Protein AF-0000000073536410 (afdb_homodimer)

pLDDT: mean 87.12, std 22.98, range [16.31, 98.88]

Radius of gyration: 30.08 Å; Cα contacts (8 Å, |Δi|>4): 1732; chains: 2; bounding box: 69×92×121 Å

Sequence (796 aa):
MTVDCQALELFVPGRLCLFGEHSDWAGAMRKANPDIVPGRTIVVGTQQGLYARVRRLAEPVLRLRSTKDDGTVLEAEYPLEEGPLAAEAAAGGFWSYAAGTAYRLLVDFGVGGLSIDNYRTTLPLKKGLSSSAALCVLVARAFNQAYALRLTTRGEMQYAYDGERMTPSQCGKMDQACAFGSTPVLMTYDGDVLRCEPATLGAPLHYVLVDLAAGKDTVAILAALQAAFPVPATDEQRACAELLGRINADITQRAIQLMAAGDAQQLGALMREAQAAFDARAAPLCPSQLASPVLHRVLAHPPIQPLIYGGKGVGSQGDGTAQLLCRDAAAQAAVCSILQADFSAMTCLPFTVPATGSSNGLHTGSSSSSTAAAAGLCANGSPAAGKAVEAVAVAAAQMTVDCQALELFVPGRLCLFGEHSDWAGAMRKANPDIVPGRTIVVGTQQGLYARVRRLAEPVLRLRSTKDDGTVLEAEYPLEEGPLAAEAAAGGFWSYAAGTAYRLLVDFGVGGLSIDNYRTTLPLKKGLSSSAALCVLVARAFNQAYALRLTTRGEMQYAYDGERMTPSQCGKMDQACAFGSTPVLMTYDGDVLRCEPATLGAPLHYVLVDLAAGKDTVAILAALQAAFPVPATDEQRACAELLGRINADITQRAIQLMAAGDAQQLGALMREAQAAFDARAAPLCPSQLASPVLHRVLAHPPIQPLIYGGKGVGSQGDGTAQLLCRDAAAQAAVCSILQADFSAMTCLPFTVPATGSSNGLHTGSSSSSTAAAAGLCANGSPAAGKAVEAVAVAAAQ

InterPro domains:
  IPR006204 GHMP kinase N-terminal domain [PF00288] (97-181)
  IPR014721 Small ribosomal subunit protein uS5 domain 2-type fold, subgroup [G3DSA:3.30.230.10] (5-209)
  IPR020568 Ribosomal protein uS5 domain 2-type superfamily [SSF54211] (10-189)
  IPR036554 GHMP kinase, C-terminal domain superfamily [SSF55060] (237-358)

Organism: NCBI:txid2649997

Secondary structure (DSSP, 8-state):
------PEEEEEEEEEEEE-TTHHHHHHGGGT-TTSPPEEEEEEEEEEEEEEEEEEESSSEEEEEEE-TTS-EEEEEEESSHHHHHHHHHH-STTHHHHHHHHHHHHHH---EEEEEEEEE-SPTTSSS-HHHHHHHHHHHHHHHHTT----HHHHHHHHHHHHTTSS----SSGGGGGGTTS-EEEEEETTEEEEEE---SS-EEEEEEE------HHHHHHHHHTT-SS--SHHHHHHHHIIIIIHHHHHHHHHHHHHHT-HHHHHHHHHHHHHHHHHHTGGG-HHHHS-HHHHHHHT-GGGGGGEEEEEE-TT-TTSEEEEEESSHHHHHHHHHHHHHH-TT-EEEEEEEPPTT-----------------------------------------/------PEEEEEEEEEEEE-TTHHHHHHGGGT-TTSPPEEEEEEEEEEEEEEEEEEESSSEEEEEEE-TTS-EEEEEEESSHHHHHHHHHH-STTHHHHHHHHHHHHHH---EEEEEEEEE-SPTTSSS-HHHHHHHHHHHHHHHHTT----HHHHHHHHHHHHTTSS----SSGGGGGGTTS-EEEEEETTEEEEEE---SS-EEEEEEE------HHHHHHHHHTT-SS--SHHHHHHHHIIIIIHHHHHHHHHHHHHHT-HHHHHHHHHHHHHHHHHHTGGG-HHHHS-HHHHHHHT-GGGGGGEEEEEE-TT-TTSEEEEEESSHHHHHHHHHHHHHH-TT-EEEEEEEPPTT-----------------------------------------

Nearest PDB structures (foldseek):
  1s4e-assembly8_H  TM=7.883E-01  e=1.080E-18  Pyrococcus furiosus
  1s4e-assembly5_E  TM=7.862E-01  e=6.189E-19  Pyrococcus furiosus
  1kkh-assembly1_A  TM=8.016E-01  e=4.436E-16  Methanocaldococcus jannaschii
  2hfu-assembly1_A  TM=7.689E-01  e=5.242E-16  Leishmania major
  1s4e-assembly2_B  TM=7.764E-01  e=1.187E-14  Pyrococcus furiosus

Solvent-accessible surface area (backbone atoms only — not comparable to full-atom values): 41123 Å² total; per-residue (Å²): 129,76,80,75,65,75,69,42,80,48,75,31,18,18,28,43,66,77,43,37,66,70,5,53,57,54,5,36,35,21,73,81,29,73,82,51,47,53,6,40,33,34,34,29,19,41,93,34,22,41,33,30,43,31,31,76,38,88,57,56,30,41,39,42,35,40,25,44,70,86,63,53,74,48,75,51,72,43,63,69,42,64,65,63,18,49,50,42,2,52,70,37,68,84,61,8,28,46,26,14,18,49,36,52,46,33,55,27,42,64,61,76,14,34,33,42,36,27,72,40,32,62,43,68,78,90,65,71,29,32,54,65,35,23,47,8,30,43,48,32,47,46,50,30,64,75,64,64,44,55,52,31,61,58,24,26,25,49,45,14,40,57,5,36,56,46,22,77,51,87,73,65,72,65,49,27,50,16,58,60,29,65,49,35,29,41,35,37,20,51,26,91,43,74,46,79,40,81,50,57,25,55,40,63,45,30,27,34,37,30,38,55,75,37,85,67,55,61,66,59,49,50,54,42,56,49,60,23,50,77,64,49,84,49,72,62,24,43,37,30,49,42,44,41,12,65,51,31,48,52,51,52,53,50,44,53,53,28,35,42,70,39,38,59,57,61,43,13,46,46,31,40,50,52,40,52,49,40,53,70,26,45,17,76,63,37,48,94,50,34,63,25,66,64,43,52,49,60,76,62,35,69,91,44,52,91,32,37,43,28,36,34,59,36,66,88,33,29,21,39,30,38,39,32,34,25,75,34,71,68,33,34,54,49,43,43,52,52,45,41,70,76,37,71,80,34,49,68,44,81,45,72,43,66,26,56,85,61,71,70,86,61,87,64,70,76,72,70,76,69,72,75,67,81,72,72,76,76,70,76,75,78,81,79,80,76,88,80,82,77,78,80,76,80,60,86,70,128,130,77,82,75,65,74,68,43,80,48,76,30,16,18,27,42,66,78,42,35,66,70,6,53,58,55,5,37,38,21,74,82,29,73,82,53,47,55,6,42,33,34,34,28,20,42,93,35,23,42,34,30,43,31,32,76,39,90,57,56,29,41,38,42,35,40,24,42,70,86,65,53,74,48,76,51,74,41,63,68,42,66,66,62,18,48,52,42,2,53,71,36,66,83,61,9,29,46,25,15,18,48,36,53,46,34,56,27,41,64,63,76,13,35,34,41,35,26,72,40,32,62,43,68,76,90,66,73,29,33,53,65,33,25,47,7,29,43,49,32,46,47,52,30,65,76,64,63,45,56,52,32,62,58,24,28,24,48,44,14,42,58,6,37,56,46,22,79,52,86,73,65,72,66,48,28,51,15,57,61,28,65,50,35,29,39,34,38,20,52,26,92,44,74,47,77,40,81,50,56,26,56,40,62,46,28,29,36,37,31,39,55,73,37,86,68,55,61,66,60,50,49,54,42,58,49,60,23,49,77,65,48,83,50,72,62,24,43,37,31,50,41,44,40,12,65,52,32,49,52,51,52,53,51,44,50,52,29,33,43,70,38,37,60,57,61,43,12,46,48,30,40,49,51,40,52,50,40,52,70,25,46,17,77,64,37,48,94,48,34,64,24,66,65,44,52,49,61,76,60,36,69,91,44,51,89,32,37,43,26,35,33,60,36,65,88,34,30,21,38,30,37,38,34,35,25,75,35,70,68,32,34,53,48,42,44,53,51,46,42,69,75,36,71,79,34,49,69,42,82,44,71,43,67,26,57,85,61,72,70,84,66,80,61,67,76,71,69,72,71,72,74,66,80,68,71,74,76,70,76,73,76,78,78,83,78,86,85,81,88,78,82,75,80,72,82,76,131

Foldseek 3Di:
DPPPADKDKDWFFFKFWLAQFPLQVLQQQCVVPVVQFKGKIKMFGFPFTFIKIKDFDPAQKEWEWAQEQVRDIDTDMGRLDLVGLLVLLAVDDDCVLLSLLSNLCCVVPVFGYMYIHRPDGRDDPPQQRLRSLRNLLVNLVRRCVNVVVVDDLVSSLVSSVRSNVSHPDPDGSVRNCSSVHLFIWMWIRHNVDIDIDTFFAPFKWKKKKKFLLDDADLVVLSVLLCCLPDPHDDPLSVLSSCLSHPVSVVLVVVLSVCRNVNPLLVSQVSQVVNQVSCVVRRCVSPVVFAVQPSQVCLQVPPVLVVFFSHKAATHSHGSGMIMTTGPDDVSSVVSQVVCCVVPVSMHMDITMRGGPPPPPDPPPPPPPPPPPDPPDPPPPPPDDDDDDPPPPPPPPDD/DPPPADKDKDWFFFKFWLAQFPLQVLQQQCVVPVVQFKGKIKMFGFPFTFIKIKDFDPAQKEWEWAQEQVRDIDTDMDRLDLVGLLVLLAVDDDCVLLSLLSNLCCVVPVFGYMYIHRPDGRDDPPQQRLRSLRNLLSNLVRRCVNVVVVADLVRSLVSSVRSNVSHPDPDGSVRNCSSVHLFIWMWIRHNVDIDIDTFFACFKWKKKKKFLLDDADLVVLSVLLCCLPDPHDDPLSVLSSCLSHPVSVVLVVVLSVCRNVNPLLVSQVSQVVNQVSCCVRRCVSPVVFAVQPSQVCLQVPPVLVVFFSHKAATHSHGSGMIMTTGPDPVSSVVSQVVCCVVPVSMHMDITMRGGPPPPPDPPVPPPPPPPPDPPPPPPPPPPDPDDDDDPPPPPPDD

Structure (mmCIF, N/CA/C/O backbone):
data_AF-0000000073536410-model_v1
#
loop_
_entity.id
_entity.type
_entity.pdbx_description
1 polymer 'GHMP kinase N-terminal domain-containing protein'
#
loop_
_atom_site.group_PDB
_atom_site.id
_atom_site.type_symbol
_atom_site.label_atom_id
_atom_site.label_alt_id
_atom_site.label_comp_id
_atom_site.label_asym_id
_atom_site.label_entity_id
_atom_site.label_seq_id
_atom_site.pdbx_PDB_ins_code
_atom_site.Cartn_x
_atom_site.Cartn_y
_atom_site.Cartn_z
_atom_site.occupancy
_atom_site.B_iso_or_equiv
_atom_site.auth_seq_id
_atom_site.auth_comp_id
_atom_site.auth_asym_id
_atom_site.auth_atom_id
_atom_site.pdbx_PDB_model_num
ATOM 1 N N . MET A 1 1 ? -32.75 -11.805 21.875 1 26.52 1 MET A N 1
ATOM 2 C CA . MET A 1 1 ? -32.75 -12.523 20.594 1 26.52 1 MET A CA 1
ATOM 3 C C . MET A 1 1 ? -31.406 -12.414 19.891 1 26.52 1 MET A C 1
ATOM 5 O O . MET A 1 1 ? -30.922 -11.312 19.625 1 26.52 1 MET A O 1
ATOM 9 N N . THR A 1 2 ? -30.516 -13.281 20.156 1 37.22 2 THR A N 1
ATOM 10 C CA . THR A 1 2 ? -29.156 -13.344 19.641 1 37.22 2 THR A CA 1
ATOM 11 C C . THR A 1 2 ? -29.141 -13.172 18.125 1 37.22 2 THR A C 1
ATOM 13 O O . THR A 1 2 ? -29.875 -13.852 17.406 1 37.22 2 THR A O 1
ATOM 16 N N . VAL A 1 3 ? -29.109 -12.016 17.547 1 38.66 3 VAL A N 1
ATOM 17 C CA . VAL A 1 3 ? -29.016 -11.828 16.109 1 38.66 3 VAL A CA 1
ATOM 18 C C . VAL A 1 3 ? -28.234 -12.977 15.484 1 38.66 3 VAL A C 1
ATOM 20 O O . VAL A 1 3 ? -27.047 -13.148 15.781 1 38.66 3 VAL A O 1
ATOM 23 N N . ASP A 1 4 ? -28.656 -14.156 15.398 1 45.84 4 ASP A N 1
ATOM 24 C CA . ASP A 1 4 ? -28.109 -15.383 14.844 1 45.84 4 ASP A CA 1
ATOM 25 C C . ASP A 1 4 ? -27.453 -15.133 13.484 1 45.84 4 ASP A C 1
ATOM 27 O O . ASP A 1 4 ? -28.125 -15.164 12.453 1 45.84 4 ASP A O 1
ATOM 31 N N . CYS A 1 5 ? -26.609 -14.125 13.32 1 58.62 5 CYS A N 1
ATOM 32 C CA . CYS A 1 5 ? -26.047 -13.82 12.016 1 58.62 5 CYS A CA 1
ATOM 33 C C . CYS A 1 5 ? -25.484 -15.07 11.352 1 58.62 5 CYS A C 1
ATOM 35 O O . CYS A 1 5 ? -24.766 -15.844 11.992 1 58.62 5 CYS A O 1
ATOM 37 N N . GLN A 1 6 ? -26.125 -15.562 10.258 1 79.06 6 GLN A N 1
ATOM 38 C CA . GLN A 1 6 ? -25.875 -16.719 9.414 1 79.06 6 GLN A CA 1
ATOM 39 C C . GLN A 1 6 ? -24.391 -16.891 9.141 1 79.06 6 GLN A C 1
ATOM 41 O O . GLN A 1 6 ? -23.688 -15.914 8.844 1 79.06 6 GLN A O 1
ATOM 46 N N . ALA A 1 7 ? -23.875 -18.016 9.547 1 92.31 7 ALA A N 1
ATOM 47 C CA . ALA A 1 7 ? -22.484 -18.406 9.297 1 92.31 7 ALA A CA 1
ATOM 48 C C . ALA A 1 7 ? -22.188 -18.453 7.805 1 92.31 7 ALA A C 1
ATOM 50 O O . ALA A 1 7 ? -23.031 -18.891 7.012 1 92.31 7 ALA A O 1
ATOM 51 N N . LEU A 1 8 ? -21.125 -17.828 7.418 1 96.62 8 LEU A N 1
ATOM 52 C CA . LEU A 1 8 ? -20.625 -17.891 6.051 1 96.62 8 LEU A CA 1
ATOM 53 C C . LEU A 1 8 ? -19.625 -19.031 5.895 1 96.62 8 LEU A C 1
ATOM 55 O O . LEU A 1 8 ? -18.797 -19.266 6.777 1 96.62 8 LEU A O 1
ATOM 59 N N . GLU A 1 9 ? -19.781 -19.828 4.859 1 98.12 9 GLU A N 1
ATOM 60 C CA . GLU A 1 9 ? -18.797 -20.828 4.484 1 98.12 9 GLU A CA 1
ATOM 61 C C . GLU A 1 9 ? -17.875 -20.312 3.391 1 98.12 9 GLU A C 1
ATOM 63 O O . GLU A 1 9 ? -18.328 -19.875 2.336 1 98.12 9 GLU A O 1
ATOM 68 N N . LEU A 1 10 ? -16.625 -20.344 3.682 1 98.31 10 LEU A N 1
ATOM 69 C CA . LEU A 1 10 ? -15.641 -19.812 2.74 1 98.31 10 LEU A CA 1
ATOM 70 C C . LEU A 1 10 ? -14.609 -20.875 2.381 1 98.31 10 LEU A C 1
ATOM 72 O O . LEU A 1 10 ? -14.352 -21.781 3.17 1 98.31 10 LEU A O 1
ATOM 76 N N . PHE A 1 11 ? -14.07 -20.828 1.21 1 97.38 11 PHE A N 1
ATOM 77 C CA . PHE A 1 11 ? -12.93 -21.609 0.733 1 97.38 11 PHE A CA 1
ATOM 78 C C . PHE A 1 11 ? -11.898 -20.703 0.07 1 97.38 11 PHE A C 1
ATOM 80 O O . PHE A 1 11 ? -12.242 -19.844 -0.742 1 97.38 11 PHE A O 1
ATOM 87 N N . VAL A 1 12 ? -10.648 -20.797 0.453 1 97.38 12 VAL A N 1
ATOM 88 C CA . VAL A 1 12 ? -9.531 -20.109 -0.193 1 97.38 12 VAL A CA 1
ATOM 89 C C . VAL A 1 12 ? -8.438 -21.109 -0.544 1 97.38 12 VAL A C 1
ATOM 91 O O . VAL A 1 12 ? -7.891 -21.781 0.339 1 97.38 12 VAL A O 1
ATOM 94 N N . PRO A 1 13 ? -8.109 -21.25 -1.77 1 95.69 13 PRO A N 1
ATOM 95 C CA . PRO A 1 13 ? -7.062 -22.188 -2.189 1 95.69 13 PRO A CA 1
ATOM 96 C C . PRO A 1 13 ? -5.656 -21.625 -2.004 1 95.69 13 PRO A C 1
ATOM 98 O O . PRO A 1 13 ? -5.496 -20.453 -1.668 1 95.69 13 PRO A O 1
ATOM 101 N N . GLY A 1 14 ? -4.68 -22.531 -2.172 1 93.81 14 GLY A N 1
ATOM 102 C CA . GLY A 1 14 ? -3.34 -22.047 -2.475 1 93.81 14 GLY A CA 1
ATOM 103 C C . GLY A 1 14 ? -3.189 -21.562 -3.902 1 93.81 14 GLY A C 1
ATOM 104 O O . GLY A 1 14 ? -4.176 -21.203 -4.551 1 93.81 14 GLY A O 1
ATOM 105 N N . ARG A 1 15 ? -1.927 -21.391 -4.254 1 92.69 15 ARG A N 1
ATOM 106 C CA . ARG A 1 15 ? -1.715 -20.984 -5.641 1 92.69 15 ARG A CA 1
ATOM 107 C C . ARG A 1 15 ? -0.452 -21.625 -6.207 1 92.69 15 ARG A C 1
ATOM 109 O O . ARG A 1 15 ? 0.48 -21.938 -5.465 1 92.69 15 ARG A O 1
ATOM 116 N N . LEU A 1 16 ? -0.484 -21.875 -7.484 1 94.31 16 LEU A N 1
ATOM 117 C CA . LEU A 1 16 ? 0.656 -22.328 -8.266 1 94.31 16 LEU A CA 1
ATOM 118 C C . LEU A 1 16 ? 1.016 -21.328 -9.352 1 94.31 16 LEU A C 1
ATOM 120 O O . LEU A 1 16 ? 0.135 -20.812 -10.047 1 94.31 16 LEU A O 1
ATOM 124 N N . CYS A 1 17 ? 2.248 -21 -9.398 1 96.12 17 CYS A N 1
ATOM 125 C CA . CYS A 1 17 ? 2.727 -20.219 -10.531 1 96.12 17 CYS A CA 1
ATOM 126 C C . CYS A 1 17 ? 3.096 -21.125 -11.703 1 96.12 17 CYS A C 1
ATOM 128 O O . CYS A 1 17 ? 4.027 -21.922 -11.609 1 96.12 17 CYS A O 1
ATOM 130 N N . LEU A 1 18 ? 2.43 -20.953 -12.781 1 97.31 18 LEU A N 1
ATOM 131 C CA . LEU A 1 18 ? 2.707 -21.781 -13.953 1 97.31 18 LEU A CA 1
ATOM 132 C C . LEU A 1 18 ? 3.922 -21.25 -14.711 1 97.31 18 LEU A C 1
ATOM 134 O O . LEU A 1 18 ? 4.723 -22.031 -15.227 1 97.31 18 LEU A O 1
ATOM 138 N N . PHE A 1 19 ? 3.99 -19.969 -14.82 1 98.38 19 PHE A N 1
ATOM 139 C CA . PHE A 1 19 ? 5.102 -19.312 -15.508 1 98.38 19 PHE A CA 1
ATOM 140 C C . PHE A 1 19 ? 5.379 -17.938 -14.914 1 98.38 19 PHE A C 1
ATOM 142 O O . PHE A 1 19 ? 4.465 -17.281 -14.422 1 98.38 19 PHE A O 1
ATOM 149 N N . GLY A 1 20 ? 6.656 -17.547 -14.969 1 98 20 GLY A N 1
ATOM 150 C CA . GLY A 1 20 ? 7 -16.141 -14.781 1 98 20 GLY A CA 1
ATOM 151 C C . GLY A 1 20 ? 7.508 -15.828 -13.391 1 98 20 GLY A C 1
ATOM 152 O O . GLY A 1 20 ? 7.59 -14.664 -13 1 98 20 GLY A O 1
ATOM 153 N N . GLU A 1 21 ? 7.992 -16.781 -12.656 1 95.44 21 GLU A N 1
ATOM 154 C CA . GLU A 1 21 ? 8.492 -16.578 -11.297 1 95.44 21 GLU A CA 1
ATOM 155 C C . GLU A 1 21 ? 9.5 -15.43 -11.25 1 95.44 21 GLU A C 1
ATOM 157 O O . GLU A 1 21 ? 10.234 -15.203 -12.211 1 95.44 21 GLU A O 1
ATOM 162 N N . HIS A 1 22 ? 9.492 -14.68 -10.188 1 95.94 22 HIS A N 1
ATOM 163 C CA . HIS A 1 22 ? 10.445 -13.625 -9.852 1 95.94 22 HIS A CA 1
ATOM 164 C C . HIS A 1 22 ? 10.156 -12.352 -10.641 1 95.94 22 HIS A C 1
ATOM 166 O O . HIS A 1 22 ? 10.68 -11.281 -10.305 1 95.94 22 HIS A O 1
ATOM 172 N N . SER A 1 23 ? 9.352 -12.414 -11.648 1 97.38 23 SER A N 1
ATOM 173 C CA . SER A 1 23 ? 9.125 -11.219 -12.453 1 97.38 23 SER A CA 1
ATOM 174 C C . SER A 1 23 ? 8.188 -10.242 -11.734 1 97.38 23 SER A C 1
ATOM 176 O O . SER A 1 23 ? 8.094 -9.078 -12.117 1 97.38 23 SER A O 1
ATOM 178 N N . ASP A 1 24 ? 7.488 -10.742 -10.719 1 95.5 24 ASP A N 1
ATOM 179 C CA . ASP A 1 24 ? 6.598 -9.883 -9.953 1 95.5 24 ASP A CA 1
ATOM 180 C C . ASP A 1 24 ? 7.379 -8.789 -9.227 1 95.5 24 ASP A C 1
ATOM 182 O O . ASP A 1 24 ? 7.129 -7.602 -9.438 1 95.5 24 ASP A O 1
ATOM 186 N N . TRP A 1 25 ? 8.359 -9.203 -8.492 1 93.12 25 TRP A N 1
ATOM 187 C CA . TRP A 1 25 ? 9.141 -8.195 -7.781 1 93.12 25 TRP A CA 1
ATOM 188 C C . TRP A 1 25 ? 10.062 -7.441 -8.742 1 93.12 25 TRP A C 1
ATOM 190 O O . TRP A 1 25 ? 10.359 -6.262 -8.531 1 93.12 25 TRP A O 1
ATOM 200 N N . ALA A 1 26 ? 10.555 -8.062 -9.789 1 95.94 26 ALA A N 1
ATOM 201 C CA . ALA A 1 26 ? 11.367 -7.359 -10.781 1 95.94 26 ALA A CA 1
ATOM 202 C C . ALA A 1 26 ? 10.57 -6.234 -11.438 1 95.94 26 ALA A C 1
ATOM 204 O O . ALA A 1 26 ? 11.07 -5.117 -11.578 1 95.94 26 ALA A O 1
ATOM 205 N N . GLY A 1 27 ? 9.344 -6.586 -11.82 1 95.12 27 GLY A N 1
ATOM 206 C CA . GLY A 1 27 ? 8.477 -5.586 -12.422 1 95.12 27 GLY A CA 1
ATOM 207 C C . GLY A 1 27 ? 8.156 -4.434 -11.484 1 95.12 27 GLY A C 1
ATOM 208 O O . GLY A 1 27 ? 7.953 -3.305 -11.93 1 95.12 27 GLY A O 1
ATOM 209 N N . ALA A 1 28 ? 8.07 -4.73 -10.227 1 90.25 28 ALA A N 1
ATOM 210 C CA . ALA A 1 28 ? 7.793 -3.691 -9.242 1 90.25 28 ALA A CA 1
ATOM 211 C C . ALA A 1 28 ? 8.922 -2.66 -9.195 1 90.25 28 ALA A C 1
ATOM 213 O O . ALA A 1 28 ? 8.688 -1.493 -8.867 1 90.25 28 ALA A O 1
ATOM 214 N N . MET A 1 29 ? 10.086 -2.992 -9.625 1 92.69 29 MET A N 1
ATOM 215 C CA . MET A 1 29 ? 11.258 -2.123 -9.555 1 92.69 29 MET A CA 1
ATOM 216 C C . MET A 1 29 ? 11.266 -1.137 -10.719 1 92.69 29 MET A C 1
ATOM 218 O O . MET A 1 29 ? 12.141 -0.274 -10.797 1 92.69 29 MET A O 1
ATOM 222 N N . ARG A 1 30 ? 10.266 -1.188 -11.578 1 91.94 30 ARG A N 1
ATOM 223 C CA . ARG A 1 30 ? 10.125 -0.212 -12.656 1 91.94 30 ARG A CA 1
ATOM 224 C C . ARG A 1 30 ? 9.906 1.19 -12.094 1 91.94 30 ARG A C 1
ATOM 226 O O . ARG A 1 30 ? 10.156 2.184 -12.789 1 91.94 30 ARG A O 1
ATOM 233 N N . LYS A 1 31 ? 9.422 1.259 -10.883 1 83.31 31 LYS A N 1
ATOM 234 C CA . LYS A 1 31 ? 9.258 2.553 -10.227 1 83.31 31 LYS A CA 1
ATOM 235 C C . LYS A 1 31 ? 10.586 3.295 -10.125 1 83.31 31 LYS A C 1
ATOM 237 O O . LYS A 1 31 ? 10.625 4.523 -10.211 1 83.31 31 LYS A O 1
ATOM 242 N N . ALA A 1 32 ? 11.602 2.535 -10.008 1 84.56 32 ALA A N 1
ATOM 243 C CA . ALA A 1 32 ? 12.938 3.105 -9.875 1 84.56 32 ALA A CA 1
ATOM 244 C C . ALA A 1 32 ? 13.633 3.203 -11.234 1 84.56 32 ALA A C 1
ATOM 246 O O . ALA A 1 32 ? 14.492 4.062 -11.43 1 84.56 32 ALA A O 1
ATOM 247 N N . ASN A 1 33 ? 13.32 2.332 -12.141 1 92.19 33 ASN A N 1
ATOM 248 C CA . ASN A 1 33 ? 13.922 2.268 -13.461 1 92.19 33 ASN A CA 1
ATOM 249 C C . ASN A 1 33 ? 12.906 1.844 -14.523 1 92.19 33 ASN A C 1
ATOM 251 O O . ASN A 1 33 ? 12.68 0.65 -14.727 1 92.19 33 ASN A O 1
ATOM 255 N N . PRO A 1 34 ? 12.383 2.809 -15.211 1 88.94 34 PRO A N 1
ATOM 256 C CA . PRO A 1 34 ? 11.297 2.533 -16.156 1 88.94 34 PRO A CA 1
ATOM 257 C C . PRO A 1 34 ? 11.75 1.68 -17.344 1 88.94 34 PRO A C 1
ATOM 259 O O . PRO A 1 34 ? 10.922 1.206 -18.109 1 88.94 34 PRO A O 1
ATOM 262 N N . ASP A 1 35 ? 13.039 1.432 -17.438 1 93.94 35 ASP A N 1
ATOM 263 C CA . ASP A 1 35 ? 13.539 0.63 -18.547 1 93.94 35 ASP A CA 1
ATOM 264 C C . ASP A 1 35 ? 13.328 -0.86 -18.281 1 93.94 35 ASP A C 1
ATOM 266 O O . ASP A 1 35 ? 13.445 -1.675 -19.203 1 93.94 35 ASP A O 1
ATOM 270 N N . ILE A 1 36 ? 13.086 -1.229 -17.094 1 96.62 36 ILE A N 1
ATOM 271 C CA . ILE A 1 36 ? 12.758 -2.613 -16.766 1 96.62 36 ILE A CA 1
ATOM 272 C C . ILE A 1 36 ? 11.453 -3.012 -17.453 1 96.62 36 ILE A C 1
ATOM 274 O O . ILE A 1 36 ? 10.477 -2.256 -17.422 1 96.62 36 ILE A O 1
ATOM 278 N N . VAL A 1 37 ? 11.461 -4.156 -18.109 1 97.12 37 VAL A N 1
ATOM 279 C CA . VAL A 1 37 ? 10.258 -4.668 -18.75 1 97.12 37 VAL A CA 1
ATOM 280 C C . VAL A 1 37 ? 9.234 -5.086 -17.703 1 97.12 37 VAL A C 1
ATOM 282 O O . VAL A 1 37 ? 9.594 -5.688 -16.688 1 97.12 37 VAL A O 1
ATOM 285 N N . PRO A 1 38 ? 7.953 -4.777 -17.938 1 96.94 38 PRO A N 1
ATOM 286 C CA . PRO A 1 38 ? 6.945 -5.223 -16.969 1 96.94 38 PRO A CA 1
ATOM 287 C C . PRO A 1 38 ? 7.008 -6.723 -16.703 1 96.94 38 PRO A C 1
ATOM 289 O O . PRO A 1 38 ? 7.246 -7.508 -17.625 1 96.94 38 PRO A O 1
ATOM 292 N N . GLY A 1 39 ? 6.859 -7.094 -15.461 1 97.75 39 GLY A N 1
ATOM 293 C CA . GLY A 1 39 ? 6.801 -8.508 -15.109 1 97.75 39 GLY A CA 1
ATOM 294 C C . GLY A 1 39 ? 5.48 -9.156 -15.477 1 97.75 39 GLY A C 1
ATOM 295 O O . GLY A 1 39 ? 4.453 -8.477 -15.578 1 97.75 39 GLY A O 1
ATOM 296 N N . ARG A 1 40 ? 5.52 -10.477 -15.695 1 98.12 40 ARG A N 1
ATOM 297 C CA . ARG A 1 40 ? 4.316 -11.227 -16.031 1 98.12 40 ARG A CA 1
ATOM 298 C C . ARG A 1 40 ? 4.352 -12.617 -15.398 1 98.12 40 ARG A C 1
ATOM 300 O O . ARG A 1 40 ? 5.355 -13.328 -15.492 1 98.12 40 ARG A O 1
ATOM 307 N N . THR A 1 41 ? 3.307 -12.922 -14.734 1 98.31 41 THR A N 1
ATOM 308 C CA . THR A 1 41 ? 3.146 -14.266 -14.195 1 98.31 41 THR A CA 1
ATOM 309 C C . THR A 1 41 ? 1.79 -14.844 -14.586 1 98.31 41 THR A C 1
ATOM 311 O O . THR A 1 41 ? 0.833 -14.102 -14.812 1 98.31 41 THR A O 1
ATOM 314 N N . ILE A 1 42 ? 1.728 -16.141 -14.758 1 98.44 42 ILE A N 1
ATOM 315 C CA . ILE A 1 42 ? 0.479 -16.891 -14.883 1 98.44 42 ILE A CA 1
ATOM 316 C C . ILE A 1 42 ? 0.281 -17.766 -13.648 1 98.44 42 ILE A C 1
ATOM 318 O O . ILE A 1 42 ? 1.079 -18.672 -13.391 1 98.44 42 ILE A O 1
ATOM 322 N N . VAL A 1 43 ? -0.779 -17.469 -12.953 1 97.31 43 VAL A N 1
ATOM 323 C CA . VAL A 1 43 ? -1.007 -18.141 -11.672 1 97.31 43 VAL A CA 1
ATOM 324 C C . VAL A 1 43 ? -2.391 -18.781 -11.672 1 97.31 43 VAL A C 1
ATOM 326 O O . VAL A 1 43 ? -3.297 -18.328 -12.375 1 97.31 43 VAL A O 1
ATOM 329 N N . VAL A 1 44 ? -2.523 -19.859 -10.883 1 96.25 44 VAL A N 1
ATOM 330 C CA . VAL A 1 44 ? -3.811 -20.531 -10.742 1 96.25 44 VAL A CA 1
ATOM 331 C C . VAL A 1 44 ? -3.959 -21.047 -9.312 1 96.25 44 VAL A C 1
ATOM 333 O O . VAL A 1 44 ? -2.979 -21.469 -8.695 1 96.25 44 VAL A O 1
ATOM 336 N N . GLY A 1 45 ? -5.168 -20.953 -8.828 1 94.38 45 GLY A N 1
ATOM 337 C CA . GLY A 1 45 ? -5.434 -21.516 -7.523 1 94.38 45 GLY A CA 1
ATOM 338 C C . GLY A 1 45 ? -5.426 -23.047 -7.523 1 94.38 45 GLY A C 1
ATOM 339 O O . GLY A 1 45 ? -5.812 -23.672 -8.508 1 94.38 45 GLY A O 1
ATOM 340 N N . THR A 1 46 ? -5.043 -23.594 -6.422 1 91.06 46 THR A N 1
ATOM 341 C CA . THR A 1 46 ? -5.031 -25.047 -6.262 1 91.06 46 THR A CA 1
ATOM 342 C C . THR A 1 46 ? -6.418 -25.562 -5.891 1 91.06 46 THR A C 1
ATOM 344 O O . THR A 1 46 ? -7.32 -24.766 -5.598 1 91.06 46 THR A O 1
ATOM 347 N N . GLN A 1 47 ? -6.5 -26.875 -5.977 1 89.81 47 GLN A N 1
ATOM 348 C CA . GLN A 1 47 ? -7.699 -27.516 -5.453 1 89.81 47 GLN A CA 1
ATOM 349 C C . GLN A 1 47 ? -7.66 -27.609 -3.932 1 89.81 47 GLN A C 1
ATOM 351 O O . GLN A 1 47 ? -8.703 -27.672 -3.281 1 89.81 47 GLN A O 1
ATOM 356 N N . GLN A 1 48 ? -6.508 -27.672 -3.42 1 90.44 48 GLN A N 1
ATOM 357 C CA . GLN A 1 48 ? -6.285 -27.672 -1.978 1 90.44 48 GLN A CA 1
ATOM 358 C C . GLN A 1 48 ? -6.395 -26.266 -1.402 1 90.44 48 GLN A C 1
ATOM 360 O O . GLN A 1 48 ? -6.043 -25.297 -2.066 1 90.44 48 GLN A O 1
ATOM 365 N N . GLY A 1 49 ? -6.875 -26.234 -0.175 1 94.38 49 GLY A N 1
ATOM 366 C CA . GLY A 1 49 ? -7.031 -24.906 0.405 1 94.38 49 GLY A CA 1
ATOM 367 C C . GLY A 1 49 ? -7.516 -24.953 1.843 1 94.38 49 GLY A C 1
ATOM 368 O O . GLY A 1 49 ? -7.332 -25.938 2.543 1 94.38 49 GLY A O 1
ATOM 369 N N . LEU A 1 50 ? -7.941 -23.781 2.281 1 96.62 50 LEU A N 1
ATOM 370 C CA . LEU A 1 50 ? -8.508 -23.562 3.607 1 96.62 50 LEU A CA 1
ATOM 371 C C . LEU A 1 50 ? -10.023 -23.5 3.551 1 96.62 50 LEU A C 1
ATOM 373 O O . LEU A 1 50 ? -10.594 -22.719 2.791 1 96.62 50 LEU A O 1
ATOM 377 N N . TYR A 1 51 ? -10.695 -24.359 4.32 1 97.62 51 TYR A N 1
ATOM 378 C CA . TYR A 1 51 ? -12.141 -24.297 4.543 1 97.62 51 TYR A CA 1
ATOM 379 C C . TYR A 1 51 ? -12.461 -23.625 5.879 1 97.62 51 TYR A C 1
ATOM 381 O O . TYR A 1 51 ? -11.93 -24.031 6.918 1 97.62 51 TYR A O 1
ATOM 389 N N . ALA A 1 52 ? -13.32 -22.641 5.816 1 98.5 52 ALA A N 1
ATOM 390 C CA . ALA A 1 52 ? -13.547 -21.906 7.055 1 98.5 52 ALA A CA 1
ATOM 391 C C . ALA A 1 52 ? -15.023 -21.531 7.207 1 98.5 52 ALA A C 1
ATOM 393 O O . ALA A 1 52 ? -15.719 -21.281 6.219 1 98.5 52 ALA A O 1
ATOM 394 N N . ARG A 1 53 ? -15.461 -21.516 8.422 1 98.5 53 ARG A N 1
ATOM 395 C CA . ARG A 1 53 ? -16.75 -20.984 8.844 1 98.5 53 ARG A CA 1
ATOM 396 C C . ARG A 1 53 ? -16.578 -19.641 9.555 1 98.5 53 ARG A C 1
ATOM 398 O O . ARG A 1 53 ? -15.773 -19.531 10.477 1 98.5 53 ARG A O 1
ATOM 405 N N . VAL A 1 54 ? -17.328 -18.641 9.125 1 98.38 54 VAL A N 1
ATOM 406 C CA . VAL A 1 54 ? -17.141 -17.281 9.617 1 98.38 54 VAL A CA 1
ATOM 407 C C . VAL A 1 54 ? -18.438 -16.766 10.219 1 98.38 54 VAL A C 1
ATOM 409 O O . VAL A 1 54 ? -19.516 -16.984 9.664 1 98.38 54 VAL A O 1
ATOM 412 N N . ARG A 1 55 ? -18.312 -16.109 11.375 1 97.81 55 ARG A N 1
ATOM 413 C CA . ARG A 1 55 ? -19.469 -15.516 12.031 1 97.81 55 ARG A CA 1
ATOM 414 C C . ARG A 1 55 ? -19.125 -14.156 12.633 1 97.81 55 ARG A C 1
ATOM 416 O O . ARG A 1 55 ? -18.047 -13.977 13.195 1 97.81 55 ARG A O 1
ATOM 423 N N . ARG A 1 56 ? -20.016 -13.234 12.469 1 97.56 56 ARG A N 1
ATOM 424 C CA . ARG A 1 56 ? -19.859 -11.969 13.172 1 97.56 56 ARG A CA 1
ATOM 425 C C . ARG A 1 56 ? -20.016 -12.156 14.68 1 97.56 56 ARG A C 1
ATOM 427 O O . ARG A 1 56 ? -20.797 -12.992 15.133 1 97.56 56 ARG A O 1
ATOM 434 N N . LEU A 1 57 ? -19.297 -11.383 15.352 1 97.38 57 LEU A N 1
ATOM 435 C CA . LEU A 1 57 ? -19.391 -11.375 16.812 1 97.38 57 LEU A CA 1
ATOM 436 C C . LEU A 1 57 ? -19.859 -10.023 17.328 1 97.38 57 LEU A C 1
ATOM 438 O O . LEU A 1 57 ? -19.531 -8.984 16.734 1 97.38 57 LEU A O 1
ATOM 442 N N . ALA A 1 58 ? -20.531 -10.031 18.375 1 95.5 58 ALA A N 1
ATOM 443 C CA . ALA A 1 58 ? -20.953 -8.789 19.031 1 95.5 58 ALA A CA 1
ATOM 444 C C . ALA A 1 58 ? -19.766 -8.086 19.688 1 95.5 58 ALA A C 1
ATOM 446 O O . ALA A 1 58 ? -19.672 -6.859 19.656 1 95.5 58 ALA A O 1
ATOM 447 N N . GLU A 1 59 ? -18.984 -8.898 20.297 1 97.06 59 GLU A N 1
ATOM 448 C CA . GLU A 1 59 ? -17.781 -8.359 20.922 1 97.06 59 GLU A CA 1
ATOM 449 C C . GLU A 1 59 ? -16.75 -7.957 19.875 1 97.06 59 GLU A C 1
ATOM 451 O O . GLU A 1 59 ? -16.562 -8.664 18.875 1 97.06 59 GLU A O 1
ATOM 456 N N . PRO A 1 60 ? -16.062 -6.844 20.078 1 97.56 60 PRO A N 1
ATOM 457 C CA . PRO A 1 60 ? -15.055 -6.398 19.109 1 97.56 60 PRO A CA 1
ATOM 458 C C . PRO A 1 60 ? -13.75 -7.188 19.219 1 97.56 60 PRO A C 1
ATOM 460 O O . PRO A 1 60 ? -12.703 -6.625 19.562 1 97.56 60 PRO A O 1
ATOM 463 N N . VAL A 1 61 ? -13.859 -8.469 18.906 1 98.56 61 VAL A N 1
ATOM 464 C CA . VAL A 1 61 ? -12.688 -9.336 18.984 1 98.56 61 VAL A CA 1
ATOM 465 C C . VAL A 1 61 ? -12.539 -10.109 17.672 1 98.56 61 VAL A C 1
ATOM 467 O O . VAL A 1 61 ? -13.5 -10.242 16.906 1 98.56 61 VAL A O 1
ATOM 470 N N . LEU A 1 62 ? -11.359 -10.523 17.391 1 98.75 62 LEU A N 1
ATOM 471 C CA . LEU A 1 62 ? -11.031 -11.484 16.344 1 98.75 62 LEU A CA 1
ATOM 472 C C . LEU A 1 62 ? -10.734 -12.859 16.922 1 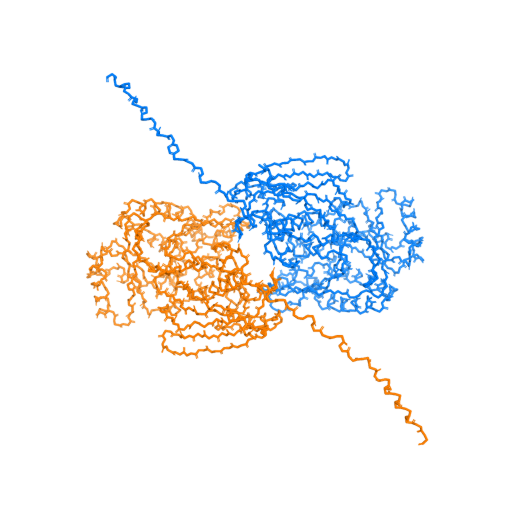98.75 62 LEU A C 1
ATOM 474 O O . LEU A 1 62 ? -9.711 -13.047 17.578 1 98.75 62 LEU A O 1
ATOM 478 N N . ARG A 1 63 ? -11.648 -13.773 16.797 1 98.62 63 ARG A N 1
ATOM 479 C CA . ARG A 1 63 ? -11.484 -15.133 17.281 1 98.62 63 ARG A CA 1
ATOM 480 C C . ARG A 1 63 ? -11.055 -16.078 16.156 1 98.62 63 ARG A C 1
ATOM 482 O O . ARG A 1 63 ? -11.75 -16.203 15.156 1 98.62 63 ARG A O 1
ATOM 489 N N . LEU A 1 64 ? -9.93 -16.781 16.344 1 98.69 64 LEU A N 1
ATOM 490 C CA . LEU A 1 64 ? -9.336 -17.578 15.273 1 98.69 64 LEU A CA 1
ATOM 491 C C . LEU A 1 64 ? -9.141 -19.031 15.719 1 98.69 64 LEU A C 1
ATOM 493 O O . LEU A 1 64 ? -8.75 -19.281 16.859 1 98.69 64 LEU A O 1
ATOM 497 N N . ARG A 1 65 ? -9.484 -19.844 14.891 1 98.25 65 ARG A N 1
ATOM 498 C CA . ARG A 1 65 ? -9.211 -21.266 15.016 1 98.25 65 ARG A CA 1
ATOM 499 C C . ARG A 1 65 ? -8.734 -21.844 13.688 1 98.25 65 ARG A C 1
ATOM 501 O O . ARG A 1 65 ? -9.266 -21.516 12.625 1 98.25 65 ARG A O 1
ATOM 508 N N . SER A 1 66 ? -7.707 -22.656 13.703 1 96.75 66 SER A N 1
ATOM 509 C CA . SER A 1 66 ? -7.207 -23.297 12.5 1 96.75 66 SER A CA 1
ATOM 510 C C . SER A 1 66 ? -6.855 -24.766 12.758 1 96.75 66 SER A C 1
ATOM 512 O O . SER A 1 66 ? -6.125 -25.062 13.703 1 96.75 66 SER A O 1
ATOM 514 N N . THR A 1 67 ? -7.434 -25.578 11.992 1 94.62 67 THR A N 1
ATOM 515 C CA . THR A 1 67 ? -7.051 -26.984 11.984 1 94.62 67 THR A CA 1
ATOM 516 C C . THR A 1 67 ? -6.07 -27.281 10.852 1 94.62 67 THR A C 1
ATOM 518 O O . THR A 1 67 ? -6.438 -27.219 9.672 1 94.62 67 THR A O 1
ATOM 521 N N . LYS A 1 68 ? -4.891 -27.641 11.219 1 88.06 68 LYS A N 1
ATOM 522 C CA . LYS A 1 68 ? -3.848 -27.891 10.227 1 88.06 68 LYS A CA 1
ATOM 523 C C . LYS A 1 68 ? -4.078 -29.219 9.516 1 88.06 68 LYS A C 1
ATOM 525 O O . LYS A 1 68 ? -4.961 -30 9.898 1 88.06 68 LYS A O 1
ATOM 530 N N . ASP A 1 69 ? -3.281 -29.438 8.5 1 80.62 69 ASP A N 1
ATOM 531 C CA . ASP A 1 69 ? -3.418 -30.641 7.691 1 80.62 69 ASP A CA 1
ATOM 532 C C . ASP A 1 69 ? -3.062 -31.891 8.5 1 80.62 69 ASP A C 1
ATOM 534 O O . ASP A 1 69 ? -3.525 -33 8.188 1 80.62 69 ASP A O 1
ATOM 538 N N . ASP A 1 70 ? -2.338 -31.734 9.555 1 83.38 70 ASP A N 1
ATOM 539 C CA . ASP A 1 70 ? -1.971 -32.875 10.391 1 83.38 70 ASP A CA 1
ATOM 540 C C . ASP A 1 70 ? -2.957 -33.062 11.539 1 83.38 70 ASP A C 1
ATOM 542 O O . ASP A 1 70 ? -2.76 -33.938 12.398 1 83.38 70 ASP A O 1
ATOM 546 N N . GLY A 1 71 ? -3.943 -32.188 11.633 1 86.19 71 GLY A N 1
ATOM 547 C CA . GLY A 1 71 ? -4.977 -32.312 12.641 1 86.19 71 GLY A CA 1
ATOM 548 C C . GLY A 1 71 ? -4.742 -31.422 13.852 1 86.19 71 GLY A C 1
ATOM 549 O O . GLY A 1 71 ? -5.633 -31.25 14.68 1 86.19 71 GLY A O 1
ATOM 550 N N . THR A 1 72 ? -3.604 -30.812 13.945 1 91.69 72 THR A N 1
ATOM 551 C CA . THR A 1 72 ? -3.297 -29.922 15.047 1 91.69 72 THR A CA 1
ATOM 552 C C . THR A 1 72 ? -4.195 -28.688 15 1 91.69 72 THR A C 1
ATOM 554 O O . THR A 1 72 ? -4.402 -28.094 13.93 1 91.69 72 THR A O 1
ATOM 557 N N . VAL A 1 73 ? -4.688 -28.359 16.172 1 95.62 73 VAL A N 1
ATOM 558 C CA . VAL A 1 73 ? -5.59 -27.219 16.234 1 95.62 73 VAL A CA 1
ATOM 559 C C . VAL A 1 73 ? -4.895 -26.062 16.938 1 95.62 73 VAL A C 1
ATOM 561 O O . VAL A 1 73 ? -4.301 -26.234 18 1 95.62 73 VAL A O 1
ATOM 564 N N . LEU A 1 74 ? -4.91 -24.953 16.328 1 96.19 74 LEU A N 1
ATOM 565 C CA . LEU A 1 74 ? -4.418 -23.703 16.891 1 96.19 74 LEU A CA 1
ATOM 566 C C . LEU A 1 74 ? -5.562 -22.734 17.156 1 96.19 74 LEU A C 1
ATOM 568 O O . LEU A 1 74 ? -6.492 -22.641 16.344 1 96.19 74 LEU A O 1
ATOM 572 N N . GLU A 1 75 ? -5.531 -22.062 18.297 1 97.88 75 GLU A N 1
ATOM 573 C CA . GLU A 1 75 ? -6.559 -21.078 18.641 1 97.88 75 GLU A CA 1
ATOM 574 C C . GLU A 1 75 ? -5.938 -19.797 19.188 1 97.88 75 GLU A C 1
ATOM 576 O O . GLU A 1 75 ? -4.871 -19.828 19.812 1 97.88 75 GLU A O 1
ATOM 581 N N . ALA A 1 76 ? -6.59 -18.688 18.891 1 98.19 76 ALA A N 1
ATOM 582 C CA . ALA A 1 76 ? -6.184 -17.406 19.422 1 98.19 76 ALA A CA 1
ATOM 583 C C . ALA A 1 76 ? -7.344 -16.406 19.406 1 98.19 76 ALA A C 1
ATOM 585 O O . ALA A 1 76 ? -8.305 -16.578 18.656 1 98.19 76 ALA A O 1
ATOM 586 N N . GLU A 1 77 ? -7.293 -15.477 20.266 1 98.38 77 GLU A N 1
ATOM 587 C CA . GLU A 1 77 ? -8.234 -14.359 20.297 1 98.38 77 GLU A CA 1
ATOM 588 C C . GLU A 1 77 ? -7.512 -13.039 20.547 1 98.38 77 GLU A C 1
ATOM 590 O O . GLU A 1 77 ? -6.617 -12.953 21.391 1 98.38 77 GLU A O 1
ATOM 595 N N . TYR A 1 78 ? -7.863 -12.055 19.781 1 98.31 78 TYR A N 1
ATOM 596 C CA . TYR A 1 78 ? -7.27 -10.727 19.906 1 98.31 78 TYR A CA 1
ATOM 597 C C . TYR A 1 78 ? -8.352 -9.656 20 1 98.31 78 TYR A C 1
ATOM 599 O O . TYR A 1 78 ? -9.375 -9.734 19.328 1 98.31 78 TYR A O 1
ATOM 607 N N . PRO A 1 79 ? -8.156 -8.617 20.875 1 98.12 79 PRO A N 1
ATOM 608 C CA . PRO A 1 79 ? -9.016 -7.438 20.719 1 98.12 79 PRO A CA 1
ATOM 609 C C . PRO A 1 79 ? -8.906 -6.812 19.328 1 98.12 79 PRO A C 1
ATOM 611 O O . PRO A 1 79 ? -7.816 -6.758 18.75 1 98.12 79 PRO A O 1
ATOM 614 N N . LEU A 1 80 ? -9.961 -6.496 18.75 1 97.75 80 LEU A N 1
ATOM 615 C CA . LEU A 1 80 ? -9.961 -5.816 17.453 1 97.75 80 LEU A CA 1
ATOM 616 C C . LEU A 1 80 ? -9.625 -4.34 17.625 1 97.75 80 LEU A C 1
ATOM 618 O O . LEU A 1 80 ? -10.477 -3.475 17.406 1 97.75 80 LEU A O 1
ATOM 622 N N . GLU A 1 81 ? -8.422 -4.102 17.938 1 96.94 81 GLU A N 1
ATOM 623 C CA . GLU A 1 81 ? -7.84 -2.777 18.141 1 96.94 81 GLU A CA 1
ATOM 624 C C . GLU A 1 81 ? -6.508 -2.639 17.406 1 96.94 81 GLU A C 1
ATOM 626 O O . GLU A 1 81 ? -5.801 -3.627 17.203 1 96.94 81 GLU A O 1
ATOM 631 N N . GLU A 1 82 ? -6.203 -1.453 17.062 1 95.5 82 GLU A N 1
ATOM 632 C CA . GLU A 1 82 ? -5.027 -1.204 16.234 1 95.5 82 GLU A CA 1
ATOM 633 C C . GLU A 1 82 ? -3.758 -1.707 16.922 1 95.5 82 GLU A C 1
ATOM 635 O O . GLU A 1 82 ? -2.971 -2.439 16.312 1 95.5 82 GLU A O 1
ATOM 640 N N . GLY A 1 83 ? -3.564 -1.331 18.156 1 93.81 83 GLY A N 1
ATOM 641 C CA . GLY A 1 83 ? -2.346 -1.648 18.875 1 93.81 83 GLY A CA 1
ATOM 642 C C . GLY A 1 83 ? -2.053 -3.137 18.922 1 93.81 83 GLY A C 1
ATOM 643 O O . GLY A 1 83 ? -1.045 -3.596 18.391 1 93.81 83 GLY A O 1
ATOM 644 N N . PRO A 1 84 ? -2.988 -3.883 19.547 1 96.31 84 PRO A N 1
ATOM 645 C CA . PRO A 1 84 ? -2.787 -5.328 19.688 1 96.31 84 PRO A CA 1
ATOM 646 C C . PRO A 1 84 ? -2.609 -6.023 18.328 1 96.31 84 PRO A C 1
ATOM 648 O O . PRO A 1 84 ? -1.74 -6.891 18.188 1 96.31 84 PRO A O 1
ATOM 651 N N . LEU A 1 85 ? -3.355 -5.723 17.344 1 97.75 85 LEU A N 1
ATOM 652 C CA . LEU A 1 85 ? -3.258 -6.363 16.031 1 97.75 85 LEU A CA 1
ATOM 653 C C . LEU A 1 85 ? -1.92 -6.051 15.375 1 97.75 85 LEU A C 1
ATOM 655 O O . LEU A 1 85 ? -1.276 -6.941 14.812 1 97.75 85 LEU A O 1
ATOM 659 N N . ALA A 1 86 ? -1.543 -4.836 15.438 1 95.44 86 ALA A N 1
ATOM 660 C CA . ALA A 1 86 ? -0.263 -4.445 14.852 1 95.44 86 ALA A CA 1
ATOM 661 C C . ALA A 1 86 ? 0.896 -5.16 15.539 1 95.44 86 ALA A C 1
ATOM 663 O O . ALA A 1 86 ? 1.839 -5.605 14.875 1 95.44 86 ALA A O 1
ATOM 664 N N . ALA A 1 87 ? 0.793 -5.223 16.828 1 94.5 87 ALA A N 1
ATOM 665 C CA . ALA A 1 87 ? 1.849 -5.891 17.578 1 94.5 87 ALA A CA 1
ATOM 666 C C . ALA A 1 87 ? 1.95 -7.363 17.203 1 94.5 87 ALA A C 1
ATOM 668 O O . ALA A 1 87 ? 3.049 -7.887 17 1 94.5 87 ALA A O 1
ATOM 669 N N . GLU A 1 88 ? 0.853 -8.023 17.125 1 96.88 88 GLU A N 1
ATOM 670 C CA . GLU A 1 88 ? 0.851 -9.422 16.719 1 96.88 88 GLU A CA 1
ATOM 671 C C . GLU A 1 88 ? 1.41 -9.594 15.305 1 96.88 88 GLU A C 1
ATOM 673 O O . GLU A 1 88 ? 2.182 -10.516 15.047 1 96.88 88 GLU A O 1
ATOM 678 N N . ALA A 1 89 ? 1.02 -8.781 14.391 1 95.88 89 ALA A N 1
ATOM 679 C CA . ALA A 1 89 ? 1.521 -8.844 13.016 1 95.88 89 ALA A CA 1
ATOM 680 C C . ALA A 1 89 ? 3.041 -8.711 12.984 1 95.88 89 ALA A C 1
ATOM 682 O O . ALA A 1 89 ? 3.725 -9.492 12.32 1 95.88 89 ALA A O 1
ATOM 683 N N . ALA A 1 90 ? 3.521 -7.828 13.727 1 90.94 90 ALA A N 1
ATOM 684 C CA . ALA A 1 90 ? 4.953 -7.535 13.734 1 90.94 90 ALA A CA 1
ATOM 685 C C . ALA A 1 90 ? 5.742 -8.672 14.375 1 90.94 90 ALA A C 1
ATOM 687 O O . ALA A 1 90 ? 6.898 -8.914 14.016 1 90.94 90 ALA A O 1
ATOM 688 N N . ALA A 1 91 ? 5.148 -9.344 15.32 1 93.25 91 ALA A N 1
ATOM 689 C CA . ALA A 1 91 ? 5.82 -10.406 16.062 1 93.25 91 ALA A CA 1
ATOM 690 C C . ALA A 1 91 ? 6.129 -11.602 15.172 1 93.25 91 ALA A C 1
ATOM 692 O O . ALA A 1 91 ? 7.047 -12.375 15.453 1 93.25 91 ALA A O 1
ATOM 693 N N . GLY A 1 92 ? 5.332 -11.688 14.141 1 92.62 92 GLY A N 1
ATOM 694 C CA . GLY A 1 92 ? 5.488 -12.852 13.281 1 92.62 92 GLY A CA 1
ATOM 695 C C . GLY A 1 92 ? 4.797 -14.086 13.812 1 92.62 92 GLY A C 1
ATOM 696 O O . GLY A 1 92 ? 4.016 -14.008 14.766 1 92.62 92 GLY A O 1
ATOM 697 N N . GLY A 1 93 ? 4.992 -15.125 13.148 1 91.5 93 GLY A N 1
ATOM 698 C CA . GLY A 1 93 ? 4.32 -16.359 13.508 1 91.5 93 GLY A CA 1
ATOM 699 C C . GLY A 1 93 ? 3.047 -16.594 12.719 1 91.5 93 GLY A C 1
ATOM 700 O O . GLY A 1 93 ? 2.689 -15.805 11.852 1 91.5 93 GLY A O 1
ATOM 701 N N . PHE A 1 94 ? 2.346 -17.641 13.094 1 92.25 94 PHE A N 1
ATOM 702 C CA . PHE A 1 94 ? 1.232 -18.141 12.305 1 92.25 94 PHE A CA 1
ATOM 703 C C . PHE A 1 94 ? 0.106 -17.125 12.234 1 92.25 94 PHE A C 1
ATOM 705 O O . PHE A 1 94 ? -0.406 -16.828 11.156 1 92.25 94 PHE A O 1
ATOM 712 N N . TRP A 1 95 ? -0.24 -16.531 13.344 1 96.75 95 TRP A N 1
ATOM 713 C CA . TRP A 1 95 ? -1.432 -15.688 13.398 1 96.75 95 TRP A CA 1
ATOM 714 C C . TRP A 1 95 ? -1.113 -14.258 12.969 1 96.75 95 TRP A C 1
ATOM 716 O O . TRP A 1 95 ? -2.014 -13.422 12.844 1 96.75 95 TRP A O 1
ATOM 726 N N . SER A 1 96 ? 0.173 -13.977 12.742 1 97.12 96 SER A N 1
ATOM 727 C CA . SER A 1 96 ? 0.548 -12.633 12.312 1 97.12 96 SER A CA 1
ATOM 728 C C . SER A 1 96 ? -0.135 -12.258 11.008 1 97.12 96 SER A C 1
ATOM 730 O O . SER A 1 96 ? -0.525 -11.102 10.812 1 97.12 96 SER A O 1
ATOM 732 N N . TYR A 1 97 ? -0.345 -13.234 10.18 1 96.44 97 TYR A N 1
ATOM 733 C CA . TYR A 1 97 ? -0.962 -13.016 8.875 1 96.44 97 TYR A CA 1
ATOM 734 C C . TYR A 1 97 ? -2.414 -12.578 9.031 1 96.44 97 TYR A C 1
ATOM 736 O O . TYR A 1 97 ? -2.863 -11.648 8.359 1 96.44 97 TYR A O 1
ATOM 744 N N . ALA A 1 98 ? -3.066 -13.234 9.938 1 98.44 98 ALA A N 1
ATOM 745 C CA . ALA A 1 98 ? -4.453 -12.859 10.211 1 98.44 98 ALA A CA 1
ATOM 746 C C . ALA A 1 98 ? -4.531 -11.492 10.883 1 98.44 98 ALA A C 1
ATOM 748 O O . ALA A 1 98 ? -5.371 -10.664 10.531 1 98.44 98 ALA A O 1
ATOM 749 N N . ALA A 1 99 ? -3.654 -11.258 11.789 1 98.31 99 ALA A N 1
ATOM 750 C CA . ALA A 1 99 ? -3.66 -10.016 12.555 1 98.31 99 ALA A CA 1
ATOM 751 C C . ALA A 1 99 ? -3.371 -8.82 11.656 1 98.31 99 ALA A C 1
ATOM 753 O O . ALA A 1 99 ? -4.055 -7.793 11.734 1 98.31 99 ALA A O 1
ATOM 754 N N . GLY A 1 100 ? -2.383 -8.953 10.844 1 97.62 100 GLY A N 1
ATOM 755 C CA . GLY A 1 100 ? -2.053 -7.863 9.938 1 97.62 100 GLY A CA 1
ATOM 756 C C . GLY A 1 100 ? -3.184 -7.516 8.984 1 97.62 100 GLY A C 1
ATOM 757 O O . GLY A 1 100 ? -3.486 -6.34 8.781 1 97.62 100 GLY A O 1
ATOM 758 N N . THR A 1 101 ? -3.787 -8.555 8.438 1 98.5 101 THR A N 1
ATOM 759 C CA . THR A 1 101 ? -4.891 -8.336 7.512 1 98.5 101 THR A CA 1
ATOM 760 C C . THR A 1 101 ? -6.082 -7.703 8.227 1 98.5 101 THR A C 1
ATOM 762 O O . THR A 1 101 ? -6.688 -6.754 7.719 1 98.5 101 THR A O 1
ATOM 765 N N . ALA A 1 102 ? -6.391 -8.172 9.383 1 98.81 102 ALA A N 1
ATOM 766 C CA . ALA A 1 102 ? -7.48 -7.613 10.18 1 98.81 102 ALA A CA 1
ATOM 767 C C . ALA A 1 102 ? -7.207 -6.156 10.539 1 98.81 102 ALA A C 1
ATOM 769 O O . ALA A 1 102 ? -8.117 -5.324 10.539 1 98.81 102 ALA A O 1
ATOM 770 N N . TYR A 1 103 ? -5.949 -5.867 10.852 1 98.06 103 TYR A N 1
ATOM 771 C CA . TYR A 1 103 ? -5.551 -4.5 11.172 1 98.06 103 TYR A CA 1
ATOM 772 C C . TYR A 1 103 ? -5.91 -3.549 10.031 1 98.06 103 TYR A C 1
ATOM 774 O O . TYR A 1 103 ? -6.516 -2.5 10.266 1 98.06 103 TYR A O 1
ATOM 782 N N . ARG A 1 104 ? -5.562 -3.957 8.867 1 97.94 104 ARG A N 1
ATOM 783 C CA . ARG A 1 104 ? -5.801 -3.098 7.711 1 97.94 104 ARG A CA 1
ATOM 784 C C . ARG A 1 104 ? -7.293 -2.869 7.496 1 97.94 104 ARG A C 1
ATOM 786 O O . ARG A 1 104 ? -7.719 -1.75 7.203 1 97.94 104 ARG A O 1
ATOM 793 N N . LEU A 1 105 ? -8.047 -3.885 7.637 1 98.62 105 LEU A N 1
ATOM 794 C CA . LEU A 1 105 ? -9.492 -3.777 7.441 1 98.62 105 LEU A CA 1
ATOM 795 C C . LEU A 1 105 ? -10.133 -2.959 8.555 1 98.62 105 LEU A C 1
ATOM 797 O O . LEU A 1 105 ? -11.078 -2.203 8.312 1 98.62 105 LEU A O 1
ATOM 801 N N . LEU A 1 106 ? -9.641 -3.152 9.75 1 98.38 106 LEU A N 1
ATOM 802 C CA . LEU A 1 106 ? -10.141 -2.363 10.867 1 98.38 106 LEU A CA 1
ATOM 803 C C . LEU A 1 106 ? -9.914 -0.875 10.633 1 98.38 106 LEU A C 1
ATOM 805 O O . LEU A 1 106 ? -10.836 -0.073 10.766 1 98.38 106 LEU A O 1
ATOM 809 N N . VAL A 1 107 ? -8.766 -0.559 10.234 1 97.31 107 VAL A N 1
ATOM 810 C CA . VAL A 1 107 ? -8.367 0.837 10.086 1 97.31 107 VAL A CA 1
ATOM 811 C C . VAL A 1 107 ? -9.148 1.485 8.953 1 97.31 107 VAL A C 1
ATOM 813 O O . VAL A 1 107 ? -9.664 2.598 9.094 1 97.31 107 VAL A O 1
ATOM 816 N N . ASP A 1 108 ? -9.289 0.782 7.855 1 97.88 108 ASP A N 1
ATOM 817 C CA . ASP A 1 108 ? -9.828 1.407 6.652 1 97.88 108 ASP A CA 1
ATOM 818 C C . ASP A 1 108 ? -11.359 1.373 6.656 1 97.88 108 ASP A C 1
ATOM 820 O O . ASP A 1 108 ? -12 2.162 5.961 1 97.88 108 ASP A O 1
ATOM 824 N N . PHE A 1 109 ? -11.984 0.447 7.527 1 98.44 109 PHE A N 1
ATOM 825 C CA . PHE A 1 109 ? -13.43 0.281 7.406 1 98.44 109 PHE A CA 1
ATOM 826 C C . PHE A 1 109 ? -14.102 0.354 8.773 1 98.44 109 PHE A C 1
ATOM 828 O O . PHE A 1 109 ? -15.328 0.433 8.859 1 98.44 109 PHE A O 1
ATOM 835 N N . GLY A 1 110 ? -13.406 0.284 9.852 1 97.88 110 GLY A N 1
ATOM 836 C CA . GLY A 1 110 ? -14.016 0.263 11.172 1 97.88 110 GLY A CA 1
ATOM 837 C C . GLY A 1 110 ? -14.859 -0.972 11.414 1 97.88 110 GLY A C 1
ATOM 838 O O . GLY A 1 110 ? -15.961 -0.88 11.977 1 97.88 110 GLY A O 1
ATOM 839 N N . VAL A 1 111 ? -14.414 -2.123 10.961 1 97.69 111 VAL A N 1
ATOM 840 C CA . VAL A 1 111 ? -15.18 -3.361 11.031 1 97.69 111 VAL A CA 1
ATOM 841 C C . VAL A 1 111 ? -15.328 -3.797 12.484 1 97.69 111 VAL A C 1
ATOM 843 O O . VAL A 1 111 ? -14.516 -3.424 13.336 1 97.69 111 VAL A O 1
ATOM 846 N N . GLY A 1 112 ? -16.359 -4.641 12.773 1 97.62 112 GLY A N 1
ATOM 847 C CA . GLY A 1 112 ? -16.609 -5.191 14.094 1 97.62 112 GLY A CA 1
ATOM 848 C C . GLY A 1 112 ? -16.031 -6.582 14.281 1 97.62 112 GLY A C 1
ATOM 849 O O . GLY A 1 112 ? -15.227 -7.039 13.469 1 97.62 112 GLY A O 1
ATOM 850 N N . GLY A 1 113 ? -16.453 -7.234 15.336 1 98.12 113 GLY A N 1
ATOM 851 C CA . GLY A 1 113 ? -15.891 -8.523 15.727 1 98.12 113 GLY A CA 1
ATOM 852 C C . GLY A 1 113 ? -16.203 -9.633 14.734 1 98.12 113 GLY A C 1
ATOM 853 O O . GLY A 1 113 ? -17.234 -9.586 14.047 1 98.12 113 GLY A O 1
ATOM 854 N N . LEU A 1 114 ? -15.32 -10.688 14.672 1 98.5 114 LEU A N 1
ATOM 855 C CA . LEU A 1 114 ? -15.445 -11.773 13.711 1 98.5 114 LEU A CA 1
ATOM 856 C C . LEU A 1 114 ? -14.82 -13.055 14.25 1 98.5 114 LEU A C 1
ATOM 858 O O . LEU A 1 114 ? -13.742 -13.023 14.844 1 98.5 114 LEU A O 1
ATOM 862 N N . SER A 1 115 ? -15.5 -14.156 14.039 1 98.56 115 SER A N 1
ATOM 863 C CA . SER A 1 115 ? -14.945 -15.484 14.266 1 98.56 115 SER A CA 1
ATOM 864 C C . SER A 1 115 ? -14.633 -16.172 12.945 1 98.56 115 SER A C 1
ATOM 866 O O . SER A 1 115 ? -15.484 -16.266 12.055 1 98.56 115 SER A O 1
ATOM 868 N N . ILE A 1 116 ? -13.43 -16.641 12.797 1 98.62 116 ILE A N 1
ATOM 869 C CA . ILE A 1 116 ? -13.008 -17.438 11.641 1 98.62 116 ILE A CA 1
ATOM 870 C C . ILE A 1 116 ? -12.539 -18.812 12.109 1 98.62 116 ILE A C 1
ATOM 872 O O . ILE A 1 116 ? -11.492 -18.938 12.75 1 98.62 116 ILE A O 1
ATOM 876 N N . ASP A 1 117 ? -13.273 -19.766 11.766 1 98.56 117 ASP A N 1
ATOM 877 C CA . ASP A 1 117 ? -12.953 -21.156 12.078 1 98.56 117 ASP A CA 1
ATOM 878 C C . ASP A 1 117 ? -12.523 -21.922 10.828 1 98.56 117 ASP A C 1
ATOM 880 O O . ASP A 1 117 ? -13.359 -22.5 10.133 1 98.56 117 ASP A O 1
ATOM 884 N N . ASN A 1 118 ? -11.242 -21.891 10.578 1 98.31 118 ASN A N 1
ATOM 885 C CA . ASN A 1 118 ? -10.703 -22.781 9.562 1 98.31 118 ASN A CA 1
ATOM 886 C C . ASN A 1 118 ? -10.703 -24.234 10.039 1 98.31 118 ASN A C 1
ATOM 888 O O . ASN A 1 118 ? -9.695 -24.719 10.555 1 98.31 118 ASN A O 1
ATOM 892 N N . TYR A 1 119 ? -11.758 -24.906 9.727 1 97.5 119 TYR A N 1
ATOM 893 C CA . TYR A 1 119 ? -11.992 -26.219 10.336 1 97.5 119 TYR A CA 1
ATOM 894 C C . TYR A 1 119 ? -11.328 -27.328 9.531 1 97.5 119 TYR A C 1
ATOM 896 O O . TYR A 1 119 ? -11.219 -28.469 10 1 97.5 119 TYR A O 1
ATOM 904 N N . ARG A 1 120 ? -10.875 -27.016 8.359 1 95.88 120 ARG A N 1
ATOM 905 C CA . ARG A 1 120 ? -10.234 -28.016 7.512 1 95.88 120 ARG A CA 1
ATOM 906 C C . ARG A 1 120 ? -9.188 -27.375 6.609 1 95.88 120 ARG A C 1
ATOM 908 O O . ARG A 1 120 ? -9.453 -26.359 5.961 1 95.88 120 ARG A O 1
ATOM 915 N N . THR A 1 121 ? -8.023 -27.953 6.621 1 94.5 121 THR A N 1
ATOM 916 C CA . THR A 1 121 ? -6.934 -27.531 5.75 1 94.5 121 THR A CA 1
ATOM 917 C C . THR A 1 121 ? -6.438 -28.688 4.898 1 94.5 121 THR A C 1
ATOM 919 O O . THR A 1 121 ? -6.035 -29.719 5.426 1 94.5 121 THR A O 1
ATOM 922 N N . THR A 1 122 ? -6.438 -28.484 3.586 1 90.75 122 THR A N 1
ATOM 923 C CA . THR A 1 122 ? -5.922 -29.5 2.674 1 90.75 122 THR A CA 1
ATOM 924 C C . THR A 1 122 ? -4.688 -28.984 1.936 1 90.75 122 THR A C 1
ATOM 926 O O . THR A 1 122 ? -4.086 -29.719 1.146 1 90.75 122 THR A O 1
ATOM 929 N N . LEU A 1 123 ? -4.379 -27.75 2.166 1 87.75 123 LEU A N 1
ATOM 930 C CA . LEU A 1 123 ? -3.188 -27.125 1.601 1 87.75 123 LEU A CA 1
ATOM 931 C C . LEU A 1 123 ? -1.94 -27.547 2.373 1 87.75 123 LEU A C 1
ATOM 933 O O . LEU A 1 123 ? -1.823 -27.266 3.568 1 87.75 123 LEU A O 1
ATOM 937 N N . PRO A 1 124 ? -1.038 -28.234 1.639 1 79.88 124 PRO A N 1
ATOM 938 C CA . PRO A 1 124 ? 0.197 -28.547 2.359 1 79.88 124 PRO A CA 1
ATOM 939 C C . PRO A 1 124 ? 0.967 -27.312 2.787 1 79.88 124 PRO A C 1
ATOM 941 O O . PRO A 1 124 ? 1.048 -26.328 2.029 1 79.88 124 PRO A O 1
ATOM 944 N N . LEU A 1 125 ? 1.505 -27.281 4.02 1 68.31 125 LEU A N 1
ATOM 945 C CA . LEU A 1 125 ? 2.195 -26.109 4.555 1 68.31 125 LEU A CA 1
ATOM 946 C C . LEU A 1 125 ? 3.633 -26.047 4.051 1 68.31 125 LEU A C 1
ATOM 948 O O . LEU A 1 125 ? 4.297 -27.078 3.932 1 68.31 125 LEU A O 1
ATOM 952 N N . LYS A 1 126 ? 4.148 -24.875 3.721 1 60.56 126 LYS A N 1
ATOM 953 C CA . LYS A 1 126 ? 5.539 -24.516 3.443 1 60.56 126 LYS A CA 1
ATOM 954 C C . LYS A 1 126 ? 6.027 -25.188 2.16 1 60.56 126 LYS A C 1
ATOM 956 O O . LYS A 1 126 ? 7.199 -25.547 2.053 1 60.56 126 LYS A O 1
ATOM 961 N N . LYS A 1 127 ? 5.172 -25.297 1.187 1 63.19 127 LYS A N 1
ATOM 962 C CA . LYS A 1 127 ? 5.605 -25.984 -0.023 1 63.19 127 LYS A CA 1
ATOM 963 C C . LYS A 1 127 ? 5.531 -25.062 -1.239 1 63.19 127 LYS A C 1
ATOM 965 O O . LYS A 1 127 ? 5.375 -25.531 -2.369 1 63.19 127 LYS A O 1
ATOM 970 N N . GLY A 1 128 ? 5.535 -23.812 -0.971 1 71.62 128 GLY A N 1
ATOM 971 C CA . GLY A 1 128 ? 5.531 -22.906 -2.105 1 71.62 128 GLY A CA 1
ATOM 972 C C . GLY A 1 128 ? 4.145 -22.688 -2.684 1 71.62 128 GLY A C 1
ATOM 973 O O . GLY A 1 128 ? 4.008 -22.156 -3.791 1 71.62 128 GLY A O 1
ATOM 974 N N . LEU A 1 129 ? 3.129 -23.094 -1.966 1 80.62 129 LEU A N 1
ATOM 975 C CA . LEU A 1 129 ? 1.764 -23 -2.473 1 80.62 129 LEU A CA 1
ATOM 976 C C . LEU A 1 129 ? 1.019 -21.844 -1.795 1 80.62 129 LEU A C 1
ATOM 978 O O . LEU A 1 129 ? -0.213 -21.859 -1.739 1 80.62 129 LEU A O 1
ATOM 982 N N . SER A 1 130 ? 1.733 -20.953 -1.166 1 88.19 130 SER A N 1
ATOM 983 C CA . SER A 1 130 ? 1.262 -19.656 -0.673 1 88.19 130 SER A CA 1
ATOM 984 C C . SER A 1 130 ? 0.281 -19.828 0.482 1 88.19 130 SER A C 1
ATOM 986 O O . SER A 1 130 ? -0.793 -19.234 0.487 1 88.19 130 SER A O 1
ATOM 988 N N . SER A 1 131 ? 0.641 -20.625 1.44 1 88.31 131 SER A N 1
ATOM 989 C CA . SER A 1 131 ? -0.235 -20.859 2.582 1 88.31 131 SER A CA 1
ATOM 990 C C . SER A 1 131 ? -0.452 -19.594 3.393 1 88.31 131 SER A C 1
ATOM 992 O O . SER A 1 131 ? -1.562 -19.328 3.859 1 88.31 131 SER A O 1
ATOM 994 N N . SER A 1 132 ? 0.6 -18.781 3.574 1 91.62 132 SER A N 1
ATOM 995 C CA . SER A 1 132 ? 0.458 -17.547 4.32 1 91.62 132 SER A CA 1
ATOM 996 C C . SER A 1 132 ? -0.5 -16.578 3.621 1 91.62 132 SER A C 1
ATOM 998 O O . SER A 1 132 ? -1.392 -16.016 4.254 1 91.62 132 SER A O 1
ATOM 1000 N N . ALA A 1 133 ? -0.312 -16.5 2.293 1 94.44 133 ALA A N 1
ATOM 1001 C CA . ALA A 1 133 ? -1.178 -15.625 1.512 1 94.44 133 ALA A CA 1
ATOM 1002 C C . ALA A 1 133 ? -2.623 -16.109 1.543 1 94.44 133 ALA A C 1
ATOM 1004 O O . ALA A 1 133 ? -3.557 -15.305 1.565 1 94.44 133 ALA A O 1
ATOM 1005 N N . ALA A 1 134 ? -2.787 -17.391 1.555 1 95.69 134 ALA A N 1
ATOM 1006 C CA . ALA A 1 134 ? -4.133 -17.953 1.614 1 95.69 134 ALA A CA 1
ATOM 1007 C C . ALA A 1 134 ? -4.844 -17.547 2.898 1 95.69 134 ALA A C 1
ATOM 1009 O O . ALA A 1 134 ? -6.039 -17.234 2.881 1 95.69 134 ALA A O 1
ATOM 1010 N N . LEU A 1 135 ? -4.137 -17.562 3.988 1 96.44 135 LEU A N 1
ATOM 1011 C CA . LEU A 1 135 ? -4.73 -17.125 5.25 1 96.44 135 LEU A CA 1
ATOM 1012 C C . LEU A 1 135 ? -5.09 -15.648 5.199 1 96.44 135 LEU A C 1
ATOM 1014 O O . LEU A 1 135 ? -6.16 -15.25 5.656 1 96.44 135 LEU A O 1
ATOM 1018 N N . CYS A 1 136 ? -4.234 -14.82 4.68 1 98.12 136 CYS A N 1
ATOM 1019 C CA . CYS A 1 136 ? -4.523 -13.398 4.535 1 98.12 136 CYS A CA 1
ATOM 1020 C C . CYS A 1 136 ? -5.773 -13.172 3.695 1 98.12 136 CYS A C 1
ATOM 1022 O O . CYS A 1 136 ? -6.645 -12.383 4.066 1 98.12 136 CYS A O 1
ATOM 1024 N N . VAL A 1 137 ? -5.84 -13.891 2.551 1 98.5 137 VAL A N 1
ATOM 1025 C CA . VAL A 1 137 ? -6.992 -13.75 1.668 1 98.5 137 VAL A CA 1
ATOM 1026 C C . VAL A 1 137 ? -8.25 -14.234 2.387 1 98.5 137 VAL A C 1
ATOM 1028 O O . VAL A 1 137 ? -9.32 -13.625 2.248 1 98.5 137 VAL A O 1
ATOM 1031 N N . LEU A 1 138 ? -8.164 -15.32 3.148 1 98.69 138 LEU A N 1
ATOM 1032 C CA . LEU A 1 138 ? -9.305 -15.812 3.914 1 98.69 138 LEU A CA 1
ATOM 1033 C C . LEU A 1 138 ? -9.836 -14.742 4.859 1 98.69 138 LEU A C 1
ATOM 1035 O O . LEU A 1 138 ? -11.047 -14.516 4.93 1 98.69 138 LEU A O 1
ATOM 1039 N N . VAL A 1 139 ? -8.945 -14.078 5.512 1 98.88 139 VAL A N 1
ATOM 1040 C CA . VAL A 1 139 ? -9.336 -13.039 6.465 1 98.88 139 VAL A CA 1
ATOM 1041 C C . VAL A 1 139 ? -9.969 -11.867 5.719 1 98.88 139 VAL A C 1
ATOM 1043 O O . VAL A 1 139 ? -11.023 -11.367 6.121 1 98.88 139 VAL A O 1
ATOM 1046 N N . ALA A 1 140 ? -9.352 -11.398 4.664 1 98.88 140 ALA A N 1
ATOM 1047 C CA . ALA A 1 140 ? -9.898 -10.305 3.869 1 98.88 140 ALA A CA 1
ATOM 1048 C C . ALA A 1 140 ? -11.297 -10.648 3.354 1 98.88 140 ALA A C 1
ATOM 1050 O O . ALA A 1 140 ? -12.219 -9.844 3.467 1 98.88 140 ALA A O 1
ATOM 1051 N N . ARG A 1 141 ? -11.43 -11.867 2.814 1 98.81 141 ARG A N 1
ATOM 1052 C CA . ARG A 1 141 ? -12.703 -12.336 2.268 1 98.81 141 ARG A CA 1
ATOM 1053 C C . ARG A 1 141 ? -13.758 -12.461 3.361 1 98.81 141 ARG A C 1
ATOM 1055 O O . ARG A 1 141 ? -14.922 -12.125 3.148 1 98.81 141 ARG A O 1
ATOM 1062 N N . ALA A 1 142 ? -13.359 -12.93 4.504 1 98.81 142 ALA A N 1
ATOM 1063 C CA . ALA A 1 142 ? -14.273 -13.078 5.633 1 98.81 142 ALA A CA 1
ATOM 1064 C C . ALA A 1 142 ? -14.852 -11.734 6.055 1 98.81 142 ALA A C 1
ATOM 1066 O O . ALA A 1 142 ? -16.078 -11.57 6.137 1 98.81 142 ALA A O 1
ATOM 1067 N N . PHE A 1 143 ? -14.008 -10.75 6.277 1 98.69 143 PHE A N 1
ATOM 1068 C CA . PHE A 1 143 ? -14.484 -9.422 6.664 1 98.69 143 PHE A CA 1
ATOM 1069 C C . PHE A 1 143 ? -15.305 -8.797 5.543 1 98.69 143 PHE A C 1
ATOM 1071 O O . PHE A 1 143 ? -16.312 -8.141 5.801 1 98.69 143 PHE A O 1
ATOM 1078 N N . ASN A 1 144 ? -14.789 -8.922 4.297 1 98.56 144 ASN A N 1
ATOM 1079 C CA . ASN A 1 144 ? -15.492 -8.359 3.146 1 98.56 144 ASN A CA 1
ATOM 1080 C C . ASN A 1 144 ? -16.938 -8.82 3.092 1 98.56 144 ASN A C 1
ATOM 1082 O O . ASN A 1 144 ? -17.859 -7.996 3.023 1 98.56 144 ASN A O 1
ATOM 1086 N N . GLN A 1 145 ? -17.156 -10.109 3.221 1 97.94 145 GLN A N 1
ATOM 1087 C CA . GLN A 1 145 ? -18.5 -10.68 3.086 1 97.94 145 GLN A CA 1
ATOM 1088 C C . GLN A 1 145 ? -19.312 -10.461 4.352 1 97.94 145 GLN A C 1
ATOM 1090 O O . GLN A 1 145 ? -20.5 -10.109 4.281 1 97.94 145 GLN A O 1
ATOM 1095 N N . ALA A 1 146 ? -18.719 -10.602 5.508 1 97.81 146 ALA A N 1
ATOM 1096 C CA . ALA A 1 146 ? -19.453 -10.469 6.766 1 97.81 146 ALA A CA 1
ATOM 1097 C C . ALA A 1 146 ? -19.953 -9.039 6.969 1 97.81 146 ALA A C 1
ATOM 1099 O O . ALA A 1 146 ? -21.016 -8.82 7.547 1 97.81 146 ALA A O 1
ATOM 1100 N N . TYR A 1 147 ? -19.188 -8.078 6.461 1 97.38 147 TYR A N 1
ATOM 1101 C CA . TYR A 1 147 ? -19.531 -6.688 6.742 1 97.38 147 TYR A CA 1
ATOM 1102 C C . TYR A 1 147 ? -19.859 -5.934 5.461 1 97.38 147 TYR A C 1
ATOM 1104 O O . TYR A 1 147 ? -19.938 -4.703 5.453 1 97.38 147 TYR A O 1
ATOM 1112 N N . ALA A 1 148 ? -19.984 -6.637 4.387 1 96.62 148 ALA A N 1
ATOM 1113 C CA . ALA A 1 148 ? -20.422 -6.09 3.104 1 96.62 148 ALA A CA 1
ATOM 1114 C C . ALA A 1 148 ? -19.562 -4.898 2.691 1 96.62 148 ALA A C 1
ATOM 1116 O O . ALA A 1 148 ? -20.078 -3.826 2.381 1 96.62 148 ALA A O 1
ATOM 1117 N N . LEU A 1 149 ? -18.281 -5.098 2.658 1 98.06 149 LEU A N 1
ATOM 1118 C CA . LEU A 1 149 ? -17.344 -4.012 2.4 1 98.06 149 LEU A CA 1
ATOM 1119 C C . LEU A 1 149 ? -17.266 -3.699 0.91 1 98.06 149 LEU A C 1
ATOM 1121 O O . LEU A 1 149 ? -16.641 -2.725 0.506 1 98.06 149 LEU A O 1
ATOM 1125 N N . ARG A 1 150 ? -17.828 -4.508 0.015 1 97.31 150 ARG A N 1
ATOM 1126 C CA . ARG A 1 150 ? -17.969 -4.305 -1.423 1 97.31 150 ARG A CA 1
ATOM 1127 C C . ARG A 1 150 ? -16.609 -4.406 -2.127 1 97.31 150 ARG A C 1
ATOM 1129 O O . ARG A 1 150 ? -16.422 -3.818 -3.193 1 97.31 150 ARG A O 1
ATOM 1136 N N . LEU A 1 151 ? -15.68 -5.031 -1.546 1 98.56 151 LEU A N 1
ATOM 1137 C CA . LEU A 1 151 ? -14.398 -5.277 -2.201 1 98.56 151 LEU A CA 1
ATOM 1138 C C . LEU A 1 151 ? -14.555 -6.277 -3.344 1 98.56 151 LEU A C 1
ATOM 1140 O O . LEU A 1 151 ? -15.281 -7.266 -3.215 1 98.56 151 LEU A O 1
ATOM 1144 N N . THR A 1 152 ? -13.938 -5.969 -4.43 1 97.94 152 THR A N 1
ATOM 1145 C CA . THR A 1 152 ? -13.766 -6.961 -5.48 1 97.94 152 THR A CA 1
ATOM 1146 C C . THR A 1 152 ? -12.734 -8.016 -5.07 1 97.94 152 THR A C 1
ATOM 1148 O O . THR A 1 152 ? -12.133 -7.91 -4.004 1 97.94 152 THR A O 1
ATOM 1151 N N . THR A 1 153 ? -12.57 -9.102 -5.938 1 97.62 153 THR A N 1
ATOM 1152 C CA . THR A 1 153 ? -11.5 -10.062 -5.711 1 97.62 153 THR A CA 1
ATOM 1153 C C . THR A 1 153 ? -10.141 -9.359 -5.652 1 97.62 153 THR A C 1
ATOM 1155 O O . THR A 1 153 ? -9.297 -9.695 -4.82 1 97.62 153 THR A O 1
ATOM 1158 N N . ARG A 1 154 ? -9.945 -8.352 -6.48 1 97.19 154 ARG A N 1
ATOM 1159 C CA . ARG A 1 154 ? -8.719 -7.57 -6.473 1 97.19 154 ARG A CA 1
ATOM 1160 C C . ARG A 1 154 ? -8.57 -6.793 -5.168 1 97.19 154 ARG A C 1
ATOM 1162 O O . ARG A 1 154 ? -7.457 -6.645 -4.652 1 97.19 154 ARG A O 1
ATOM 1169 N N . GLY A 1 155 ? -9.695 -6.254 -4.699 1 97.88 155 GLY A N 1
ATOM 1170 C CA . GLY A 1 155 ? -9.664 -5.605 -3.4 1 97.88 155 GLY A CA 1
ATOM 1171 C C . GLY A 1 155 ? -9.258 -6.535 -2.275 1 97.88 155 GLY A C 1
ATOM 1172 O O . GLY A 1 155 ? -8.438 -6.176 -1.428 1 97.88 155 GLY A O 1
ATOM 1173 N N . GLU A 1 156 ? -9.828 -7.762 -2.291 1 98.5 156 GLU A N 1
ATOM 1174 C CA . GLU A 1 156 ? -9.438 -8.766 -1.312 1 98.5 156 GLU A CA 1
ATOM 1175 C C . GLU A 1 156 ? -7.938 -9.055 -1.396 1 98.5 156 GLU A C 1
ATOM 1177 O O . GLU A 1 156 ? -7.262 -9.156 -0.37 1 98.5 156 GLU A O 1
ATOM 1182 N N . MET A 1 157 ? -7.457 -9.164 -2.607 1 97.31 157 MET A N 1
ATOM 1183 C CA . MET A 1 157 ? -6.043 -9.43 -2.854 1 97.31 157 MET A CA 1
ATOM 1184 C C . MET A 1 157 ? -5.176 -8.312 -2.277 1 97.31 157 MET A C 1
ATOM 1186 O O . MET A 1 157 ? -4.148 -8.586 -1.653 1 97.31 157 MET A O 1
ATOM 1190 N N . GLN A 1 158 ? -5.613 -7.133 -2.494 1 96.38 158 GLN A N 1
ATOM 1191 C CA . GLN A 1 158 ? -4.836 -5.98 -2.043 1 96.38 158 GLN A CA 1
ATOM 1192 C C . GLN A 1 158 ? -4.742 -5.945 -0.52 1 96.38 158 GLN A C 1
ATOM 1194 O O . GLN A 1 158 ? -3.658 -5.758 0.036 1 96.38 158 GLN A O 1
ATOM 1199 N N . TYR A 1 159 ? -5.82 -6.125 0.184 1 98 159 TYR A N 1
ATOM 1200 C CA . TYR A 1 159 ? -5.805 -6.082 1.642 1 98 159 TYR A CA 1
ATOM 1201 C C . TYR A 1 159 ? -5.023 -7.262 2.211 1 98 159 TYR A C 1
ATOM 1203 O O . TYR A 1 159 ? -4.367 -7.137 3.25 1 98 159 TYR A O 1
ATOM 1211 N N . ALA A 1 160 ? -5.148 -8.398 1.532 1 97.88 160 ALA A N 1
ATOM 1212 C CA . ALA A 1 160 ? -4.328 -9.539 1.932 1 97.88 160 ALA A CA 1
ATOM 1213 C C . ALA A 1 160 ? -2.842 -9.219 1.814 1 97.88 160 ALA A C 1
ATOM 1215 O O . ALA A 1 160 ? -2.062 -9.5 2.729 1 97.88 160 ALA A O 1
ATOM 1216 N N . TYR A 1 161 ? -2.473 -8.594 0.758 1 95.25 161 TYR A N 1
ATOM 1217 C CA . TYR A 1 161 ? -1.086 -8.203 0.523 1 95.25 161 TYR A CA 1
ATOM 1218 C C . TYR A 1 161 ? -0.618 -7.195 1.565 1 95.25 161 TYR A C 1
ATOM 1220 O O . TYR A 1 161 ? 0.443 -7.363 2.17 1 95.25 161 TYR A O 1
ATOM 1228 N N . ASP A 1 162 ? -1.423 -6.176 1.751 1 93.69 162 ASP A N 1
ATOM 1229 C CA . ASP A 1 162 ? -1.078 -5.145 2.723 1 93.69 162 ASP A CA 1
ATOM 1230 C C . ASP A 1 162 ? -0.911 -5.738 4.121 1 93.69 162 ASP A C 1
ATOM 1232 O O . ASP A 1 162 ? -0.016 -5.336 4.867 1 93.69 162 ASP A O 1
ATOM 1236 N N . GLY A 1 163 ? -1.802 -6.637 4.484 1 95.69 163 GLY A N 1
ATOM 1237 C CA . GLY A 1 163 ? -1.702 -7.301 5.773 1 95.69 163 GLY A CA 1
ATOM 1238 C C . GLY A 1 163 ? -0.433 -8.117 5.926 1 95.69 163 GLY A C 1
ATOM 1239 O O . GLY A 1 163 ? 0.211 -8.078 6.977 1 95.69 163 GLY A O 1
ATOM 1240 N N . GLU A 1 164 ? -0.128 -8.852 4.883 1 94.06 164 GLU A N 1
ATOM 1241 C CA . GLU A 1 164 ? 1.067 -9.688 4.949 1 94.06 164 GLU A CA 1
ATOM 1242 C C . GLU A 1 164 ? 2.33 -8.836 5.055 1 94.06 164 GLU A C 1
ATOM 1244 O O . GLU A 1 164 ? 3.297 -9.227 5.711 1 94.06 164 GLU A O 1
ATOM 1249 N N . ARG A 1 165 ? 2.309 -7.723 4.473 1 89.5 165 ARG A N 1
ATOM 1250 C CA . ARG A 1 165 ? 3.475 -6.848 4.473 1 89.5 165 ARG A CA 1
ATOM 1251 C C . ARG A 1 165 ? 3.752 -6.312 5.875 1 89.5 165 ARG A C 1
ATOM 1253 O O . ARG A 1 165 ? 4.828 -5.77 6.137 1 89.5 165 ARG A O 1
ATOM 1260 N N . MET A 1 166 ? 2.801 -6.41 6.75 1 90.31 166 MET A N 1
ATOM 1261 C CA . MET A 1 166 ? 2.994 -5.965 8.125 1 90.31 166 MET A CA 1
ATOM 1262 C C . MET A 1 166 ? 3.773 -7 8.93 1 90.31 166 MET A C 1
ATOM 1264 O O . MET A 1 166 ? 4.18 -6.734 10.062 1 90.31 166 MET A O 1
ATOM 1268 N N . THR A 1 167 ? 3.898 -8.125 8.375 1 91.44 167 THR A N 1
ATOM 1269 C CA . THR A 1 167 ? 4.668 -9.188 9.016 1 91.44 167 THR A CA 1
ATOM 1270 C C . THR A 1 167 ? 6.125 -9.141 8.562 1 91.44 167 THR A C 1
ATOM 1272 O O . THR A 1 167 ? 6.48 -8.383 7.656 1 91.44 167 THR A O 1
ATOM 1275 N N . PRO A 1 168 ? 6.949 -9.891 9.125 1 84.06 168 PRO A N 1
ATOM 1276 C CA . PRO A 1 168 ? 8.344 -9.938 8.672 1 84.06 168 PRO A CA 1
ATOM 1277 C C . PRO A 1 168 ? 8.477 -10.523 7.266 1 84.06 168 PRO A C 1
ATOM 1279 O O . PRO A 1 168 ? 9.555 -10.453 6.664 1 84.06 168 PRO A O 1
ATOM 1282 N N . SER A 1 169 ? 7.422 -11.016 6.789 1 78.88 169 SER A N 1
ATOM 1283 C CA . SER A 1 169 ? 7.457 -11.586 5.445 1 78.88 169 SER A CA 1
ATOM 1284 C C . SER A 1 169 ? 7.559 -10.492 4.387 1 78.88 169 SER A C 1
ATOM 1286 O O . SER A 1 169 ? 6.82 -9.508 4.43 1 78.88 169 SER A O 1
ATOM 1288 N N . GLN A 1 170 ? 8.602 -10.438 3.594 1 73.56 170 GLN A N 1
ATOM 1289 C CA . GLN A 1 170 ? 8.758 -9.484 2.5 1 73.56 170 GLN A CA 1
ATOM 1290 C C . GLN A 1 170 ? 8.352 -10.109 1.166 1 73.56 170 GLN A C 1
ATOM 1292 O O . GLN A 1 170 ? 9.18 -10.227 0.256 1 73.56 170 GLN A O 1
ATOM 1297 N N . CYS A 1 171 ? 7.043 -10.297 1.063 1 77.19 171 CYS A N 1
ATOM 1298 C CA . CYS A 1 171 ? 6.535 -11 -0.111 1 77.19 171 CYS A CA 1
ATOM 1299 C C . CYS A 1 171 ? 6.137 -10.016 -1.204 1 77.19 171 CYS A C 1
ATOM 1301 O O . CYS A 1 171 ? 6 -8.812 -0.947 1 77.19 171 CYS A O 1
ATOM 1303 N N . GLY A 1 172 ? 6.008 -10.539 -2.455 1 81.62 172 GLY A N 1
ATOM 1304 C CA . GLY A 1 172 ? 5.398 -9.789 -3.543 1 81.62 172 GLY A CA 1
ATOM 1305 C C . GLY A 1 172 ? 3.896 -9.969 -3.627 1 81.62 172 GLY A C 1
ATOM 1306 O O . GLY A 1 172 ? 3.293 -10.609 -2.76 1 81.62 172 GLY A O 1
ATOM 1307 N N . LYS A 1 173 ? 3.277 -9.422 -4.645 1 90.31 173 LYS A N 1
ATOM 1308 C CA . LYS A 1 173 ? 1.823 -9.391 -4.777 1 90.31 173 LYS A CA 1
ATOM 1309 C C . LYS A 1 173 ? 1.297 -10.672 -5.418 1 90.31 173 LYS A C 1
ATOM 1311 O O . LYS A 1 173 ? 0.093 -10.93 -5.398 1 90.31 173 LYS A O 1
ATOM 1316 N N . MET A 1 174 ? 2.107 -11.492 -5.906 1 94.06 174 MET A N 1
ATOM 1317 C CA . MET A 1 174 ? 1.697 -12.648 -6.695 1 94.06 174 MET A CA 1
ATOM 1318 C C . MET A 1 174 ? 0.91 -13.633 -5.84 1 94.06 174 MET A C 1
ATOM 1320 O O . MET A 1 174 ? -0.127 -14.148 -6.27 1 94.06 174 MET A O 1
ATOM 1324 N N . ASP A 1 175 ? 1.371 -13.867 -4.656 1 93.25 175 ASP A N 1
ATOM 1325 C CA . ASP A 1 175 ? 0.844 -14.945 -3.83 1 93.25 175 ASP A CA 1
ATOM 1326 C C . ASP A 1 175 ? -0.637 -14.734 -3.523 1 93.25 175 ASP A C 1
ATOM 1328 O O . ASP A 1 175 ? -1.41 -15.688 -3.471 1 93.25 175 ASP A O 1
ATOM 1332 N N . GLN A 1 176 ? -1.003 -13.555 -3.4 1 95.94 176 GLN A N 1
ATOM 1333 C CA . GLN A 1 176 ? -2.379 -13.258 -3.014 1 95.94 176 GLN A CA 1
ATOM 1334 C C . GLN A 1 176 ? -3.33 -13.43 -4.191 1 95.94 176 GLN A C 1
ATOM 1336 O O . GLN A 1 176 ? -4.551 -13.344 -4.031 1 95.94 176 GLN A O 1
ATOM 1341 N N . ALA A 1 177 ? -2.818 -13.812 -5.34 1 95.75 177 ALA A N 1
ATOM 1342 C CA . ALA A 1 177 ? -3.652 -14.156 -6.488 1 95.75 177 ALA A CA 1
ATOM 1343 C C . ALA A 1 177 ? -4.473 -15.406 -6.215 1 95.75 177 ALA A C 1
ATOM 1345 O O . ALA A 1 177 ? -5.402 -15.727 -6.961 1 95.75 177 ALA A O 1
ATOM 1346 N N . CYS A 1 178 ? -4.184 -16.125 -5.176 1 95.69 178 CYS A N 1
ATOM 1347 C CA . CYS A 1 178 ? -5.02 -17.25 -4.777 1 95.69 178 CYS A CA 1
ATOM 1348 C C . CYS A 1 178 ? -6.457 -16.797 -4.539 1 95.69 178 CYS A C 1
ATOM 1350 O O . CYS A 1 178 ? -7.375 -17.625 -4.531 1 95.69 178 CYS A O 1
ATOM 1352 N N . ALA A 1 179 ? -6.652 -15.531 -4.422 1 97.19 179 ALA A N 1
ATOM 1353 C CA . ALA A 1 179 ? -7.988 -14.969 -4.25 1 97.19 179 ALA A CA 1
ATOM 1354 C C . ALA A 1 179 ? -8.867 -15.273 -5.457 1 97.19 179 ALA A C 1
ATOM 1356 O O . ALA A 1 179 ? -10.094 -15.289 -5.348 1 97.19 179 ALA A O 1
ATOM 1357 N N . PHE A 1 180 ? -8.312 -15.578 -6.621 1 95.06 180 PHE A N 1
ATOM 1358 C CA . PHE A 1 180 ? -9.07 -15.758 -7.855 1 95.06 180 PHE A CA 1
ATOM 1359 C C . PHE A 1 180 ? -9.555 -17.203 -7.98 1 95.06 180 PHE A C 1
ATOM 1361 O O . PHE A 1 180 ? -10.32 -17.516 -8.891 1 95.06 180 PHE A O 1
ATOM 1368 N N . GLY A 1 181 ? -9.102 -18.078 -7.152 1 92.81 181 GLY A N 1
ATOM 1369 C CA . GLY A 1 181 ? -9.562 -19.469 -7.203 1 92.81 181 GLY A CA 1
ATOM 1370 C C . GLY A 1 181 ? -8.984 -20.234 -8.375 1 92.81 181 GLY A C 1
ATOM 1371 O O . GLY A 1 181 ? -7.793 -20.125 -8.68 1 92.81 181 GLY A O 1
ATOM 1372 N N . SER A 1 182 ? -9.812 -21.031 -8.992 1 89.44 182 SER A N 1
ATOM 1373 C CA . SER A 1 182 ? -9.344 -22 -9.969 1 89.44 182 SER A CA 1
ATOM 1374 C C . SER A 1 182 ? -9.211 -21.375 -11.359 1 89.44 182 SER A C 1
ATOM 1376 O O . SER A 1 182 ? -8.82 -22.047 -12.312 1 89.44 182 SER A O 1
ATOM 1378 N N . THR A 1 183 ? -9.461 -20.141 -11.492 1 88.62 183 THR A N 1
ATOM 1379 C CA . THR A 1 183 ? -9.273 -19.453 -12.758 1 88.62 183 THR A CA 1
ATOM 1380 C C . THR A 1 183 ? -7.824 -19 -12.93 1 88.62 183 THR A C 1
ATOM 1382 O O . THR A 1 183 ? -7.305 -18.234 -12.117 1 88.62 183 THR A O 1
ATOM 1385 N N . PRO A 1 184 ? -7.195 -19.562 -13.984 1 96.12 184 PRO A N 1
ATOM 1386 C CA . PRO A 1 184 ? -5.859 -19 -14.219 1 96.12 184 PRO A CA 1
ATOM 1387 C C . PRO A 1 184 ? -5.879 -17.5 -14.5 1 96.12 184 PRO A C 1
ATOM 1389 O O . PRO A 1 184 ? -6.797 -17.016 -15.164 1 96.12 184 PRO A O 1
ATOM 1392 N N . VAL A 1 185 ? -4.863 -16.844 -14.039 1 97.56 185 VAL A N 1
ATOM 1393 C CA . VAL A 1 185 ? -4.82 -15.383 -14.172 1 97.56 185 VAL A CA 1
ATOM 1394 C C . VAL A 1 185 ? -3.445 -14.953 -14.672 1 97.56 185 VAL A C 1
ATOM 1396 O O . VAL A 1 185 ? -2.42 -15.375 -14.133 1 97.56 185 VAL A O 1
ATOM 1399 N N . LEU A 1 186 ? -3.443 -14.18 -15.766 1 98.31 186 LEU A N 1
ATOM 1400 C CA . LEU A 1 186 ? -2.24 -13.453 -16.156 1 98.31 186 LEU A CA 1
ATOM 1401 C C . LEU A 1 186 ? -2.084 -12.18 -15.328 1 98.31 186 LEU A C 1
ATOM 1403 O O . LEU A 1 186 ? -2.965 -11.32 -15.344 1 98.31 186 LEU A O 1
ATOM 1407 N N . MET A 1 187 ? -1.034 -12.094 -14.625 1 97.88 187 MET A N 1
ATOM 1408 C CA . MET A 1 187 ? -0.729 -10.906 -13.828 1 97.88 187 MET A CA 1
ATOM 1409 C C . MET A 1 187 ? 0.426 -10.125 -14.438 1 97.88 187 MET A C 1
ATOM 1411 O O . MET A 1 187 ? 1.484 -10.688 -14.727 1 97.88 187 MET A O 1
ATOM 1415 N N . THR A 1 188 ? 0.205 -8.867 -14.648 1 97.5 188 THR A N 1
ATOM 1416 C CA . THR A 1 188 ? 1.229 -7.977 -15.188 1 97.5 188 THR A CA 1
ATOM 1417 C C . THR A 1 188 ? 1.638 -6.938 -14.148 1 97.5 188 THR A C 1
ATOM 1419 O O . THR A 1 188 ? 0.788 -6.227 -13.609 1 97.5 188 THR A O 1
ATOM 1422 N N . TYR A 1 189 ? 2.904 -6.875 -13.906 1 96.19 189 TYR A N 1
ATOM 1423 C CA . TYR A 1 189 ? 3.471 -6 -12.891 1 96.19 189 TYR A CA 1
ATOM 1424 C C . TYR A 1 189 ? 4.215 -4.832 -13.523 1 96.19 189 TYR A C 1
ATOM 1426 O O . TYR A 1 189 ? 5.227 -5.027 -14.203 1 96.19 189 TYR A O 1
ATOM 1434 N N . ASP A 1 190 ? 3.775 -3.648 -13.281 1 93.31 190 ASP A N 1
ATOM 1435 C CA . ASP A 1 190 ? 4.348 -2.424 -13.828 1 93.31 190 ASP A CA 1
ATOM 1436 C C . ASP A 1 190 ? 4.496 -1.353 -12.75 1 93.31 190 ASP A C 1
ATOM 1438 O O . ASP A 1 190 ? 3.719 -0.396 -12.711 1 93.31 190 ASP A O 1
ATOM 1442 N N . GLY A 1 191 ? 5.613 -1.535 -11.977 1 88.62 191 GLY A N 1
ATOM 1443 C CA . GLY A 1 191 ? 5.758 -0.644 -10.836 1 88.62 191 GLY A CA 1
ATOM 1444 C C . GLY A 1 191 ? 4.656 -0.804 -9.805 1 88.62 191 GLY A C 1
ATOM 1445 O O . GLY A 1 191 ? 4.449 -1.897 -9.273 1 88.62 191 GLY A O 1
ATOM 1446 N N . ASP A 1 192 ? 3.826 0.271 -9.672 1 81.25 192 ASP A N 1
ATOM 1447 C CA . ASP A 1 192 ? 2.766 0.258 -8.672 1 81.25 192 ASP A CA 1
ATOM 1448 C C . ASP A 1 192 ? 1.445 -0.218 -9.273 1 81.25 192 ASP A C 1
ATOM 1450 O O . ASP A 1 192 ? 0.445 -0.35 -8.57 1 81.25 192 ASP A O 1
ATOM 1454 N N . VAL A 1 193 ? 1.468 -0.536 -10.516 1 88.62 193 VAL A N 1
ATOM 1455 C CA . VAL A 1 193 ? 0.252 -0.961 -11.203 1 88.62 193 VAL A CA 1
ATOM 1456 C C . VAL A 1 193 ? 0.27 -2.475 -11.391 1 88.62 193 VAL A C 1
ATOM 1458 O O . VAL A 1 193 ? 1.266 -3.037 -11.859 1 88.62 193 VAL A O 1
ATOM 1461 N N . LEU A 1 194 ? -0.71 -3.078 -10.969 1 94.06 194 LEU A N 1
ATOM 1462 C CA . LEU A 1 194 ? -0.923 -4.508 -11.164 1 94.06 194 LEU A CA 1
ATOM 1463 C C . LEU A 1 194 ? -2.182 -4.766 -11.984 1 94.06 194 LEU A C 1
ATOM 1465 O O . LEU A 1 194 ? -3.254 -4.25 -11.664 1 94.06 194 LEU A O 1
ATOM 1469 N N . ARG A 1 195 ? -2.021 -5.453 -13.094 1 93.94 195 ARG A N 1
ATOM 1470 C CA . ARG A 1 195 ? -3.168 -5.875 -13.891 1 93.94 195 ARG A CA 1
ATOM 1471 C C . ARG A 1 195 ? -3.385 -7.383 -13.789 1 93.94 195 ARG A C 1
ATOM 1473 O O . ARG A 1 195 ? -2.424 -8.156 -13.797 1 93.94 195 ARG A O 1
ATOM 1480 N N . CYS A 1 196 ? -4.547 -7.777 -13.602 1 96.38 196 CYS A N 1
ATOM 1481 C CA . CYS A 1 196 ? -4.941 -9.18 -13.539 1 96.38 196 CYS A CA 1
ATOM 1482 C C . CYS A 1 196 ? -5.988 -9.5 -14.594 1 96.38 196 CYS A C 1
ATOM 1484 O O . CYS A 1 196 ? -7.066 -8.898 -14.609 1 96.38 196 CYS A O 1
ATOM 1486 N N . GLU A 1 197 ? -5.688 -10.414 -15.453 1 95.5 197 GLU A N 1
ATOM 1487 C CA . GLU A 1 197 ? -6.594 -10.828 -16.516 1 95.5 197 GLU A CA 1
ATOM 1488 C C . GLU A 1 197 ? -6.836 -12.328 -16.5 1 95.5 197 GLU A C 1
ATOM 1490 O O . GLU A 1 197 ? -5.887 -13.117 -16.578 1 95.5 197 GLU A O 1
ATOM 1495 N N . PRO A 1 198 ? -8.086 -12.711 -16.438 1 95.31 198 PRO A N 1
ATOM 1496 C CA . PRO A 1 198 ? -8.336 -14.148 -16.531 1 95.31 198 PRO A CA 1
ATOM 1497 C C . PRO A 1 198 ? -7.828 -14.742 -17.844 1 95.31 198 PRO A C 1
ATOM 1499 O O . PRO A 1 198 ? -7.914 -14.094 -18.891 1 95.31 198 PRO A O 1
ATOM 1502 N N . ALA A 1 199 ? -7.309 -15.906 -17.734 1 96.88 199 ALA A N 1
ATOM 1503 C CA . ALA A 1 199 ? -6.832 -16.625 -18.906 1 96.88 199 ALA A CA 1
ATOM 1504 C C . ALA A 1 199 ? -7.75 -17.797 -19.25 1 96.88 199 ALA A C 1
ATOM 1506 O O . ALA A 1 199 ? -8.242 -18.484 -18.359 1 96.88 199 ALA A O 1
ATOM 1507 N N . THR A 1 200 ? -7.918 -18 -20.531 1 96.25 200 THR A N 1
ATOM 1508 C CA . THR A 1 200 ? -8.742 -19.109 -21 1 96.25 200 THR A CA 1
ATOM 1509 C C . THR A 1 200 ? -7.918 -20.391 -21.078 1 96.25 200 THR A C 1
ATOM 1511 O O . THR A 1 200 ? -6.777 -20.375 -21.547 1 96.25 200 THR A O 1
ATOM 1514 N N . LEU A 1 201 ? -8.539 -21.438 -20.609 1 96.88 201 LEU A N 1
ATOM 1515 C CA . LEU A 1 201 ? -7.965 -22.766 -20.75 1 96.88 201 LEU A CA 1
ATOM 1516 C C . LEU A 1 201 ? -8.867 -23.656 -21.594 1 96.88 201 LEU A C 1
ATOM 1518 O O . LEU A 1 201 ? -9.945 -24.062 -21.156 1 96.88 201 LEU A O 1
ATOM 1522 N N . GLY A 1 202 ? -8.344 -24.031 -22.75 1 96.19 202 GLY A N 1
ATOM 1523 C CA . GLY A 1 202 ? -9.141 -24.781 -23.703 1 96.19 202 GLY A CA 1
ATOM 1524 C C . GLY A 1 202 ? -9.289 -26.234 -23.344 1 96.19 202 GLY A C 1
ATOM 1525 O O . GLY A 1 202 ? -10.203 -26.922 -23.812 1 96.19 202 GLY A O 1
ATOM 1526 N N . ALA A 1 203 ? -8.414 -26.766 -22.562 1 96.31 203 ALA A N 1
ATOM 1527 C CA . ALA A 1 203 ? -8.422 -28.141 -22.078 1 96.31 203 ALA A CA 1
ATOM 1528 C C . ALA A 1 203 ? -7.812 -28.234 -20.688 1 96.31 203 ALA A C 1
ATOM 1530 O O . ALA A 1 203 ? -7.004 -27.391 -20.297 1 96.31 203 ALA A O 1
ATOM 1531 N N . PRO A 1 204 ? -8.195 -29.234 -19.938 1 96.69 204 PRO A N 1
ATOM 1532 C CA . PRO A 1 204 ? -7.621 -29.359 -18.594 1 96.69 204 PRO A CA 1
ATOM 1533 C C . PRO A 1 204 ? -6.113 -29.609 -18.609 1 96.69 204 PRO A C 1
ATOM 1535 O O . PRO A 1 204 ? -5.594 -30.188 -19.562 1 96.69 204 PRO A O 1
ATOM 1538 N N . LEU A 1 205 ? -5.453 -29.156 -17.641 1 97.56 205 LEU A N 1
ATOM 1539 C CA . LEU A 1 205 ? -4.039 -29.438 -17.422 1 97.56 205 LEU A CA 1
ATOM 1540 C C . LEU A 1 205 ? -3.848 -30.344 -16.219 1 97.56 205 LEU A C 1
ATOM 1542 O O . LEU A 1 205 ? -4.332 -30.047 -15.117 1 97.56 205 LEU A O 1
ATOM 1546 N N . HIS A 1 206 ? -3.146 -31.453 -16.391 1 97.75 206 HIS A N 1
ATOM 1547 C CA . HIS A 1 206 ? -2.871 -32.406 -15.336 1 97.75 206 HIS A CA 1
ATOM 1548 C C . HIS A 1 206 ? -1.438 -32.281 -14.828 1 97.75 206 HIS A C 1
ATOM 1550 O O . HIS A 1 206 ? -0.5 -32.75 -15.477 1 97.75 206 HIS A O 1
ATOM 1556 N N . TYR A 1 207 ? -1.307 -31.734 -13.633 1 97.25 207 TYR A N 1
ATOM 1557 C CA . TYR A 1 207 ? 0.015 -31.516 -13.062 1 97.25 207 TYR A CA 1
ATOM 1558 C C . TYR A 1 207 ? 0.283 -32.5 -11.922 1 97.25 207 TYR A C 1
ATOM 1560 O O . TYR A 1 207 ? -0.651 -33 -11.297 1 97.25 207 TYR A O 1
ATOM 1568 N N . VAL A 1 208 ? 1.555 -32.75 -11.688 1 97.25 208 VAL A N 1
ATOM 1569 C CA . VAL A 1 208 ? 2.051 -33.312 -10.43 1 97.25 208 VAL A CA 1
ATOM 1570 C C . VAL A 1 208 ? 3.051 -32.344 -9.797 1 97.25 208 VAL A C 1
ATOM 1572 O O . VAL A 1 208 ? 4.059 -32 -10.414 1 97.25 208 VAL A O 1
ATOM 1575 N N . LEU A 1 209 ? 2.738 -31.922 -8.648 1 95.19 209 LEU A N 1
ATOM 1576 C CA . LEU A 1 209 ? 3.703 -31.172 -7.848 1 95.19 209 LEU A CA 1
ATOM 1577 C C . LEU A 1 209 ? 4.547 -32.125 -6.992 1 95.19 209 LEU A C 1
ATOM 1579 O O . LEU A 1 209 ? 4.004 -32.969 -6.289 1 95.19 209 LEU A O 1
ATOM 1583 N N . VAL A 1 210 ? 5.805 -31.938 -7.07 1 95.38 210 VAL A N 1
ATOM 1584 C CA . VAL A 1 210 ? 6.711 -32.844 -6.367 1 95.38 210 VAL A CA 1
ATOM 1585 C C . VAL A 1 210 ? 7.516 -32.062 -5.328 1 95.38 210 VAL A C 1
ATOM 1587 O O . VAL A 1 210 ? 8.328 -31.203 -5.68 1 95.38 210 VAL A O 1
ATOM 1590 N N . ASP A 1 211 ? 7.301 -32.344 -4.133 1 92.81 211 ASP A N 1
ATOM 1591 C CA . ASP A 1 211 ? 8.227 -31.891 -3.096 1 92.81 211 ASP A CA 1
ATOM 1592 C C . ASP A 1 211 ? 9.547 -32.656 -3.168 1 92.81 211 ASP A C 1
ATOM 1594 O O . ASP A 1 211 ? 9.602 -33.844 -2.838 1 92.81 211 ASP A O 1
ATOM 1598 N N . LEU A 1 212 ? 10.547 -31.969 -3.48 1 94.44 212 LEU A N 1
ATOM 1599 C CA . LEU A 1 212 ? 11.82 -32.625 -3.766 1 94.44 212 LEU A CA 1
ATOM 1600 C C . LEU A 1 212 ? 12.539 -33 -2.477 1 94.44 212 LEU A C 1
ATOM 1602 O O . LEU A 1 212 ? 13.531 -33.719 -2.508 1 94.44 212 LEU A O 1
ATOM 1606 N N . ALA A 1 213 ? 12.062 -32.5 -1.442 1 89.88 213 ALA A N 1
ATOM 1607 C CA . ALA A 1 213 ? 12.586 -32.812 -0.116 1 89.88 213 ALA A CA 1
ATOM 1608 C C . ALA A 1 213 ? 14.07 -32.469 -0.014 1 89.88 213 ALA A C 1
ATOM 1610 O O . ALA A 1 213 ? 14.836 -33.188 0.643 1 89.88 213 ALA A O 1
ATOM 1611 N N . ALA A 1 214 ? 14.406 -31.516 -0.844 1 85 214 ALA A N 1
ATOM 1612 C CA . ALA A 1 214 ? 15.773 -31 -0.809 1 85 214 ALA A CA 1
ATOM 1613 C C . ALA A 1 214 ? 15.789 -29.531 -0.39 1 85 214 ALA A C 1
ATOM 1615 O O . ALA A 1 214 ? 14.812 -28.812 -0.586 1 85 214 ALA A O 1
ATOM 1616 N N . GLY A 1 215 ? 16.344 -29.109 0.77 1 79.62 215 GLY A N 1
ATOM 1617 C CA . GLY A 1 215 ? 16.438 -27.781 1.365 1 79.62 215 GLY A CA 1
ATOM 1618 C C . GLY A 1 215 ? 16.844 -26.719 0.373 1 79.62 215 GLY A C 1
ATOM 1619 O O . GLY A 1 215 ? 17.578 -26.984 -0.585 1 79.62 215 GLY A O 1
ATOM 1620 N N . LYS A 1 216 ? 16.203 -25.578 0.412 1 82.62 216 LYS A N 1
ATOM 1621 C CA . LYS A 1 216 ? 16.688 -24.375 -0.279 1 82.62 216 LYS A CA 1
ATOM 1622 C C . LYS A 1 216 ? 16.609 -23.156 0.623 1 82.62 216 LYS A C 1
ATOM 1624 O O . LYS A 1 216 ? 15.867 -23.141 1.608 1 82.62 216 LYS A O 1
ATOM 1629 N N . ASP A 1 217 ? 17.438 -22.234 0.237 1 90.06 217 ASP A N 1
ATOM 1630 C CA . ASP A 1 217 ? 17.453 -20.969 0.954 1 90.06 217 ASP A CA 1
ATOM 1631 C C . ASP A 1 217 ? 16.844 -19.859 0.108 1 90.06 217 ASP A C 1
ATOM 1633 O O . ASP A 1 217 ? 17.562 -19.172 -0.633 1 90.06 217 ASP A O 1
ATOM 1637 N N . THR A 1 218 ? 15.531 -19.703 0.242 1 87.31 218 THR A N 1
ATOM 1638 C CA . THR A 1 218 ? 14.781 -18.734 -0.553 1 87.31 218 THR A CA 1
ATOM 1639 C C . THR A 1 218 ? 15.32 -17.328 -0.336 1 87.31 218 THR A C 1
ATOM 1641 O O . THR A 1 218 ? 15.359 -16.516 -1.269 1 87.31 218 THR A O 1
ATOM 1644 N N . VAL A 1 219 ? 15.727 -17.062 0.832 1 86.38 219 VAL A N 1
ATOM 1645 C CA . VAL A 1 219 ? 16.234 -15.734 1.167 1 86.38 219 VAL A CA 1
ATOM 1646 C C . VAL A 1 219 ? 17.5 -15.453 0.382 1 86.38 219 VAL A C 1
ATOM 1648 O O . VAL A 1 219 ? 17.656 -14.375 -0.196 1 86.38 219 VAL A O 1
ATOM 1651 N N . ALA A 1 220 ? 18.391 -16.438 0.359 1 92.62 220 ALA A N 1
ATOM 1652 C CA . ALA A 1 220 ? 19.641 -16.297 -0.379 1 92.62 220 ALA A CA 1
ATOM 1653 C C . ALA A 1 220 ? 19.375 -16.141 -1.875 1 92.62 220 ALA A C 1
ATOM 1655 O O . ALA A 1 220 ? 20.031 -15.336 -2.547 1 92.62 220 ALA A O 1
ATOM 1656 N N . ILE A 1 221 ? 18.484 -16.891 -2.348 1 94 221 ILE A N 1
ATOM 1657 C CA . ILE A 1 221 ? 18.141 -16.828 -3.766 1 94 221 ILE A CA 1
ATOM 1658 C C . ILE A 1 221 ? 17.625 -15.445 -4.121 1 94 221 ILE A C 1
ATOM 1660 O O . ILE A 1 221 ? 18.094 -14.82 -5.074 1 94 221 ILE A O 1
ATOM 1664 N N . LEU A 1 222 ? 16.703 -14.969 -3.363 1 92.06 222 LEU A N 1
ATOM 1665 C CA . LEU A 1 222 ? 16.078 -13.672 -3.627 1 92.06 222 LEU A CA 1
ATOM 1666 C C . LEU A 1 222 ? 17.109 -12.555 -3.566 1 92.06 222 LEU A C 1
ATOM 1668 O O . LEU A 1 222 ? 17.125 -11.672 -4.43 1 92.06 222 LEU A O 1
ATOM 1672 N N . ALA A 1 223 ? 17.922 -12.609 -2.588 1 91.88 223 ALA A N 1
ATOM 1673 C CA . ALA A 1 223 ? 18.953 -11.586 -2.451 1 91.88 223 ALA A CA 1
ATOM 1674 C C . ALA A 1 223 ? 19.859 -11.555 -3.672 1 91.88 223 ALA A C 1
ATOM 1676 O O . ALA A 1 223 ? 20.188 -10.484 -4.188 1 91.88 223 ALA A O 1
ATOM 1677 N N . ALA A 1 224 ? 20.234 -12.703 -4.074 1 95.94 224 ALA A N 1
ATOM 1678 C CA . ALA A 1 224 ? 21.156 -12.812 -5.203 1 95.94 224 ALA A CA 1
ATOM 1679 C C . ALA A 1 224 ? 20.516 -12.312 -6.492 1 95.94 224 ALA A C 1
ATOM 1681 O O . ALA A 1 224 ? 21.141 -11.578 -7.266 1 95.94 224 ALA A O 1
ATOM 1682 N N . LEU A 1 225 ? 19.312 -12.68 -6.703 1 96.94 225 LEU A N 1
ATOM 1683 C CA . LEU A 1 225 ? 18.641 -12.289 -7.938 1 96.94 225 LEU A CA 1
ATOM 1684 C C . LEU A 1 225 ? 18.281 -10.805 -7.914 1 96.94 225 LEU A C 1
ATOM 1686 O O . LEU A 1 225 ? 18.406 -10.117 -8.93 1 96.94 225 LEU A O 1
ATOM 1690 N N . GLN A 1 226 ? 17.875 -10.32 -6.812 1 94.5 226 GLN A N 1
ATOM 1691 C CA . GLN A 1 226 ? 17.469 -8.922 -6.688 1 94.5 226 GLN A CA 1
ATOM 1692 C C . GLN A 1 226 ? 18.656 -7.988 -6.859 1 94.5 226 GLN A C 1
ATOM 1694 O O . GLN A 1 226 ? 18.5 -6.82 -7.219 1 94.5 226 GLN A O 1
ATOM 1699 N N . ALA A 1 227 ? 19.797 -8.469 -6.641 1 95.31 227 ALA A N 1
ATOM 1700 C CA . ALA A 1 227 ? 21 -7.672 -6.836 1 95.31 227 ALA A CA 1
ATOM 1701 C C . ALA A 1 227 ? 21.156 -7.258 -8.297 1 95.31 227 ALA A C 1
ATOM 1703 O O . ALA A 1 227 ? 21.875 -6.305 -8.602 1 95.31 227 ALA A O 1
ATOM 1704 N N . ALA A 1 228 ? 20.516 -7.938 -9.117 1 96.88 228 ALA A N 1
ATOM 1705 C CA . ALA A 1 228 ? 20.578 -7.621 -10.539 1 96.88 228 ALA A CA 1
ATOM 1706 C C . ALA A 1 228 ? 19.703 -6.414 -10.875 1 96.88 228 ALA A C 1
ATOM 1708 O O . ALA A 1 228 ? 19.734 -5.914 -12 1 96.88 228 ALA A O 1
ATOM 1709 N N . PHE A 1 229 ? 18.922 -5.953 -10.008 1 94.88 229 PHE A N 1
ATOM 1710 C CA . PHE A 1 229 ? 17.953 -4.879 -10.195 1 94.88 229 PHE A CA 1
ATOM 1711 C C . PHE A 1 229 ? 18.203 -3.746 -9.211 1 94.88 229 PHE A C 1
ATOM 1713 O O . PHE A 1 229 ? 18.75 -3.969 -8.133 1 94.88 229 PHE A O 1
ATOM 1720 N N . PRO A 1 230 ? 17.812 -2.484 -9.461 1 93.75 230 PRO A N 1
ATOM 1721 C CA . PRO A 1 230 ? 17.125 -2.088 -10.68 1 93.75 230 PRO A CA 1
ATOM 1722 C C . PRO A 1 230 ? 18.062 -1.845 -11.852 1 93.75 230 PRO A C 1
ATOM 1724 O O . PRO A 1 230 ? 17.609 -1.632 -12.984 1 93.75 230 PRO A O 1
ATOM 1727 N N . VAL A 1 231 ? 19.391 -1.816 -11.594 1 95.5 231 VAL A N 1
ATOM 1728 C CA . VAL A 1 231 ? 20.391 -1.607 -12.648 1 95.5 231 VAL A CA 1
ATOM 1729 C C . VAL A 1 231 ? 21.438 -2.711 -12.594 1 95.5 231 VAL A C 1
ATOM 1731 O O . VAL A 1 231 ? 22.266 -2.746 -11.672 1 95.5 231 VAL A O 1
ATOM 1734 N N . PRO A 1 232 ? 21.469 -3.5 -13.578 1 96.81 232 PRO A N 1
ATOM 1735 C CA . PRO A 1 232 ? 22.469 -4.566 -13.562 1 96.81 232 PRO A CA 1
ATOM 1736 C C . PRO A 1 232 ? 23.891 -4.051 -13.805 1 96.81 232 PRO A C 1
ATOM 1738 O O . PRO A 1 232 ? 24.094 -3.146 -14.617 1 96.81 232 PRO A O 1
ATOM 1741 N N . ALA A 1 233 ? 24.781 -4.645 -13.156 1 96.25 233 ALA A N 1
ATOM 1742 C CA . ALA A 1 233 ? 26.172 -4.156 -13.203 1 96.25 233 ALA A CA 1
ATOM 1743 C C . ALA A 1 233 ? 27.078 -5.156 -13.914 1 96.25 233 ALA A C 1
ATOM 1745 O O . ALA A 1 233 ? 28.125 -4.785 -14.438 1 96.25 233 ALA A O 1
ATOM 1746 N N . THR A 1 234 ? 26.812 -6.426 -13.852 1 97.69 234 THR A N 1
ATOM 1747 C CA . THR A 1 234 ? 27.641 -7.477 -14.438 1 97.69 234 THR A CA 1
ATOM 1748 C C . THR A 1 234 ? 26.906 -8.156 -15.594 1 97.69 234 THR A C 1
ATOM 1750 O O . THR A 1 234 ? 25.703 -7.957 -15.773 1 97.69 234 THR A O 1
ATOM 1753 N N . ASP A 1 235 ? 27.609 -8.945 -16.297 1 97.69 235 ASP A N 1
ATOM 1754 C CA . ASP A 1 235 ? 27.031 -9.688 -17.406 1 97.69 235 ASP A CA 1
ATOM 1755 C C . ASP A 1 235 ? 26 -10.695 -16.891 1 97.69 235 ASP A C 1
ATOM 1757 O O . ASP A 1 235 ? 24.953 -10.906 -17.531 1 97.69 235 ASP A O 1
ATOM 1761 N N . GLU A 1 236 ? 26.312 -11.258 -15.781 1 98 236 GLU A N 1
ATOM 1762 C CA . GLU A 1 236 ? 25.375 -12.219 -15.195 1 98 236 GLU A CA 1
ATOM 1763 C C . GLU A 1 236 ? 24.078 -11.531 -14.758 1 98 236 GLU A C 1
ATOM 1765 O O . GLU A 1 236 ? 22.984 -12.062 -14.961 1 98 236 GLU A O 1
ATOM 1770 N N . GLN A 1 237 ? 24.234 -10.406 -14.227 1 98.19 237 GLN A N 1
ATOM 1771 C CA . GLN A 1 237 ? 23.078 -9.641 -13.789 1 98.19 237 GLN A CA 1
ATOM 1772 C C . GLN A 1 237 ? 22.234 -9.18 -14.984 1 98.19 237 GLN A C 1
ATOM 1774 O O . GLN A 1 237 ? 21 -9.195 -14.938 1 98.19 237 GLN A O 1
ATOM 1779 N N . ARG A 1 238 ? 22.875 -8.82 -16.031 1 98.19 238 ARG A N 1
ATOM 1780 C CA . ARG A 1 238 ? 22.172 -8.414 -17.25 1 98.19 238 ARG A CA 1
ATOM 1781 C C . ARG A 1 238 ? 21.391 -9.578 -17.844 1 98.19 238 ARG A C 1
ATOM 1783 O O . ARG A 1 238 ? 20.281 -9.398 -18.344 1 98.19 238 ARG A O 1
ATOM 1790 N N . ALA A 1 239 ? 22.016 -10.711 -17.766 1 98.44 239 ALA A N 1
ATOM 1791 C CA . ALA A 1 239 ? 21.344 -11.906 -18.266 1 98.44 239 ALA A CA 1
ATOM 1792 C C . ALA A 1 239 ? 20.094 -12.203 -17.453 1 98.44 239 ALA A C 1
ATOM 1794 O O . ALA A 1 239 ? 19.047 -12.562 -18.016 1 98.44 239 ALA A O 1
ATOM 1795 N N . CYS A 1 240 ? 20.172 -12.047 -16.203 1 98.5 240 CYS A N 1
ATOM 1796 C CA . CYS A 1 240 ? 19.016 -12.266 -15.328 1 98.5 240 CYS A CA 1
ATOM 1797 C C . CYS A 1 240 ? 17.922 -11.242 -15.617 1 98.5 240 CYS A C 1
ATOM 1799 O O . CYS A 1 240 ? 16.75 -11.594 -15.672 1 98.5 240 CYS A O 1
ATOM 1801 N N . ALA A 1 241 ? 18.312 -10.055 -15.828 1 98.12 241 ALA A N 1
ATOM 1802 C CA . ALA A 1 241 ? 17.359 -9.008 -16.172 1 98.12 241 ALA A CA 1
ATOM 1803 C C . ALA A 1 241 ? 16.656 -9.312 -17.484 1 98.12 241 ALA A C 1
ATOM 1805 O O . ALA A 1 241 ? 15.461 -9.078 -17.625 1 98.12 241 ALA A O 1
ATOM 1806 N N . GLU A 1 242 ? 17.391 -9.82 -18.391 1 98.25 242 GLU A N 1
ATOM 1807 C CA . GLU A 1 242 ? 16.828 -10.219 -19.672 1 98.25 242 GLU A CA 1
ATOM 1808 C C . GLU A 1 242 ? 15.836 -11.367 -19.5 1 98.25 242 GLU A C 1
ATOM 1810 O O . GLU A 1 242 ? 14.773 -11.383 -20.125 1 98.25 242 GLU A O 1
ATOM 1815 N N . LEU A 1 243 ? 16.188 -12.305 -18.672 1 98.69 243 LEU A N 1
ATOM 1816 C CA . LEU A 1 243 ? 15.344 -13.461 -18.406 1 98.69 243 LEU A CA 1
ATOM 1817 C C . LEU A 1 243 ? 13.984 -13.039 -17.844 1 98.69 243 LEU A C 1
ATOM 1819 O O . LEU A 1 243 ? 12.945 -13.438 -18.375 1 98.69 243 LEU A O 1
ATOM 1823 N N . LEU A 1 244 ? 14.016 -12.133 -16.859 1 98.38 244 LEU A N 1
ATOM 1824 C CA . LEU A 1 244 ? 12.797 -11.773 -16.141 1 98.38 244 LEU A CA 1
ATOM 1825 C C . LEU A 1 244 ? 12.008 -10.703 -16.891 1 98.38 244 LEU A C 1
ATOM 1827 O O . LEU A 1 244 ? 10.883 -10.375 -16.516 1 98.38 244 LEU A O 1
ATOM 1831 N N . GLY A 1 245 ? 12.602 -10.234 -17.984 1 98 245 GLY A N 1
ATOM 1832 C CA . GLY A 1 245 ? 11.977 -9.227 -18.828 1 98 245 GLY A CA 1
ATOM 1833 C C . GLY A 1 245 ? 11.484 -9.773 -20.156 1 98 245 GLY A C 1
ATOM 1834 O O . GLY A 1 245 ? 10.445 -10.438 -20.203 1 98 245 GLY A O 1
ATOM 1835 N N . ARG A 1 246 ? 12.273 -9.57 -21.203 1 98 246 ARG A N 1
ATOM 1836 C CA . ARG A 1 246 ? 11.836 -9.844 -22.562 1 98 246 ARG A CA 1
ATOM 1837 C C . ARG A 1 246 ? 11.586 -11.336 -22.766 1 98 246 ARG A C 1
ATOM 1839 O O . ARG A 1 246 ? 10.633 -11.727 -23.438 1 98 246 ARG A O 1
ATOM 1846 N N . ILE A 1 247 ? 12.414 -12.141 -22.219 1 98.75 247 ILE A N 1
ATOM 1847 C CA . ILE A 1 247 ? 12.273 -13.586 -22.406 1 98.75 247 ILE A CA 1
ATOM 1848 C C . ILE A 1 247 ? 11.008 -14.07 -21.688 1 98.75 247 ILE A C 1
ATOM 1850 O O . ILE A 1 247 ? 10.211 -14.812 -22.266 1 98.75 247 ILE A O 1
ATOM 1854 N N . ASN A 1 248 ? 10.844 -13.609 -20.469 1 98.75 248 ASN A N 1
ATOM 1855 C CA . ASN A 1 248 ? 9.641 -13.969 -19.719 1 98.75 248 ASN A CA 1
ATOM 1856 C C . ASN A 1 248 ? 8.383 -13.453 -20.406 1 98.75 248 ASN A C 1
ATOM 1858 O O . ASN A 1 248 ? 7.359 -14.141 -20.438 1 98.75 248 ASN A O 1
ATOM 1862 N N . ALA A 1 249 ? 8.453 -12.266 -20.969 1 98.5 249 ALA A N 1
ATOM 1863 C CA . ALA A 1 249 ? 7.312 -11.695 -21.688 1 98.5 249 ALA A CA 1
ATOM 1864 C C . ALA A 1 249 ? 6.914 -12.578 -22.875 1 98.5 249 ALA A C 1
ATOM 1866 O O . ALA A 1 249 ? 5.73 -12.844 -23.078 1 98.5 249 ALA A O 1
ATOM 1867 N N . ASP A 1 250 ? 7.855 -13.023 -23.547 1 98.75 250 ASP A N 1
ATOM 1868 C CA . ASP A 1 250 ? 7.605 -13.898 -24.688 1 98.75 250 ASP A CA 1
ATOM 1869 C C . ASP A 1 250 ? 7.02 -15.234 -24.234 1 98.75 250 ASP A C 1
ATOM 1871 O O . ASP A 1 250 ? 6.016 -15.688 -24.781 1 98.75 250 ASP A O 1
ATOM 1875 N N . ILE A 1 251 ? 7.582 -15.812 -23.234 1 98.81 251 ILE A N 1
ATOM 1876 C CA . ILE A 1 251 ? 7.156 -17.109 -22.75 1 98.81 251 ILE A CA 1
ATOM 1877 C C . ILE A 1 251 ? 5.719 -17.031 -22.234 1 98.81 251 ILE A C 1
ATOM 1879 O O . ILE A 1 251 ? 4.887 -17.875 -22.578 1 98.81 251 ILE A O 1
ATOM 1883 N N . THR A 1 252 ? 5.426 -16.047 -21.5 1 98.75 252 THR A N 1
ATOM 1884 C CA . THR A 1 252 ? 4.09 -15.945 -20.922 1 98.75 252 THR A CA 1
ATOM 1885 C C . THR A 1 252 ? 3.055 -15.648 -22 1 98.75 252 THR A C 1
ATOM 1887 O O . THR A 1 252 ? 1.921 -16.125 -21.922 1 98.75 252 THR A O 1
ATOM 1890 N N . GLN A 1 253 ? 3.449 -14.891 -22.984 1 98.44 253 GLN A N 1
ATOM 1891 C CA . GLN A 1 253 ? 2.541 -14.633 -24.094 1 98.44 253 GLN A CA 1
ATOM 1892 C C . GLN A 1 253 ? 2.215 -15.914 -24.844 1 98.44 253 GLN A C 1
ATOM 1894 O O . GLN A 1 253 ? 1.049 -16.188 -25.141 1 98.44 253 GLN A O 1
ATOM 1899 N N . ARG A 1 254 ? 3.197 -16.656 -25.141 1 98.81 254 ARG A N 1
ATOM 1900 C CA . ARG A 1 254 ? 2.996 -17.938 -25.828 1 98.81 254 ARG A CA 1
ATOM 1901 C C . ARG A 1 254 ? 2.189 -18.906 -24.969 1 98.81 254 ARG A C 1
ATOM 1903 O O . ARG A 1 254 ? 1.327 -19.625 -25.469 1 98.81 254 ARG A O 1
ATOM 1910 N N . ALA A 1 255 ? 2.475 -18.891 -23.703 1 98.81 255 ALA A N 1
ATOM 1911 C CA . ALA A 1 255 ? 1.756 -19.781 -22.781 1 98.81 255 ALA A CA 1
ATOM 1912 C C . ALA A 1 255 ? 0.257 -19.484 -22.812 1 98.81 255 ALA A C 1
ATOM 1914 O O . ALA A 1 255 ? -0.557 -20.422 -22.875 1 98.81 255 ALA A O 1
ATOM 1915 N N . ILE A 1 256 ? -0.065 -18.234 -2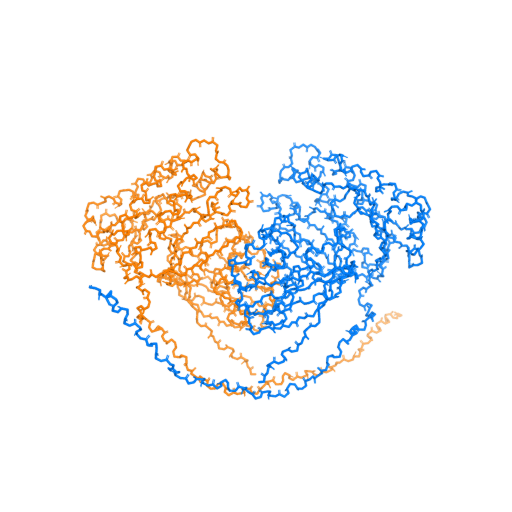2.766 1 98.5 256 ILE A N 1
ATOM 1916 C CA . ILE A 1 256 ? -1.469 -17.828 -22.766 1 98.5 256 ILE A CA 1
ATOM 1917 C C . ILE A 1 256 ? -2.143 -18.344 -24.047 1 98.5 256 ILE A C 1
ATOM 1919 O O . ILE A 1 256 ? -3.26 -18.859 -24 1 98.5 256 ILE A O 1
ATOM 1923 N N . GLN A 1 257 ? -1.489 -18.266 -25.141 1 98.5 257 GLN A N 1
ATOM 1924 C CA . GLN A 1 257 ? -2.033 -18.719 -26.422 1 98.5 257 GLN A CA 1
ATOM 1925 C C . GLN A 1 257 ? -2.191 -20.234 -26.438 1 98.5 257 GLN A C 1
ATOM 1927 O O . GLN A 1 257 ? -3.223 -20.75 -26.875 1 98.5 257 GLN A O 1
ATOM 1932 N N . LEU A 1 258 ? -1.216 -20.875 -25.969 1 98.69 258 LEU A N 1
ATOM 1933 C CA . LEU A 1 258 ? -1.245 -22.344 -25.953 1 98.69 258 LEU A CA 1
ATOM 1934 C C . LEU A 1 258 ? -2.322 -22.844 -25 1 98.69 258 LEU A C 1
ATOM 1936 O O . LEU A 1 258 ? -2.99 -23.844 -25.281 1 98.69 258 LEU A O 1
ATOM 1940 N N . MET A 1 259 ? -2.449 -22.172 -23.875 1 98.31 259 MET A N 1
ATOM 1941 C CA . MET A 1 259 ? -3.5 -22.531 -22.922 1 98.31 259 MET A CA 1
ATOM 1942 C C . MET A 1 259 ? -4.879 -22.375 -23.562 1 98.31 259 MET A C 1
ATOM 1944 O O . MET A 1 259 ? -5.719 -23.266 -23.453 1 98.31 259 MET A O 1
ATOM 1948 N N . ALA A 1 260 ? -5.105 -21.328 -24.25 1 97.88 260 ALA A N 1
ATOM 1949 C CA . ALA A 1 260 ? -6.387 -21.078 -24.906 1 97.88 260 ALA A CA 1
ATOM 1950 C C . ALA A 1 260 ? -6.668 -22.141 -25.969 1 97.88 260 ALA A C 1
ATOM 1952 O O . ALA A 1 260 ? -7.812 -22.562 -26.125 1 97.88 260 ALA A O 1
ATOM 1953 N N . ALA A 1 261 ? -5.68 -22.562 -26.656 1 97.94 261 ALA A N 1
ATOM 1954 C CA . ALA A 1 261 ? -5.805 -23.547 -27.719 1 97.94 261 ALA A CA 1
ATOM 1955 C C . ALA A 1 261 ? -5.949 -24.953 -27.141 1 97.94 261 ALA A C 1
ATOM 1957 O O . ALA A 1 261 ? -6.293 -25.891 -27.875 1 97.94 261 ALA A O 1
ATOM 1958 N N . GLY A 1 262 ? -5.66 -25.141 -25.906 1 97.5 262 GLY A N 1
ATOM 1959 C CA . GLY A 1 262 ? -5.68 -26.453 -25.297 1 97.5 262 GLY A CA 1
ATOM 1960 C C . GLY A 1 262 ? -4.508 -27.328 -25.703 1 97.5 262 GLY A C 1
ATOM 1961 O O . GLY A 1 262 ? -4.629 -28.562 -25.766 1 97.5 262 GLY A O 1
ATOM 1962 N N . ASP A 1 263 ? -3.418 -26.703 -26.062 1 98.19 263 ASP A N 1
ATOM 1963 C CA . ASP A 1 263 ? -2.246 -27.422 -26.547 1 98.19 263 ASP A CA 1
ATOM 1964 C C . ASP A 1 263 ? -1.273 -27.719 -25.406 1 98.19 263 ASP A C 1
ATOM 1966 O O . ASP A 1 263 ? -0.216 -27.094 -25.312 1 98.19 263 ASP A O 1
ATOM 1970 N N . ALA A 1 264 ? -1.526 -28.75 -24.672 1 98.19 264 ALA A N 1
ATOM 1971 C CA . ALA A 1 264 ? -0.739 -29.109 -23.5 1 98.19 264 ALA A CA 1
ATOM 1972 C C . ALA A 1 264 ? 0.665 -29.547 -23.891 1 98.19 264 ALA A C 1
ATOM 1974 O O . ALA A 1 264 ? 1.627 -29.328 -23.156 1 98.19 264 ALA A O 1
ATOM 1975 N N . GLN A 1 265 ? 0.778 -30.188 -24.984 1 98.5 265 GLN A N 1
ATOM 1976 C CA . GLN A 1 265 ? 2.076 -30.688 -25.422 1 98.5 265 GLN A CA 1
ATOM 1977 C C . GLN A 1 265 ? 3.062 -29.547 -25.625 1 98.5 265 GLN A C 1
ATOM 1979 O O . GLN A 1 265 ? 4.172 -29.562 -25.078 1 98.5 265 GLN A O 1
ATOM 1984 N N . GLN A 1 266 ? 2.643 -28.516 -26.328 1 98.69 266 GLN A N 1
ATOM 1985 C CA . GLN A 1 266 ? 3.525 -27.391 -26.562 1 98.69 266 GLN A CA 1
ATOM 1986 C C . GLN A 1 266 ? 3.721 -26.578 -25.281 1 98.69 266 GLN A C 1
ATOM 1988 O O . GLN A 1 266 ? 4.766 -25.953 -25.094 1 98.69 266 GLN A O 1
ATOM 1993 N N . LEU A 1 267 ? 2.73 -26.594 -24.484 1 98.75 267 LEU A N 1
ATOM 1994 C CA . LEU A 1 267 ? 2.875 -25.922 -23.188 1 98.75 267 LEU A CA 1
ATOM 1995 C C . LEU A 1 267 ? 3.967 -26.578 -22.359 1 98.75 267 LEU A C 1
ATOM 1997 O O . LEU A 1 267 ? 4.758 -25.906 -21.703 1 98.75 267 LEU A O 1
ATOM 2001 N N . GLY A 1 268 ? 3.967 -27.906 -22.359 1 98.75 268 GLY A N 1
ATOM 2002 C CA . GLY A 1 268 ? 5.035 -28.625 -21.688 1 98.75 268 GLY A CA 1
ATOM 2003 C C . GLY A 1 268 ? 6.41 -28.312 -22.234 1 98.75 268 GLY A C 1
ATOM 2004 O O . GLY A 1 268 ? 7.367 -28.156 -21.469 1 98.75 268 GLY A O 1
ATOM 2005 N N . ALA A 1 269 ? 6.48 -28.281 -23.547 1 98.75 269 ALA A N 1
ATOM 2006 C CA . ALA A 1 269 ? 7.738 -27.891 -24.188 1 98.75 269 ALA A CA 1
ATOM 2007 C C . ALA A 1 269 ? 8.172 -26.5 -23.734 1 98.75 269 ALA A C 1
ATOM 2009 O O . ALA A 1 269 ? 9.359 -26.25 -23.547 1 98.75 269 ALA A O 1
ATOM 2010 N N . LEU A 1 270 ? 7.219 -25.641 -23.594 1 98.81 270 LEU A N 1
ATOM 2011 C CA . LEU A 1 270 ? 7.496 -24.281 -23.156 1 98.81 270 LEU A CA 1
ATOM 2012 C C . LEU A 1 270 ? 8.016 -24.281 -21.719 1 98.81 270 LEU A C 1
ATOM 2014 O O . LEU A 1 270 ? 8.859 -23.453 -21.359 1 98.81 270 LEU A O 1
ATOM 2018 N N . MET A 1 271 ? 7.531 -25.172 -20.859 1 98.81 271 MET A N 1
ATOM 2019 C CA . MET A 1 271 ? 8.047 -25.312 -19.5 1 98.81 271 MET A CA 1
ATOM 2020 C C . MET A 1 271 ? 9.523 -25.688 -19.516 1 98.81 271 MET A C 1
ATOM 2022 O O . MET A 1 271 ? 10.312 -25.156 -18.734 1 98.81 271 MET A O 1
ATOM 2026 N N . ARG A 1 272 ? 9.867 -26.578 -20.422 1 98.69 272 ARG A N 1
ATOM 2027 C CA . ARG A 1 272 ? 11.266 -26.969 -20.562 1 98.69 272 ARG A CA 1
ATOM 2028 C C . ARG A 1 272 ? 12.125 -25.781 -21 1 98.69 272 ARG A C 1
ATOM 2030 O O . ARG A 1 272 ? 13.242 -25.594 -20.516 1 98.69 272 ARG A O 1
ATOM 2037 N N . GLU A 1 273 ? 11.57 -25.047 -21.906 1 98.75 273 GLU A N 1
ATOM 2038 C CA . GLU A 1 273 ? 12.273 -23.859 -22.375 1 98.75 273 GLU A CA 1
ATOM 2039 C C . GLU A 1 273 ? 12.477 -22.859 -21.25 1 98.75 273 GLU A C 1
ATOM 2041 O O . GLU A 1 273 ? 13.562 -22.297 -21.094 1 98.75 273 GLU A O 1
ATOM 2046 N N . ALA A 1 274 ? 11.422 -22.641 -20.5 1 98.75 274 ALA A N 1
ATOM 2047 C CA . ALA A 1 274 ? 11.5 -21.703 -19.375 1 98.75 274 ALA A CA 1
ATOM 2048 C C . ALA A 1 274 ? 12.547 -22.156 -18.359 1 98.75 274 ALA A C 1
ATOM 2050 O O . ALA A 1 274 ? 13.328 -21.328 -17.875 1 98.75 274 ALA A O 1
ATOM 2051 N N . GLN A 1 275 ? 12.594 -23.422 -18.078 1 98.69 275 GLN A N 1
ATOM 2052 C CA . GLN A 1 275 ? 13.57 -23.953 -17.125 1 98.69 275 GLN A CA 1
ATOM 2053 C C . GLN A 1 275 ? 14.992 -23.797 -17.641 1 98.69 275 GLN A C 1
ATOM 2055 O O . GLN A 1 275 ? 15.891 -23.406 -16.906 1 98.69 275 GLN A O 1
ATOM 2060 N N . ALA A 1 276 ? 15.18 -24.094 -18.875 1 98.62 276 ALA A N 1
ATOM 2061 C CA . ALA A 1 276 ? 16.5 -23.969 -19.484 1 98.62 276 ALA A CA 1
ATOM 2062 C C . ALA A 1 276 ? 16.969 -22.516 -19.453 1 98.62 276 ALA A C 1
ATOM 2064 O O . ALA A 1 276 ? 18.156 -22.25 -19.203 1 98.62 276 ALA A O 1
ATOM 2065 N N . ALA A 1 277 ? 16.094 -21.609 -19.766 1 98.62 277 ALA A N 1
ATOM 2066 C CA . ALA A 1 277 ? 16.438 -20.203 -19.719 1 98.62 277 ALA A CA 1
ATOM 2067 C C . ALA A 1 277 ? 16.828 -19.766 -18.312 1 98.62 277 ALA A C 1
ATOM 2069 O O . ALA A 1 277 ? 17.781 -19 -18.125 1 98.62 277 ALA A O 1
ATOM 2070 N N . PHE A 1 278 ? 16.109 -20.25 -17.359 1 98.62 278 PHE A N 1
ATOM 2071 C CA . PHE A 1 278 ? 16.406 -19.922 -15.969 1 98.62 278 PHE A CA 1
ATOM 2072 C C . PHE A 1 278 ? 17.781 -20.453 -15.57 1 98.62 278 PHE A C 1
ATOM 2074 O O . PHE A 1 278 ? 18.562 -19.75 -14.953 1 98.62 278 PHE A O 1
ATOM 2081 N N . ASP A 1 279 ? 18.062 -21.656 -15.953 1 98.44 279 ASP A N 1
ATOM 2082 C CA . ASP A 1 279 ? 19.344 -22.281 -15.656 1 98.44 279 ASP A CA 1
ATOM 2083 C C . ASP A 1 279 ? 20.5 -21.484 -16.25 1 98.44 279 ASP A C 1
ATOM 2085 O O . ASP A 1 279 ? 21.547 -21.328 -15.617 1 98.44 279 ASP A O 1
ATOM 2089 N N . ALA A 1 280 ? 20.25 -20.984 -17.344 1 98.38 280 ALA A N 1
ATOM 2090 C CA . ALA A 1 280 ? 21.328 -20.328 -18.078 1 98.38 280 ALA A CA 1
ATOM 2091 C C . ALA A 1 280 ? 21.531 -18.906 -17.594 1 98.38 280 ALA A C 1
ATOM 2093 O O . ALA A 1 280 ? 22.656 -18.391 -17.625 1 98.38 280 ALA A O 1
ATOM 2094 N N . ARG A 1 281 ? 20.469 -18.312 -17.062 1 98.5 281 ARG A N 1
ATOM 2095 C CA . ARG A 1 281 ? 20.562 -16.859 -16.938 1 98.5 281 ARG A CA 1
ATOM 2096 C C . ARG A 1 281 ? 20.359 -16.422 -15.492 1 98.5 281 ARG A C 1
ATOM 2098 O O . ARG A 1 281 ? 20.75 -15.305 -15.125 1 98.5 281 ARG A O 1
ATOM 2105 N N . ALA A 1 282 ? 19.75 -17.219 -14.703 1 98.38 282 ALA A N 1
ATOM 2106 C CA . ALA A 1 282 ? 19.531 -16.859 -13.305 1 98.38 282 ALA A CA 1
ATOM 2107 C C . ALA A 1 282 ? 20.406 -17.688 -12.375 1 98.38 282 ALA A C 1
ATOM 2109 O O . ALA A 1 282 ? 20.953 -17.188 -11.398 1 98.38 282 ALA A O 1
ATOM 2110 N N . ALA A 1 283 ? 20.625 -18.922 -12.688 1 97.75 283 ALA A N 1
ATOM 2111 C CA . ALA A 1 283 ? 21.297 -19.875 -11.805 1 97.75 283 ALA A CA 1
ATOM 2112 C C . ALA A 1 283 ? 22.734 -19.422 -11.508 1 97.75 283 ALA A C 1
ATOM 2114 O O . ALA A 1 283 ? 23.219 -19.578 -10.383 1 97.75 283 ALA A O 1
ATOM 2115 N N . PRO A 1 284 ? 23.438 -18.812 -12.461 1 97.94 284 PRO A N 1
ATOM 2116 C CA . PRO A 1 284 ? 24.812 -18.391 -12.203 1 97.94 284 PRO A CA 1
ATOM 2117 C C . PRO A 1 284 ? 24.922 -17.359 -11.094 1 97.94 284 PRO A C 1
ATOM 2119 O O . PRO A 1 284 ? 26 -17.172 -10.523 1 97.94 284 PRO A O 1
ATOM 2122 N N . LEU A 1 285 ? 23.844 -16.672 -10.789 1 97.81 285 LEU A N 1
ATOM 2123 C CA . LEU A 1 285 ? 23.891 -15.633 -9.766 1 97.81 285 LEU A CA 1
ATOM 2124 C C . LEU A 1 285 ? 23.891 -16.234 -8.375 1 97.81 285 LEU A C 1
ATOM 2126 O O . LEU A 1 285 ? 24.25 -15.57 -7.398 1 97.81 285 LEU A O 1
ATOM 2130 N N . CYS A 1 286 ? 23.469 -17.5 -8.305 1 97.75 286 CYS A N 1
ATOM 2131 C CA . CYS A 1 286 ? 23.438 -18.188 -7.023 1 97.75 286 CYS A CA 1
ATOM 2132 C C . CYS A 1 286 ? 23.594 -19.703 -7.219 1 97.75 286 CYS A C 1
ATOM 2134 O O . CYS A 1 286 ? 22.688 -20.469 -6.863 1 97.75 286 CYS A O 1
ATOM 2136 N N . PRO A 1 287 ? 24.703 -20.109 -7.629 1 96.25 287 PRO A N 1
ATOM 2137 C CA . PRO A 1 287 ? 24.875 -21.5 -8.016 1 96.25 287 PRO A CA 1
ATOM 2138 C C . PRO A 1 287 ? 24.688 -22.469 -6.848 1 96.25 287 PRO A C 1
ATOM 2140 O O . PRO A 1 287 ? 24.219 -23.594 -7.043 1 96.25 287 PRO A O 1
ATOM 2143 N N . SER A 1 288 ? 24.969 -22.016 -5.629 1 95.88 288 SER A N 1
ATOM 2144 C CA . SER A 1 288 ? 24.844 -22.891 -4.469 1 95.88 288 SER A CA 1
ATOM 2145 C C . SER A 1 288 ? 23.391 -23.297 -4.234 1 95.88 288 SER A C 1
ATOM 2147 O O . SER A 1 288 ? 23.125 -24.359 -3.674 1 95.88 288 SER A O 1
ATOM 2149 N N . GLN A 1 289 ? 22.484 -22.516 -4.77 1 96.38 289 GLN A N 1
ATOM 2150 C CA . GLN A 1 289 ? 21.062 -22.781 -4.531 1 96.38 289 GLN A CA 1
ATOM 2151 C C . GLN A 1 289 ? 20.344 -23.156 -5.828 1 96.38 289 GLN A C 1
ATOM 2153 O O . GLN A 1 289 ? 19.344 -23.859 -5.805 1 96.38 289 GLN A O 1
ATOM 2158 N N . LEU A 1 290 ? 20.953 -22.734 -6.957 1 97.25 290 LEU A N 1
ATOM 2159 C CA . LEU A 1 290 ? 20.125 -22.781 -8.164 1 97.25 290 LEU A CA 1
ATOM 2160 C C . LEU A 1 290 ? 20.719 -23.734 -9.188 1 97.25 290 LEU A C 1
ATOM 2162 O O . LEU A 1 290 ? 20.172 -23.891 -10.289 1 97.25 290 LEU A O 1
ATOM 2166 N N . ALA A 1 291 ? 21.797 -24.359 -8.82 1 95.88 291 ALA A N 1
ATOM 2167 C CA . ALA A 1 291 ? 22.234 -25.469 -9.672 1 95.88 291 ALA A CA 1
ATOM 2168 C C . ALA A 1 291 ? 21.188 -26.578 -9.719 1 95.88 291 ALA A C 1
ATOM 2170 O O . ALA A 1 291 ? 21.062 -27.281 -10.727 1 95.88 291 ALA A O 1
ATOM 2171 N N . SER A 1 292 ? 20.516 -26.844 -8.672 1 96.12 292 SER A N 1
ATOM 2172 C CA . SER A 1 292 ? 19.297 -27.641 -8.523 1 96.12 292 SER A CA 1
ATOM 2173 C C . SER A 1 292 ? 19.5 -29.047 -9.07 1 96.12 292 SER A C 1
ATOM 2175 O O . SER A 1 292 ? 18.703 -29.516 -9.898 1 96.12 292 SER A O 1
ATOM 2177 N N . PRO A 1 293 ? 20.453 -29.75 -8.547 1 97 293 PRO A N 1
ATOM 2178 C CA . PRO A 1 293 ? 20.703 -31.078 -9.078 1 97 293 PRO A CA 1
ATOM 2179 C C . PRO A 1 293 ? 19.516 -32.031 -8.859 1 97 293 PRO A C 1
ATOM 2181 O O . PRO A 1 293 ? 19.266 -32.906 -9.695 1 97 293 PRO A O 1
ATOM 2184 N N . VAL A 1 294 ? 18.812 -31.953 -7.773 1 97.5 294 VAL A N 1
ATOM 2185 C CA . VAL A 1 294 ? 17.688 -32.844 -7.473 1 97.5 294 VAL A CA 1
ATOM 2186 C C . VAL A 1 294 ? 16.531 -32.531 -8.422 1 97.5 294 VAL A C 1
ATOM 2188 O O . VAL A 1 294 ? 15.906 -33.469 -8.961 1 97.5 294 VAL A O 1
ATOM 2191 N N . LEU A 1 295 ? 16.297 -31.297 -8.664 1 97.62 295 LEU A N 1
ATOM 2192 C CA . LEU A 1 295 ? 15.266 -30.891 -9.617 1 97.62 295 LEU A CA 1
ATOM 2193 C C . LEU A 1 295 ? 15.539 -31.484 -10.992 1 97.62 295 LEU A C 1
ATOM 2195 O O . LEU A 1 295 ? 14.664 -32.094 -11.594 1 97.62 295 LEU A O 1
ATOM 2199 N N . HIS A 1 296 ? 16.75 -31.359 -11.414 1 98.19 296 HIS A N 1
ATOM 2200 C CA . HIS A 1 296 ? 17.094 -31.781 -12.766 1 98.19 296 HIS A CA 1
ATOM 2201 C C . HIS A 1 296 ? 17.078 -33.312 -12.891 1 98.19 296 HIS A C 1
ATOM 2203 O O . HIS A 1 296 ? 16.766 -33.844 -13.953 1 98.19 296 HIS A O 1
ATOM 2209 N N . ARG A 1 297 ? 17.375 -33.938 -11.789 1 97.88 297 ARG A N 1
ATOM 2210 C CA . ARG A 1 297 ? 17.266 -35.375 -11.773 1 97.88 297 ARG A CA 1
ATOM 2211 C C . ARG A 1 297 ? 15.812 -35.812 -11.984 1 97.88 297 ARG A C 1
ATOM 2213 O O . ARG A 1 297 ? 15.547 -36.75 -12.742 1 97.88 297 ARG A O 1
ATOM 2220 N N . VAL A 1 298 ? 14.945 -35.156 -11.352 1 98.31 298 VAL A N 1
ATOM 2221 C CA . VAL A 1 298 ? 13.531 -35.5 -11.461 1 98.31 298 VAL A CA 1
ATOM 2222 C C . VAL A 1 298 ? 13.016 -35.125 -12.852 1 98.31 298 VAL A C 1
ATOM 2224 O O . VAL A 1 298 ? 12.336 -35.906 -13.5 1 98.31 298 VAL A O 1
ATOM 2227 N N . LEU A 1 299 ? 13.398 -33.969 -13.375 1 98.5 299 LEU A N 1
ATOM 2228 C CA . LEU A 1 299 ? 12.922 -33.5 -14.672 1 98.5 299 LEU A CA 1
ATOM 2229 C C . LEU A 1 299 ? 13.414 -34.406 -15.789 1 98.5 299 LEU A C 1
ATOM 2231 O O . LEU A 1 299 ? 12.742 -34.562 -16.812 1 98.5 299 LEU A O 1
ATOM 2235 N N . ALA A 1 300 ? 14.531 -35.094 -15.539 1 98.31 300 ALA A N 1
ATOM 2236 C CA . ALA A 1 300 ? 15.125 -35.938 -16.562 1 98.31 300 ALA A CA 1
ATOM 2237 C C . ALA A 1 300 ? 14.859 -37.406 -16.297 1 98.31 300 ALA A C 1
ATOM 2239 O O . ALA A 1 300 ? 15.344 -38.281 -17.031 1 98.31 300 ALA A O 1
ATOM 2240 N N . HIS A 1 301 ? 14.117 -37.75 -15.289 1 98.56 301 HIS A N 1
ATOM 2241 C CA . HIS A 1 301 ? 13.938 -39.125 -14.875 1 98.56 301 HIS A CA 1
ATOM 2242 C C . HIS A 1 301 ? 13.32 -39.969 -15.992 1 98.56 301 HIS A C 1
ATOM 2244 O O . HIS A 1 301 ? 12.18 -39.75 -16.391 1 98.56 301 HIS A O 1
ATOM 2250 N N . PRO A 1 302 ? 13.945 -40.969 -16.469 1 98.38 302 PRO A N 1
ATOM 2251 C CA . PRO A 1 302 ? 13.562 -41.656 -17.703 1 98.38 302 PRO A CA 1
ATOM 2252 C C . PRO A 1 302 ? 12.18 -42.281 -17.609 1 98.38 302 PRO A C 1
ATOM 2254 O O . PRO A 1 302 ? 11.375 -42.188 -18.547 1 98.38 302 PRO A O 1
ATOM 2257 N N . PRO A 1 303 ? 11.844 -42.906 -16.5 1 98.56 303 PRO A N 1
ATOM 2258 C CA . PRO A 1 303 ? 10.57 -43.625 -16.469 1 98.56 303 PRO A CA 1
ATOM 2259 C C . PRO A 1 303 ? 9.367 -42.719 -16.656 1 98.56 303 PRO A C 1
ATOM 2261 O O . PRO A 1 303 ? 8.297 -43.156 -17.062 1 98.56 303 PRO A O 1
ATOM 2264 N N . ILE A 1 304 ? 9.57 -41.438 -16.375 1 98.62 304 ILE A N 1
ATOM 2265 C CA . ILE A 1 304 ? 8.383 -40.594 -16.422 1 98.62 304 ILE A CA 1
ATOM 2266 C C . ILE A 1 304 ? 8.352 -39.812 -17.719 1 98.62 304 ILE A C 1
ATOM 2268 O O . ILE A 1 304 ? 7.344 -39.188 -18.062 1 98.62 304 ILE A O 1
ATOM 2272 N N . GLN A 1 305 ? 9.336 -39.906 -18.531 1 98.56 305 GLN A N 1
ATOM 2273 C CA . GLN A 1 305 ? 9.445 -39.062 -19.734 1 98.56 305 GLN A CA 1
ATOM 2274 C C . GLN A 1 305 ? 8.297 -39.344 -20.703 1 98.56 305 GLN A C 1
ATOM 2276 O O . GLN A 1 305 ? 7.727 -38.406 -21.281 1 98.56 305 GLN A O 1
ATOM 2281 N N . PRO A 1 306 ? 7.879 -40.594 -20.906 1 98.5 306 PRO A N 1
ATOM 2282 C CA . PRO A 1 306 ? 6.77 -40.844 -21.828 1 98.5 306 PRO A CA 1
ATOM 2283 C C . PRO A 1 306 ? 5.43 -40.375 -21.281 1 98.5 306 PRO A C 1
ATOM 2285 O O . PRO A 1 306 ? 4.438 -40.312 -22.016 1 98.5 306 PRO A O 1
ATOM 2288 N N . LEU A 1 307 ? 5.398 -40.031 -20 1 98.81 307 LEU A N 1
ATOM 2289 C CA . LEU A 1 307 ? 4.141 -39.719 -19.328 1 98.81 307 LEU A CA 1
ATOM 2290 C C . LEU A 1 307 ? 3.934 -38.219 -19.188 1 98.81 307 LEU A C 1
ATOM 2292 O O . LEU A 1 307 ? 2.83 -37.781 -18.875 1 98.81 307 LEU A O 1
ATOM 2296 N N . ILE A 1 308 ? 4.992 -37.438 -19.484 1 98.81 308 ILE A N 1
ATOM 2297 C CA . ILE A 1 308 ? 4.902 -36 -19.266 1 98.81 308 ILE A CA 1
ATOM 2298 C C . ILE A 1 308 ? 5.238 -35.25 -20.547 1 98.81 308 ILE A C 1
ATOM 2300 O O . ILE A 1 308 ? 5.988 -35.75 -21.391 1 98.81 308 ILE A O 1
ATOM 2304 N N . TYR A 1 309 ? 4.691 -34.031 -20.656 1 98.69 309 TYR A N 1
ATOM 2305 C CA . TYR A 1 309 ? 5.043 -33.156 -21.766 1 98.69 309 TYR A CA 1
ATOM 2306 C C . TYR A 1 309 ? 6.227 -32.281 -21.391 1 98.69 309 TYR A C 1
ATOM 2308 O O . TYR A 1 309 ? 6.957 -31.812 -22.266 1 98.69 309 TYR A O 1
ATOM 2316 N N . GLY A 1 310 ? 6.375 -32 -20.109 1 98.56 310 GLY A N 1
ATOM 2317 C CA . GLY A 1 310 ? 7.438 -31.156 -19.594 1 98.56 310 GLY A CA 1
ATOM 2318 C C . GLY A 1 310 ? 7.273 -30.828 -18.109 1 98.56 310 GLY A C 1
ATOM 2319 O O . GLY A 1 310 ? 6.41 -31.391 -17.438 1 98.56 310 GLY A O 1
ATOM 2320 N N . GLY A 1 311 ? 8.188 -29.969 -17.609 1 98.44 311 GLY A N 1
ATOM 2321 C CA . GLY A 1 311 ? 8.164 -29.547 -16.219 1 98.44 311 GLY A CA 1
ATOM 2322 C C . GLY A 1 311 ? 9.195 -28.469 -15.914 1 98.44 311 GLY A C 1
ATOM 2323 O O . GLY A 1 311 ? 10.031 -28.141 -16.75 1 98.44 311 GLY A O 1
ATOM 2324 N N . LYS A 1 312 ? 9.086 -27.938 -14.75 1 98.19 312 LYS A N 1
ATOM 2325 C CA . LYS A 1 312 ? 10.008 -26.922 -14.273 1 98.19 312 LYS A CA 1
ATOM 2326 C C . LYS A 1 312 ? 9.938 -26.781 -12.75 1 98.19 312 LYS A C 1
ATOM 2328 O O . LYS A 1 312 ? 9.078 -27.391 -12.109 1 98.19 312 LYS A O 1
ATOM 2333 N N . GLY A 1 313 ? 10.852 -26.016 -12.289 1 95.81 313 GLY A N 1
ATOM 2334 C CA . GLY A 1 313 ? 10.797 -25.672 -10.883 1 95.81 313 GLY A CA 1
ATOM 2335 C C . GLY A 1 313 ? 9.695 -24.672 -10.562 1 95.81 313 GLY A C 1
ATOM 2336 O O . GLY A 1 313 ? 9.117 -24.062 -11.469 1 95.81 313 GLY A O 1
ATOM 2337 N N . VAL A 1 314 ? 9.375 -24.531 -9.273 1 92.5 314 VAL A N 1
ATOM 2338 C CA . VAL A 1 314 ? 8.289 -23.656 -8.812 1 92.5 314 VAL A CA 1
ATOM 2339 C C . VAL A 1 314 ? 8.852 -22.594 -7.863 1 92.5 314 VAL A C 1
ATOM 2341 O O . VAL A 1 314 ? 9.844 -22.844 -7.168 1 92.5 314 VAL A O 1
ATOM 2344 N N . GLY A 1 315 ? 8.258 -21.453 -7.824 1 90.31 315 GLY A N 1
ATOM 2345 C CA . GLY A 1 315 ? 8.586 -20.422 -6.852 1 90.31 315 GLY A CA 1
ATOM 2346 C C . GLY A 1 315 ? 9.984 -19.859 -7.023 1 90.31 315 GLY A C 1
ATOM 2347 O O . GLY A 1 315 ? 10.352 -19.422 -8.117 1 90.31 315 GLY A O 1
ATOM 2348 N N . SER A 1 316 ? 10.766 -19.969 -5.922 1 90.5 316 SER A N 1
ATOM 2349 C CA . SER A 1 316 ? 12.125 -19.438 -5.977 1 90.5 316 SER A CA 1
ATOM 2350 C C . SER A 1 316 ? 13.039 -20.344 -6.797 1 90.5 316 SER A C 1
ATOM 2352 O O . SER A 1 316 ? 14.18 -19.984 -7.086 1 90.5 316 SER A O 1
ATOM 2354 N N . GLN A 1 317 ? 12.523 -21.5 -7.293 1 92.94 317 GLN A N 1
ATOM 2355 C CA . GLN A 1 317 ? 13.297 -22.516 -8 1 92.94 317 GLN A CA 1
ATOM 2356 C C . GLN A 1 317 ? 14.258 -23.219 -7.055 1 92.94 317 GLN A C 1
ATOM 2358 O O . GLN A 1 317 ? 13.906 -23.516 -5.91 1 92.94 317 GLN A O 1
ATOM 2363 N N . GLY A 1 318 ? 15.219 -23.797 -7.586 1 94.06 318 GLY A N 1
ATOM 2364 C CA . GLY A 1 318 ? 16.078 -24.609 -6.734 1 94.06 318 GLY A CA 1
ATOM 2365 C C . GLY A 1 318 ? 15.516 -25.984 -6.48 1 94.06 318 GLY A C 1
ATOM 2366 O O . GLY A 1 318 ? 14.672 -26.469 -7.246 1 94.06 318 GLY A O 1
ATOM 2367 N N . ASP A 1 319 ? 15.984 -26.594 -5.422 1 94.94 319 ASP A N 1
ATOM 2368 C CA . ASP A 1 319 ? 15.617 -27.984 -5.129 1 94.94 319 ASP A CA 1
ATOM 2369 C C . ASP A 1 319 ? 14.453 -28.031 -4.137 1 94.94 319 ASP A C 1
ATOM 2371 O O . ASP A 1 319 ? 14.469 -28.844 -3.201 1 94.94 319 ASP A O 1
ATOM 2375 N N . GLY A 1 320 ? 13.453 -27.156 -4.348 1 91.44 320 GLY A N 1
ATOM 2376 C CA . GLY A 1 320 ? 12.289 -27.141 -3.477 1 91.44 320 GLY A CA 1
ATOM 2377 C C . GLY A 1 320 ? 11.125 -27.953 -4.012 1 91.44 320 GLY A C 1
ATOM 2378 O O . GLY A 1 320 ? 10.711 -28.938 -3.395 1 91.44 320 GLY A O 1
ATOM 2379 N N . THR A 1 321 ? 10.586 -27.547 -5.125 1 93 321 THR A N 1
ATOM 2380 C CA . THR A 1 321 ? 9.414 -28.188 -5.703 1 93 321 THR A CA 1
ATOM 2381 C C . THR A 1 321 ? 9.508 -28.203 -7.227 1 93 321 THR A C 1
ATOM 2383 O O . THR A 1 321 ? 9.969 -27.25 -7.844 1 93 321 THR A O 1
ATOM 2386 N N . ALA A 1 322 ? 9.031 -29.297 -7.82 1 96.12 322 ALA A N 1
ATOM 2387 C CA . ALA A 1 322 ? 8.891 -29.422 -9.266 1 96.12 322 ALA A CA 1
ATOM 2388 C C . ALA A 1 322 ? 7.414 -29.5 -9.664 1 96.12 322 ALA A C 1
ATOM 2390 O O . ALA A 1 322 ? 6.582 -29.969 -8.898 1 96.12 322 ALA A O 1
ATOM 2391 N N . GLN A 1 323 ? 7.117 -28.984 -10.781 1 97.25 323 GLN A N 1
ATOM 2392 C CA . GLN A 1 323 ? 5.812 -29.203 -11.391 1 97.25 323 GLN A CA 1
ATOM 2393 C C . GLN A 1 323 ? 5.945 -29.938 -12.727 1 97.25 323 GLN A C 1
ATOM 2395 O O . GLN A 1 323 ? 6.754 -29.547 -13.57 1 97.25 323 GLN A O 1
ATOM 2400 N N . LEU A 1 324 ? 5.219 -31 -12.891 1 98.69 324 LEU A N 1
ATOM 2401 C CA . LEU A 1 324 ? 5.242 -31.828 -14.086 1 98.69 324 LEU A CA 1
ATOM 2402 C C . LEU A 1 324 ? 3.887 -31.812 -14.789 1 98.69 324 LEU A C 1
ATOM 2404 O O . LEU A 1 324 ? 2.857 -32.062 -14.156 1 98.69 324 LEU A O 1
ATOM 2408 N N . LEU A 1 325 ? 3.936 -31.484 -16.094 1 98.81 325 LEU A N 1
ATOM 2409 C CA . LEU A 1 325 ? 2.713 -31.516 -16.891 1 98.81 325 LEU A CA 1
ATOM 2410 C C . LEU A 1 325 ? 2.533 -32.875 -17.562 1 98.81 325 LEU A C 1
ATOM 2412 O O . LEU A 1 325 ? 3.244 -33.219 -18.5 1 98.81 325 LEU A O 1
ATOM 2416 N N . CYS A 1 326 ? 1.551 -33.625 -17.078 1 98.88 326 CYS A N 1
ATOM 2417 C CA . CYS A 1 326 ? 1.314 -34.969 -17.531 1 98.88 326 CYS A CA 1
ATOM 2418 C C . CYS A 1 326 ? 0.409 -35 -18.75 1 98.88 326 CYS A C 1
ATOM 2420 O O . CYS A 1 326 ? -0.332 -34.031 -19 1 98.88 326 CYS A O 1
ATOM 2422 N N . ARG A 1 327 ? 0.434 -36.094 -19.422 1 98.56 327 ARG A N 1
ATOM 2423 C CA . ARG A 1 327 ? -0.296 -36.219 -20.688 1 98.56 327 ARG A CA 1
ATOM 2424 C C . ARG A 1 327 ? -1.8 -36.281 -20.438 1 98.56 327 ARG A C 1
ATOM 2426 O O . ARG A 1 327 ? -2.586 -35.781 -21.25 1 98.56 327 ARG A O 1
ATOM 2433 N N . ASP A 1 328 ? -2.184 -36.875 -19.422 1 97.62 328 ASP A N 1
ATOM 2434 C CA . ASP A 1 328 ? -3.576 -37.031 -19.016 1 97.62 328 ASP A CA 1
ATOM 2435 C C . ASP A 1 328 ? -3.674 -37.5 -17.578 1 97.62 328 ASP A C 1
ATOM 2437 O O . ASP A 1 328 ? -2.67 -37.562 -16.859 1 97.62 328 ASP A O 1
ATOM 2441 N N . ALA A 1 329 ? -4.883 -37.781 -17.172 1 97.5 329 ALA A N 1
ATOM 2442 C CA . ALA A 1 329 ? -5.137 -38.188 -15.789 1 97.5 329 ALA A CA 1
ATOM 2443 C C . ALA A 1 329 ? -4.449 -39.5 -15.445 1 97.5 329 ALA A C 1
ATOM 2445 O O . ALA A 1 329 ? -3.939 -39.656 -14.336 1 97.5 329 ALA A O 1
ATOM 2446 N N . ALA A 1 330 ? -4.461 -40.406 -16.344 1 98.38 330 ALA A N 1
ATOM 2447 C CA . ALA A 1 330 ? -3.812 -41.688 -16.109 1 98.38 330 ALA A CA 1
ATOM 2448 C C . ALA A 1 330 ? -2.303 -41.531 -15.969 1 98.38 330 ALA A C 1
ATOM 2450 O O . ALA A 1 330 ? -1.689 -42.125 -15.086 1 98.38 330 ALA A O 1
ATOM 2451 N N . ALA A 1 331 ? -1.742 -40.75 -16.828 1 98.75 331 ALA A N 1
ATOM 2452 C CA . ALA A 1 331 ? -0.313 -40.469 -16.734 1 98.75 331 ALA A CA 1
ATOM 2453 C C . ALA A 1 331 ? 0.027 -39.781 -15.422 1 98.75 331 ALA A C 1
ATOM 2455 O O . ALA A 1 331 ? 1.066 -40.031 -14.82 1 98.75 331 ALA A O 1
ATOM 2456 N N . GLN A 1 332 ? -0.805 -38.875 -15.016 1 98.5 332 GLN A N 1
ATOM 2457 C CA . GLN A 1 332 ? -0.622 -38.188 -13.742 1 98.5 332 GLN A CA 1
ATOM 2458 C C . GLN A 1 332 ? -0.493 -39.156 -12.594 1 98.5 332 GLN A C 1
ATOM 2460 O O . GLN A 1 332 ? 0.436 -39.062 -11.789 1 98.5 332 GLN A O 1
ATOM 2465 N N . ALA A 1 333 ? -1.353 -40.125 -12.516 1 98.38 333 ALA A N 1
ATOM 2466 C CA . ALA A 1 333 ? -1.329 -41.156 -11.477 1 98.38 333 ALA A CA 1
ATOM 2467 C C . ALA A 1 333 ? -0.066 -42 -11.57 1 98.38 333 ALA A C 1
ATOM 2469 O O . ALA A 1 333 ? 0.546 -42.344 -10.555 1 98.38 333 ALA A O 1
ATOM 2470 N N . ALA A 1 334 ? 0.272 -42.344 -12.727 1 98.75 334 ALA A N 1
ATOM 2471 C CA . ALA A 1 334 ? 1.456 -43.188 -12.953 1 98.75 334 ALA A CA 1
ATOM 2472 C C . ALA A 1 334 ? 2.725 -42.438 -12.516 1 98.75 334 ALA A C 1
ATOM 2474 O O . ALA A 1 334 ? 3.617 -43.031 -11.914 1 98.75 334 ALA A O 1
ATOM 2475 N N . VAL A 1 335 ? 2.785 -41.188 -12.844 1 98.75 335 VAL A N 1
ATOM 2476 C CA . VAL A 1 335 ? 3.945 -40.375 -12.484 1 98.75 335 VAL A CA 1
ATOM 2477 C C . VAL A 1 335 ? 4.09 -40.344 -10.961 1 98.75 335 VAL A C 1
ATOM 2479 O O . VAL A 1 335 ? 5.184 -40.531 -10.43 1 98.75 335 VAL A O 1
ATOM 2482 N N . CYS A 1 336 ? 3.037 -40.156 -10.297 1 98.12 336 CYS A N 1
ATOM 2483 C CA . CYS A 1 336 ? 3.072 -40.125 -8.844 1 98.12 336 CYS A CA 1
ATOM 2484 C C . CYS A 1 336 ? 3.604 -41.469 -8.305 1 98.12 336 CYS A C 1
ATOM 2486 O O . CYS A 1 336 ? 4.484 -41.469 -7.441 1 98.12 336 CYS A O 1
ATOM 2488 N N . SER A 1 337 ? 3.123 -42.5 -8.844 1 98.12 337 SER A N 1
ATOM 2489 C CA . SER A 1 337 ? 3.523 -43.844 -8.391 1 98.12 337 SER A CA 1
ATOM 2490 C C . SER A 1 337 ? 5.004 -44.094 -8.648 1 98.12 337 SER A C 1
ATOM 2492 O O . SER A 1 337 ? 5.719 -44.594 -7.773 1 98.12 337 SER A O 1
ATOM 2494 N N . ILE A 1 338 ? 5.434 -43.75 -9.789 1 98.56 338 ILE A N 1
ATOM 2495 C CA . ILE A 1 338 ? 6.816 -44 -10.195 1 98.56 338 ILE A CA 1
ATOM 2496 C C . ILE A 1 338 ? 7.758 -43.188 -9.305 1 98.56 338 ILE A C 1
ATOM 2498 O O . ILE A 1 338 ? 8.742 -43.688 -8.789 1 98.56 338 ILE A O 1
ATOM 2502 N N . LEU A 1 339 ? 7.441 -41.906 -9.133 1 98.06 339 LEU A N 1
ATOM 2503 C CA . LEU A 1 339 ? 8.32 -41.031 -8.359 1 98.06 339 LEU A CA 1
ATOM 2504 C C . LEU A 1 339 ? 8.336 -41.438 -6.891 1 98.06 339 LEU A C 1
ATOM 2506 O O . LEU A 1 339 ? 9.375 -41.375 -6.234 1 98.06 339 LEU A O 1
ATOM 2510 N N . GLN A 1 340 ? 7.219 -41.844 -6.391 1 96.31 340 GLN A N 1
ATOM 2511 C CA . GLN A 1 340 ? 7.168 -42.312 -5.012 1 96.31 340 GLN A CA 1
ATOM 2512 C C . GLN A 1 340 ? 8.008 -43.594 -4.828 1 96.31 340 GLN A C 1
ATOM 2514 O O . GLN A 1 340 ? 8.633 -43.781 -3.781 1 96.31 340 GLN A O 1
ATOM 2519 N N . ALA A 1 341 ? 7.992 -44.438 -5.797 1 97.31 341 ALA A N 1
ATOM 2520 C CA . ALA A 1 341 ? 8.758 -45.656 -5.742 1 97.31 341 ALA A CA 1
ATOM 2521 C C . ALA A 1 341 ? 10.25 -45.406 -5.902 1 97.31 341 ALA A C 1
ATOM 2523 O O . ALA A 1 341 ? 11.078 -46 -5.199 1 97.31 341 ALA A O 1
ATOM 2524 N N . ASP A 1 342 ? 10.578 -44.531 -6.789 1 97.94 342 ASP A N 1
ATOM 2525 C CA . ASP A 1 342 ? 11.977 -44.312 -7.156 1 97.94 342 ASP A CA 1
ATOM 2526 C C . ASP A 1 342 ? 12.641 -43.312 -6.23 1 97.94 342 ASP A C 1
ATOM 2528 O O . ASP A 1 342 ? 13.867 -43.312 -6.07 1 97.94 342 ASP A O 1
ATOM 2532 N N . PHE A 1 343 ? 11.859 -42.375 -5.73 1 96.94 343 PHE A N 1
ATOM 2533 C CA . PHE A 1 343 ? 12.352 -41.344 -4.82 1 96.94 343 PHE A CA 1
ATOM 2534 C C . PHE A 1 343 ? 11.523 -41.312 -3.541 1 96.94 343 PHE A C 1
ATOM 2536 O O . PHE A 1 343 ? 10.664 -40.438 -3.371 1 96.94 343 PHE A O 1
ATOM 2543 N N . SER A 1 344 ? 11.805 -42.094 -2.541 1 92.56 344 SER A N 1
ATOM 2544 C CA . SER A 1 344 ? 10.953 -42.375 -1.391 1 92.56 344 SER A CA 1
ATOM 2545 C C . SER A 1 344 ? 10.828 -41.156 -0.482 1 92.56 344 SER A C 1
ATOM 2547 O O . SER A 1 344 ? 9.852 -41.031 0.266 1 92.56 344 SER A O 1
ATOM 2549 N N . ALA A 1 345 ? 11.758 -40.281 -0.554 1 92.94 345 ALA A N 1
ATOM 2550 C CA . ALA A 1 345 ? 11.727 -39.125 0.326 1 92.94 345 ALA A CA 1
ATOM 2551 C C . ALA A 1 345 ? 10.797 -38.031 -0.228 1 92.94 345 ALA A C 1
ATOM 2553 O O . ALA A 1 345 ? 10.375 -37.125 0.501 1 92.94 345 ALA A O 1
ATOM 2554 N N . MET A 1 346 ? 10.484 -38.156 -1.477 1 93.38 346 MET A N 1
ATOM 2555 C CA . MET A 1 346 ? 9.695 -37.125 -2.137 1 93.38 346 MET A CA 1
ATOM 2556 C C . MET A 1 346 ? 8.203 -37.375 -1.96 1 93.38 346 MET A C 1
ATOM 2558 O O . MET A 1 346 ? 7.793 -38.5 -1.713 1 93.38 346 MET A O 1
ATOM 2562 N N . THR A 1 347 ? 7.441 -36.312 -1.944 1 91.88 347 THR A N 1
ATOM 2563 C CA . THR A 1 347 ? 5.984 -36.406 -1.939 1 91.88 347 THR A CA 1
ATOM 2564 C C . THR A 1 347 ? 5.402 -35.781 -3.207 1 91.88 347 THR A C 1
ATOM 2566 O O . THR A 1 347 ? 5.863 -34.75 -3.668 1 91.88 347 THR A O 1
ATOM 2569 N N . CYS A 1 348 ? 4.391 -36.469 -3.744 1 93.94 348 CYS A N 1
ATOM 2570 C CA . CYS A 1 348 ? 3.736 -36.031 -4.969 1 93.94 348 CYS A CA 1
ATOM 2571 C C . CYS A 1 348 ? 2.314 -35.562 -4.688 1 93.94 348 CYS A C 1
ATOM 2573 O O . CYS A 1 348 ? 1.593 -36.188 -3.908 1 93.94 348 CYS A O 1
ATOM 2575 N N . LEU A 1 349 ? 1.956 -34.438 -5.23 1 92.31 349 LEU A N 1
ATOM 2576 C CA . LEU A 1 349 ? 0.602 -33.906 -5.148 1 92.31 349 LEU A CA 1
ATOM 2577 C C . LEU A 1 349 ? -0.001 -33.719 -6.539 1 92.31 349 LEU A C 1
ATOM 2579 O O . LEU A 1 349 ? 0.371 -32.812 -7.273 1 92.31 349 LEU A O 1
ATOM 2583 N N . PRO A 1 350 ? -0.962 -34.656 -6.887 1 94.56 350 PRO A N 1
ATOM 2584 C CA . PRO A 1 350 ? -1.665 -34.406 -8.148 1 94.56 350 PRO A CA 1
ATOM 2585 C C . PRO A 1 350 ? -2.539 -33.156 -8.125 1 94.56 350 PRO A C 1
ATOM 2587 O O . PRO A 1 350 ? -3.182 -32.875 -7.113 1 94.56 350 PRO A O 1
ATOM 2590 N N . PHE A 1 351 ? -2.473 -32.406 -9.203 1 91.88 351 PHE A N 1
ATOM 2591 C CA . PHE A 1 351 ? -3.158 -31.125 -9.344 1 91.88 351 PHE A CA 1
ATOM 2592 C C . PHE A 1 351 ? -3.684 -30.938 -10.758 1 91.88 351 PHE A C 1
ATOM 2594 O O . PHE A 1 351 ? -2.906 -30.922 -11.719 1 91.88 351 PHE A O 1
ATOM 2601 N N . THR A 1 352 ? -5.023 -30.812 -10.875 1 94.94 352 THR A N 1
ATOM 2602 C CA . THR A 1 352 ? -5.605 -30.625 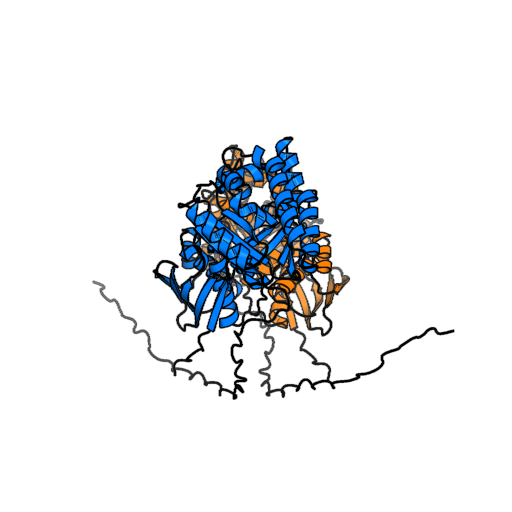-12.203 1 94.94 352 THR A CA 1
ATOM 2603 C C . THR A 1 352 ? -6.273 -29.266 -12.312 1 94.94 352 THR A C 1
ATOM 2605 O O . THR A 1 352 ? -7.043 -28.875 -11.43 1 94.94 352 THR A O 1
ATOM 2608 N N . VAL A 1 353 ? -5.941 -28.516 -13.312 1 94.75 353 VAL A N 1
ATOM 2609 C CA . VAL A 1 353 ? -6.613 -27.266 -13.641 1 94.75 353 VAL A CA 1
ATOM 2610 C C . VAL A 1 353 ? -7.723 -27.531 -14.656 1 94.75 353 VAL A C 1
ATOM 2612 O O . VAL A 1 353 ? -7.453 -27.922 -15.789 1 94.75 353 VAL A O 1
ATOM 2615 N N . PRO A 1 354 ? -8.93 -27.297 -14.281 1 93.38 354 PRO A N 1
ATOM 2616 C CA . PRO A 1 354 ? -10.016 -27.562 -15.227 1 93.38 354 PRO A CA 1
ATOM 2617 C C . PRO A 1 354 ? -10.055 -26.547 -16.375 1 93.38 354 PRO A C 1
ATOM 2619 O O . PRO A 1 354 ? -9.562 -25.438 -16.234 1 93.38 354 PRO A O 1
ATOM 2622 N N . ALA A 1 355 ? -10.609 -27.031 -17.484 1 94.12 355 ALA A N 1
ATOM 2623 C CA . ALA A 1 355 ? -10.828 -26.109 -18.594 1 94.12 355 ALA A CA 1
ATOM 2624 C C . ALA A 1 355 ? -11.781 -24.984 -18.203 1 94.12 355 ALA A C 1
ATOM 2626 O O . ALA A 1 355 ? -12.664 -25.172 -17.359 1 94.12 355 ALA A O 1
ATOM 2627 N N . THR A 1 356 ? -11.5 -23.844 -18.828 1 89 356 THR A N 1
ATOM 2628 C CA . THR A 1 356 ? -12.391 -22.719 -18.547 1 89 356 THR A CA 1
ATOM 2629 C C . THR A 1 356 ? -13.781 -22.984 -19.109 1 89 356 THR A C 1
ATOM 2631 O O . THR A 1 356 ? -13.93 -23.5 -20.219 1 89 356 THR A O 1
ATOM 2634 N N . GLY A 1 357 ? -14.82 -22.594 -18.516 1 72.94 357 GLY A N 1
ATOM 2635 C CA . GLY A 1 357 ? -16.203 -22.828 -18.922 1 72.94 357 GLY A CA 1
ATOM 2636 C C . GLY A 1 357 ? -16.688 -24.234 -18.609 1 72.94 357 GLY A C 1
ATOM 2637 O O . GLY A 1 357 ? -17.859 -24.547 -18.812 1 72.94 357 GLY A O 1
ATOM 2638 N N . SER A 1 358 ? -15.766 -25.25 -18.516 1 64.31 358 SER A N 1
ATOM 2639 C CA . SER A 1 358 ? -16.203 -26.594 -18.141 1 64.31 358 SER A CA 1
ATOM 2640 C C . SER A 1 358 ? -16.797 -26.625 -16.75 1 64.31 358 SER A C 1
ATOM 2642 O O . SER A 1 358 ? -16.141 -26.219 -15.781 1 64.31 358 SER A O 1
ATOM 2644 N N . SER A 1 359 ? -17.969 -26.141 -16.719 1 47.66 359 SER A N 1
ATOM 2645 C CA . SER A 1 359 ? -18.734 -26.062 -15.469 1 47.66 359 SER A CA 1
ATOM 2646 C C . SER A 1 359 ? -18.625 -27.359 -14.68 1 47.66 359 SER A C 1
ATOM 2648 O O . SER A 1 359 ? -19.562 -28.172 -14.656 1 47.66 359 SER A O 1
ATOM 2650 N N . ASN A 1 360 ? -17.703 -28.125 -14.648 1 38.03 360 ASN A N 1
ATOM 2651 C CA . ASN A 1 360 ? -18.094 -29.281 -13.828 1 38.03 360 ASN A CA 1
ATOM 2652 C C . ASN A 1 360 ? -18.781 -28.844 -12.547 1 38.03 360 ASN A C 1
ATOM 2654 O O . ASN A 1 360 ? -19.844 -29.359 -12.203 1 38.03 360 ASN A O 1
ATOM 2658 N N . GLY A 1 361 ? -18.031 -28.828 -11.398 1 32.91 361 GLY A N 1
ATOM 2659 C CA . GLY A 1 361 ? -18.484 -29.109 -10.039 1 32.91 361 GLY A CA 1
ATOM 2660 C C . GLY A 1 361 ? -19.516 -28.141 -9.523 1 32.91 361 GLY A C 1
ATOM 2661 O O . GLY A 1 361 ? -19.688 -27.047 -10.086 1 32.91 361 GLY A O 1
ATOM 2662 N N . LEU A 1 362 ? -20.469 -28.734 -8.594 1 31.97 362 LEU A N 1
ATOM 2663 C CA . LEU A 1 362 ? -21.641 -28.625 -7.738 1 31.97 362 LEU A CA 1
ATOM 2664 C C . LEU A 1 362 ? -21.562 -27.344 -6.895 1 31.97 362 LEU A C 1
ATOM 2666 O O . LEU A 1 362 ? -22.5 -27.031 -6.152 1 31.97 362 LEU A O 1
ATOM 2670 N N . HIS A 1 363 ? -20.469 -26.797 -6.504 1 31.69 363 HIS A N 1
ATOM 2671 C CA . HIS A 1 363 ? -21.031 -26.25 -5.273 1 31.69 363 HIS A CA 1
ATOM 2672 C C . HIS A 1 363 ? -22.172 -25.281 -5.566 1 31.69 363 HIS A C 1
ATOM 2674 O O . HIS A 1 363 ? -21.938 -24.156 -6 1 31.69 363 HIS A O 1
ATOM 2680 N N . THR A 1 364 ? -23.141 -25.812 -6.281 1 29.25 364 THR A N 1
ATOM 2681 C CA . THR A 1 364 ? -24.391 -25.078 -6.254 1 29.25 364 THR A CA 1
ATOM 2682 C C . THR A 1 364 ? -24.75 -24.688 -4.828 1 29.25 364 THR A C 1
ATOM 2684 O O . THR A 1 364 ? -25.141 -25.531 -4.016 1 29.25 364 THR A O 1
ATOM 2687 N N . GLY A 1 365 ? -24 -24.047 -4.07 1 26.89 365 GLY A N 1
ATOM 2688 C CA . GLY A 1 365 ? -24.797 -23.5 -2.975 1 26.89 365 GLY A CA 1
ATOM 2689 C C . GLY A 1 365 ? -26.141 -22.953 -3.42 1 26.89 365 GLY A C 1
ATOM 2690 O O . GLY A 1 365 ? -26.234 -22.312 -4.469 1 26.89 365 GLY A O 1
ATOM 2691 N N . SER A 1 366 ? -27.266 -23.875 -3.182 1 26.19 366 SER A N 1
ATOM 2692 C CA . SER A 1 366 ? -28.672 -23.469 -3.227 1 26.19 366 SER A CA 1
ATOM 2693 C C . SER A 1 366 ? -28.844 -22.016 -2.816 1 26.19 366 SER A C 1
ATOM 2695 O O . SER A 1 366 ? -28.516 -21.641 -1.691 1 26.19 366 SER A O 1
ATOM 2697 N N . SER A 1 367 ? -28.5 -21.234 -3.689 1 25.66 367 SER A N 1
ATOM 2698 C CA . SER A 1 367 ? -28.984 -19.891 -3.439 1 25.66 367 SER A CA 1
ATOM 2699 C C . SER A 1 367 ? -30.469 -19.875 -3.111 1 25.66 367 SER A C 1
ATOM 2701 O O . SER A 1 367 ? -31.312 -20.156 -3.975 1 25.66 367 SER A O 1
ATOM 2703 N N . SER A 1 368 ? -30.875 -20.562 -1.932 1 24.81 368 SER A N 1
ATOM 2704 C CA . SER A 1 368 ? -32.219 -20.266 -1.454 1 24.81 368 SER A CA 1
ATOM 2705 C C . SER A 1 368 ? -32.562 -18.797 -1.659 1 24.81 368 SER A C 1
ATOM 2707 O O . SER A 1 368 ? -31.75 -17.922 -1.386 1 24.81 368 SER A O 1
ATOM 2709 N N . SER A 1 369 ? -33.344 -18.625 -2.662 1 24.59 369 SER A N 1
ATOM 2710 C CA . SER A 1 369 ? -34.094 -17.391 -2.891 1 24.59 369 SER A CA 1
ATOM 2711 C C . SER A 1 369 ? -34.75 -16.906 -1.61 1 24.59 369 SER A C 1
ATOM 2713 O O . SER A 1 369 ? -35.938 -17.156 -1.388 1 24.59 369 SER A O 1
ATOM 2715 N N . SER A 1 370 ? -34.031 -16.984 -0.456 1 22.58 370 SER A N 1
ATOM 2716 C CA . SER A 1 370 ? -34.75 -16.422 0.682 1 22.58 370 SER A CA 1
ATOM 2717 C C . SER A 1 370 ? -35.312 -15.047 0.36 1 22.58 370 SER A C 1
ATOM 2719 O O . SER A 1 370 ? -34.625 -14.203 -0.201 1 22.58 370 SER A O 1
ATOM 2721 N N . THR A 1 371 ? -36.625 -15.117 -0.11 1 23.48 371 THR A N 1
ATOM 2722 C CA . THR A 1 371 ? -37.531 -13.977 0.033 1 23.48 371 THR A CA 1
ATOM 2723 C C . THR A 1 371 ? -37.281 -13.273 1.368 1 23.48 371 THR A C 1
ATOM 2725 O O . THR A 1 371 ? -37.5 -13.867 2.43 1 23.48 371 THR A O 1
ATOM 2728 N N . ALA A 1 372 ? -36.25 -12.516 1.434 1 22.61 372 ALA A N 1
ATOM 2729 C CA . ALA A 1 372 ? -36.031 -11.641 2.58 1 22.61 372 ALA A CA 1
ATOM 2730 C C . ALA A 1 372 ? -37.312 -10.938 2.994 1 22.61 372 ALA A C 1
ATOM 2732 O O . ALA A 1 372 ? -37.875 -10.133 2.236 1 22.61 372 ALA A O 1
ATOM 2733 N N . ALA A 1 373 ? -38.281 -11.641 3.586 1 22.39 373 ALA A N 1
ATOM 2734 C CA . ALA A 1 373 ? -39.25 -10.852 4.355 1 22.39 373 ALA A CA 1
ATOM 2735 C C . ALA A 1 373 ? -38.562 -9.672 5.043 1 22.39 373 ALA A C 1
ATOM 2737 O O . ALA A 1 373 ? -37.406 -9.766 5.445 1 22.39 373 ALA A O 1
ATOM 2738 N N . ALA A 1 374 ? -39.219 -8.492 5.004 1 22.61 374 ALA A N 1
ATOM 2739 C CA . ALA A 1 374 ? -39.031 -7.211 5.676 1 22.61 374 ALA A CA 1
ATOM 2740 C C . ALA A 1 374 ? -38.688 -7.406 7.148 1 22.61 374 ALA A C 1
ATOM 2742 O O . ALA A 1 374 ? -39.531 -7.863 7.934 1 22.61 374 ALA A O 1
ATOM 2743 N N . ALA A 1 375 ? -37.625 -8.109 7.496 1 23.73 375 ALA A N 1
ATOM 2744 C CA . ALA A 1 375 ? -37.344 -8.117 8.93 1 23.73 375 ALA A CA 1
ATOM 2745 C C . ALA A 1 375 ? -37.625 -6.758 9.555 1 23.73 375 ALA A C 1
ATOM 2747 O O . ALA A 1 375 ? -37.219 -5.719 9.031 1 23.73 375 ALA A O 1
ATOM 2748 N N . GLY A 1 376 ? -38.75 -6.641 10.219 1 22.89 376 GLY A N 1
ATOM 2749 C CA . GLY A 1 376 ? -39.094 -5.605 11.18 1 22.89 376 GLY A CA 1
ATOM 2750 C C . GLY A 1 376 ? -37.906 -5.109 11.992 1 22.89 376 GLY A C 1
ATOM 2751 O O . GLY A 1 376 ? -37.031 -5.887 12.336 1 22.89 376 GLY A O 1
ATOM 2752 N N . LEU A 1 377 ? -37.5 -3.893 11.68 1 24.06 377 LEU A N 1
ATOM 2753 C CA . LEU A 1 377 ? -36.531 -3.02 12.336 1 24.06 377 LEU A CA 1
ATOM 2754 C C . LEU A 1 377 ? -36.531 -3.254 13.844 1 24.06 377 LEU A C 1
ATOM 2756 O O . LEU A 1 377 ? -37.562 -3.078 14.508 1 24.06 377 LEU A O 1
ATOM 2760 N N . CYS A 1 378 ? -35.906 -4.395 14.227 1 23.05 378 CYS A N 1
ATOM 2761 C CA . CYS A 1 378 ? -35.781 -4.535 15.664 1 23.05 378 CYS A CA 1
ATOM 2762 C C . CYS A 1 378 ? -35.375 -3.209 16.312 1 23.05 378 CYS A C 1
ATOM 2764 O O . CYS A 1 378 ? -34.375 -2.619 15.969 1 23.05 378 CYS A O 1
ATOM 2766 N N . ALA A 1 379 ? -36.469 -2.393 16.656 1 21.12 379 ALA A N 1
ATOM 2767 C CA . ALA A 1 379 ? -36.438 -1.146 17.406 1 21.12 379 ALA A CA 1
ATOM 2768 C C . ALA A 1 379 ? -35.531 -1.269 18.625 1 21.12 379 ALA A C 1
ATOM 2770 O O . ALA A 1 379 ? -35.688 -2.166 19.453 1 21.12 379 ALA A O 1
ATOM 2771 N N . ASN A 1 380 ? -34.25 -1.097 18.375 1 22.31 380 ASN A N 1
ATOM 2772 C CA . ASN A 1 380 ? -33.312 -0.967 19.484 1 22.31 380 ASN A CA 1
ATOM 2773 C C . ASN A 1 380 ? -33.906 -0.161 20.625 1 22.31 380 ASN A C 1
ATOM 2775 O O . ASN A 1 380 ? -34.406 0.946 20.422 1 22.31 380 ASN A O 1
ATOM 2779 N N . GLY A 1 381 ? -34.562 -0.849 21.625 1 20.33 381 GLY A N 1
ATOM 2780 C CA . GLY A 1 381 ? -35.062 -0.283 22.875 1 20.33 381 GLY A CA 1
ATOM 2781 C C . GLY A 1 381 ? -34.031 0.608 23.547 1 20.33 381 GLY A C 1
ATOM 2782 O O . GLY A 1 381 ? -32.812 0.37 23.453 1 20.33 381 GLY A O 1
ATOM 2783 N N . SER A 1 382 ? -34.375 1.899 23.703 1 19.84 382 SER A N 1
ATOM 2784 C CA . SER A 1 382 ? -33.719 3.039 24.359 1 19.84 382 SER A CA 1
ATOM 2785 C C . SER A 1 382 ? -33.344 2.707 25.797 1 19.84 382 SER A C 1
ATOM 2787 O O . SER A 1 382 ? -34.188 2.479 26.641 1 19.84 382 SER A O 1
ATOM 2789 N N . PRO A 1 383 ? -32.344 1.777 26.031 1 18.88 383 PRO A N 1
ATOM 2790 C CA . PRO A 1 383 ? -32.25 1.554 27.469 1 18.88 383 PRO A CA 1
ATOM 2791 C C . PRO A 1 383 ? -32.094 2.854 28.266 1 18.88 383 PRO A C 1
ATOM 2793 O O . PRO A 1 383 ? -31.688 3.875 27.703 1 18.88 383 PRO A O 1
ATOM 2796 N N . ALA A 1 384 ? -32.781 2.969 29.484 1 20.28 384 ALA A N 1
ATOM 2797 C CA . ALA A 1 384 ? -33 3.916 30.578 1 20.28 384 ALA A CA 1
ATOM 2798 C C . ALA A 1 384 ? -31.656 4.379 31.156 1 20.28 384 ALA A C 1
ATOM 2800 O O . ALA A 1 384 ? -30.641 3.697 31.016 1 20.28 384 ALA A O 1
ATOM 2801 N N . ALA A 1 385 ? -31.547 5.539 31.891 1 20.44 385 ALA A N 1
ATOM 2802 C CA . ALA A 1 385 ? -30.781 6.637 32.469 1 20.44 385 ALA A CA 1
ATOM 2803 C C . ALA A 1 385 ? -29.984 6.176 33.688 1 20.44 385 ALA A C 1
ATOM 2805 O O . ALA A 1 385 ? -29.344 6.988 34.344 1 20.44 385 ALA A O 1
ATOM 2806 N N . GLY A 1 386 ? -29.703 4.805 33.875 1 16.84 386 GLY A N 1
ATOM 2807 C CA . GLY A 1 386 ? -29.625 4.637 35.312 1 16.84 386 GLY A CA 1
ATOM 2808 C C . GLY A 1 386 ? -28.578 5.531 35.969 1 16.84 386 GLY A C 1
ATOM 2809 O O . GLY A 1 386 ? -28.625 6.754 35.812 1 16.84 386 GLY A O 1
ATOM 2810 N N . LYS A 1 387 ? -27.578 4.828 36.75 1 20.59 387 LYS A N 1
ATOM 2811 C CA . LYS A 1 387 ? -27.188 4.922 38.156 1 20.59 387 LYS A CA 1
ATOM 2812 C C . LYS A 1 387 ? -26.047 5.922 38.344 1 20.59 387 LYS A C 1
ATOM 2814 O O . LYS A 1 387 ? -25.094 5.926 37.562 1 20.59 387 LYS A O 1
ATOM 2819 N N . ALA A 1 388 ? -26.328 6.984 39.219 1 18.95 388 ALA A N 1
ATOM 2820 C CA . ALA A 1 388 ? -25.656 8.102 39.875 1 18.95 388 ALA A CA 1
ATOM 2821 C C . ALA A 1 388 ? -24.391 7.629 40.594 1 18.95 388 ALA A C 1
ATOM 2823 O O . ALA A 1 388 ? -24.422 6.621 41.312 1 18.95 388 ALA A O 1
ATOM 2824 N N . VAL A 1 389 ? -23.203 7.801 40 1 18.97 389 VAL A N 1
ATOM 2825 C CA . VAL A 1 389 ? -21.859 7.617 40.562 1 18.97 389 VAL A CA 1
ATOM 2826 C C . VAL A 1 389 ? -21.797 8.227 41.938 1 18.97 389 VAL A C 1
ATOM 2828 O O . VAL A 1 389 ? -22.125 9.398 42.125 1 18.97 389 VAL A O 1
ATOM 2831 N N . GLU A 1 390 ? -22.062 7.434 42.969 1 18.64 390 GLU A N 1
ATOM 2832 C CA . GLU A 1 390 ? -21.812 7.762 44.375 1 18.64 390 GLU A CA 1
ATOM 2833 C C . GLU A 1 390 ? -20.375 8.18 44.594 1 18.64 390 GLU A C 1
ATOM 2835 O O . GLU A 1 390 ? -19.438 7.547 44.094 1 18.64 390 GLU A O 1
ATOM 2840 N N . ALA A 1 391 ? -20.125 9.516 45 1 18.67 391 ALA A N 1
ATOM 2841 C CA . ALA A 1 391 ? -19.016 10.32 45.469 1 18.67 391 ALA A CA 1
ATOM 2842 C C . ALA A 1 391 ? -18.359 9.672 46.688 1 18.67 391 ALA A C 1
ATOM 2844 O O . ALA A 1 391 ? -18.969 9.547 47.75 1 18.67 391 ALA A O 1
ATOM 2845 N N . VAL A 1 392 ? -17.703 8.484 46.562 1 18.86 392 VAL A N 1
ATOM 2846 C CA . VAL A 1 392 ? -17.047 8.039 47.812 1 18.86 392 VAL A CA 1
ATOM 2847 C C . VAL A 1 392 ? -16.062 9.102 48.281 1 18.86 392 VAL A C 1
ATOM 2849 O O . VAL A 1 392 ? -15.164 9.508 47.562 1 18.86 392 VAL A O 1
ATOM 2852 N N . ALA A 1 393 ? -16.547 10 49.312 1 18.5 393 ALA A N 1
ATOM 2853 C CA . ALA A 1 393 ? -15.922 10.922 50.25 1 18.5 393 ALA A CA 1
ATOM 2854 C C . ALA A 1 393 ? -14.742 10.273 50.969 1 18.5 393 ALA A C 1
ATOM 2856 O O . ALA A 1 393 ? -14.906 9.289 51.688 1 18.5 393 ALA A O 1
ATOM 2857 N N . VAL A 1 394 ? -13.633 9.961 50.312 1 18.78 394 VAL A N 1
ATOM 2858 C CA . VAL A 1 394 ? -12.469 9.539 51.094 1 18.78 394 VAL A CA 1
ATOM 2859 C C . VAL A 1 394 ? -12.117 10.609 52.125 1 18.78 394 VAL A C 1
ATOM 2861 O O . VAL A 1 394 ? -11.719 11.719 51.75 1 18.78 394 VAL A O 1
ATOM 2864 N N . ALA A 1 395 ? -12.891 10.906 53.25 1 17.77 395 ALA A N 1
ATOM 2865 C CA . ALA A 1 395 ? -12.477 11.672 54.406 1 17.77 395 ALA A CA 1
ATOM 2866 C C . ALA A 1 395 ? -11.289 11.008 55.125 1 17.77 395 ALA A C 1
ATOM 2868 O O . ALA A 1 395 ? -10.773 11.531 56.094 1 17.77 395 ALA A O 1
ATOM 2869 N N . ALA A 1 396 ? -10.422 10.164 54.719 1 18.58 396 ALA A N 1
ATOM 2870 C CA . ALA A 1 396 ? -9.555 9.836 55.844 1 18.58 396 ALA A CA 1
ATOM 2871 C C . ALA A 1 396 ? -8.719 11.039 56.281 1 18.58 396 ALA A C 1
ATOM 2873 O O . ALA A 1 396 ? -7.719 11.367 55.625 1 18.58 396 ALA A O 1
ATOM 2874 N N . ALA A 1 397 ? -9.148 12.43 56.219 1 17.86 397 ALA A N 1
ATOM 2875 C CA . ALA A 1 397 ? -8.297 13.281 57.031 1 17.86 397 ALA A CA 1
ATOM 2876 C C . ALA A 1 397 ? -8.336 12.852 58.5 1 17.86 397 ALA A C 1
ATOM 2878 O O . ALA A 1 397 ? -9.414 12.68 59.062 1 17.86 397 ALA A O 1
ATOM 2879 N N . GLN A 1 398 ? -7.18 12.328 59.062 1 17.55 398 GLN A N 1
ATOM 2880 C CA . GLN A 1 398 ? -6.609 12.93 60.25 1 17.55 398 GLN A CA 1
ATOM 2881 C C . GLN A 1 398 ? -6.484 14.445 60.125 1 17.55 398 GLN A C 1
ATOM 2883 O O . GLN A 1 398 ? -6.191 14.945 59.031 1 17.55 398 GLN A O 1
ATOM 2888 N N . MET B 1 1 ? -37.375 7.703 -16.062 1 26.41 1 MET B N 1
ATOM 2889 C CA . MET B 1 1 ? -37.25 8.406 -14.781 1 26.41 1 MET B CA 1
ATOM 2890 C C . MET B 1 1 ? -35.781 8.492 -14.359 1 26.41 1 MET B C 1
ATOM 2892 O O . MET B 1 1 ? -35.094 7.473 -14.219 1 26.41 1 MET B O 1
ATOM 2896 N N . THR B 1 2 ? -35.094 9.469 -14.766 1 37.09 2 THR B N 1
ATOM 2897 C CA . THR B 1 2 ? -33.688 9.734 -14.516 1 37.09 2 THR B CA 1
ATOM 2898 C C . THR B 1 2 ? -33.344 9.562 -13.031 1 37.09 2 THR B C 1
ATOM 2900 O O . THR B 1 2 ? -34.031 10.133 -12.18 1 37.09 2 THR B O 1
ATOM 2903 N N . VAL B 1 3 ? -33.031 8.445 -12.516 1 38.56 3 VAL B N 1
ATOM 2904 C CA . VAL B 1 3 ? -32.656 8.273 -11.117 1 38.56 3 VAL B CA 1
ATOM 2905 C C . VAL B 1 3 ? -31.922 9.523 -10.625 1 38.56 3 VAL B C 1
ATOM 2907 O O . VAL B 1 3 ? -30.859 9.875 -11.133 1 38.56 3 VAL B O 1
ATOM 2910 N N . ASP B 1 4 ? -32.5 10.609 -10.422 1 45.88 4 ASP B N 1
ATOM 2911 C CA . ASP B 1 4 ? -32.031 11.906 -9.945 1 45.88 4 ASP B CA 1
ATOM 2912 C C . ASP B 1 4 ? -31.094 11.75 -8.734 1 45.88 4 ASP B C 1
ATOM 2914 O O . ASP B 1 4 ? -31.562 11.695 -7.598 1 45.88 4 ASP B O 1
ATOM 2918 N N . CYS B 1 5 ? -30.125 10.875 -8.742 1 58.72 5 CYS B N 1
ATOM 2919 C CA . CYS B 1 5 ? -29.281 10.656 -7.57 1 58.72 5 CYS B CA 1
ATOM 2920 C C . CYS B 1 5 ? -28.766 11.977 -7.012 1 58.72 5 CYS B C 1
ATOM 2922 O O . CYS B 1 5 ? -28.281 12.82 -7.758 1 58.72 5 CYS B O 1
ATOM 2924 N N . GLN B 1 6 ? -29.266 12.398 -5.824 1 79.06 6 GLN B N 1
ATOM 2925 C CA . GLN B 1 6 ? -29 13.602 -5.031 1 79.06 6 GLN B CA 1
ATOM 2926 C C . GLN B 1 6 ? -27.516 13.938 -5.023 1 79.06 6 GLN B C 1
ATOM 2928 O O . GLN B 1 6 ? -26.672 13.055 -4.867 1 79.06 6 GLN B O 1
ATOM 2933 N N . ALA B 1 7 ? -27.219 15.109 -5.488 1 92.31 7 ALA B N 1
ATOM 2934 C CA . ALA B 1 7 ? -25.859 15.648 -5.488 1 92.31 7 ALA B CA 1
ATOM 2935 C C . ALA B 1 7 ? -25.297 15.742 -4.066 1 92.31 7 ALA B C 1
ATOM 2937 O O . ALA B 1 7 ? -26.031 16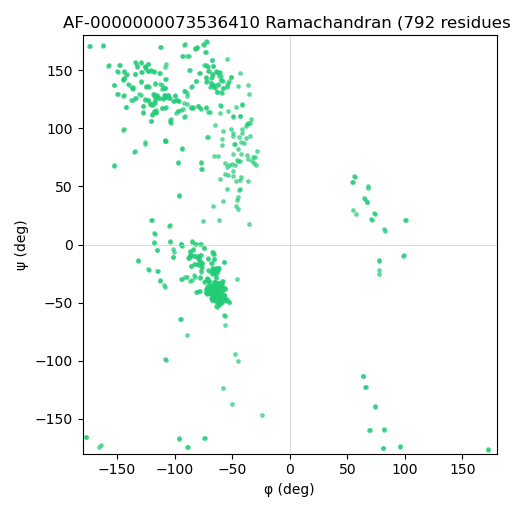.094 -3.133 1 92.31 7 ALA B O 1
ATOM 2938 N N . LEU B 1 8 ? -24.125 15.258 -3.893 1 96.62 8 LEU B N 1
ATOM 2939 C CA . LEU B 1 8 ? -23.406 15.391 -2.635 1 96.62 8 LEU B CA 1
ATOM 2940 C C . LEU B 1 8 ? -22.531 16.641 -2.643 1 96.62 8 LEU B C 1
ATOM 2942 O O . LEU B 1 8 ? -21.906 16.969 -3.656 1 96.62 8 LEU B O 1
ATOM 2946 N N . GLU B 1 9 ? -22.609 17.422 -1.577 1 98.12 9 GLU B N 1
ATOM 2947 C CA . GLU B 1 9 ? -21.688 18.547 -1.37 1 98.12 9 GLU B CA 1
ATOM 2948 C C . GLU B 1 9 ? -20.531 18.156 -0.466 1 98.12 9 GLU B C 1
ATOM 2950 O O . GLU B 1 9 ? -20.734 17.656 0.645 1 98.12 9 GLU B O 1
ATOM 2955 N N . LEU B 1 10 ? -19.359 18.328 -0.977 1 98.31 10 LEU B N 1
ATOM 2956 C CA . LEU B 1 10 ? -18.172 17.938 -0.23 1 98.31 10 LEU B CA 1
ATOM 2957 C C . LEU B 1 10 ? -17.234 19.109 -0.05 1 98.31 10 LEU B C 1
ATOM 2959 O O . LEU B 1 10 ? -17.219 20.031 -0.862 1 98.31 10 LEU B O 1
ATOM 2963 N N . PHE B 1 11 ? -16.5 19.156 1.02 1 97.38 11 PHE B N 1
ATOM 2964 C CA . PHE B 1 11 ? -15.391 20.062 1.298 1 97.38 11 PHE B CA 1
ATOM 2965 C C . PHE B 1 11 ? -14.156 19.297 1.756 1 97.38 11 PHE B C 1
ATOM 2967 O O . PHE B 1 11 ? -14.25 18.406 2.604 1 97.38 11 PHE B O 1
ATOM 2974 N N . VAL B 1 12 ? -13.016 19.531 1.154 1 97.44 12 VAL B N 1
ATOM 2975 C CA . VAL B 1 12 ? -11.727 18.984 1.584 1 97.44 12 VAL B CA 1
ATOM 2976 C C . VAL B 1 12 ? -10.719 20.125 1.746 1 97.44 12 VAL B C 1
ATOM 2978 O O . VAL B 1 12 ? -10.414 20.844 0.787 1 97.44 12 VAL B O 1
ATOM 2981 N N . PRO B 1 13 ? -10.203 20.312 2.896 1 95.75 13 PRO B N 1
ATOM 2982 C CA . PRO B 1 13 ? -9.219 21.375 3.135 1 95.75 13 PRO B CA 1
ATOM 2983 C C . PRO B 1 13 ? -7.809 20.984 2.699 1 95.75 13 PRO B C 1
ATOM 2985 O O . PRO B 1 13 ? -7.57 19.828 2.33 1 95.75 13 PRO B O 1
ATOM 2988 N N . GLY B 1 14 ? -6.926 22 2.691 1 93.88 14 GLY B N 1
ATOM 2989 C CA . GLY B 1 14 ? -5.508 21.688 2.75 1 93.88 14 GLY B CA 1
ATOM 2990 C C . GLY B 1 14 ? -5.055 21.234 4.125 1 93.88 14 GLY B C 1
ATOM 2991 O O . GLY B 1 14 ? -5.863 20.766 4.93 1 93.88 14 GLY B O 1
ATOM 2992 N N . ARG B 1 15 ? -3.734 21.219 4.246 1 92.81 15 ARG B N 1
ATOM 2993 C CA . ARG B 1 15 ? -3.236 20.875 5.57 1 92.81 15 ARG B CA 1
ATOM 2994 C C . ARG B 1 15 ? -1.979 21.656 5.914 1 92.81 15 ARG B C 1
ATOM 2996 O O . ARG B 1 15 ? -1.242 22.078 5.02 1 92.81 15 ARG B O 1
ATOM 3003 N N . LEU B 1 16 ? -1.817 21.906 7.184 1 94.44 16 LEU B N 1
ATOM 3004 C CA . LEU B 1 16 ? -0.618 22.5 7.758 1 94.44 16 LEU B CA 1
ATOM 3005 C C . LEU B 1 16 ? 0.044 21.562 8.75 1 94.44 16 LEU B C 1
ATOM 3007 O O . LEU B 1 16 ? -0.633 20.953 9.586 1 94.44 16 LEU B O 1
ATOM 3011 N N . CYS B 1 17 ? 1.299 21.375 8.578 1 96.25 17 CYS B N 1
ATOM 3012 C CA . CYS B 1 17 ? 2.061 20.656 9.594 1 96.25 17 CYS B CA 1
ATOM 3013 C C . CYS B 1 17 ? 2.523 21.609 10.695 1 96.25 17 CYS B C 1
ATOM 3015 O O . CYS B 1 17 ? 3.32 22.516 10.445 1 96.25 17 CYS B O 1
ATOM 3017 N N . LEU B 1 18 ? 2.084 21.391 11.867 1 97.38 18 LEU B N 1
ATOM 3018 C CA . LEU B 1 18 ? 2.465 22.25 12.984 1 97.38 18 LEU B CA 1
ATOM 3019 C C . LEU B 1 18 ? 3.846 21.875 13.516 1 97.38 18 LEU B C 1
ATOM 3021 O O . LEU B 1 18 ? 4.625 22.75 13.898 1 97.38 18 LEU B O 1
ATOM 3025 N N . PHE B 1 19 ? 4.082 20.609 13.594 1 98.44 19 PHE B N 1
ATOM 3026 C CA . PHE B 1 19 ? 5.367 20.094 14.07 1 98.44 19 PHE B CA 1
ATOM 3027 C C . PHE B 1 19 ? 5.695 18.766 13.414 1 98.44 19 PHE B C 1
ATOM 3029 O O . PHE B 1 19 ? 4.793 17.984 13.078 1 98.44 19 PHE B O 1
ATOM 3036 N N . GLY B 1 20 ? 7.008 18.516 13.227 1 98 20 GLY B N 1
ATOM 3037 C CA . GLY B 1 20 ? 7.473 17.172 12.969 1 98 20 GLY B CA 1
ATOM 3038 C C . GLY B 1 20 ? 7.758 16.906 11.508 1 98 20 GLY B C 1
ATOM 3039 O O . GLY B 1 20 ? 7.898 15.758 11.086 1 98 20 GLY B O 1
ATOM 3040 N N . GLU B 1 21 ? 7.984 17.906 10.727 1 95.44 21 GLU B N 1
ATOM 3041 C CA . GLU B 1 21 ? 8.266 17.75 9.297 1 95.44 21 GLU B CA 1
ATOM 3042 C C . GLU B 1 21 ? 9.367 16.734 9.062 1 95.44 21 GLU B C 1
ATOM 3044 O O . GLU B 1 21 ? 10.289 16.594 9.875 1 95.44 21 GLU B O 1
ATOM 3049 N N . HIS B 1 22 ? 9.273 15.977 7.996 1 95.88 22 HIS B N 1
ATOM 3050 C CA . HIS B 1 22 ? 10.266 15.039 7.488 1 95.88 22 HIS B CA 1
ATOM 3051 C C . HIS B 1 22 ? 10.273 13.75 8.297 1 95.88 22 HIS B C 1
ATOM 3053 O O . HIS B 1 22 ? 10.844 12.742 7.867 1 95.88 22 HIS B O 1
ATOM 3059 N N . SER B 1 23 ? 9.656 13.734 9.43 1 97.31 23 SER B N 1
ATOM 3060 C CA . SER B 1 23 ? 9.719 12.523 10.242 1 97.31 23 SER B CA 1
ATOM 3061 C C . SER B 1 23 ? 8.797 11.438 9.695 1 97.31 23 SER B C 1
ATOM 3063 O O . SER B 1 23 ? 8.906 10.273 10.078 1 97.31 23 SER B O 1
ATOM 3065 N N . ASP B 1 24 ? 7.871 11.836 8.828 1 95.5 24 ASP B N 1
ATOM 3066 C CA . ASP B 1 24 ? 6.969 10.867 8.219 1 95.5 24 ASP B CA 1
ATOM 3067 C C . ASP B 1 24 ? 7.738 9.867 7.359 1 95.5 24 ASP B C 1
ATOM 3069 O O . ASP B 1 24 ? 7.68 8.656 7.598 1 95.5 24 ASP B O 1
ATOM 3073 N N . TRP B 1 25 ? 8.516 10.383 6.453 1 93.06 25 TRP B N 1
ATOM 3074 C CA . TRP B 1 25 ? 9.273 9.469 5.605 1 93.06 25 TRP B CA 1
ATOM 3075 C C . TRP B 1 25 ? 10.43 8.844 6.383 1 93.06 25 TRP B C 1
ATOM 3077 O O . TRP B 1 25 ? 10.828 7.707 6.109 1 93.06 25 TRP B O 1
ATOM 3087 N N . ALA B 1 26 ? 11.023 9.531 7.34 1 95.94 26 ALA B N 1
ATOM 3088 C CA . ALA B 1 26 ? 12.07 8.938 8.172 1 95.94 26 ALA B CA 1
ATOM 3089 C C . ALA B 1 26 ? 11.547 7.73 8.938 1 95.94 26 ALA B C 1
ATOM 3091 O O . ALA B 1 26 ? 12.195 6.68 8.977 1 95.94 26 ALA B O 1
ATOM 3092 N N . GLY B 1 27 ? 10.375 7.938 9.531 1 95.19 27 GLY B N 1
ATOM 3093 C CA . GLY B 1 27 ? 9.75 6.848 10.266 1 95.19 27 GLY B CA 1
ATOM 3094 C C . GLY B 1 27 ? 9.414 5.656 9.383 1 95.19 27 GLY B C 1
ATOM 3095 O O . GLY B 1 27 ? 9.438 4.512 9.852 1 95.19 27 GLY B O 1
ATOM 3096 N N . ALA B 1 28 ? 9.07 5.93 8.172 1 90.19 28 ALA B N 1
ATOM 3097 C CA . ALA B 1 28 ? 8.758 4.855 7.238 1 90.19 28 ALA B CA 1
ATOM 3098 C C . ALA B 1 28 ? 9.969 3.967 6.988 1 90.19 28 ALA B C 1
ATOM 3100 O O . ALA B 1 28 ? 9.828 2.779 6.691 1 90.19 28 ALA B O 1
ATOM 3101 N N . MET B 1 29 ? 11.141 4.441 7.199 1 92.62 29 MET B N 1
ATOM 3102 C CA . MET B 1 29 ? 12.375 3.721 6.918 1 92.62 29 MET B CA 1
ATOM 3103 C C . MET B 1 29 ? 12.711 2.756 8.047 1 92.62 29 MET B C 1
ATOM 3105 O O . MET B 1 29 ? 13.688 2.012 7.969 1 92.62 29 MET B O 1
ATOM 3109 N N . ARG B 1 30 ? 11.883 2.697 9.07 1 91.94 30 ARG B N 1
ATOM 3110 C CA . ARG B 1 30 ? 12.047 1.72 10.141 1 91.94 30 ARG B CA 1
ATOM 3111 C C . ARG B 1 30 ? 11.906 0.297 9.609 1 91.94 30 ARG B C 1
ATOM 3113 O O . ARG B 1 30 ? 12.391 -0.652 10.234 1 91.94 30 ARG B O 1
ATOM 3120 N N . LYS B 1 31 ? 11.211 0.158 8.516 1 83.31 31 LYS B N 1
ATOM 3121 C CA . LYS B 1 31 ? 11.086 -1.154 7.887 1 83.31 31 LYS B CA 1
ATOM 3122 C C . LYS B 1 31 ? 12.461 -1.729 7.539 1 83.31 31 LYS B C 1
ATOM 3124 O O . LYS B 1 31 ? 12.664 -2.943 7.598 1 83.31 31 LYS B O 1
ATOM 3129 N N . ALA B 1 32 ? 13.344 -0.864 7.246 1 84.44 32 ALA B N 1
ATOM 3130 C CA . ALA B 1 32 ? 14.695 -1.271 6.871 1 84.44 32 ALA B CA 1
ATOM 3131 C C . ALA B 1 32 ? 15.625 -1.274 8.078 1 84.44 32 ALA B C 1
ATOM 3133 O O . ALA B 1 32 ? 16.609 -2.021 8.117 1 84.44 32 ALA B O 1
ATOM 3134 N N . ASN B 1 33 ? 15.383 -0.44 9.039 1 92.25 33 ASN B N 1
ATOM 3135 C CA . ASN B 1 33 ? 16.203 -0.295 10.242 1 92.25 33 ASN B CA 1
ATOM 3136 C C . ASN B 1 33 ? 15.336 0.012 11.461 1 92.25 33 ASN B C 1
ATOM 3138 O O . ASN B 1 33 ? 15.008 1.171 11.719 1 92.25 33 ASN B O 1
ATOM 3142 N N . PRO B 1 34 ? 15.07 -1.001 12.227 1 89.12 34 PRO B N 1
ATOM 3143 C CA . PRO B 1 34 ? 14.141 -0.849 13.352 1 89.12 34 PRO B CA 1
ATOM 3144 C C . PRO B 1 34 ? 14.688 0.062 14.453 1 89.12 34 PRO B C 1
ATOM 3146 O O . PRO B 1 34 ? 13.953 0.438 15.367 1 89.12 34 PRO B O 1
ATOM 3149 N N . ASP B 1 35 ? 15.938 0.471 14.328 1 94.06 35 ASP B N 1
ATOM 3150 C CA . ASP B 1 35 ? 16.531 1.337 15.344 1 94.06 35 ASP B CA 1
ATOM 3151 C C . ASP B 1 35 ? 16.094 2.787 15.148 1 94.06 35 ASP B C 1
ATOM 3153 O O . ASP B 1 35 ? 16.266 3.619 16.047 1 94.06 35 ASP B O 1
ATOM 3157 N N . ILE B 1 36 ? 15.602 3.117 14.008 1 96.62 36 ILE B N 1
ATOM 3158 C CA . ILE B 1 36 ? 15.062 4.449 13.766 1 96.62 36 ILE B CA 1
ATOM 3159 C C . ILE B 1 36 ? 13.852 4.695 14.672 1 96.62 36 ILE B C 1
ATOM 3161 O O . ILE B 1 36 ? 12.984 3.826 14.812 1 96.62 36 ILE B O 1
ATOM 3165 N N . VAL B 1 37 ? 13.836 5.832 15.336 1 97.06 37 VAL B N 1
ATOM 3166 C CA . VAL B 1 37 ? 12.719 6.203 16.188 1 97.06 37 VAL B CA 1
ATOM 3167 C C . VAL B 1 37 ? 11.484 6.484 15.336 1 97.06 37 VAL B C 1
ATOM 3169 O O . VAL B 1 37 ? 11.586 7.117 14.281 1 97.06 37 VAL B O 1
ATOM 3172 N N . PRO B 1 38 ? 10.312 6.031 15.781 1 97 38 PRO B N 1
ATOM 3173 C CA . PRO B 1 38 ? 9.102 6.344 15.016 1 97 38 PRO B CA 1
ATOM 3174 C C . PRO B 1 38 ? 8.93 7.84 14.766 1 97 38 PRO B C 1
ATOM 3176 O O . PRO B 1 38 ? 9.234 8.656 15.641 1 97 38 PRO B O 1
ATOM 3179 N N . GLY B 1 39 ? 8.539 8.18 13.562 1 97.75 39 GLY B N 1
ATOM 3180 C CA . GLY B 1 39 ? 8.25 9.562 13.25 1 97.75 39 GLY B CA 1
ATOM 3181 C C . GLY B 1 39 ? 6.949 10.062 13.859 1 97.75 39 GLY B C 1
ATOM 3182 O O . GLY B 1 39 ? 6.047 9.266 14.133 1 97.75 39 GLY B O 1
ATOM 3183 N N . ARG B 1 40 ? 6.859 11.383 14.07 1 98.12 40 ARG B N 1
ATOM 3184 C CA . ARG B 1 40 ? 5.656 11.992 14.625 1 98.12 40 ARG B CA 1
ATOM 3185 C C . ARG B 1 40 ? 5.41 13.367 14.016 1 98.12 40 ARG B C 1
ATOM 3187 O O . ARG B 1 40 ? 6.324 14.195 13.938 1 98.12 40 ARG B O 1
ATOM 3194 N N . THR B 1 41 ? 4.242 13.539 13.539 1 98.31 41 THR B N 1
ATOM 3195 C CA . THR B 1 41 ? 3.83 14.852 13.055 1 98.31 41 THR B CA 1
ATOM 3196 C C . THR B 1 41 ? 2.504 15.266 13.68 1 98.31 41 THR B C 1
ATOM 3198 O O . THR B 1 41 ? 1.698 14.422 14.07 1 98.31 41 THR B O 1
ATOM 3201 N N . ILE B 1 42 ? 2.316 16.547 13.883 1 98.44 42 ILE B N 1
ATOM 3202 C CA . ILE B 1 42 ? 1.031 17.141 14.234 1 98.44 42 ILE B CA 1
ATOM 3203 C C . ILE B 1 42 ? 0.516 17.984 13.062 1 98.44 42 ILE B C 1
ATOM 3205 O O . ILE B 1 42 ? 1.146 18.969 12.68 1 98.44 42 ILE B O 1
ATOM 3209 N N . VAL B 1 43 ? -0.605 17.547 12.562 1 97.38 43 VAL B N 1
ATOM 3210 C CA . VAL B 1 43 ? -1.133 18.156 11.352 1 97.38 43 VAL B CA 1
ATOM 3211 C C . VAL B 1 43 ? -2.562 18.641 11.594 1 97.38 43 VAL B C 1
ATOM 3213 O O . VAL B 1 43 ? -3.27 18.094 12.445 1 97.38 43 VAL B O 1
ATOM 3216 N N . VAL B 1 44 ? -2.963 19.688 10.867 1 96.38 44 VAL B N 1
ATOM 3217 C CA . VAL B 1 44 ? -4.328 20.188 10.961 1 96.38 44 VAL B CA 1
ATOM 3218 C C . VAL B 1 44 ? -4.785 20.688 9.586 1 96.38 44 VAL B C 1
ATOM 3220 O O . VAL B 1 44 ? -3.99 21.219 8.812 1 96.38 44 VAL B O 1
ATOM 3223 N N . GLY B 1 45 ? -6.035 20.422 9.312 1 94.5 45 GLY B N 1
ATOM 3224 C CA . GLY B 1 45 ? -6.598 20.953 8.078 1 94.5 45 GLY B CA 1
ATOM 3225 C C . GLY B 1 45 ? -6.777 22.453 8.094 1 94.5 45 GLY B C 1
ATOM 3226 O O . GLY B 1 45 ? -7.062 23.031 9.148 1 94.5 45 GLY B O 1
ATOM 3227 N N . THR B 1 46 ? -6.664 23.047 6.957 1 91.31 46 THR B N 1
ATOM 3228 C CA . THR B 1 46 ? -6.852 24.484 6.82 1 91.31 46 THR B CA 1
ATOM 3229 C C . THR B 1 46 ? -8.336 24.828 6.711 1 91.31 46 THR B C 1
ATOM 3231 O O . THR B 1 46 ? -9.18 23.938 6.578 1 91.31 46 THR B O 1
ATOM 3234 N N . GLN B 1 47 ? -8.547 26.125 6.82 1 89.88 47 GLN B N 1
ATOM 3235 C CA . GLN B 1 47 ? -9.891 26.625 6.527 1 89.88 47 GLN B CA 1
ATOM 3236 C C . GLN B 1 47 ? -10.133 26.703 5.023 1 89.88 47 GLN B C 1
ATOM 3238 O O . GLN B 1 47 ? -11.273 26.609 4.566 1 89.88 47 GLN B O 1
ATOM 3243 N N . GLN B 1 48 ? -9.109 26.906 4.312 1 90.5 48 GLN B N 1
ATOM 3244 C CA . GLN B 1 48 ? -9.148 26.922 2.854 1 90.5 48 GLN B CA 1
ATOM 3245 C C . GLN B 1 48 ? -9.188 25.5 2.291 1 90.5 48 GLN B C 1
ATOM 3247 O O . GLN B 1 48 ? -8.609 24.578 2.873 1 90.5 48 GLN B O 1
ATOM 3252 N N . GLY B 1 49 ? -9.867 25.406 1.162 1 94.62 49 GLY B N 1
ATOM 3253 C CA . GLY B 1 49 ? -9.969 24.062 0.604 1 94.62 49 GLY B CA 1
ATOM 3254 C C . GLY B 1 49 ? -10.695 24.016 -0.725 1 94.62 49 GLY B C 1
ATOM 3255 O O . GLY B 1 49 ? -10.758 25.031 -1.436 1 94.62 49 GLY B O 1
ATOM 3256 N N . LEU B 1 50 ? -11.055 22.797 -1.086 1 96.69 50 LEU B N 1
ATOM 3257 C CA . LEU B 1 50 ? -11.812 22.5 -2.295 1 96.69 50 LEU B CA 1
ATOM 3258 C C . LEU B 1 50 ? -13.281 22.25 -1.971 1 96.69 50 LEU B C 1
ATOM 3260 O O . LEU B 1 50 ? -13.609 21.406 -1.133 1 96.69 50 LEU B O 1
ATOM 3264 N N . TYR B 1 51 ? -14.18 23.031 -2.607 1 97.69 51 TYR B N 1
ATOM 3265 C CA . TYR B 1 51 ? -15.617 22.797 -2.572 1 97.69 51 TYR B CA 1
ATOM 3266 C C . TYR B 1 51 ? -16.078 22.094 -3.834 1 97.69 51 TYR B C 1
ATOM 3268 O O . TYR B 1 51 ? -15.797 22.531 -4.949 1 97.69 51 TYR B O 1
ATOM 3276 N N . ALA B 1 52 ? -16.812 21 -3.625 1 98.5 52 ALA B N 1
ATOM 3277 C CA . ALA B 1 52 ? -17.156 20.219 -4.809 1 98.5 52 ALA B CA 1
ATOM 3278 C C . ALA B 1 52 ? -18.578 19.672 -4.703 1 98.5 52 ALA B C 1
ATOM 3280 O O . ALA B 1 52 ? -19.047 19.359 -3.607 1 98.5 52 ALA B O 1
ATOM 3281 N N . ARG B 1 53 ? -19.219 19.594 -5.824 1 98.5 53 ARG B N 1
ATOM 3282 C CA . ARG B 1 53 ? -20.484 18.906 -6.012 1 98.5 53 ARG B CA 1
ATOM 3283 C C . ARG B 1 53 ? -20.281 17.594 -6.758 1 98.5 53 ARG B C 1
ATOM 3285 O O . ARG B 1 53 ? -19.656 17.562 -7.816 1 98.5 53 ARG B O 1
ATOM 3292 N N . VAL B 1 54 ? -20.812 16.5 -6.223 1 98.38 54 VAL B N 1
ATOM 3293 C CA . VAL B 1 54 ? -20.562 15.156 -6.754 1 98.38 54 VAL B CA 1
ATOM 3294 C C . VAL B 1 54 ? -21.875 14.484 -7.129 1 98.38 54 VAL B C 1
ATOM 3296 O O . VAL B 1 54 ? -22.859 14.578 -6.391 1 98.38 54 VAL B O 1
ATOM 3299 N N . ARG B 1 55 ? -21.875 13.852 -8.297 1 97.88 55 ARG B N 1
ATOM 3300 C CA . ARG B 1 55 ? -23.062 13.125 -8.758 1 97.88 55 ARG B CA 1
ATOM 3301 C C . ARG B 1 55 ? -22.672 11.805 -9.414 1 97.88 55 ARG B C 1
ATOM 3303 O O . ARG B 1 55 ? -21.688 11.75 -10.164 1 97.88 55 ARG B O 1
ATOM 3310 N N . ARG B 1 56 ? -23.391 10.789 -9.109 1 97.56 56 ARG B N 1
ATOM 3311 C CA . ARG B 1 56 ? -23.219 9.539 -9.844 1 97.56 56 ARG B CA 1
ATOM 3312 C C . ARG B 1 56 ? -23.656 9.688 -11.297 1 97.56 56 ARG B C 1
ATOM 3314 O O . ARG B 1 56 ? -24.594 10.422 -11.594 1 97.56 56 ARG B O 1
ATOM 3321 N N . LEU B 1 57 ? -22.984 8.992 -12.086 1 97.44 57 LEU B N 1
ATOM 3322 C CA . LEU B 1 57 ? -23.328 8.969 -13.5 1 97.44 57 LEU B CA 1
ATOM 3323 C C . LEU B 1 57 ? -23.719 7.559 -13.938 1 97.44 57 LEU B C 1
ATOM 3325 O O . LEU B 1 57 ? -23.172 6.574 -13.43 1 97.44 57 LEU B O 1
ATOM 3329 N N . ALA B 1 58 ? -24.562 7.473 -14.867 1 95.5 58 ALA B N 1
ATOM 3330 C CA . ALA B 1 58 ? -24.938 6.184 -15.445 1 95.5 58 ALA B CA 1
ATOM 3331 C C . ALA B 1 58 ? -23.812 5.625 -16.312 1 95.5 58 ALA B C 1
ATOM 3333 O O . ALA B 1 58 ? -23.562 4.418 -16.312 1 95.5 58 ALA B O 1
ATOM 3334 N N . GLU B 1 59 ? -23.234 6.52 -17.047 1 97.12 59 GLU B N 1
ATOM 3335 C CA . GLU B 1 59 ? -22.094 6.117 -17.875 1 97.12 59 GLU B CA 1
ATOM 3336 C C . GLU B 1 59 ? -20.859 5.855 -17.016 1 97.12 59 GLU B C 1
ATOM 3338 O O . GLU B 1 59 ? -20.594 6.586 -16.062 1 97.12 59 GLU B O 1
ATOM 3343 N N . PRO B 1 60 ? -20.109 4.832 -17.344 1 97.56 60 PRO B N 1
ATOM 3344 C CA . PRO B 1 60 ? -18.891 4.516 -16.594 1 97.56 60 PRO B CA 1
ATOM 3345 C C . PRO B 1 60 ? -17.734 5.453 -16.922 1 97.56 60 PRO B C 1
ATOM 3347 O O . PRO B 1 60 ? -16.703 5.012 -17.438 1 97.56 60 PRO B O 1
ATOM 3350 N N . VAL B 1 61 ? -17.938 6.707 -16.578 1 98.56 61 VAL B N 1
ATOM 3351 C CA . VAL B 1 61 ? -16.906 7.715 -16.844 1 98.56 61 VAL B CA 1
ATOM 3352 C C . VAL B 1 61 ? -16.625 8.508 -15.57 1 98.56 61 VAL B C 1
ATOM 3354 O O . VAL B 1 61 ? -17.453 8.539 -14.648 1 98.56 61 VAL B O 1
ATOM 3357 N N . LEU B 1 62 ? -15.484 9.07 -15.508 1 98.75 62 LEU B N 1
ATOM 3358 C CA . LEU B 1 62 ? -15.086 10.07 -14.523 1 98.75 62 LEU B CA 1
ATOM 3359 C C . LEU B 1 62 ? -15.07 11.461 -15.141 1 98.75 62 LEU B C 1
ATOM 3361 O O . LEU B 1 62 ? -14.203 11.773 -15.961 1 98.75 62 LEU B O 1
ATOM 3365 N N . ARG B 1 63 ? -16.047 12.273 -14.836 1 98.62 63 ARG B N 1
ATOM 3366 C CA . ARG B 1 63 ? -16.141 13.641 -15.336 1 98.62 63 ARG B CA 1
ATOM 3367 C C . ARG B 1 63 ? -15.633 14.633 -14.297 1 98.62 63 ARG B C 1
ATOM 3369 O O . ARG B 1 63 ? -16.156 14.688 -13.172 1 98.62 63 ARG B O 1
ATOM 3376 N N . LEU B 1 64 ? -14.656 15.461 -14.656 1 98.69 64 LEU B N 1
ATOM 3377 C CA . LEU B 1 64 ? -13.984 16.344 -13.703 1 98.69 64 LEU B CA 1
ATOM 3378 C C . LEU B 1 64 ? -14.047 17.797 -14.164 1 98.69 64 LEU B C 1
ATOM 3380 O O . LEU B 1 64 ? -13.891 18.078 -15.352 1 98.69 64 LEU B O 1
ATOM 3384 N N . ARG B 1 65 ? -14.328 18.578 -13.266 1 98.31 65 ARG B N 1
ATOM 3385 C CA . ARG B 1 65 ? -14.25 20.031 -13.422 1 98.31 65 ARG B CA 1
ATOM 3386 C C . ARG B 1 65 ? -13.617 20.672 -12.195 1 98.31 65 ARG B C 1
ATOM 3388 O O . ARG B 1 65 ? -13.906 20.281 -11.062 1 98.31 65 ARG B O 1
ATOM 3395 N N . SER B 1 66 ? -12.703 21.578 -12.398 1 96.69 66 SER B N 1
ATOM 3396 C CA . SER B 1 66 ? -12.07 22.297 -11.289 1 96.69 66 SER B CA 1
ATOM 3397 C C . SER B 1 66 ? -11.953 23.781 -11.594 1 96.69 66 SER B C 1
ATOM 3399 O O . SER B 1 66 ? -11.445 24.172 -12.648 1 96.69 66 SER B O 1
ATOM 3401 N N . THR B 1 67 ? -12.477 24.547 -10.727 1 94.62 67 THR B N 1
ATOM 3402 C CA . THR B 1 67 ? -12.273 26 -10.766 1 94.62 67 THR B CA 1
ATOM 3403 C C . THR B 1 67 ? -11.148 26.406 -9.82 1 94.62 67 THR B C 1
ATOM 3405 O O . THR B 1 67 ? -11.297 26.312 -8.602 1 94.62 67 THR B O 1
ATOM 3408 N N . LYS B 1 68 ? -10.109 26.906 -10.383 1 88 68 LYS B N 1
ATOM 3409 C CA . LYS B 1 68 ? -8.945 27.281 -9.586 1 88 68 LYS B CA 1
ATOM 3410 C C . LYS B 1 68 ? -9.203 28.594 -8.828 1 88 68 LYS B C 1
ATOM 3412 O O . LYS B 1 68 ? -10.227 29.234 -9.039 1 88 68 LYS B O 1
ATOM 3417 N N . ASP B 1 69 ? -8.273 28.922 -7.98 1 80.69 69 ASP B N 1
ATOM 3418 C CA . ASP B 1 69 ? -8.406 30.109 -7.141 1 80.69 69 ASP B CA 1
ATOM 3419 C C . ASP B 1 69 ? -8.352 31.375 -7.984 1 80.69 69 ASP B C 1
ATOM 3421 O O . ASP B 1 69 ? -8.883 32.406 -7.586 1 80.69 69 ASP B O 1
ATOM 3425 N N . ASP B 1 70 ? -7.82 31.297 -9.156 1 83.38 70 ASP B N 1
ATOM 3426 C CA . ASP B 1 70 ? -7.742 32.469 -10.023 1 83.38 70 ASP B CA 1
ATOM 3427 C C . ASP B 1 70 ? -8.93 32.531 -10.984 1 83.38 70 ASP B C 1
ATOM 3429 O O . ASP B 1 70 ? -8.992 33.406 -11.852 1 83.38 70 ASP B O 1
ATOM 3433 N N . GLY B 1 71 ? -9.805 31.547 -10.898 1 86.25 71 GLY B N 1
ATOM 3434 C CA . GLY B 1 71 ? -11.008 31.531 -11.719 1 86.25 71 GLY B CA 1
ATOM 3435 C C . GLY B 1 71 ? -10.883 30.656 -12.953 1 86.25 71 GLY B C 1
ATOM 3436 O O . GLY B 1 71 ? -11.875 30.375 -13.617 1 86.25 71 GLY B O 1
ATOM 3437 N N . THR B 1 72 ? -9.711 30.188 -13.258 1 91.69 72 THR B N 1
ATOM 3438 C CA . THR B 1 72 ? -9.5 29.312 -14.406 1 91.69 72 THR B CA 1
ATOM 3439 C C . THR B 1 72 ? -10.219 27.984 -14.219 1 91.69 72 THR B C 1
ATOM 3441 O O . THR B 1 72 ? -10.164 27.391 -13.141 1 91.69 72 THR B O 1
ATOM 3444 N N . VAL B 1 73 ? -10.875 27.609 -15.289 1 95.62 73 VAL B N 1
ATOM 3445 C CA . VAL B 1 73 ? -11.633 26.359 -15.203 1 95.62 73 VAL B CA 1
ATOM 3446 C C . VAL B 1 73 ? -10.938 25.281 -16.031 1 95.62 73 VAL B C 1
ATOM 3448 O O . VAL B 1 73 ? -10.562 25.516 -17.188 1 95.62 73 VAL B O 1
ATOM 3451 N N . LEU B 1 74 ? -10.719 24.188 -15.445 1 96.12 74 LEU B N 1
ATOM 3452 C CA . LEU B 1 74 ? -10.188 23 -16.109 1 96.12 74 LEU B CA 1
ATOM 3453 C C . LEU B 1 74 ? -11.242 21.891 -16.156 1 96.12 74 LEU B C 1
ATOM 3455 O O . LEU B 1 74 ? -12 21.703 -15.211 1 96.12 74 LEU B O 1
ATOM 3459 N N . GLU B 1 75 ? -11.328 21.219 -17.312 1 97.88 75 GLU B N 1
ATOM 3460 C CA . GLU B 1 75 ? -12.273 20.125 -17.469 1 97.88 75 GLU B CA 1
ATOM 3461 C C . GLU B 1 75 ? -11.609 18.922 -18.141 1 97.88 75 GLU B C 1
ATOM 3463 O O . GLU B 1 75 ? -10.68 19.078 -18.938 1 97.88 75 GLU B O 1
ATOM 3468 N N . ALA B 1 76 ? -12.062 17.734 -17.734 1 98.19 76 ALA B N 1
ATOM 3469 C CA . ALA B 1 76 ? -11.602 16.484 -18.344 1 98.19 76 ALA B CA 1
ATOM 3470 C C . ALA B 1 76 ? -12.609 15.367 -18.141 1 98.19 76 ALA B C 1
ATOM 3472 O O . ALA B 1 76 ? -13.43 15.422 -17.219 1 98.19 76 ALA B O 1
ATOM 3473 N N . GLU B 1 77 ? -12.594 14.438 -18.984 1 98.44 77 GLU B N 1
ATOM 3474 C CA . GLU B 1 77 ? -13.383 13.219 -18.891 1 98.44 77 GLU B CA 1
ATOM 3475 C C . GLU B 1 77 ? -12.562 11.992 -19.25 1 98.44 77 GLU B C 1
ATOM 3477 O O . GLU B 1 77 ? -11.828 12 -20.25 1 98.44 77 GLU B O 1
ATOM 3482 N N . TYR B 1 78 ? -12.664 10.969 -18.438 1 98.31 78 TYR B N 1
ATOM 3483 C CA . TYR B 1 78 ? -11.945 9.727 -18.688 1 98.31 78 TYR B CA 1
ATOM 3484 C C . TYR B 1 78 ? -12.891 8.531 -18.609 1 98.31 78 TYR B C 1
ATOM 3486 O O . TYR B 1 78 ? -13.781 8.492 -17.75 1 98.31 78 TYR B O 1
ATOM 3494 N N . PRO B 1 79 ? -12.727 7.52 -19.516 1 98.12 79 PRO B N 1
ATOM 3495 C CA . PRO B 1 79 ? -13.398 6.25 -19.219 1 98.12 79 PRO B CA 1
ATOM 3496 C C . PRO B 1 79 ? -12.977 5.656 -17.875 1 98.12 79 PRO B C 1
ATOM 3498 O O . PRO B 1 79 ? -11.805 5.738 -17.5 1 98.12 79 PRO B O 1
ATOM 3501 N N . LEU B 1 80 ? -13.875 5.223 -17.125 1 97.75 80 LEU B N 1
ATOM 3502 C CA . LEU B 1 80 ? -13.562 4.562 -15.859 1 97.75 80 LEU B CA 1
ATOM 3503 C C . LEU B 1 80 ? -13.086 3.133 -16.094 1 97.75 80 LEU B C 1
ATOM 3505 O O . LEU B 1 80 ? -13.781 2.176 -15.742 1 97.75 80 LEU B O 1
ATOM 3509 N N . GLU B 1 81 ? -11.938 3.035 -16.625 1 96.94 81 GLU B N 1
ATOM 3510 C CA . GLU B 1 81 ? -11.25 1.788 -16.938 1 96.94 81 GLU B CA 1
ATOM 3511 C C . GLU B 1 81 ? -9.805 1.819 -16.453 1 96.94 81 GLU B C 1
ATOM 3513 O O . GLU B 1 81 ? -9.195 2.889 -16.375 1 96.94 81 GLU B O 1
ATOM 3518 N N . GLU B 1 82 ? -9.297 0.67 -16.188 1 95.38 82 GLU B N 1
ATOM 3519 C CA . GLU B 1 82 ? -7.965 0.571 -15.602 1 95.38 82 GLU B CA 1
ATOM 3520 C C . GLU B 1 82 ? -6.91 1.215 -16.5 1 95.38 82 GLU B C 1
ATOM 3522 O O . GLU B 1 82 ? -6.117 2.039 -16.031 1 95.38 82 GLU B O 1
ATOM 3527 N N . GLY B 1 83 ? -6.902 0.863 -17.75 1 93.75 83 GLY B N 1
ATOM 3528 C CA . GLY B 1 83 ? -5.879 1.318 -18.672 1 93.75 83 GLY B CA 1
ATOM 3529 C C . GLY B 1 83 ? -5.781 2.83 -18.766 1 93.75 83 GLY B C 1
ATOM 3530 O O . GLY B 1 83 ? -4.754 3.412 -18.406 1 93.75 83 GLY B O 1
ATOM 3531 N N . PRO B 1 84 ? -6.887 3.457 -19.188 1 96.25 84 PRO B N 1
ATOM 3532 C CA . PRO B 1 84 ? -6.891 4.914 -19.328 1 96.25 84 PRO B CA 1
ATOM 3533 C C . PRO B 1 84 ? -6.559 5.641 -18.031 1 96.25 84 PRO B C 1
ATOM 3535 O O . PRO B 1 84 ? -5.789 6.605 -18.031 1 96.25 84 PRO B O 1
ATOM 3538 N N . LEU B 1 85 ? -7.078 5.262 -16.922 1 97.69 85 LEU B N 1
ATOM 3539 C CA . LEU B 1 85 ? -6.828 5.922 -15.648 1 97.69 85 LEU B CA 1
ATOM 3540 C C . LEU B 1 85 ? -5.367 5.777 -15.242 1 97.69 85 LEU B C 1
ATOM 3542 O O . LEU B 1 85 ? -4.742 6.746 -14.797 1 97.69 85 LEU B O 1
ATOM 3546 N N . ALA B 1 86 ? -4.859 4.605 -15.391 1 95.31 86 ALA B N 1
ATOM 3547 C CA . ALA B 1 86 ? -3.459 4.379 -15.047 1 95.31 86 ALA B CA 1
ATOM 3548 C C . ALA B 1 86 ? -2.535 5.219 -15.922 1 95.31 86 ALA B C 1
ATOM 3550 O O . ALA B 1 86 ? -1.549 5.781 -15.438 1 95.31 86 ALA B O 1
ATOM 3551 N N . ALA B 1 87 ? -2.871 5.262 -17.172 1 94.38 87 ALA B N 1
ATOM 3552 C CA . ALA B 1 87 ? -2.057 6.047 -18.094 1 94.38 87 ALA B CA 1
ATOM 3553 C C . ALA B 1 87 ? -2.066 7.523 -17.719 1 94.38 87 ALA B C 1
ATOM 3555 O O . ALA B 1 87 ? -1.02 8.18 -17.719 1 94.38 87 ALA B O 1
ATOM 3556 N N . GLU B 1 88 ? -3.197 8.047 -17.438 1 96.81 88 GLU B N 1
ATOM 3557 C CA . GLU B 1 88 ? -3.297 9.445 -17.016 1 96.81 88 GLU B CA 1
ATOM 3558 C C . GLU B 1 88 ? -2.521 9.695 -15.727 1 96.81 88 GLU B C 1
ATOM 3560 O O . GLU B 1 88 ? -1.831 10.711 -15.602 1 96.81 88 GLU B O 1
ATOM 3565 N N . ALA B 1 89 ? -2.646 8.844 -14.766 1 95.88 89 ALA B N 1
ATOM 3566 C CA . ALA B 1 89 ? -1.919 8.977 -13.508 1 95.88 89 ALA B CA 1
ATOM 3567 C C . ALA B 1 89 ? -0.413 9.031 -13.75 1 95.88 89 ALA B C 1
ATOM 3569 O O . ALA B 1 89 ? 0.279 9.898 -13.203 1 95.88 89 ALA B O 1
ATOM 3570 N N . ALA B 1 90 ? 0.039 8.203 -14.57 1 90.75 90 ALA B N 1
ATOM 3571 C CA . ALA B 1 90 ? 1.47 8.078 -14.836 1 90.75 90 ALA B CA 1
ATOM 3572 C C . ALA B 1 90 ? 1.993 9.297 -15.594 1 90.75 90 ALA B C 1
ATOM 3574 O O . ALA B 1 90 ? 3.156 9.672 -15.445 1 90.75 90 ALA B O 1
ATOM 3575 N N . ALA B 1 91 ? 1.164 9.898 -16.406 1 93.19 91 ALA B N 1
ATOM 3576 C CA . ALA B 1 91 ? 1.56 11.023 -17.25 1 93.19 91 ALA B CA 1
ATOM 3577 C C . ALA B 1 91 ? 1.88 12.25 -16.406 1 93.19 91 ALA B C 1
ATOM 3579 O O . ALA B 1 91 ? 2.631 13.133 -16.828 1 93.19 91 ALA B O 1
ATOM 3580 N N . GLY B 1 92 ? 1.272 12.25 -15.25 1 92.56 92 GLY B N 1
ATOM 3581 C CA . GLY B 1 92 ? 1.438 13.43 -14.414 1 92.56 92 GLY B CA 1
ATOM 3582 C C . GLY B 1 92 ? 0.517 14.57 -14.805 1 92.56 92 GLY B C 1
ATOM 3583 O O . GLY B 1 92 ? -0.413 14.391 -15.586 1 92.56 92 GLY B O 1
ATOM 3584 N N . GLY B 1 93 ? 0.701 15.633 -14.172 1 91.31 93 GLY B N 1
ATOM 3585 C CA . GLY B 1 93 ? -0.167 16.781 -14.391 1 91.31 93 GLY B CA 1
ATOM 3586 C C . GLY B 1 93 ? -1.296 16.875 -13.383 1 91.31 93 GLY B C 1
ATOM 3587 O O . GLY B 1 93 ? -1.396 16.047 -12.477 1 91.31 93 GLY B O 1
ATOM 3588 N N . PHE B 1 94 ? -2.176 17.812 -13.625 1 92 94 PHE B N 1
ATOM 3589 C CA . PHE B 1 94 ? -3.182 18.203 -12.641 1 92 94 PHE B CA 1
ATOM 3590 C C . PHE B 1 94 ? -4.148 17.047 -12.391 1 92 94 PHE B C 1
ATOM 3592 O O . PHE B 1 94 ? -4.43 16.719 -11.234 1 92 94 PHE B O 1
ATOM 3599 N N . TRP B 1 95 ? -4.613 16.406 -13.414 1 96.69 95 TRP B N 1
ATOM 3600 C CA . TRP B 1 95 ? -5.688 15.43 -13.273 1 96.69 95 TRP B CA 1
ATOM 3601 C C . TRP B 1 95 ? -5.125 14.055 -12.922 1 96.69 95 TRP B C 1
ATOM 3603 O O . TRP B 1 95 ? -5.883 13.117 -12.648 1 96.69 95 TRP B O 1
ATOM 3613 N N . SER B 1 96 ? -3.795 13.922 -12.93 1 97.12 96 SER B N 1
ATOM 3614 C CA . SER B 1 96 ? -3.191 12.641 -12.586 1 97.12 96 SER B CA 1
ATOM 3615 C C . SER B 1 96 ? -3.582 12.195 -11.18 1 97.12 96 SER B C 1
ATOM 3617 O O . SER B 1 96 ? -3.791 11.008 -10.938 1 97.12 96 SER B O 1
ATOM 3619 N N . TYR B 1 97 ? -3.756 13.156 -10.328 1 96.38 97 TYR B N 1
ATOM 3620 C CA . TYR B 1 97 ? -4.102 12.875 -8.938 1 96.38 97 TYR B CA 1
ATOM 3621 C C . TYR B 1 97 ? -5.496 12.266 -8.836 1 96.38 97 TYR B C 1
ATOM 3623 O O . TYR B 1 97 ? -5.703 11.289 -8.109 1 96.38 97 TYR B O 1
ATOM 3631 N N . ALA B 1 98 ? -6.379 12.828 -9.609 1 98.44 98 ALA B N 1
ATOM 3632 C CA . ALA B 1 98 ? -7.738 12.289 -9.633 1 98.44 98 ALA B CA 1
ATOM 3633 C C . ALA B 1 98 ? -7.773 10.914 -10.305 1 98.44 98 ALA B C 1
ATOM 3635 O O . ALA B 1 98 ? -8.43 10 -9.812 1 98.44 98 ALA B O 1
ATOM 3636 N N . ALA B 1 99 ? -7.047 10.789 -11.352 1 98.31 99 ALA B N 1
ATOM 3637 C CA . ALA B 1 99 ? -7.039 9.539 -12.117 1 98.31 99 ALA B CA 1
ATOM 3638 C C . ALA B 1 99 ? -6.453 8.398 -11.289 1 98.31 99 ALA B C 1
ATOM 3640 O O . ALA B 1 99 ? -7.012 7.297 -11.258 1 98.31 99 ALA B O 1
ATOM 3641 N N . GLY B 1 100 ? -5.355 8.648 -10.672 1 97.62 100 GLY B N 1
ATOM 3642 C CA . GLY B 1 100 ? -4.742 7.617 -9.844 1 97.62 100 GLY B CA 1
ATOM 3643 C C . GLY B 1 100 ? -5.641 7.148 -8.719 1 97.62 100 GLY B C 1
ATOM 3644 O O . GLY B 1 100 ? -5.758 5.945 -8.469 1 97.62 100 GLY B O 1
ATOM 3645 N N . THR B 1 101 ? -6.258 8.109 -8.047 1 98.5 101 THR B N 1
ATOM 3646 C CA . THR B 1 101 ? -7.148 7.77 -6.945 1 98.5 101 THR B CA 1
ATOM 3647 C C . THR B 1 101 ? -8.359 6.992 -7.445 1 98.5 101 THR B C 1
ATOM 3649 O O . THR B 1 101 ? -8.75 5.988 -6.848 1 98.5 101 THR B O 1
ATOM 3652 N N . ALA B 1 102 ? -8.922 7.41 -8.531 1 98.81 102 ALA B N 1
ATOM 3653 C CA . ALA B 1 102 ? -10.062 6.719 -9.125 1 98.81 102 ALA B CA 1
ATOM 3654 C C . ALA B 1 102 ? -9.688 5.301 -9.547 1 98.81 102 ALA B C 1
ATOM 3656 O O . ALA B 1 102 ? -10.477 4.367 -9.391 1 98.81 102 ALA B O 1
ATOM 3657 N N . TYR B 1 103 ? -8.477 5.168 -10.078 1 98.06 103 TYR B N 1
ATOM 3658 C CA . TYR B 1 103 ? -7.98 3.854 -10.469 1 98.06 103 TYR B CA 1
ATOM 3659 C C . TYR B 1 103 ? -8.016 2.881 -9.297 1 98.06 103 TYR B C 1
ATOM 3661 O O . TYR B 1 103 ? -8.523 1.765 -9.422 1 98.06 103 TYR B O 1
ATOM 3669 N N . ARG B 1 104 ? -7.512 3.326 -8.219 1 97.94 104 ARG B N 1
ATOM 3670 C CA . ARG B 1 104 ? -7.438 2.459 -7.047 1 97.94 104 ARG B CA 1
ATOM 3671 C C . ARG B 1 104 ? -8.828 2.057 -6.574 1 97.94 104 ARG B C 1
ATOM 3673 O O . ARG B 1 104 ? -9.062 0.896 -6.223 1 97.94 104 ARG B O 1
ATOM 3680 N N . LEU B 1 105 ? -9.719 2.98 -6.566 1 98.69 105 LEU B N 1
ATOM 3681 C CA . LEU B 1 105 ? -11.086 2.703 -6.117 1 98.69 105 LEU B CA 1
ATOM 3682 C C . LEU B 1 105 ? -11.805 1.798 -7.109 1 98.69 105 LEU B C 1
ATOM 3684 O O . LEU B 1 105 ? -12.594 0.936 -6.711 1 98.69 105 LEU B O 1
ATOM 3688 N N . LEU B 1 106 ? -11.57 2.037 -8.367 1 98.38 106 LEU B N 1
ATOM 3689 C CA . LEU B 1 106 ? -12.156 1.182 -9.391 1 98.38 106 LEU B CA 1
ATOM 3690 C C . LEU B 1 106 ? -11.719 -0.267 -9.203 1 98.38 106 LEU B C 1
ATOM 3692 O O . LEU B 1 106 ? -12.555 -1.175 -9.18 1 98.38 106 LEU B O 1
ATOM 3696 N N . VAL B 1 107 ? -10.484 -0.441 -9.031 1 97.25 107 VAL B N 1
ATOM 3697 C CA . VAL B 1 107 ? -9.906 -1.778 -8.977 1 97.25 107 VAL B CA 1
ATOM 3698 C C . VAL B 1 107 ? -10.391 -2.502 -7.723 1 97.25 107 VAL B C 1
ATOM 3700 O O . VAL B 1 107 ? -10.781 -3.672 -7.785 1 97.25 107 VAL B O 1
ATOM 3703 N N . ASP B 1 108 ? -10.422 -1.811 -6.617 1 97.88 108 ASP B N 1
ATOM 3704 C CA . ASP B 1 108 ? -10.664 -2.484 -5.344 1 97.88 108 ASP B CA 1
ATOM 3705 C C . ASP B 1 108 ? -12.156 -2.631 -5.07 1 97.88 108 ASP B C 1
ATOM 3707 O O . ASP B 1 108 ? -12.562 -3.477 -4.273 1 97.88 108 ASP B O 1
ATOM 3711 N N . PHE B 1 109 ? -13.031 -1.798 -5.805 1 98.5 109 PHE B N 1
ATOM 3712 C CA . PHE B 1 109 ? -14.438 -1.806 -5.426 1 98.5 109 PHE B CA 1
ATOM 3713 C C . PHE B 1 109 ? -15.328 -1.976 -6.648 1 98.5 109 PHE B C 1
ATOM 3715 O O . PHE B 1 109 ? -16.531 -2.203 -6.52 1 98.5 109 PHE B O 1
ATOM 3722 N N . GLY B 1 110 ? -14.852 -1.825 -7.832 1 97.88 110 GLY B N 1
ATOM 3723 C CA . GLY B 1 110 ? -15.688 -1.894 -9.023 1 97.88 110 GLY B CA 1
ATOM 3724 C C . GLY B 1 110 ? -16.703 -0.77 -9.102 1 97.88 110 GLY B C 1
ATOM 3725 O O . GLY B 1 110 ? -17.859 -1 -9.453 1 97.88 110 GLY B O 1
ATOM 3726 N N . VAL B 1 111 ? -16.328 0.429 -8.727 1 97.75 111 VAL B N 1
ATOM 3727 C CA . VAL B 1 111 ? -17.234 1.567 -8.648 1 97.75 111 VAL B CA 1
ATOM 3728 C C . VAL B 1 111 ? -17.688 1.966 -10.055 1 97.75 111 VAL B C 1
ATOM 3730 O O . VAL B 1 111 ? -17 1.683 -11.039 1 97.75 111 VAL B O 1
ATOM 3733 N N . GLY B 1 112 ? -18.828 2.68 -10.141 1 97.62 112 GLY B N 1
ATOM 3734 C CA . GLY B 1 112 ? -19.391 3.188 -11.391 1 97.62 112 GLY B CA 1
ATOM 3735 C C . GLY B 1 112 ? -19.016 4.633 -11.664 1 97.62 112 GLY B C 1
ATOM 3736 O O . GLY B 1 112 ? -18.141 5.191 -10.992 1 97.62 112 GLY B O 1
ATOM 3737 N N . GLY B 1 113 ? -19.688 5.219 -12.625 1 98.12 113 GLY B N 1
ATOM 3738 C CA . GLY B 1 113 ? -19.375 6.559 -13.086 1 98.12 113 GLY B CA 1
ATOM 3739 C C . GLY B 1 113 ? -19.641 7.629 -12.047 1 98.12 113 GLY B C 1
ATOM 3740 O O . GLY B 1 113 ? -20.516 7.469 -11.195 1 98.12 113 GLY B O 1
ATOM 3741 N N . LEU B 1 114 ? -18.891 8.797 -12.133 1 98.44 114 LEU B N 1
ATOM 3742 C CA . LEU B 1 114 ? -18.969 9.867 -11.148 1 98.44 114 LEU B CA 1
ATOM 3743 C C . LEU B 1 114 ? -18.609 11.211 -11.781 1 98.44 114 LEU B C 1
ATOM 3745 O O . LEU B 1 114 ? -17.656 11.297 -12.555 1 98.44 114 LEU B O 1
ATOM 3749 N N . SER B 1 115 ? -19.375 12.219 -11.43 1 98.56 115 SER B N 1
ATOM 3750 C CA . SER B 1 115 ? -19.031 13.602 -11.734 1 98.56 115 SER B CA 1
ATOM 3751 C C . SER B 1 115 ? -18.562 14.344 -10.484 1 98.56 115 SER B C 1
ATOM 3753 O O . SER B 1 115 ? -19.25 14.328 -9.461 1 98.56 115 SER B O 1
ATOM 3755 N N . ILE B 1 116 ? -17.422 14.953 -10.555 1 98.62 116 ILE B N 1
ATOM 3756 C CA . ILE B 1 116 ? -16.891 15.797 -9.484 1 98.62 116 ILE B CA 1
ATOM 3757 C C . ILE B 1 116 ? -16.688 17.219 -10.008 1 98.62 116 ILE B C 1
ATOM 3759 O O . ILE B 1 116 ? -15.797 17.469 -10.82 1 98.62 116 ILE B O 1
ATOM 3763 N N . ASP B 1 117 ? -17.469 18.094 -9.516 1 98.56 117 ASP B N 1
ATOM 3764 C CA . ASP B 1 117 ? -17.375 19.5 -9.867 1 98.56 117 ASP B CA 1
ATOM 3765 C C . ASP B 1 117 ? -16.828 20.328 -8.711 1 98.56 117 ASP B C 1
ATOM 3767 O O . ASP B 1 117 ? -17.578 20.812 -7.871 1 98.56 117 ASP B O 1
ATOM 3771 N N . ASN B 1 118 ? -15.516 20.438 -8.695 1 98.31 118 ASN B N 1
ATOM 3772 C CA . ASN B 1 118 ? -14.922 21.406 -7.781 1 98.31 118 ASN B CA 1
ATOM 3773 C C . ASN B 1 118 ? -15.18 22.844 -8.234 1 98.31 118 ASN B C 1
ATOM 3775 O O . ASN B 1 118 ? -14.344 23.438 -8.914 1 98.31 118 ASN B O 1
ATOM 3779 N N . TYR B 1 119 ? -16.234 23.391 -7.734 1 97.5 119 TYR B N 1
ATOM 3780 C CA . TYR B 1 119 ? -16.719 24.656 -8.281 1 97.5 119 TYR B CA 1
ATOM 3781 C C . TYR B 1 119 ? -16.062 25.844 -7.594 1 97.5 119 TYR B C 1
ATOM 3783 O O . TYR B 1 119 ? -16.172 26.984 -8.055 1 97.5 119 TYR B O 1
ATOM 3791 N N . ARG B 1 120 ? -15.383 25.609 -6.52 1 95.94 120 ARG B N 1
ATOM 3792 C CA . ARG B 1 120 ? -14.727 26.688 -5.781 1 95.94 120 ARG B CA 1
ATOM 3793 C C . ARG B 1 120 ? -13.469 26.188 -5.086 1 95.94 120 ARG B C 1
ATOM 3795 O O . ARG B 1 120 ? -13.492 25.156 -4.41 1 95.94 120 ARG B O 1
ATOM 3802 N N . THR B 1 121 ? -12.414 26.891 -5.301 1 94.56 121 THR B N 1
ATOM 3803 C CA . THR B 1 121 ? -11.141 26.609 -4.645 1 94.56 121 THR B CA 1
ATOM 3804 C C . THR B 1 121 ? -10.641 27.828 -3.883 1 94.56 121 THR B C 1
ATOM 3806 O O . THR B 1 121 ? -10.461 28.906 -4.465 1 94.56 121 THR B O 1
ATOM 3809 N N . THR B 1 122 ? -10.375 27.656 -2.588 1 90.94 122 THR B N 1
ATOM 3810 C CA . THR B 1 122 ? -9.828 28.734 -1.771 1 90.94 122 THR B CA 1
ATOM 3811 C C . THR B 1 122 ? -8.43 28.391 -1.271 1 90.94 122 THR B C 1
ATOM 3813 O O . THR B 1 122 ? -7.789 29.188 -0.594 1 90.94 122 THR B O 1
ATOM 3816 N N . LEU B 1 123 ? -8.023 27.172 -1.573 1 87.94 123 LEU B N 1
ATOM 3817 C CA . LEU B 1 123 ? -6.684 26.703 -1.234 1 87.94 123 LEU B CA 1
ATOM 3818 C C . LEU B 1 123 ? -5.648 27.266 -2.209 1 87.94 123 LEU B C 1
ATOM 3820 O O . LEU B 1 123 ? -5.711 26.984 -3.408 1 87.94 123 LEU B O 1
ATOM 3824 N N . PRO B 1 124 ? -4.727 28.078 -1.631 1 80.19 124 PRO B N 1
ATOM 3825 C CA . PRO B 1 124 ? -3.682 28.531 -2.555 1 80.19 124 PRO B CA 1
ATOM 3826 C C . PRO B 1 124 ? -2.854 27.375 -3.119 1 80.19 124 PRO B C 1
ATOM 3828 O O . PRO B 1 124 ? -2.527 26.422 -2.395 1 80.19 124 PRO B O 1
ATOM 3831 N N . LEU B 1 125 ? -2.535 27.391 -4.422 1 68.69 125 LEU B N 1
ATOM 3832 C CA . LEU B 1 125 ? -1.811 26.312 -5.082 1 68.69 125 LEU B CA 1
ATOM 3833 C C . LEU B 1 125 ? -0.31 26.438 -4.84 1 68.69 125 LEU B C 1
ATOM 3835 O O . LEU B 1 125 ? 0.232 27.547 -4.824 1 68.69 125 LEU B O 1
ATOM 3839 N N . LYS B 1 126 ? 0.379 25.328 -4.621 1 60.88 126 LYS B N 1
ATOM 3840 C CA . LYS B 1 126 ? 1.828 25.156 -4.598 1 60.88 126 LYS B CA 1
ATOM 3841 C C . LYS B 1 126 ? 2.451 25.891 -3.414 1 60.88 126 LYS B C 1
ATOM 3843 O O . LYS B 1 126 ? 3.564 26.422 -3.518 1 60.88 126 LYS B O 1
ATOM 3848 N N . LYS B 1 127 ? 1.785 25.906 -2.293 1 63.34 127 LYS B N 1
ATOM 3849 C CA . LYS B 1 127 ? 2.338 26.656 -1.171 1 63.34 127 LYS B CA 1
ATOM 3850 C C . LYS B 1 127 ? 2.59 25.75 0.03 1 63.34 127 LYS B C 1
ATOM 3852 O O . LYS B 1 127 ? 2.572 26.203 1.175 1 63.34 127 LYS B O 1
ATOM 3857 N N . GLY B 1 128 ? 2.697 24.484 -0.263 1 72 128 GLY B N 1
ATOM 3858 C CA . GLY B 1 128 ? 3.002 23.594 0.845 1 72 128 GLY B CA 1
ATOM 3859 C C . GLY B 1 128 ? 1.776 23.203 1.652 1 72 128 GLY B C 1
ATOM 3860 O O . GLY B 1 128 ? 1.898 22.688 2.762 1 72 128 GLY B O 1
ATOM 3861 N N . LEU B 1 129 ? 0.607 23.5 1.132 1 80.62 129 LEU B N 1
ATOM 3862 C CA . LEU B 1 129 ? -0.624 23.234 1.869 1 80.62 129 LEU B CA 1
ATOM 3863 C C . LEU B 1 129 ? -1.333 22 1.318 1 80.62 129 LEU B C 1
ATOM 3865 O O . LEU B 1 129 ? -2.545 21.859 1.487 1 80.62 129 LEU B O 1
ATOM 3869 N N . SER B 1 130 ? -0.641 21.188 0.556 1 88.31 130 SER B N 1
ATOM 3870 C CA . SER B 1 130 ? -1.033 19.859 0.136 1 88.31 130 SER B CA 1
ATOM 3871 C C . SER B 1 130 ? -2.217 19.906 -0.824 1 88.31 130 SER B C 1
ATOM 3873 O O . SER B 1 130 ? -3.197 19.172 -0.644 1 88.31 130 SER B O 1
ATOM 3875 N N . SER B 1 131 ? -2.123 20.703 -1.826 1 88.25 131 SER B N 1
ATOM 3876 C CA . SER B 1 131 ? -3.211 20.828 -2.793 1 88.25 131 SER B CA 1
ATOM 3877 C C . SER B 1 131 ? -3.414 19.531 -3.566 1 88.25 131 SER B C 1
ATOM 3879 O O . SER B 1 131 ? -4.547 19.141 -3.836 1 88.25 131 SER B O 1
ATOM 3881 N N . SER B 1 132 ? -2.33 18.844 -3.934 1 91.56 132 SER B N 1
ATOM 3882 C CA . SER B 1 132 ? -2.453 17.594 -4.656 1 91.56 132 SER B CA 1
ATOM 3883 C C . SER B 1 132 ? -3.152 16.531 -3.807 1 91.56 132 SER B C 1
ATOM 3885 O O . SER B 1 132 ? -4.07 15.852 -4.277 1 91.56 132 SER B O 1
ATOM 3887 N N . ALA B 1 133 ? -2.725 16.5 -2.543 1 94.5 133 ALA B N 1
ATOM 3888 C CA . ALA B 1 133 ? -3.328 15.531 -1.63 1 94.5 133 ALA B CA 1
ATOM 3889 C C . ALA B 1 133 ? -4.805 15.844 -1.4 1 94.5 133 ALA B C 1
ATOM 3891 O O . ALA B 1 133 ? -5.625 14.93 -1.269 1 94.5 133 ALA B O 1
ATOM 3892 N N . ALA B 1 134 ? -5.121 17.094 -1.355 1 95.69 134 ALA B N 1
ATOM 3893 C CA . ALA B 1 134 ? -6.512 17.5 -1.172 1 95.69 134 ALA B CA 1
ATOM 3894 C C . ALA B 1 134 ? -7.387 16.984 -2.314 1 95.69 134 ALA B C 1
ATOM 3896 O O . ALA B 1 134 ? -8.516 16.531 -2.092 1 95.69 134 ALA B O 1
ATOM 3897 N N . LEU B 1 135 ? -6.895 17.078 -3.518 1 96.44 135 LEU B N 1
ATOM 3898 C CA . LEU B 1 135 ? -7.641 16.562 -4.66 1 96.44 135 LEU B CA 1
ATOM 3899 C C . LEU B 1 135 ? -7.805 15.047 -4.562 1 96.44 135 LEU B C 1
ATOM 3901 O O . LEU B 1 135 ? -8.891 14.523 -4.824 1 96.44 135 LEU B O 1
ATOM 3905 N N . CYS B 1 136 ? -6.77 14.336 -4.207 1 98.12 136 CYS B N 1
ATOM 3906 C CA . CYS B 1 136 ? -6.855 12.891 -4.031 1 98.12 136 CYS B CA 1
ATOM 3907 C C . CYS B 1 136 ? -7.906 12.531 -2.988 1 98.12 136 CYS B C 1
ATOM 3909 O O . CYS B 1 136 ? -8.727 11.633 -3.207 1 98.12 136 CYS B O 1
ATOM 3911 N N . VAL B 1 137 ? -7.852 13.242 -1.844 1 98.5 137 VAL B N 1
ATOM 3912 C CA . VAL B 1 137 ? -8.805 12.977 -0.771 1 98.5 137 VAL B CA 1
ATOM 3913 C C . VAL B 1 137 ? -10.219 13.297 -1.248 1 98.5 137 VAL B C 1
ATOM 3915 O O . VAL B 1 137 ? -11.164 12.57 -0.929 1 98.5 137 VAL B O 1
ATOM 3918 N N . LEU B 1 138 ? -10.414 14.367 -2.004 1 98.69 138 LEU B N 1
ATOM 3919 C CA . LEU B 1 138 ? -11.719 14.719 -2.551 1 98.69 138 LEU B CA 1
ATOM 3920 C C . LEU B 1 138 ? -12.273 13.578 -3.396 1 98.69 138 LEU B C 1
ATOM 3922 O O . LEU B 1 138 ? -13.438 13.203 -3.256 1 98.69 138 LEU B O 1
ATOM 3926 N N . VAL B 1 139 ? -11.438 13.008 -4.207 1 98.88 139 VAL B N 1
ATOM 3927 C CA . VAL B 1 139 ? -11.859 11.922 -5.082 1 98.88 139 VAL B CA 1
ATOM 3928 C C . VAL B 1 139 ? -12.211 10.688 -4.25 1 98.88 139 VAL B C 1
ATOM 3930 O O . VAL B 1 139 ? -13.25 10.062 -4.465 1 98.88 139 VAL B O 1
ATOM 3933 N N . ALA B 1 140 ? -11.359 10.32 -3.332 1 98.88 140 ALA B N 1
ATOM 3934 C CA . ALA B 1 140 ? -11.625 9.18 -2.463 1 98.88 140 ALA B CA 1
ATOM 3935 C C . ALA B 1 140 ? -12.938 9.359 -1.704 1 98.88 140 ALA B C 1
ATOM 3937 O O . ALA B 1 140 ? -13.766 8.445 -1.661 1 98.88 140 ALA B O 1
ATOM 3938 N N . ARG B 1 141 ? -13.125 10.555 -1.13 1 98.81 141 ARG B N 1
ATOM 3939 C CA . ARG B 1 141 ? -14.328 10.867 -0.36 1 98.81 141 ARG B CA 1
ATOM 3940 C C . ARG B 1 141 ? -15.562 10.859 -1.248 1 98.81 141 ARG B C 1
ATOM 3942 O O . ARG B 1 141 ? -16.625 10.383 -0.835 1 98.81 141 ARG B O 1
ATOM 3949 N N . ALA B 1 142 ? -15.438 11.359 -2.441 1 98.81 142 ALA B N 1
ATOM 3950 C CA . ALA B 1 142 ? -16.547 11.391 -3.391 1 98.81 142 ALA B CA 1
ATOM 3951 C C . ALA B 1 142 ? -17.031 9.977 -3.715 1 98.81 142 ALA B C 1
ATOM 3953 O O . ALA B 1 142 ? -18.219 9.672 -3.578 1 98.81 142 ALA B O 1
ATOM 3954 N N . PHE B 1 143 ? -16.125 9.102 -4.102 1 98.69 143 PHE B N 1
ATOM 3955 C CA . PHE B 1 143 ? -16.5 7.73 -4.41 1 98.69 143 PHE B CA 1
ATOM 3956 C C . PHE B 1 143 ? -17.016 7.02 -3.172 1 98.69 143 PHE B C 1
ATOM 3958 O O . PHE B 1 143 ? -17.984 6.246 -3.25 1 98.69 143 PHE B O 1
ATOM 3965 N N . ASN B 1 144 ? -16.328 7.215 -2.037 1 98.56 144 ASN B N 1
ATOM 3966 C CA . ASN B 1 144 ? -16.734 6.578 -0.789 1 98.56 144 ASN B CA 1
ATOM 3967 C C . ASN B 1 144 ? -18.203 6.863 -0.47 1 98.56 144 ASN B C 1
ATOM 3969 O O . ASN B 1 144 ? -18.984 5.934 -0.248 1 98.56 144 ASN B O 1
ATOM 3973 N N . GLN B 1 145 ? -18.578 8.125 -0.535 1 97.94 145 GLN B N 1
ATOM 3974 C CA . GLN B 1 145 ? -19.938 8.523 -0.159 1 97.94 145 GLN B CA 1
ATOM 3975 C C . GLN B 1 145 ? -20.938 8.195 -1.262 1 97.94 145 GLN B C 1
ATOM 3977 O O . GLN B 1 145 ? -22.031 7.699 -0.98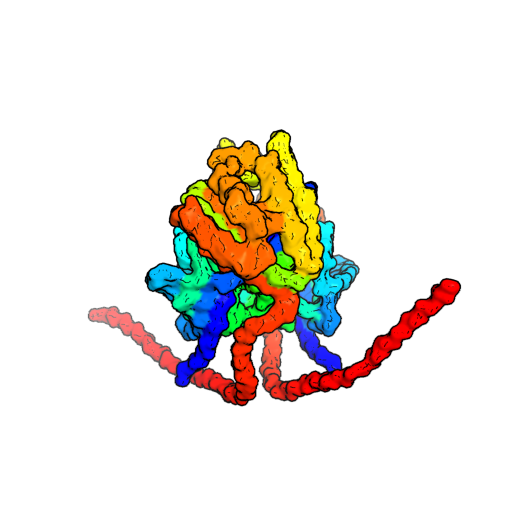5 1 97.94 145 GLN B O 1
ATOM 3982 N N . ALA B 1 146 ? -20.562 8.398 -2.506 1 97.81 146 ALA B N 1
ATOM 3983 C CA . ALA B 1 146 ? -21.484 8.172 -3.615 1 97.81 146 ALA B CA 1
ATOM 3984 C C . ALA B 1 146 ? -21.844 6.691 -3.742 1 97.81 146 ALA B C 1
ATOM 3986 O O . ALA B 1 146 ? -22.953 6.344 -4.129 1 97.81 146 ALA B O 1
ATOM 3987 N N . TYR B 1 147 ? -20.906 5.832 -3.396 1 97.38 147 TYR B N 1
ATOM 3988 C CA . TYR B 1 147 ? -21.125 4.406 -3.627 1 97.38 147 TYR B CA 1
ATOM 3989 C C . TYR B 1 147 ? -21.141 3.637 -2.312 1 97.38 147 TYR B C 1
ATOM 3991 O O . TYR B 1 147 ? -21.062 2.406 -2.305 1 97.38 147 TYR B O 1
ATOM 3999 N N . ALA B 1 148 ? -21.141 4.328 -1.225 1 96.69 148 ALA B N 1
ATOM 4000 C CA . ALA B 1 148 ? -21.281 3.752 0.11 1 96.69 148 ALA B CA 1
ATOM 4001 C C . ALA B 1 148 ? -20.234 2.676 0.354 1 96.69 148 ALA B C 1
ATOM 4003 O O . ALA B 1 148 ? -20.562 1.552 0.742 1 96.69 148 ALA B O 1
ATOM 4004 N N . LEU B 1 149 ? -19 3.025 0.161 1 98.06 149 LEU B N 1
ATOM 4005 C CA . LEU B 1 149 ? -17.906 2.059 0.24 1 98.06 149 LEU B CA 1
ATOM 4006 C C . LEU B 1 149 ? -17.531 1.777 1.691 1 98.06 149 LEU B C 1
ATOM 4008 O O . LEU B 1 149 ? -16.734 0.883 1.968 1 98.06 149 LEU B O 1
ATOM 4012 N N . ARG B 1 150 ? -18 2.529 2.668 1 97.31 150 ARG B N 1
ATOM 4013 C CA . ARG B 1 150 ? -17.875 2.326 4.109 1 97.31 150 ARG B CA 1
ATOM 4014 C C . ARG B 1 150 ? -16.438 2.59 4.562 1 97.31 150 ARG B C 1
ATOM 4016 O O . ARG B 1 150 ? -15.992 2.045 5.574 1 97.31 150 ARG B O 1
ATOM 4023 N N . LEU B 1 151 ? -15.695 3.295 3.828 1 98.56 151 LEU B N 1
ATOM 4024 C CA . LEU B 1 151 ? -14.359 3.701 4.25 1 98.56 151 LEU B CA 1
ATOM 4025 C C . LEU B 1 151 ? -14.43 4.684 5.414 1 98.56 151 LEU B C 1
ATOM 4027 O O . LEU B 1 151 ? -15.273 5.582 5.422 1 98.56 151 LEU B O 1
ATOM 4031 N N . THR B 1 152 ? -13.594 4.48 6.367 1 97.94 152 THR B N 1
ATOM 4032 C CA . THR B 1 152 ? -13.359 5.5 7.383 1 97.94 152 THR B CA 1
ATOM 4033 C C . THR B 1 152 ? -12.555 6.664 6.809 1 97.94 152 THR B C 1
ATOM 4035 O O . THR B 1 152 ? -12.141 6.629 5.648 1 97.94 152 THR B O 1
ATOM 4038 N N . THR B 1 153 ? -12.359 7.762 7.652 1 97.56 153 THR B N 1
ATOM 4039 C CA . THR B 1 153 ? -11.469 8.844 7.254 1 97.56 153 THR B CA 1
ATOM 4040 C C . THR B 1 153 ? -10.07 8.305 6.945 1 97.56 153 THR B C 1
ATOM 4042 O O . THR B 1 153 ? -9.43 8.734 5.98 1 97.56 153 THR B O 1
ATOM 4045 N N . ARG B 1 154 ? -9.625 7.332 7.707 1 97.19 154 ARG B N 1
ATOM 4046 C CA . ARG B 1 154 ? -8.328 6.703 7.477 1 97.19 154 ARG B CA 1
ATOM 4047 C C . ARG B 1 154 ? -8.32 5.938 6.156 1 97.19 154 ARG B C 1
ATOM 4049 O O . ARG B 1 154 ? -7.309 5.914 5.453 1 97.19 154 ARG B O 1
ATOM 4056 N N . GLY B 1 155 ? -9.43 5.273 5.887 1 97.88 155 GLY B N 1
ATOM 4057 C CA . GLY B 1 155 ? -9.555 4.617 4.594 1 97.88 155 GLY B CA 1
ATOM 4058 C C . GLY B 1 155 ? -9.461 5.582 3.426 1 97.88 155 GLY B C 1
ATOM 4059 O O . GLY B 1 155 ? -8.773 5.309 2.443 1 97.88 155 GLY B O 1
ATOM 4060 N N . GLU B 1 156 ? -10.172 6.73 3.549 1 98.5 156 GLU B N 1
ATOM 4061 C CA . GLU B 1 156 ? -10.07 7.77 2.527 1 98.5 156 GLU B CA 1
ATOM 4062 C C . GLU B 1 156 ? -8.625 8.234 2.348 1 98.5 156 GLU B C 1
ATOM 4064 O O . GLU B 1 156 ? -8.156 8.398 1.219 1 98.5 156 GLU B O 1
ATOM 4069 N N . MET B 1 157 ? -7.961 8.414 3.459 1 97.25 157 MET B N 1
ATOM 4070 C CA . MET B 1 157 ? -6.562 8.836 3.453 1 97.25 157 MET B CA 1
ATOM 4071 C C . MET B 1 157 ? -5.688 7.828 2.721 1 97.25 157 MET B C 1
ATOM 4073 O O . MET B 1 157 ? -4.832 8.203 1.919 1 97.25 157 MET B O 1
ATOM 4077 N N . GLN B 1 158 ? -5.93 6.609 2.988 1 96.38 158 GLN B N 1
ATOM 4078 C CA . GLN B 1 158 ? -5.117 5.555 2.395 1 96.38 158 GLN B CA 1
ATOM 4079 C C . GLN B 1 158 ? -5.289 5.512 0.879 1 96.38 158 GLN B C 1
ATOM 4081 O O . GLN B 1 158 ? -4.309 5.445 0.138 1 96.38 158 GLN B O 1
ATOM 4086 N N . TYR B 1 159 ? -6.5 5.559 0.395 1 98 159 TYR B N 1
ATOM 4087 C CA . TYR B 1 159 ? -6.742 5.504 -1.043 1 98 159 TYR B CA 1
ATOM 4088 C C . TYR B 1 159 ? -6.215 6.758 -1.732 1 98 159 TYR B C 1
ATOM 4090 O O . TYR B 1 159 ? -5.742 6.695 -2.869 1 98 159 TYR B O 1
ATOM 4098 N N . ALA B 1 160 ? -6.332 7.871 -1.06 1 97.88 160 ALA B N 1
ATOM 4099 C CA . ALA B 1 160 ? -5.742 9.094 -1.59 1 97.88 160 ALA B CA 1
ATOM 4100 C C . ALA B 1 160 ? -4.227 8.953 -1.738 1 97.88 160 ALA B C 1
ATOM 4102 O O . ALA B 1 160 ? -3.662 9.32 -2.77 1 97.88 160 ALA B O 1
ATOM 4103 N N . TYR B 1 161 ? -3.607 8.383 -0.726 1 95.38 161 TYR B N 1
ATOM 4104 C CA . TYR B 1 161 ? -2.166 8.164 -0.74 1 95.38 161 TYR B CA 1
ATOM 4105 C C . TYR B 1 161 ? -1.768 7.215 -1.859 1 95.38 161 TYR B C 1
ATOM 4107 O O . TYR B 1 161 ? -0.851 7.5 -2.633 1 95.38 161 TYR B O 1
ATOM 4115 N N . ASP B 1 162 ? -2.496 6.125 -1.954 1 93.81 162 ASP B N 1
ATOM 4116 C CA . ASP B 1 162 ? -2.205 5.129 -2.982 1 93.81 162 ASP B CA 1
ATOM 4117 C C . ASP B 1 162 ? -2.359 5.723 -4.379 1 93.81 162 ASP B C 1
ATOM 4119 O O . ASP B 1 162 ? -1.565 5.43 -5.277 1 93.81 162 ASP B O 1
ATOM 4123 N N . GLY B 1 163 ? -3.393 6.484 -4.555 1 95.62 163 GLY B N 1
ATOM 4124 C CA . GLY B 1 163 ? -3.604 7.141 -5.836 1 95.62 163 GLY B CA 1
ATOM 4125 C C . GLY B 1 163 ? -2.49 8.102 -6.203 1 95.62 163 GLY B C 1
ATOM 4126 O O . GLY B 1 163 ? -2.043 8.133 -7.352 1 95.62 163 GLY B O 1
ATOM 4127 N N . GLU B 1 164 ? -2.094 8.883 -5.211 1 94.06 164 GLU B N 1
ATOM 4128 C CA . GLU B 1 164 ? -1.038 9.859 -5.477 1 94.06 164 GLU B CA 1
ATOM 4129 C C . GLU B 1 164 ? 0.28 9.164 -5.812 1 94.06 164 GLU B C 1
ATOM 4131 O O . GLU B 1 164 ? 1.062 9.664 -6.625 1 94.06 164 GLU B O 1
ATOM 4136 N N . ARG B 1 165 ? 0.496 8.062 -5.25 1 89.69 165 ARG B N 1
ATOM 4137 C CA . ARG B 1 165 ? 1.741 7.332 -5.469 1 89.69 165 ARG B CA 1
ATOM 4138 C C . ARG B 1 165 ? 1.829 6.812 -6.898 1 89.69 165 ARG B C 1
ATOM 4140 O O . ARG B 1 165 ? 2.9 6.402 -7.352 1 89.69 165 ARG B O 1
ATOM 4147 N N . MET B 1 166 ? 0.739 6.789 -7.582 1 90.31 166 MET B N 1
ATOM 4148 C CA . MET B 1 166 ? 0.738 6.352 -8.977 1 90.31 166 MET B CA 1
ATOM 4149 C C . MET B 1 166 ? 1.231 7.465 -9.898 1 90.31 166 MET B C 1
ATOM 4151 O O . MET B 1 166 ? 1.45 7.238 -11.086 1 90.31 166 MET B O 1
ATOM 4155 N N . THR B 1 167 ? 1.317 8.602 -9.359 1 91.38 167 THR B N 1
ATOM 4156 C CA . THR B 1 167 ? 1.83 9.742 -10.109 1 91.38 167 THR B CA 1
ATOM 4157 C C . THR B 1 167 ? 3.338 9.883 -9.922 1 91.38 167 THR B C 1
ATOM 4159 O O . THR B 1 167 ? 3.934 9.18 -9.102 1 91.38 167 THR B O 1
ATOM 4162 N N . PRO B 1 168 ? 3.961 10.719 -10.625 1 83.75 168 PRO B N 1
ATOM 4163 C CA . PRO B 1 168 ? 5.395 10.938 -10.414 1 83.75 168 PRO B CA 1
ATOM 4164 C C . PRO B 1 168 ? 5.707 11.547 -9.055 1 83.75 168 PRO B C 1
ATOM 4166 O O . PRO B 1 168 ? 6.871 11.609 -8.648 1 83.75 168 PRO B O 1
ATOM 4169 N N . SER B 1 169 ? 4.699 11.922 -8.391 1 78.69 169 SER B N 1
ATOM 4170 C CA . SER B 1 169 ? 4.902 12.508 -7.066 1 78.69 169 SER B CA 1
ATOM 4171 C C . SER B 1 169 ? 5.312 11.445 -6.047 1 78.69 169 SER B C 1
ATOM 4173 O O . SER B 1 169 ? 4.688 10.383 -5.965 1 78.69 169 SER B O 1
ATOM 4175 N N . GLN B 1 170 ? 6.469 11.508 -5.449 1 73.31 170 GLN B N 1
ATOM 4176 C CA . GLN B 1 170 ? 6.922 10.586 -4.414 1 73.31 170 GLN B CA 1
ATOM 4177 C C . GLN B 1 170 ? 6.695 11.164 -3.021 1 73.31 170 GLN B C 1
ATOM 4179 O O . GLN B 1 170 ? 7.645 11.359 -2.26 1 73.31 170 GLN B O 1
ATOM 4184 N N . CYS B 1 171 ? 5.41 11.227 -2.691 1 76.94 171 CYS B N 1
ATOM 4185 C CA . CYS B 1 171 ? 5.043 11.875 -1.437 1 76.94 171 CYS B CA 1
ATOM 4186 C C . CYS B 1 171 ? 4.961 10.852 -0.304 1 76.94 171 CYS B C 1
ATOM 4188 O O . CYS B 1 171 ? 4.918 9.648 -0.55 1 76.94 171 CYS B O 1
ATOM 4190 N N . GLY B 1 172 ? 4.996 11.367 0.95 1 81.38 172 GLY B N 1
ATOM 4191 C CA . GLY B 1 172 ? 4.684 10.562 2.117 1 81.38 172 GLY B CA 1
ATOM 4192 C C . GLY B 1 172 ? 3.207 10.57 2.469 1 81.38 172 GLY B C 1
ATOM 4193 O O . GLY B 1 172 ? 2.391 11.125 1.731 1 81.38 172 GLY B O 1
ATOM 4194 N N . LYS B 1 173 ? 2.848 9.953 3.586 1 90.31 173 LYS B N 1
ATOM 4195 C CA . LYS B 1 173 ? 1.454 9.75 3.973 1 90.31 173 LYS B CA 1
ATOM 4196 C C . LYS B 1 173 ? 0.903 10.969 4.715 1 90.31 173 LYS B C 1
ATOM 4198 O O . LYS B 1 173 ? -0.308 11.086 4.91 1 90.31 173 LYS B O 1
ATOM 4203 N N . MET B 1 174 ? 1.688 11.891 5.059 1 94.12 174 MET B N 1
ATOM 4204 C CA . MET B 1 174 ? 1.291 13 5.918 1 94.12 174 MET B CA 1
ATOM 4205 C C . MET B 1 174 ? 0.253 13.875 5.23 1 94.12 174 MET B C 1
ATOM 4207 O O . MET B 1 174 ? -0.743 14.266 5.844 1 94.12 174 MET B O 1
ATOM 4211 N N . ASP B 1 175 ? 0.466 14.141 3.975 1 93.19 175 ASP B N 1
ATOM 4212 C CA . ASP B 1 175 ? -0.322 15.141 3.264 1 93.19 175 ASP B CA 1
ATOM 4213 C C . ASP B 1 175 ? -1.798 14.75 3.223 1 93.19 175 ASP B C 1
ATOM 4215 O O . ASP B 1 175 ? -2.676 15.609 3.311 1 93.19 175 ASP B O 1
ATOM 4219 N N . GLN B 1 176 ? -2.037 13.547 3.164 1 95.94 176 GLN B N 1
ATOM 4220 C CA . GLN B 1 176 ? -3.414 13.086 3.025 1 95.94 176 GLN B CA 1
ATOM 4221 C C . GLN B 1 176 ? -4.156 13.156 4.355 1 95.94 176 GLN B C 1
ATOM 4223 O O . GLN B 1 176 ? -5.363 12.93 4.414 1 95.94 176 GLN B O 1
ATOM 4228 N N . ALA B 1 177 ? -3.5 13.609 5.398 1 95.81 177 ALA B N 1
ATOM 4229 C CA . ALA B 1 177 ? -4.152 13.867 6.68 1 95.81 177 ALA B CA 1
ATOM 4230 C C . ALA B 1 177 ? -5.152 15.008 6.57 1 95.81 177 ALA B C 1
ATOM 4232 O O . ALA B 1 177 ? -5.969 15.219 7.473 1 95.81 177 ALA B O 1
ATOM 4233 N N . CYS B 1 178 ? -5.145 15.75 5.504 1 95.75 178 CYS B N 1
ATOM 4234 C CA . CYS B 1 178 ? -6.168 16.766 5.266 1 95.75 178 CYS B CA 1
ATOM 4235 C C . CYS B 1 178 ? -7.559 16.141 5.281 1 95.75 178 CYS B C 1
ATOM 4237 O O . CYS B 1 178 ? -8.555 16.844 5.449 1 95.75 178 CYS B O 1
ATOM 4239 N N . ALA B 1 179 ? -7.617 14.852 5.184 1 97.19 179 ALA B N 1
ATOM 4240 C CA . ALA B 1 179 ? -8.883 14.133 5.242 1 97.19 179 ALA B CA 1
ATOM 4241 C C . ALA B 1 179 ? -9.57 14.336 6.594 1 97.19 179 ALA B C 1
ATOM 4243 O O . ALA B 1 179 ? -10.789 14.195 6.703 1 97.19 179 ALA B O 1
ATOM 4244 N N . PHE B 1 180 ? -8.859 14.711 7.637 1 95.06 180 PHE B N 1
ATOM 4245 C CA . PHE B 1 180 ? -9.398 14.82 8.992 1 95.06 180 PHE B CA 1
ATOM 4246 C C . PHE B 1 180 ? -10.031 16.188 9.219 1 95.06 180 PHE B C 1
ATOM 4248 O O . PHE B 1 180 ? -10.664 16.422 10.25 1 95.06 180 PHE B O 1
ATOM 4255 N N . GLY B 1 181 ? -9.836 17.109 8.344 1 92.88 181 GLY B N 1
ATOM 4256 C CA . GLY B 1 181 ? -10.438 18.422 8.492 1 92.88 181 GLY B CA 1
ATOM 4257 C C . GLY B 1 181 ? -9.766 19.266 9.555 1 92.88 181 GLY B C 1
ATOM 4258 O O . GLY B 1 181 ? -8.531 19.312 9.641 1 92.88 181 GLY B O 1
ATOM 4259 N N . SER B 1 182 ? -10.555 19.984 10.305 1 89.5 182 SER B N 1
ATOM 4260 C CA . SER B 1 182 ? -10.031 21.016 11.195 1 89.5 182 SER B CA 1
ATOM 4261 C C . SER B 1 182 ? -9.594 20.422 12.523 1 89.5 182 SER B C 1
ATOM 4263 O O . SER B 1 182 ? -9.117 21.141 13.406 1 89.5 182 SER B O 1
ATOM 4265 N N . THR B 1 183 ? -9.664 19.156 12.688 1 88.81 183 THR B N 1
ATOM 4266 C CA . THR B 1 183 ? -9.172 18.5 13.891 1 88.81 183 THR B CA 1
ATOM 4267 C C . THR B 1 183 ? -7.676 18.234 13.797 1 88.81 183 THR B C 1
ATOM 4269 O O . THR B 1 183 ? -7.223 17.531 12.898 1 88.81 183 THR B O 1
ATOM 4272 N N . PRO B 1 184 ? -6.938 18.859 14.734 1 96.19 184 PRO B N 1
ATOM 4273 C CA . PRO B 1 184 ? -5.527 18.484 14.719 1 96.19 184 PRO B CA 1
ATOM 4274 C C . PRO B 1 184 ? -5.32 16.984 14.992 1 96.19 184 PRO B C 1
ATOM 4276 O O . PRO B 1 184 ? -6.039 16.406 15.797 1 96.19 184 PRO B O 1
ATOM 4279 N N . VAL B 1 185 ? -4.332 16.453 14.352 1 97.56 185 VAL B N 1
ATOM 4280 C CA . VAL B 1 185 ? -4.094 15.008 14.461 1 97.56 185 VAL B CA 1
ATOM 4281 C C . VAL B 1 185 ? -2.611 14.75 14.695 1 97.56 185 VAL B C 1
ATOM 4283 O O . VAL B 1 185 ? -1.756 15.289 13.992 1 97.56 185 VAL B O 1
ATOM 4286 N N . LEU B 1 186 ? -2.33 14 15.766 1 98.31 186 LEU B N 1
ATOM 4287 C CA . LEU B 1 186 ? -0.998 13.422 15.93 1 98.31 186 LEU B CA 1
ATOM 4288 C C . LEU B 1 186 ? -0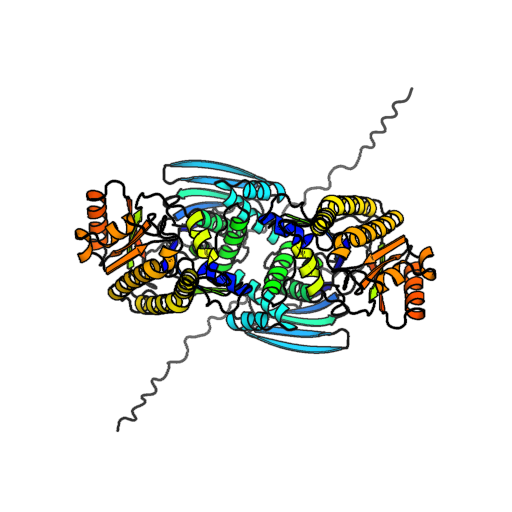.84 12.164 15.078 1 98.31 186 LEU B C 1
ATOM 4290 O O . LEU B 1 186 ? -1.598 11.203 15.234 1 98.31 186 LEU B O 1
ATOM 4294 N N . MET B 1 187 ? 0.078 12.188 14.195 1 97.94 187 MET B N 1
ATOM 4295 C CA . MET B 1 187 ? 0.376 11.039 13.344 1 97.94 187 MET B CA 1
ATOM 4296 C C . MET B 1 187 ? 1.705 10.406 13.734 1 97.94 187 MET B C 1
ATOM 4298 O O . MET B 1 187 ? 2.723 11.094 13.836 1 97.94 187 MET B O 1
ATOM 4302 N N . THR B 1 188 ? 1.675 9.141 13.969 1 97.56 188 THR B N 1
ATOM 4303 C CA . THR B 1 188 ? 2.877 8.391 14.305 1 97.56 188 THR B CA 1
ATOM 4304 C C . THR B 1 188 ? 3.217 7.391 13.203 1 97.56 188 THR B C 1
ATOM 4306 O O . THR B 1 188 ? 2.375 6.582 12.805 1 97.56 188 THR B O 1
ATOM 4309 N N . TYR B 1 189 ? 4.41 7.473 12.734 1 96.25 189 TYR B N 1
ATOM 4310 C CA . TYR B 1 189 ? 4.891 6.664 11.625 1 96.25 189 TYR B CA 1
ATOM 4311 C C . TYR B 1 189 ? 5.867 5.598 12.109 1 96.25 189 TYR B C 1
ATOM 4313 O O . TYR B 1 189 ? 6.953 5.918 12.594 1 96.25 189 TYR B O 1
ATOM 4321 N N . ASP B 1 190 ? 5.543 4.379 11.93 1 93.44 190 ASP B N 1
ATOM 4322 C CA . ASP B 1 190 ? 6.34 3.234 12.359 1 93.44 190 ASP B CA 1
ATOM 4323 C C . ASP B 1 190 ? 6.422 2.178 11.266 1 93.44 190 ASP B C 1
ATOM 4325 O O . ASP B 1 190 ? 5.77 1.136 11.344 1 93.44 190 ASP B O 1
ATOM 4329 N N . GLY B 1 191 ? 7.352 2.484 10.297 1 88.75 191 GLY B N 1
ATOM 4330 C CA . GLY B 1 191 ? 7.402 1.608 9.141 1 88.75 191 GLY B CA 1
ATOM 4331 C C . GLY B 1 191 ? 6.125 1.621 8.328 1 88.75 191 GLY B C 1
ATOM 4332 O O . GLY B 1 191 ? 5.695 2.674 7.848 1 88.75 191 GLY B O 1
ATOM 4333 N N . ASP B 1 192 ? 5.418 0.456 8.328 1 81.56 192 ASP B N 1
ATOM 4334 C CA . ASP B 1 192 ? 4.207 0.327 7.527 1 81.56 192 ASP B CA 1
ATOM 4335 C C . ASP B 1 192 ? 2.965 0.648 8.359 1 81.56 192 ASP B C 1
ATOM 4337 O O . ASP B 1 192 ? 1.848 0.654 7.832 1 81.56 192 ASP B O 1
ATOM 4341 N N . VAL B 1 193 ? 3.168 0.981 9.57 1 89 193 VAL B N 1
ATOM 4342 C CA . VAL B 1 193 ? 2.047 1.265 10.461 1 89 193 VAL B CA 1
ATOM 4343 C C . VAL B 1 193 ? 1.921 2.771 10.672 1 89 193 VAL B C 1
ATOM 4345 O O . VAL B 1 193 ? 2.908 3.449 10.969 1 89 193 VAL B O 1
ATOM 4348 N N . LEU B 1 194 ? 0.823 3.256 10.43 1 94.25 194 LEU B N 1
ATOM 4349 C CA . LEU B 1 194 ? 0.481 4.652 10.672 1 94.25 194 LEU B CA 1
ATOM 4350 C C . LEU B 1 194 ? -0.637 4.766 11.703 1 94.25 194 LEU B C 1
ATOM 4352 O O . LEU B 1 194 ? -1.685 4.133 11.562 1 94.25 194 LEU B O 1
ATOM 4356 N N . ARG B 1 195 ? -0.359 5.477 12.781 1 93.88 195 ARG B N 1
ATOM 4357 C CA . ARG B 1 195 ? -1.389 5.762 13.773 1 93.88 195 ARG B CA 1
ATOM 4358 C C . ARG B 1 195 ? -1.797 7.23 13.734 1 93.88 195 ARG B C 1
ATOM 4360 O O . ARG B 1 195 ? -0.948 8.117 13.586 1 93.88 195 ARG B O 1
ATOM 4367 N N . CYS B 1 196 ? -3.018 7.48 13.758 1 96.44 196 CYS B N 1
ATOM 4368 C CA . CYS B 1 196 ? -3.584 8.828 13.781 1 96.44 196 CYS B CA 1
ATOM 4369 C C . CYS B 1 196 ? -4.461 9.023 15.016 1 96.44 196 CYS B C 1
ATOM 4371 O O . CYS B 1 196 ? -5.438 8.305 15.211 1 96.44 196 CYS B O 1
ATOM 4373 N N . GLU B 1 197 ? -4.125 9.984 15.812 1 95.56 197 GLU B N 1
ATOM 4374 C CA . GLU B 1 197 ? -4.871 10.297 17.031 1 95.56 197 GLU B CA 1
ATOM 4375 C C . GLU B 1 197 ? -5.285 11.758 17.062 1 95.56 197 GLU B C 1
ATOM 4377 O O . GLU B 1 197 ? -4.438 12.656 16.984 1 95.56 197 GLU B O 1
ATOM 4382 N N . PRO B 1 198 ? -6.578 11.984 17.219 1 95.38 198 PRO B N 1
ATOM 4383 C CA . PRO B 1 198 ? -6.969 13.383 17.375 1 95.38 198 PRO B CA 1
ATOM 4384 C C . PRO B 1 198 ? -6.312 14.047 18.594 1 95.38 198 PRO B C 1
ATOM 4386 O O . PRO B 1 198 ? -6.137 13.406 19.625 1 95.38 198 PRO B O 1
ATOM 4389 N N . ALA B 1 199 ? -5.953 15.266 18.406 1 96.88 199 ALA B N 1
ATOM 4390 C CA . ALA B 1 199 ? -5.363 16.047 19.484 1 96.88 199 ALA B CA 1
ATOM 4391 C C . ALA B 1 199 ? -6.34 17.094 20 1 96.88 199 ALA B C 1
ATOM 4393 O O . ALA B 1 199 ? -7.062 17.719 19.219 1 96.88 199 ALA B O 1
ATOM 4394 N N . THR B 1 200 ? -6.309 17.281 21.281 1 96.31 200 THR B N 1
ATOM 4395 C CA . THR B 1 200 ? -7.16 18.297 21.906 1 96.31 200 THR B CA 1
ATOM 4396 C C . THR B 1 200 ? -6.496 19.672 21.875 1 96.31 200 THR B C 1
ATOM 4398 O O . THR B 1 200 ? -5.293 19.781 22.125 1 96.31 200 THR B O 1
ATOM 4401 N N . LEU B 1 201 ? -7.301 20.625 21.516 1 96.88 201 LEU B N 1
ATOM 4402 C CA . LEU B 1 201 ? -6.867 22.016 21.578 1 96.88 201 LEU B CA 1
ATOM 4403 C C . LEU B 1 201 ? -7.707 22.797 22.594 1 96.88 201 LEU B C 1
ATOM 4405 O O . LEU B 1 201 ? -8.891 23.047 22.344 1 96.88 201 LEU B O 1
ATOM 4409 N N . GLY B 1 202 ? -7.031 23.234 23.609 1 96.25 202 GLY B N 1
ATOM 4410 C CA . GLY B 1 202 ? -7.727 23.906 24.719 1 96.25 202 GLY B CA 1
ATOM 4411 C C . GLY B 1 202 ? -8.117 25.328 24.391 1 96.25 202 GLY B C 1
ATOM 4412 O O . GLY B 1 202 ? -9 25.891 25.047 1 96.25 202 GLY B O 1
ATOM 4413 N N . ALA B 1 203 ? -7.457 25.938 23.484 1 96.31 203 ALA B N 1
ATOM 4414 C CA . ALA B 1 203 ? -7.719 27.297 23.031 1 96.31 203 ALA B CA 1
ATOM 4415 C C . ALA B 1 203 ? -7.383 27.469 21.547 1 96.31 203 ALA B C 1
ATOM 4417 O O . ALA B 1 203 ? -6.559 26.719 21.016 1 96.31 203 ALA B O 1
ATOM 4418 N N . PRO B 1 204 ? -8 28.391 20.891 1 96.69 204 PRO B N 1
ATOM 4419 C CA . PRO B 1 204 ? -7.703 28.594 19.469 1 96.69 204 PRO B CA 1
ATOM 4420 C C . PRO B 1 204 ? -6.254 29.016 19.234 1 96.69 204 PRO B C 1
ATOM 4422 O O . PRO B 1 204 ? -5.648 29.672 20.078 1 96.69 204 PRO B O 1
ATOM 4425 N N . LEU B 1 205 ? -5.73 28.641 18.141 1 97.62 205 LEU B N 1
ATOM 4426 C CA . LEU B 1 205 ? -4.422 29.078 17.672 1 97.62 205 LEU B CA 1
ATOM 4427 C C . LEU B 1 205 ? -4.555 30 16.469 1 97.62 205 LEU B C 1
ATOM 4429 O O . LEU B 1 205 ? -5.176 29.625 15.469 1 97.62 205 LEU B O 1
ATOM 4433 N N . HIS B 1 206 ? -3.979 31.188 16.547 1 97.81 206 HIS B N 1
ATOM 4434 C CA . HIS B 1 206 ? -4.012 32.156 15.461 1 97.81 206 HIS B CA 1
ATOM 4435 C C . HIS B 1 206 ? -2.684 32.188 14.711 1 97.81 206 HIS B C 1
ATOM 4437 O O . HIS B 1 206 ? -1.711 32.781 15.188 1 97.81 206 HIS B O 1
ATOM 4443 N N . TYR B 1 207 ? -2.703 31.656 13.5 1 97.31 207 TYR B N 1
ATOM 4444 C CA . TYR B 1 207 ? -1.484 31.578 12.695 1 97.31 207 TYR B CA 1
ATOM 4445 C C . TYR B 1 207 ? -1.538 32.562 11.539 1 97.31 207 TYR B C 1
ATOM 4447 O O . TYR B 1 207 ? -2.621 32.969 11.094 1 97.31 207 TYR B O 1
ATOM 4455 N N . VAL B 1 208 ? -0.363 33 11.094 1 97.38 208 VAL B N 1
ATOM 4456 C CA . VAL B 1 208 ? -0.166 33.594 9.781 1 97.38 208 VAL B CA 1
ATOM 4457 C C . VAL B 1 208 ? 0.813 32.75 8.969 1 97.38 208 VAL B C 1
ATOM 4459 O O . VAL B 1 208 ? 1.95 32.531 9.391 1 97.38 208 VAL B O 1
ATOM 4462 N N . LEU B 1 209 ? 0.349 32.281 7.871 1 95.31 209 LEU B N 1
ATOM 4463 C CA . LEU B 1 209 ? 1.238 31.641 6.902 1 95.31 209 LEU B CA 1
ATOM 4464 C C . LEU B 1 209 ? 1.798 32.656 5.926 1 95.31 209 LEU B C 1
ATOM 4466 O O . LEU B 1 209 ? 1.045 33.438 5.34 1 95.31 209 LEU B O 1
ATOM 4470 N N . VAL B 1 210 ? 3.068 32.656 5.793 1 95.44 210 VAL B N 1
ATOM 4471 C CA . VAL B 1 210 ? 3.723 33.656 4.953 1 95.44 210 VAL B CA 1
ATOM 4472 C C . VAL B 1 210 ? 4.418 32.969 3.779 1 95.44 210 VAL B C 1
ATOM 4474 O O . VAL B 1 210 ? 5.371 32.219 3.971 1 95.44 210 VAL B O 1
ATOM 4477 N N . ASP B 1 211 ? 3.967 33.188 2.643 1 92.94 211 ASP B N 1
ATOM 4478 C CA . ASP B 1 211 ? 4.738 32.844 1.452 1 92.94 211 ASP B CA 1
ATOM 4479 C C . ASP B 1 211 ? 5.949 33.75 1.3 1 92.94 211 ASP B C 1
ATOM 4481 O O . ASP B 1 211 ? 5.805 34.938 0.985 1 92.94 211 ASP B O 1
ATOM 4485 N N . LEU B 1 212 ? 7.062 33.188 1.413 1 94.5 212 LEU B N 1
ATOM 4486 C CA . LEU B 1 212 ? 8.281 34 1.479 1 94.5 212 LEU B CA 1
ATOM 4487 C C . LEU B 1 212 ? 8.711 34.438 0.087 1 94.5 212 LEU B C 1
ATOM 4489 O O . LEU B 1 212 ? 9.609 35.281 -0.049 1 94.5 212 LEU B O 1
ATOM 4493 N N . ALA B 1 213 ? 8.102 33.906 -0.849 1 90 213 ALA B N 1
ATOM 4494 C CA . ALA B 1 213 ? 8.344 34.25 -2.242 1 90 213 ALA B CA 1
ATOM 4495 C C . ALA B 1 213 ? 9.812 34.094 -2.609 1 90 213 ALA B C 1
ATOM 4497 O O . ALA B 1 213 ? 10.367 34.875 -3.379 1 90 213 ALA B O 1
ATOM 4498 N N . ALA B 1 214 ? 10.344 33.156 -1.87 1 85.5 214 ALA B N 1
ATOM 4499 C CA . ALA B 1 214 ? 11.727 32.781 -2.166 1 85.5 214 ALA B CA 1
ATOM 4500 C C . ALA B 1 214 ? 11.828 31.328 -2.611 1 85.5 214 ALA B C 1
ATOM 4502 O O . ALA B 1 214 ? 10.961 30.516 -2.289 1 85.5 214 ALA B O 1
ATOM 4503 N N . GLY B 1 215 ? 12.422 31.016 -3.832 1 79.62 215 GLY B N 1
ATOM 4504 C CA . GLY B 1 215 ? 12.562 29.703 -4.453 1 79.62 215 GLY B CA 1
ATOM 4505 C C . GLY B 1 215 ? 13.25 28.688 -3.559 1 79.62 215 GLY B C 1
ATOM 4506 O O . GLY B 1 215 ? 14.094 29.047 -2.736 1 79.62 215 GLY B O 1
ATOM 4507 N N . LYS B 1 216 ? 12.703 27.484 -3.498 1 82.5 216 LYS B N 1
ATOM 4508 C CA . LYS B 1 216 ? 13.43 26.359 -2.908 1 82.5 216 LYS B CA 1
ATOM 4509 C C . LYS B 1 216 ? 13.336 25.125 -3.793 1 82.5 216 LYS B C 1
ATOM 4511 O O . LYS B 1 216 ? 12.438 25.016 -4.629 1 82.5 216 LYS B O 1
ATOM 4516 N N . ASP B 1 217 ? 14.32 24.328 -3.566 1 89.88 217 ASP B N 1
ATOM 4517 C CA . ASP B 1 217 ? 14.367 23.047 -4.289 1 89.88 217 ASP B CA 1
ATOM 4518 C C . ASP B 1 217 ? 14.047 21.891 -3.359 1 89.88 217 ASP B C 1
ATOM 4520 O O . ASP B 1 217 ? 14.953 21.297 -2.766 1 89.88 217 ASP B O 1
ATOM 4524 N N . THR B 1 218 ? 12.75 21.578 -3.27 1 87.31 218 THR B N 1
ATOM 4525 C CA . THR B 1 218 ? 12.273 20.531 -2.367 1 87.31 218 THR B CA 1
ATOM 4526 C C . THR B 1 218 ? 12.922 19.203 -2.691 1 87.31 218 THR B C 1
ATOM 4528 O O . THR B 1 218 ? 13.219 18.406 -1.79 1 87.31 218 THR B O 1
ATOM 4531 N N . VAL B 1 219 ? 13.141 18.984 -3.912 1 86.25 219 VAL B N 1
ATOM 4532 C CA . VAL B 1 219 ? 13.727 17.719 -4.344 1 86.25 219 VAL B CA 1
ATOM 4533 C C . VAL B 1 219 ? 15.148 17.594 -3.805 1 86.25 219 VAL B C 1
ATOM 4535 O O . VAL B 1 219 ? 15.531 16.547 -3.275 1 86.25 219 VAL B O 1
ATOM 4538 N N . ALA B 1 220 ? 15.891 18.672 -3.928 1 92.62 220 ALA B N 1
ATOM 4539 C CA . ALA B 1 220 ? 17.266 18.688 -3.426 1 92.62 220 ALA B CA 1
ATOM 4540 C C . ALA B 1 220 ? 17.297 18.516 -1.908 1 92.62 220 ALA B C 1
ATOM 4542 O O . ALA B 1 220 ? 18.141 17.797 -1.371 1 92.62 220 ALA B O 1
ATOM 4543 N N . ILE B 1 221 ? 16.422 19.156 -1.274 1 94.06 221 ILE B N 1
ATOM 4544 C CA . ILE B 1 221 ? 16.344 19.078 0.18 1 94.06 221 ILE B CA 1
ATOM 4545 C C . ILE B 1 221 ? 16.047 17.641 0.608 1 94.06 221 ILE B C 1
ATOM 4547 O O . ILE B 1 221 ? 16.75 17.094 1.459 1 94.06 221 ILE B O 1
ATOM 4551 N N . LEU B 1 222 ? 15.078 17.062 0.022 1 92.12 222 LEU B N 1
ATOM 4552 C CA . LEU B 1 222 ? 14.672 15.703 0.378 1 92.12 222 LEU B CA 1
ATOM 4553 C C . LEU B 1 222 ? 15.797 14.711 0.125 1 92.12 222 LEU B C 1
ATOM 4555 O O . LEU B 1 222 ? 16.078 13.844 0.964 1 92.12 222 LEU B O 1
ATOM 4559 N N . ALA B 1 223 ? 16.406 14.844 -0.978 1 91.81 223 ALA B N 1
ATOM 4560 C CA . ALA B 1 223 ? 17.516 13.945 -1.308 1 91.81 223 ALA B CA 1
ATOM 4561 C C . ALA B 1 223 ? 18.625 14.039 -0.268 1 91.81 223 ALA B C 1
ATOM 4563 O O . ALA B 1 223 ? 19.172 13.016 0.167 1 91.81 223 ALA B O 1
ATOM 4564 N N . ALA B 1 224 ? 18.938 15.227 0.07 1 95.94 224 ALA B N 1
ATOM 4565 C CA . ALA B 1 224 ? 20.016 15.453 1.018 1 95.94 224 ALA B CA 1
ATOM 4566 C C . ALA B 1 224 ? 19.672 14.891 2.395 1 95.94 224 ALA B C 1
ATOM 4568 O O . ALA B 1 224 ? 20.516 14.25 3.037 1 95.94 224 ALA B O 1
ATOM 4569 N N . LEU B 1 225 ? 18.5 15.117 2.826 1 96.94 225 LEU B N 1
ATOM 4570 C CA . LEU B 1 225 ? 18.109 14.656 4.156 1 96.94 225 LEU B CA 1
ATOM 4571 C C . LEU B 1 225 ? 17.922 13.148 4.176 1 96.94 225 LEU B C 1
ATOM 4573 O O . LEU B 1 225 ? 18.297 12.484 5.148 1 96.94 225 LEU B O 1
ATOM 4577 N N . GLN B 1 226 ? 17.391 12.602 3.162 1 94.5 226 GLN B N 1
ATOM 4578 C CA . GLN B 1 226 ? 17.141 11.164 3.094 1 94.5 226 GLN B CA 1
ATOM 4579 C C . GLN B 1 226 ? 18.438 10.383 3.045 1 94.5 226 GLN B C 1
ATOM 4581 O O . GLN B 1 226 ? 18.484 9.203 3.42 1 94.5 226 GLN B O 1
ATOM 4586 N N . ALA B 1 227 ? 19.453 10.992 2.619 1 95.31 227 ALA B N 1
ATOM 4587 C CA . ALA B 1 227 ? 20.766 10.352 2.59 1 95.31 227 ALA B CA 1
ATOM 4588 C C . ALA B 1 227 ? 21.219 9.977 3.994 1 95.31 227 ALA B C 1
ATOM 4590 O O . ALA B 1 227 ? 22.094 9.125 4.164 1 95.31 227 ALA B O 1
ATOM 4591 N N . ALA B 1 228 ? 20.656 10.578 4.93 1 96.88 228 ALA B N 1
ATOM 4592 C CA . ALA B 1 228 ? 21.016 10.289 6.32 1 96.88 228 ALA B CA 1
ATOM 4593 C C . ALA B 1 228 ? 20.359 8.984 6.785 1 96.88 228 ALA B C 1
ATOM 4595 O O . ALA B 1 228 ? 20.641 8.5 7.883 1 96.88 228 ALA B O 1
ATOM 4596 N N . PHE B 1 229 ? 19.516 8.438 6.066 1 94.94 229 PHE B N 1
ATOM 4597 C CA . PHE B 1 229 ? 18.719 7.254 6.414 1 94.94 229 PHE B CA 1
ATOM 4598 C C . PHE B 1 229 ? 18.938 6.148 5.387 1 94.94 229 PHE B C 1
ATOM 4600 O O . PHE B 1 229 ? 19.25 6.422 4.227 1 94.94 229 PHE B O 1
ATOM 4607 N N . PRO B 1 230 ? 18.75 4.852 5.676 1 93.75 230 PRO B N 1
ATOM 4608 C CA . PRO B 1 230 ? 18.312 4.383 6.996 1 93.75 230 PRO B CA 1
ATOM 4609 C C . PRO B 1 230 ? 19.484 4.262 7.984 1 93.75 230 PRO B C 1
ATOM 4611 O O . PRO B 1 230 ? 19.25 4.008 9.172 1 93.75 230 PRO B O 1
ATOM 4614 N N . VAL B 1 231 ? 20.734 4.379 7.508 1 95.5 231 VAL B N 1
ATOM 4615 C CA . VAL B 1 231 ? 21.906 4.305 8.367 1 95.5 231 VAL B CA 1
ATOM 4616 C C . VAL B 1 231 ? 22.797 5.523 8.133 1 95.5 231 VAL B C 1
ATOM 4618 O O . VAL B 1 231 ? 23.438 5.645 7.086 1 95.5 231 VAL B O 1
ATOM 4621 N N . PRO B 1 232 ? 22.906 6.324 9.109 1 96.81 232 PRO B N 1
ATOM 4622 C CA . PRO B 1 232 ? 23.766 7.504 8.93 1 96.81 232 PRO B CA 1
ATOM 4623 C C . PRO B 1 232 ? 25.25 7.16 8.914 1 96.81 232 PRO B C 1
ATOM 4625 O O . PRO B 1 232 ? 25.688 6.301 9.68 1 96.81 232 PRO B O 1
ATOM 4628 N N . ALA B 1 233 ? 25.938 7.852 8.117 1 96.31 233 ALA B N 1
ATOM 4629 C CA . ALA B 1 233 ? 27.344 7.531 7.918 1 96.31 233 ALA B CA 1
ATOM 4630 C C . ALA B 1 233 ? 28.25 8.641 8.469 1 96.31 233 ALA B C 1
ATOM 4632 O O . ALA B 1 233 ? 29.406 8.398 8.797 1 96.31 233 ALA B O 1
ATOM 4633 N N . THR B 1 234 ? 27.844 9.867 8.453 1 97.62 234 THR B N 1
ATOM 4634 C CA . THR B 1 234 ? 28.625 11.016 8.898 1 97.62 234 THR B CA 1
ATOM 4635 C C . THR B 1 234 ? 28.031 11.617 10.172 1 97.62 234 THR B C 1
ATOM 4637 O O . THR B 1 234 ? 26.922 11.273 10.562 1 97.62 234 THR B O 1
ATOM 4640 N N . ASP B 1 235 ? 28.734 12.492 10.742 1 97.75 235 ASP B N 1
ATOM 4641 C CA . ASP B 1 235 ? 28.266 13.164 11.953 1 97.75 235 ASP B CA 1
ATOM 4642 C C . ASP B 1 235 ? 27.047 14.047 11.648 1 97.75 235 ASP B C 1
ATOM 4644 O O . ASP B 1 235 ? 26.125 14.133 12.461 1 97.75 235 ASP B O 1
ATOM 4648 N N . GLU B 1 236 ? 27.109 14.641 10.5 1 97.94 236 GLU B N 1
ATOM 4649 C CA . GLU B 1 236 ? 25.969 15.469 10.102 1 97.94 236 GLU B CA 1
ATOM 4650 C C . GLU B 1 236 ? 24.719 14.625 9.883 1 97.94 236 GLU B C 1
ATOM 4652 O O . GLU B 1 236 ? 23.625 15.031 10.281 1 97.94 236 GLU B O 1
ATOM 4657 N N . GLN B 1 237 ? 24.906 13.523 9.32 1 98.19 237 GLN B N 1
ATOM 4658 C CA . GLN B 1 237 ? 23.781 12.617 9.094 1 98.19 237 GLN B CA 1
ATOM 4659 C C . GLN B 1 237 ? 23.234 12.07 10.406 1 98.19 237 GLN B C 1
ATOM 4661 O O . GLN B 1 237 ? 22.016 11.938 10.57 1 98.19 237 GLN B O 1
ATOM 4666 N N . ARG B 1 238 ? 24.078 11.805 11.32 1 98.19 238 ARG B N 1
ATOM 4667 C CA . ARG B 1 238 ? 23.672 11.328 12.641 1 98.19 238 ARG B CA 1
ATOM 4668 C C . ARG B 1 238 ? 22.859 12.398 13.375 1 98.19 238 ARG B C 1
ATOM 4670 O O . ARG B 1 238 ? 21.875 12.086 14.055 1 98.19 238 ARG B O 1
ATOM 4677 N N . ALA B 1 239 ? 23.328 13.594 13.203 1 98.44 239 ALA B N 1
ATOM 4678 C CA . ALA B 1 239 ? 22.625 14.703 13.82 1 98.44 239 ALA B CA 1
ATOM 4679 C C . ALA B 1 239 ? 21.203 14.836 13.258 1 98.44 239 ALA B C 1
ATOM 4681 O O . ALA B 1 239 ? 20.25 15.078 14 1 98.44 239 ALA B O 1
ATOM 4682 N N . CYS B 1 240 ? 21.094 14.688 11.992 1 98.5 240 CYS B N 1
ATOM 4683 C CA . CYS B 1 240 ? 19.781 14.75 11.344 1 98.5 240 CYS B CA 1
ATOM 4684 C C . CYS B 1 240 ? 18.891 13.609 11.82 1 98.5 240 CYS B C 1
ATOM 4686 O O . CYS B 1 240 ? 17.703 13.82 12.086 1 98.5 240 CYS B O 1
ATOM 4688 N N . ALA B 1 241 ? 19.453 12.477 11.945 1 98.12 241 ALA B N 1
ATOM 4689 C CA . ALA B 1 241 ? 18.703 11.328 12.445 1 98.12 241 ALA B CA 1
ATOM 4690 C C . ALA B 1 241 ? 18.203 11.57 13.867 1 98.12 241 ALA B C 1
ATOM 4692 O O . ALA B 1 241 ? 17.094 11.188 14.219 1 98.12 241 ALA B O 1
ATOM 4693 N N . GLU B 1 242 ? 19.031 12.172 14.633 1 98.25 242 GLU B N 1
ATOM 4694 C CA . GLU B 1 242 ? 18.641 12.516 16 1 98.25 242 GLU B CA 1
ATOM 4695 C C . GLU B 1 242 ? 17.516 13.531 16.016 1 98.25 242 GLU B C 1
ATOM 4697 O O . GLU B 1 242 ? 16.578 13.422 16.828 1 98.25 242 GLU B O 1
ATOM 4702 N N . LEU B 1 243 ? 17.594 14.492 15.141 1 98.69 243 LEU B N 1
ATOM 4703 C CA . LEU B 1 243 ? 16.578 15.547 15.039 1 98.69 243 LEU B CA 1
ATOM 4704 C C . LEU B 1 243 ? 15.211 14.953 14.734 1 98.69 243 LEU B C 1
ATOM 4706 O O . LEU B 1 243 ? 14.234 15.242 15.438 1 98.69 243 LEU B O 1
ATOM 4710 N N . LEU B 1 244 ? 15.172 14.039 13.734 1 98.38 244 LEU B N 1
ATOM 4711 C CA . LEU B 1 244 ? 13.891 13.531 13.242 1 98.38 244 LEU B CA 1
ATOM 4712 C C . LEU B 1 244 ? 13.391 12.383 14.109 1 98.38 244 LEU B C 1
ATOM 4714 O O . LEU B 1 244 ? 12.266 11.914 13.938 1 98.38 244 LEU B O 1
ATOM 4718 N N . GLY B 1 245 ? 14.227 12.008 15.086 1 98 245 GLY B N 1
ATOM 4719 C CA . GLY B 1 245 ? 13.883 10.93 16.016 1 98 245 GLY B CA 1
ATOM 4720 C C . GLY B 1 245 ? 13.562 11.422 17.406 1 98 245 GLY B C 1
ATOM 4721 O O . GLY B 1 245 ? 12.484 11.961 17.656 1 98 245 GLY B O 1
ATOM 4722 N N . ARG B 1 246 ? 14.547 11.336 18.297 1 98 246 ARG B N 1
ATOM 4723 C CA . ARG B 1 246 ? 14.328 11.57 19.719 1 98 246 ARG B CA 1
ATOM 4724 C C . ARG B 1 246 ? 13.938 13.023 19.984 1 98 246 ARG B C 1
ATOM 4726 O O . ARG B 1 246 ? 13.078 13.297 20.812 1 98 246 ARG B O 1
ATOM 4733 N N . ILE B 1 247 ? 14.547 13.914 19.312 1 98.75 247 ILE B N 1
ATOM 4734 C CA . ILE B 1 247 ? 14.266 15.336 19.531 1 98.75 247 ILE B CA 1
ATOM 4735 C C . ILE B 1 247 ? 12.852 15.656 19.062 1 98.75 247 ILE B C 1
ATOM 4737 O O . ILE B 1 247 ? 12.086 16.297 19.766 1 98.75 247 ILE B O 1
ATOM 4741 N N . ASN B 1 248 ? 12.531 15.164 17.875 1 98.75 248 ASN B N 1
ATOM 4742 C CA . ASN B 1 248 ? 11.18 15.367 17.359 1 98.75 248 ASN B CA 1
ATOM 4743 C C . ASN B 1 248 ? 10.133 14.711 18.25 1 98.75 248 ASN B C 1
ATOM 4745 O O . ASN B 1 248 ? 9.055 15.266 18.469 1 98.75 248 ASN B O 1
ATOM 4749 N N . ALA B 1 249 ? 10.453 13.539 18.781 1 98.5 249 ALA B N 1
ATOM 4750 C CA . ALA B 1 249 ? 9.539 12.852 19.688 1 98.5 249 ALA B CA 1
ATOM 4751 C C . ALA B 1 249 ? 9.25 13.695 20.922 1 98.5 249 ALA B C 1
ATOM 4753 O O . ALA B 1 249 ? 8.094 13.812 21.344 1 98.5 249 ALA B O 1
ATOM 4754 N N . ASP B 1 250 ? 10.234 14.258 21.422 1 98.75 250 ASP B N 1
ATOM 4755 C CA . ASP B 1 250 ? 10.086 15.109 22.609 1 98.75 250 ASP B CA 1
ATOM 4756 C C . ASP B 1 250 ? 9.273 16.359 22.281 1 98.75 250 ASP B C 1
ATOM 4758 O O . ASP B 1 250 ? 8.336 16.703 23 1 98.75 250 ASP B O 1
ATOM 4762 N N . ILE B 1 251 ? 9.57 16.984 21.203 1 98.81 251 ILE B N 1
ATOM 4763 C CA . ILE B 1 251 ? 8.914 18.234 20.812 1 98.81 251 ILE B CA 1
ATOM 4764 C C . ILE B 1 251 ? 7.43 17.984 20.562 1 98.81 251 ILE B C 1
ATOM 4766 O O . ILE B 1 251 ? 6.578 18.719 21.047 1 98.81 251 ILE B O 1
ATOM 4770 N N . THR B 1 252 ? 7.137 16.953 19.875 1 98.75 252 THR B N 1
ATOM 4771 C CA . THR B 1 252 ? 5.742 16.688 19.531 1 98.75 252 THR B CA 1
ATOM 4772 C C . THR 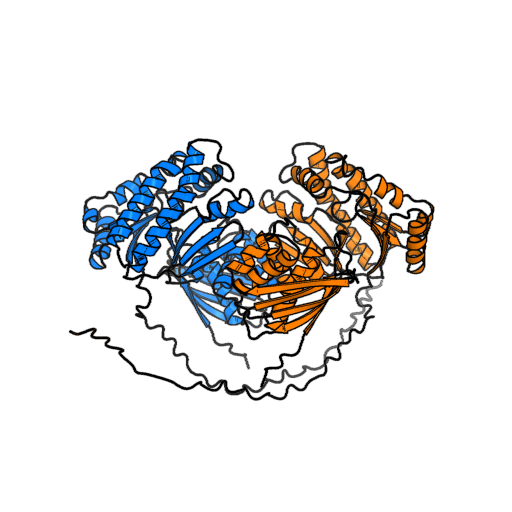B 1 252 ? 4.957 16.281 20.781 1 98.75 252 THR B C 1
ATOM 4774 O O . THR B 1 252 ? 3.777 16.609 20.906 1 98.75 252 THR B O 1
ATOM 4777 N N . GLN B 1 253 ? 5.605 15.586 21.656 1 98.44 253 GLN B N 1
ATOM 4778 C CA . GLN B 1 253 ? 4.941 15.227 22.906 1 98.44 253 GLN B CA 1
ATOM 4779 C C . GLN B 1 253 ? 4.605 16.469 23.734 1 98.44 253 GLN B C 1
ATOM 4781 O O . GLN B 1 253 ? 3.488 16.594 24.234 1 98.44 253 GLN B O 1
ATOM 4786 N N . ARG B 1 254 ? 5.539 17.328 23.859 1 98.81 254 ARG B N 1
ATOM 4787 C CA . ARG B 1 254 ? 5.316 18.578 24.578 1 98.81 254 ARG B CA 1
ATOM 4788 C C . ARG B 1 254 ? 4.258 19.422 23.891 1 98.81 254 ARG B C 1
ATOM 4790 O O . ARG B 1 254 ? 3.42 20.047 24.547 1 98.81 254 ARG B O 1
ATOM 4797 N N . ALA B 1 255 ? 4.316 19.453 22.578 1 98.81 255 ALA B N 1
ATOM 4798 C CA . ALA B 1 255 ? 3.348 20.234 21.828 1 98.81 255 ALA B CA 1
ATOM 4799 C C . ALA B 1 255 ? 1.921 19.781 22.109 1 98.81 255 ALA B C 1
ATOM 4801 O O . ALA B 1 255 ? 1.025 20.594 22.312 1 98.81 255 ALA B O 1
ATOM 4802 N N . ILE B 1 256 ? 1.745 18.484 22.109 1 98.56 256 ILE B N 1
ATOM 4803 C CA . ILE B 1 256 ? 0.421 17.922 22.359 1 98.56 256 ILE B CA 1
ATOM 4804 C C . ILE B 1 256 ? -0.073 18.359 23.734 1 98.56 256 ILE B C 1
ATOM 4806 O O . ILE B 1 256 ? -1.235 18.734 23.891 1 98.56 256 ILE B O 1
ATOM 4810 N N . GLN B 1 257 ? 0.766 18.359 24.703 1 98.5 257 GLN B N 1
ATOM 4811 C CA . GLN B 1 257 ? 0.405 18.766 26.062 1 98.5 257 GLN B CA 1
ATOM 4812 C C . GLN B 1 257 ? 0.074 20.25 26.125 1 98.5 257 GLN B C 1
ATOM 4814 O O . GLN B 1 257 ? -0.917 20.641 26.734 1 98.5 257 GLN B O 1
ATOM 4819 N N . LEU B 1 258 ? 0.864 21 25.5 1 98.69 258 LEU B N 1
ATOM 4820 C CA . LEU B 1 258 ? 0.658 22.438 25.5 1 98.69 258 LEU B CA 1
ATOM 4821 C C . LEU B 1 258 ? -0.625 22.812 24.766 1 98.69 258 LEU B C 1
ATOM 4823 O O . LEU B 1 258 ? -1.345 23.719 25.172 1 98.69 258 LEU B O 1
ATOM 4827 N N . MET B 1 259 ? -0.861 22.125 23.672 1 98.38 259 MET B N 1
ATOM 4828 C CA . MET B 1 259 ? -2.098 22.344 22.922 1 98.38 259 MET B CA 1
ATOM 4829 C C . MET B 1 259 ? -3.314 22.031 23.781 1 98.38 259 MET B C 1
ATOM 4831 O O . MET B 1 259 ? -4.262 22.812 23.844 1 98.38 259 MET B O 1
ATOM 4835 N N . ALA B 1 260 ? -3.289 20.953 24.5 1 97.88 260 ALA B N 1
ATOM 4836 C CA . ALA B 1 260 ? -4.395 20.562 25.359 1 97.88 260 ALA B CA 1
ATOM 4837 C C . ALA B 1 260 ? -4.609 21.594 26.469 1 97.88 260 ALA B C 1
ATOM 4839 O O . ALA B 1 260 ? -5.75 21.891 26.844 1 97.88 260 ALA B O 1
ATOM 4840 N N . ALA B 1 261 ? -3.58 22.141 26.969 1 98 261 ALA B N 1
ATOM 4841 C CA . ALA B 1 261 ? -3.625 23.109 28.062 1 98 261 ALA B CA 1
ATOM 4842 C C . ALA B 1 261 ? -4.035 24.5 27.531 1 98 261 ALA B C 1
ATOM 4844 O O . ALA B 1 261 ? -4.363 25.391 28.328 1 98 261 ALA B O 1
ATOM 4845 N N . GLY B 1 262 ? -3.99 24.688 26.281 1 97.5 262 GLY B N 1
ATOM 4846 C CA . GLY B 1 262 ? -4.273 26 25.688 1 97.5 262 GLY B CA 1
ATOM 4847 C C . GLY B 1 262 ? -3.162 27 25.906 1 97.5 262 GLY B C 1
ATOM 4848 O O . GLY B 1 262 ? -3.416 28.203 25.984 1 97.5 262 GLY B O 1
ATOM 4849 N N . ASP B 1 263 ? -1.956 26.5 26.047 1 98.19 263 ASP B N 1
ATOM 4850 C CA . ASP B 1 263 ? -0.813 27.375 26.312 1 98.19 263 ASP B CA 1
ATOM 4851 C C . ASP B 1 263 ? -0.099 27.766 25.031 1 98.19 263 ASP B C 1
ATOM 4853 O O . ASP B 1 263 ? 0.994 27.266 24.734 1 98.19 263 ASP B O 1
ATOM 4857 N N . ALA B 1 264 ? -0.597 28.75 24.375 1 98.19 264 ALA B N 1
ATOM 4858 C CA . ALA B 1 264 ? -0.077 29.203 23.078 1 98.19 264 ALA B CA 1
ATOM 4859 C C . ALA B 1 264 ? 1.312 29.812 23.234 1 98.19 264 ALA B C 1
ATOM 4861 O O . ALA B 1 264 ? 2.148 29.688 22.328 1 98.19 264 ALA B O 1
ATOM 4862 N N . GLN B 1 265 ? 1.534 30.469 24.297 1 98.56 265 GLN B N 1
ATOM 4863 C CA . GLN B 1 265 ? 2.824 31.109 24.516 1 98.56 265 GLN B CA 1
ATOM 4864 C C . GLN B 1 265 ? 3.957 30.094 24.516 1 98.56 265 GLN B C 1
ATOM 4866 O O . GLN B 1 265 ? 4.945 30.25 23.797 1 98.56 265 GLN B O 1
ATOM 4871 N N . GLN B 1 266 ? 3.785 29.031 25.281 1 98.69 266 GLN B N 1
ATOM 4872 C CA . GLN B 1 266 ? 4.824 28.016 25.328 1 98.69 266 GLN B CA 1
ATOM 4873 C C . GLN B 1 266 ? 4.883 27.219 24.031 1 98.69 266 GLN B C 1
ATOM 4875 O O . GLN B 1 266 ? 5.945 26.719 23.656 1 98.69 266 GLN B O 1
ATOM 4880 N N . LEU B 1 267 ? 3.785 27.109 23.406 1 98.75 267 LEU B N 1
ATOM 4881 C CA . LEU B 1 267 ? 3.779 26.453 22.109 1 98.75 267 LEU B CA 1
ATOM 4882 C C . LEU B 1 267 ? 4.617 27.234 21.094 1 98.75 267 LEU B C 1
ATOM 4884 O O . LEU B 1 267 ? 5.359 26.641 20.312 1 98.75 267 LEU B O 1
ATOM 4888 N N . GLY B 1 268 ? 4.449 28.547 21.109 1 98.75 268 GLY B N 1
ATOM 4889 C CA . GLY B 1 268 ? 5.285 29.391 20.266 1 98.75 268 GLY B CA 1
ATOM 4890 C C . GLY B 1 268 ? 6.77 29.234 20.562 1 98.75 268 GLY B C 1
ATOM 4891 O O . GLY B 1 268 ? 7.586 29.188 19.641 1 98.75 268 GLY B O 1
ATOM 4892 N N . ALA B 1 269 ? 7.074 29.234 21.844 1 98.75 269 ALA B N 1
ATOM 4893 C CA . ALA B 1 269 ? 8.461 29 22.25 1 98.75 269 ALA B CA 1
ATOM 4894 C C . ALA B 1 269 ? 8.969 27.672 21.719 1 98.75 269 ALA B C 1
ATOM 4896 O O . ALA B 1 269 ? 10.133 27.547 21.312 1 98.75 269 ALA B O 1
ATOM 4897 N N . LEU B 1 270 ? 8.117 26.703 21.734 1 98.81 270 LEU B N 1
ATOM 4898 C CA . LEU B 1 270 ? 8.469 25.391 21.219 1 98.81 270 LEU B CA 1
ATOM 4899 C C . LEU B 1 270 ? 8.727 25.438 19.719 1 98.81 270 LEU B C 1
ATOM 4901 O O . LEU B 1 270 ? 9.586 24.703 19.219 1 98.81 270 LEU B O 1
ATOM 4905 N N . MET B 1 271 ? 8 26.25 18.984 1 98.81 271 MET B N 1
ATOM 4906 C CA . MET B 1 271 ? 8.25 26.438 17.547 1 98.81 271 MET B CA 1
ATOM 4907 C C . MET B 1 271 ? 9.648 27 17.297 1 98.81 271 MET B C 1
ATOM 4909 O O . MET B 1 271 ? 10.344 26.547 16.391 1 98.81 271 MET B O 1
ATOM 4913 N N . ARG B 1 272 ? 10.039 27.922 18.156 1 98.62 272 ARG B N 1
ATOM 4914 C CA . ARG B 1 272 ? 11.383 28.469 18.047 1 98.62 272 ARG B CA 1
ATOM 4915 C C . ARG B 1 272 ? 12.438 27.406 18.312 1 98.62 272 ARG B C 1
ATOM 4917 O O . ARG B 1 272 ? 13.461 27.359 17.625 1 98.62 272 ARG B O 1
ATOM 4924 N N . GLU B 1 273 ? 12.141 26.625 19.297 1 98.75 273 GLU B N 1
ATOM 4925 C CA . GLU B 1 273 ? 13.055 25.531 19.625 1 98.75 273 GLU B CA 1
ATOM 4926 C C . GLU B 1 273 ? 13.172 24.547 18.453 1 98.75 273 GLU B C 1
ATOM 4928 O O . GLU B 1 273 ? 14.273 24.125 18.109 1 98.75 273 GLU B O 1
ATOM 4933 N N . ALA B 1 274 ? 12.039 24.188 17.906 1 98.75 274 ALA B N 1
ATOM 4934 C CA . ALA B 1 274 ? 12.023 23.266 16.781 1 98.75 274 ALA B CA 1
ATOM 4935 C C . ALA B 1 274 ? 12.82 23.812 15.602 1 98.75 274 ALA B C 1
ATOM 4937 O O . ALA B 1 274 ? 13.594 23.094 14.969 1 98.75 274 ALA B O 1
ATOM 4938 N N . GLN B 1 275 ? 12.656 25.094 15.32 1 98.69 275 GLN B N 1
ATOM 4939 C CA . GLN B 1 275 ? 13.375 25.734 14.219 1 98.69 275 GLN B CA 1
ATOM 4940 C C . GLN B 1 275 ? 14.883 25.75 14.484 1 98.69 275 GLN B C 1
ATOM 4942 O O . GLN B 1 275 ? 15.68 25.453 13.594 1 98.69 275 GLN B O 1
ATOM 4947 N N . ALA B 1 276 ? 15.242 26.078 15.664 1 98.62 276 ALA B N 1
ATOM 4948 C CA . ALA B 1 276 ? 16.656 26.109 16.031 1 98.62 276 ALA B CA 1
ATOM 4949 C C . ALA B 1 276 ? 17.297 24.734 15.906 1 98.62 276 ALA B C 1
ATOM 4951 O O . ALA B 1 276 ? 18.438 24.609 15.445 1 98.62 276 ALA B O 1
ATOM 4952 N N . ALA B 1 277 ? 16.594 23.734 16.344 1 98.62 277 ALA B N 1
ATOM 4953 C CA . ALA B 1 277 ? 17.094 22.359 16.234 1 98.62 277 ALA B CA 1
ATOM 4954 C C . ALA B 1 277 ? 17.281 21.969 14.766 1 98.62 277 ALA B C 1
ATOM 4956 O O . ALA B 1 277 ? 18.281 21.328 14.414 1 98.62 277 ALA B O 1
ATOM 4957 N N . PHE B 1 278 ? 16.344 22.344 13.961 1 98.62 278 PHE B N 1
ATOM 4958 C CA . PHE B 1 278 ? 16.422 22.062 12.531 1 98.62 278 PHE B CA 1
ATOM 4959 C C . PHE B 1 278 ? 17.641 22.75 11.906 1 98.62 278 PHE B C 1
ATOM 4961 O O . PHE B 1 278 ? 18.375 22.125 11.141 1 98.62 278 PHE B O 1
ATOM 4968 N N . ASP B 1 279 ? 17.844 23.969 12.258 1 98.44 279 ASP B N 1
ATOM 4969 C CA . ASP B 1 279 ? 18.969 24.75 11.742 1 98.44 279 ASP B CA 1
ATOM 4970 C C . ASP B 1 279 ? 20.297 24.094 12.109 1 98.44 279 ASP B C 1
ATOM 4972 O O . ASP B 1 279 ? 21.234 24.062 11.305 1 98.44 279 ASP B O 1
ATOM 4976 N N . ALA B 1 280 ? 20.297 23.578 13.227 1 98.38 280 ALA B N 1
ATOM 4977 C CA . ALA B 1 280 ? 21.562 23.062 13.758 1 98.38 280 ALA B CA 1
ATOM 4978 C C . ALA B 1 280 ? 21.844 21.672 13.211 1 98.38 280 ALA B C 1
ATOM 4980 O O . ALA B 1 280 ? 23.016 21.281 13.039 1 98.38 280 ALA B O 1
ATOM 4981 N N . ARG B 1 281 ? 20.797 20.953 12.883 1 98.5 281 ARG B N 1
ATOM 4982 C CA . ARG B 1 281 ? 21.031 19.516 12.727 1 98.5 281 ARG B CA 1
ATOM 4983 C C . ARG B 1 281 ? 20.641 19.047 11.336 1 98.5 281 ARG B C 1
ATOM 4985 O O . ARG B 1 281 ? 21.078 17.984 10.891 1 98.5 281 ARG B O 1
ATOM 4992 N N . ALA B 1 282 ? 19.797 19.766 10.656 1 98.38 282 ALA B N 1
ATOM 4993 C CA . ALA B 1 282 ? 19.391 19.359 9.32 1 98.38 282 ALA B CA 1
ATOM 4994 C C . ALA B 1 282 ? 19.969 20.281 8.258 1 98.38 282 ALA B C 1
ATOM 4996 O O . ALA B 1 282 ? 20.406 19.844 7.195 1 98.38 282 ALA B O 1
ATOM 4997 N N . ALA B 1 283 ? 20.094 21.547 8.547 1 97.75 283 ALA B N 1
ATOM 4998 C CA . ALA B 1 283 ? 20.484 22.562 7.57 1 97.75 283 ALA B CA 1
ATOM 4999 C C . ALA B 1 283 ? 21.891 22.281 7.023 1 97.75 283 ALA B C 1
ATOM 5001 O O . ALA B 1 283 ? 22.141 22.484 5.836 1 97.75 283 ALA B O 1
ATOM 5002 N N . PRO B 1 284 ? 22.812 21.75 7.82 1 97.94 284 PRO B N 1
ATOM 5003 C CA . PRO B 1 284 ? 24.172 21.5 7.324 1 97.94 284 PRO B CA 1
ATOM 5004 C C . PRO B 1 284 ? 24.203 20.469 6.195 1 97.94 284 PRO B C 1
ATOM 5006 O O . PRO B 1 284 ? 25.172 20.406 5.441 1 97.94 284 PRO B O 1
ATOM 5009 N N . LEU B 1 285 ? 23.172 19.656 6.086 1 97.81 285 LEU B N 1
ATOM 5010 C CA . LEU B 1 285 ? 23.156 18.625 5.062 1 97.81 285 LEU B CA 1
ATOM 5011 C C . LEU B 1 285 ? 22.844 19.219 3.693 1 97.81 285 LEU B C 1
ATOM 5013 O O . LEU B 1 285 ? 23.078 18.594 2.664 1 97.81 285 LEU B O 1
ATOM 5017 N N . CYS B 1 286 ? 22.266 20.422 3.707 1 97.75 286 CYS B N 1
ATOM 5018 C CA . CYS B 1 286 ? 21.938 21.094 2.461 1 97.75 286 CYS B CA 1
ATOM 5019 C C . CYS B 1 286 ? 21.938 22.609 2.648 1 97.75 286 CYS B C 1
ATOM 5021 O O . CYS B 1 286 ? 20.906 23.266 2.457 1 97.75 286 CYS B O 1
ATOM 5023 N N . PRO B 1 287 ? 23.062 23.156 2.865 1 96.25 287 PRO B N 1
ATOM 5024 C CA . PRO B 1 287 ? 23.125 24.562 3.236 1 96.25 287 PRO B CA 1
ATOM 5025 C C . PRO B 1 287 ? 22.609 25.484 2.133 1 96.25 287 PRO B C 1
ATOM 5027 O O . PRO B 1 287 ? 22.047 26.547 2.42 1 96.25 287 PRO B O 1
ATOM 5030 N N . SER B 1 288 ? 22.734 25.078 0.881 1 95.88 288 SER B N 1
ATOM 5031 C CA . SER B 1 288 ? 22.312 25.922 -0.229 1 95.88 288 SER B CA 1
ATOM 5032 C C . SER B 1 288 ? 20.797 26.156 -0.199 1 95.88 288 SER B C 1
ATOM 5034 O O . SER B 1 288 ? 20.312 27.172 -0.69 1 95.88 288 SER B O 1
ATOM 5036 N N . GLN B 1 289 ? 20.078 25.266 0.474 1 96.25 289 GLN B N 1
ATOM 5037 C CA . GLN B 1 289 ? 18.625 25.344 0.495 1 96.25 289 GLN B CA 1
ATOM 5038 C C . GLN B 1 289 ? 18.109 25.641 1.901 1 96.25 289 GLN B C 1
ATOM 5040 O O . GLN B 1 289 ? 17.047 26.234 2.066 1 96.25 289 GLN B O 1
ATOM 5045 N N . LEU B 1 290 ? 18.953 25.312 2.896 1 97.25 290 LEU B N 1
ATOM 5046 C CA . LEU B 1 290 ? 18.359 25.266 4.23 1 97.25 290 LEU B CA 1
ATOM 5047 C C . LEU B 1 290 ? 19 26.297 5.148 1 97.25 290 LEU B C 1
ATOM 5049 O O . LEU B 1 290 ? 18.641 26.391 6.324 1 97.25 290 LEU B O 1
ATOM 5053 N N . ALA B 1 291 ? 19.922 27.047 4.602 1 95.88 291 ALA B N 1
ATOM 5054 C CA . ALA B 1 291 ? 20.359 28.203 5.371 1 95.88 291 ALA B CA 1
ATOM 5055 C C . ALA B 1 291 ? 19.219 29.172 5.613 1 95.88 291 ALA B C 1
ATOM 5057 O O . ALA B 1 291 ? 19.188 29.859 6.637 1 95.88 291 ALA B O 1
ATOM 5058 N N . SER B 1 292 ? 18.344 29.344 4.711 1 96.12 292 SER B N 1
ATOM 5059 C CA . SER B 1 292 ? 17.031 29.984 4.781 1 96.12 292 SER B CA 1
ATOM 5060 C C . SER B 1 292 ? 17.156 31.406 5.305 1 96.12 292 SER B C 1
ATOM 5062 O O . SER B 1 292 ? 16.469 31.781 6.262 1 96.12 292 SER B O 1
ATOM 5064 N N . PRO B 1 293 ? 17.922 32.219 4.613 1 97 293 PRO B N 1
ATOM 5065 C CA . PRO B 1 293 ? 18.094 33.594 5.113 1 97 293 PRO B CA 1
ATOM 5066 C C . PRO B 1 293 ? 16.781 34.375 5.117 1 97 293 PRO B C 1
ATOM 5068 O O . PRO B 1 293 ? 16.578 35.219 5.992 1 97 293 PRO B O 1
ATOM 5071 N N . VAL B 1 294 ? 15.906 34.188 4.176 1 97.56 294 VAL B N 1
ATOM 5072 C CA . VAL B 1 294 ? 14.656 34.938 4.086 1 97.56 294 VAL B CA 1
ATOM 5073 C C . VAL B 1 294 ? 13.727 34.531 5.223 1 97.56 294 VAL B C 1
ATOM 5075 O O . VAL B 1 294 ? 13.102 35.375 5.867 1 97.56 294 VAL B O 1
ATOM 5078 N N . LEU B 1 295 ? 13.688 33.25 5.5 1 97.69 295 LEU B N 1
ATOM 5079 C CA . LEU B 1 295 ? 12.898 32.75 6.617 1 97.69 295 LEU B CA 1
ATOM 5080 C C . LEU B 1 295 ? 13.336 33.375 7.93 1 97.69 295 LEU B C 1
ATOM 5082 O O . LEU B 1 295 ? 12.508 33.906 8.688 1 97.69 295 LEU B O 1
ATOM 5086 N N . HIS B 1 296 ? 14.609 33.406 8.125 1 98.19 296 HIS B N 1
ATOM 5087 C CA . HIS B 1 296 ? 15.133 33.875 9.398 1 98.19 296 HIS B CA 1
ATOM 5088 C C . HIS B 1 296 ? 14.961 35.406 9.547 1 98.19 296 HIS B C 1
ATOM 5090 O O . HIS B 1 296 ? 14.781 35.906 10.656 1 98.19 296 HIS B O 1
ATOM 5096 N N . ARG B 1 297 ? 14.977 36.031 8.422 1 97.88 297 ARG B N 1
ATOM 5097 C CA . ARG B 1 297 ? 14.688 37.469 8.445 1 97.88 297 ARG B CA 1
ATOM 5098 C C . ARG B 1 297 ? 13.258 37.719 8.914 1 97.88 297 ARG B C 1
ATOM 5100 O O . ARG B 1 297 ? 13.016 38.625 9.711 1 97.88 297 ARG B O 1
ATOM 5107 N N . VAL B 1 298 ? 12.367 36.938 8.438 1 98.31 298 VAL B N 1
ATOM 5108 C CA . VAL B 1 298 ? 10.969 37.125 8.797 1 98.31 298 VAL B CA 1
ATOM 5109 C C . VAL B 1 298 ? 10.758 36.719 10.25 1 98.31 298 VAL B C 1
ATOM 5111 O O . VAL B 1 298 ? 10.102 37.406 11.023 1 98.31 298 VAL B O 1
ATOM 5114 N N . LEU B 1 299 ? 11.359 35.625 10.68 1 98.5 299 LEU B N 1
ATOM 5115 C CA . LEU B 1 299 ? 11.18 35.094 12.031 1 98.5 299 LEU B CA 1
ATOM 5116 C C . LEU B 1 299 ? 11.742 36.062 13.062 1 98.5 299 LEU B C 1
ATOM 5118 O O . LEU B 1 299 ? 11.25 36.156 14.188 1 98.5 299 LEU B O 1
ATOM 5122 N N . ALA B 1 300 ? 12.711 36.875 12.625 1 98.25 300 ALA B N 1
ATOM 5123 C CA . ALA B 1 300 ? 13.375 37.812 13.539 1 98.25 300 ALA B CA 1
ATOM 5124 C C . ALA B 1 300 ? 12.891 39.219 13.344 1 98.25 300 ALA B C 1
ATOM 5126 O O . ALA B 1 300 ? 13.391 40.156 13.984 1 98.25 300 ALA B O 1
ATOM 5127 N N . HIS B 1 301 ? 11.953 39.469 12.477 1 98.56 301 HIS B N 1
ATOM 5128 C CA . HIS B 1 301 ? 11.547 40.844 12.117 1 98.56 301 HIS B CA 1
ATOM 5129 C C . HIS B 1 301 ? 11.039 41.594 13.336 1 98.56 301 HIS B C 1
ATOM 5131 O O . HIS B 1 301 ? 10.023 41.219 13.922 1 98.56 301 HIS B O 1
ATOM 5137 N N . PRO B 1 302 ? 11.609 42.656 13.711 1 98.31 302 PRO B N 1
ATOM 5138 C CA . PRO B 1 302 ? 11.375 43.312 15 1 98.31 302 PRO B CA 1
ATOM 5139 C C . PRO B 1 302 ? 9.938 43.781 15.164 1 98.31 302 PRO B C 1
ATOM 5141 O O . PRO B 1 302 ? 9.328 43.594 16.219 1 98.31 302 PRO B O 1
ATOM 5144 N N . PRO B 1 303 ? 9.336 44.312 14.141 1 98.62 303 PRO B N 1
ATOM 5145 C CA . PRO B 1 303 ? 8 44.906 14.336 1 98.62 303 PRO B CA 1
ATOM 5146 C C . PRO B 1 303 ? 6.961 43.844 14.719 1 98.62 303 PRO B C 1
ATOM 5148 O O . PRO B 1 303 ? 5.934 44.188 15.312 1 98.62 303 PRO B O 1
ATOM 5151 N N . ILE B 1 304 ? 7.266 42.625 14.398 1 98.62 304 ILE B N 1
ATOM 5152 C CA . ILE B 1 304 ? 6.211 41.625 14.641 1 98.62 304 ILE B CA 1
ATOM 5153 C C . ILE B 1 304 ? 6.504 40.875 15.93 1 98.62 304 ILE B C 1
ATOM 5155 O O . ILE B 1 304 ? 5.652 40.125 16.422 1 98.62 304 ILE B O 1
ATOM 5159 N N . GLN B 1 305 ? 7.59 41.062 16.547 1 98.56 305 GLN B N 1
ATOM 5160 C CA . GLN B 1 305 ? 8.016 40.281 17.703 1 98.56 305 GLN B CA 1
ATOM 5161 C C . GLN B 1 305 ? 7.027 40.438 18.859 1 98.56 305 GLN B C 1
ATOM 5163 O O . GLN B 1 305 ? 6.691 39.438 19.516 1 98.56 305 GLN B O 1
ATOM 5168 N N . PRO B 1 306 ? 6.5 41.625 19.141 1 98.5 306 PRO B N 1
ATOM 5169 C CA . PRO B 1 306 ? 5.551 41.75 20.25 1 98.5 306 PRO B CA 1
ATOM 5170 C C . PRO B 1 306 ? 4.199 41.094 19.953 1 98.5 306 PRO B C 1
ATOM 5172 O O . PRO B 1 306 ? 3.369 40.938 20.844 1 98.5 306 PRO B O 1
ATOM 5175 N N . LEU B 1 307 ? 4 40.75 18.703 1 98.81 307 LEU B N 1
ATOM 5176 C CA . LEU B 1 307 ? 2.684 40.281 18.25 1 98.81 307 LEU B CA 1
ATOM 5177 C C . LEU B 1 307 ? 2.637 38.781 18.125 1 98.81 307 LEU B C 1
ATOM 5179 O O . LEU B 1 307 ? 1.558 38.188 18.016 1 98.81 307 LEU B O 1
ATOM 5183 N N . ILE B 1 308 ? 3.822 38.125 18.219 1 98.81 308 ILE B N 1
ATOM 5184 C CA . ILE B 1 308 ? 3.865 36.656 18 1 98.81 308 ILE B CA 1
ATOM 5185 C C . ILE B 1 308 ? 4.512 35.969 19.188 1 98.81 308 ILE B C 1
ATOM 5187 O O . ILE B 1 308 ? 5.332 36.562 19.891 1 98.81 308 ILE B O 1
ATOM 5191 N N . TYR B 1 309 ? 4.125 34.719 19.391 1 98.69 309 TYR B N 1
ATOM 5192 C CA . TYR B 1 309 ? 4.766 33.906 20.391 1 98.69 309 TYR B CA 1
ATOM 5193 C C . TYR B 1 309 ? 5.961 33.156 19.812 1 98.69 309 TYR B C 1
ATOM 5195 O O . TYR B 1 309 ? 6.887 32.781 20.547 1 98.69 309 TYR B O 1
ATOM 5203 N N . GLY B 1 310 ? 5.918 32.875 18.516 1 98.56 310 GLY B N 1
ATOM 5204 C CA . GLY B 1 310 ? 6.961 32.156 17.812 1 98.56 310 GLY B CA 1
ATOM 5205 C C . GLY B 1 310 ? 6.582 31.797 16.391 1 98.56 310 GLY B C 1
ATOM 5206 O O . GLY B 1 310 ? 5.559 32.25 15.883 1 98.56 310 GLY B O 1
ATOM 5207 N N . GLY B 1 311 ? 7.492 31.062 15.719 1 98.5 311 GLY B N 1
ATOM 5208 C CA . GLY B 1 311 ? 7.277 30.625 14.352 1 98.5 311 GLY B CA 1
ATOM 5209 C C . GLY B 1 311 ? 8.352 29.688 13.852 1 98.5 311 GLY B C 1
ATOM 5210 O O . GLY B 1 311 ? 9.352 29.453 14.539 1 98.5 311 GLY B O 1
ATOM 5211 N N . LYS B 1 312 ? 8.102 29.141 12.719 1 98.25 312 LYS B N 1
ATOM 5212 C CA . LYS B 1 312 ? 9.039 28.219 12.07 1 98.25 312 LYS B CA 1
ATOM 5213 C C . LYS B 1 312 ? 8.719 28.062 10.586 1 98.25 312 LYS B C 1
ATOM 5215 O O . LYS B 1 312 ? 7.699 28.562 10.109 1 98.25 312 LYS B O 1
ATOM 5220 N N . GLY B 1 313 ? 9.633 27.406 9.969 1 95.94 313 GLY B N 1
ATOM 5221 C CA . GLY B 1 313 ? 9.367 27.031 8.586 1 95.94 313 GLY B CA 1
ATOM 5222 C C . GLY B 1 313 ? 8.352 25.922 8.453 1 95.94 313 GLY B C 1
ATOM 5223 O O . GLY B 1 313 ? 8.023 25.25 9.438 1 95.94 313 GLY B O 1
ATOM 5224 N N . VAL B 1 314 ? 7.824 25.719 7.238 1 92.62 314 VAL B N 1
ATOM 5225 C CA . VAL B 1 314 ? 6.793 24.734 6.961 1 92.62 314 VAL B CA 1
ATOM 5226 C C . VAL B 1 314 ? 7.301 23.734 5.922 1 92.62 314 VAL B C 1
ATOM 5228 O O . VAL B 1 314 ? 8.109 24.078 5.062 1 92.62 314 VAL B O 1
ATOM 5231 N N . GLY B 1 315 ? 6.848 22.516 5.984 1 90.31 315 GLY B N 1
ATOM 5232 C CA . GLY B 1 315 ? 7.117 21.516 4.957 1 90.31 315 GLY B CA 1
ATOM 5233 C C . GLY B 1 315 ? 8.578 21.141 4.871 1 90.31 315 GLY B C 1
ATOM 5234 O O . GLY B 1 315 ? 9.188 20.75 5.875 1 90.31 315 GLY B O 1
ATOM 5235 N N . SER B 1 316 ? 9.133 21.328 3.648 1 90.5 316 SER B N 1
ATOM 5236 C CA . SER B 1 316 ? 10.539 20.969 3.455 1 90.5 316 SER B CA 1
ATOM 5237 C C . SER B 1 316 ? 11.469 21.984 4.113 1 90.5 316 SER B C 1
ATOM 5239 O O . SER B 1 316 ? 12.68 21.766 4.188 1 90.5 316 SER B O 1
ATOM 5241 N N . GLN B 1 317 ? 10.914 23.062 4.699 1 93.06 317 GLN B N 1
ATOM 5242 C CA . GLN B 1 317 ? 11.68 24.172 5.27 1 93.06 317 GLN B CA 1
ATOM 5243 C C . GLN B 1 317 ? 12.367 24.984 4.18 1 93.06 317 GLN B C 1
ATOM 5245 O O . GLN B 1 317 ? 11.797 25.203 3.107 1 93.06 317 GLN B O 1
ATOM 5250 N N . GLY B 1 318 ? 13.328 25.672 4.531 1 94.06 318 GLY B N 1
ATOM 5251 C CA . GLY B 1 318 ? 13.906 26.578 3.551 1 94.06 318 GLY B CA 1
ATOM 5252 C C . GLY B 1 318 ? 13.156 27.891 3.422 1 94.06 318 GLY B C 1
ATOM 5253 O O . GLY B 1 318 ? 12.422 28.281 4.332 1 94.06 318 GLY B O 1
ATOM 5254 N N . ASP B 1 319 ? 13.367 28.531 2.307 1 94.94 319 ASP B N 1
ATOM 5255 C CA . ASP B 1 319 ? 12.789 29.859 2.105 1 94.94 319 ASP B CA 1
ATOM 5256 C C . ASP B 1 319 ? 11.469 29.781 1.338 1 94.94 319 ASP B C 1
ATOM 5258 O O . ASP B 1 319 ? 11.227 30.578 0.432 1 94.94 319 ASP B O 1
ATOM 5262 N N . GLY B 1 320 ? 10.641 28.781 1.707 1 91.5 320 GLY B N 1
ATOM 5263 C CA . GLY B 1 320 ? 9.352 28.609 1.051 1 91.5 320 GLY B CA 1
ATOM 5264 C C . GLY B 1 320 ? 8.211 29.281 1.793 1 91.5 320 GLY B C 1
ATOM 5265 O O . GLY B 1 320 ? 7.582 30.203 1.267 1 91.5 320 GLY B O 1
ATOM 5266 N N . THR B 1 321 ? 7.934 28.844 2.969 1 93.06 321 THR B N 1
ATOM 5267 C CA . THR B 1 321 ? 6.809 29.328 3.754 1 93.06 321 THR B CA 1
ATOM 5268 C C . THR B 1 321 ? 7.164 29.375 5.238 1 93.06 321 THR B C 1
ATOM 5270 O O . THR B 1 321 ? 7.84 28.484 5.75 1 93.06 321 THR B O 1
ATOM 5273 N N . ALA B 1 322 ? 6.668 30.406 5.922 1 96.25 322 ALA B N 1
ATOM 5274 C CA . ALA B 1 322 ? 6.766 30.531 7.371 1 96.25 322 ALA B CA 1
ATOM 5275 C C . ALA B 1 322 ? 5.391 30.422 8.023 1 96.25 322 ALA B C 1
ATOM 5277 O O . ALA B 1 322 ? 4.379 30.781 7.418 1 96.25 322 ALA B O 1
ATOM 5278 N N . GLN B 1 323 ? 5.363 29.891 9.172 1 97.38 323 GLN B N 1
ATOM 5279 C CA . GLN B 1 323 ? 4.172 29.953 10.008 1 97.38 323 GLN B CA 1
ATOM 5280 C C . GLN B 1 323 ? 4.449 30.703 11.312 1 97.38 323 GLN B C 1
ATOM 5282 O O . GLN B 1 323 ? 5.434 30.406 11.992 1 97.38 323 GLN B O 1
ATOM 5287 N N . LEU B 1 324 ? 3.641 31.672 11.609 1 98.75 324 LEU B N 1
ATOM 5288 C CA . LEU B 1 324 ? 3.773 32.531 12.789 1 98.75 324 LEU B CA 1
ATOM 5289 C C . LEU B 1 324 ? 2.574 32.344 13.719 1 98.75 324 LEU B C 1
ATOM 5291 O O . LEU B 1 324 ? 1.428 32.469 13.289 1 98.75 324 LEU B O 1
ATOM 5295 N N . LEU B 1 325 ? 2.893 32.031 15 1 98.81 325 LEU B N 1
ATOM 5296 C CA . LEU B 1 325 ? 1.834 31.938 16 1 98.81 325 LEU B CA 1
ATOM 5297 C C . LEU B 1 325 ? 1.612 33.281 16.703 1 98.81 325 LEU B C 1
ATOM 5299 O O . LEU B 1 325 ? 2.438 33.688 17.516 1 98.81 325 LEU B O 1
ATOM 5303 N N . CYS B 1 326 ? 0.478 33.875 16.422 1 98.88 326 CYS B N 1
ATOM 5304 C CA . CYS B 1 326 ? 0.165 35.219 16.922 1 98.88 326 CYS B CA 1
ATOM 5305 C C . CYS B 1 326 ? -0.509 35.125 18.281 1 98.88 326 CYS B C 1
ATOM 5307 O O . CYS B 1 326 ? -1.074 34.094 18.641 1 98.88 326 CYS B O 1
ATOM 5309 N N . ARG B 1 327 ? -0.495 36.219 18.953 1 98.56 327 ARG B N 1
ATOM 5310 C CA . ARG B 1 327 ? -1.005 36.281 20.312 1 98.56 327 ARG B CA 1
ATOM 5311 C C . ARG B 1 327 ? -2.525 36.156 20.344 1 98.56 327 ARG B C 1
ATOM 5313 O O . ARG B 1 327 ? -3.09 35.562 21.266 1 98.56 327 ARG B O 1
ATOM 5320 N N . ASP B 1 328 ? -3.146 36.719 19.422 1 97.62 328 ASP B N 1
ATOM 5321 C CA . ASP B 1 328 ? -4.598 36.688 19.266 1 97.62 328 ASP B CA 1
ATOM 5322 C C . ASP B 1 328 ? -5.004 37.125 17.859 1 97.62 328 ASP B C 1
ATOM 5324 O O . ASP B 1 328 ? -4.156 37.281 16.984 1 97.62 328 ASP B O 1
ATOM 5328 N N . ALA B 1 329 ? -6.289 37.281 17.688 1 97.5 329 ALA B N 1
ATOM 5329 C CA . ALA B 1 329 ? -6.824 37.594 16.375 1 97.5 329 ALA B CA 1
ATOM 5330 C C . ALA B 1 329 ? -6.367 39 15.93 1 97.5 329 ALA B C 1
ATOM 5332 O O . ALA B 1 329 ? -6.09 39.219 14.75 1 97.5 329 ALA B O 1
ATOM 5333 N N . ALA B 1 330 ? -6.332 39.906 16.828 1 98.38 330 ALA B N 1
ATOM 5334 C CA . ALA B 1 330 ? -5.891 41.25 16.516 1 98.38 330 ALA B CA 1
ATOM 5335 C C . ALA B 1 330 ? -4.422 41.281 16.094 1 98.38 330 ALA B C 1
ATOM 5337 O O . ALA B 1 330 ? -4.051 41.938 15.141 1 98.38 330 ALA B O 1
ATOM 5338 N N . ALA B 1 331 ? -3.623 40.562 16.828 1 98.75 331 ALA B N 1
ATOM 5339 C CA . ALA B 1 331 ? -2.209 40.438 16.484 1 98.75 331 ALA B CA 1
ATOM 5340 C C . ALA B 1 331 ? -2.029 39.781 15.125 1 98.75 331 ALA B C 1
ATOM 5342 O O . ALA B 1 331 ? -1.15 40.188 14.352 1 98.75 331 ALA B O 1
ATOM 5343 N N . GLN B 1 332 ? -2.811 38.812 14.867 1 98.5 332 GLN B N 1
ATOM 5344 C CA . GLN B 1 332 ? -2.779 38.125 13.578 1 98.5 332 GLN B CA 1
ATOM 5345 C C . GLN B 1 332 ? -2.971 39.125 12.43 1 98.5 332 GLN B C 1
ATOM 5347 O O . GLN B 1 332 ? -2.199 39.125 11.469 1 98.5 332 GLN B O 1
ATOM 5352 N N . ALA B 1 333 ? -3.938 39.969 12.523 1 98.38 333 ALA B N 1
ATOM 5353 C CA . ALA B 1 333 ? -4.219 40.969 11.5 1 98.38 333 ALA B CA 1
ATOM 5354 C C . ALA B 1 333 ? -3.07 41.969 11.383 1 98.38 333 ALA B C 1
ATOM 5356 O O . ALA B 1 333 ? -2.693 42.375 10.273 1 98.38 333 ALA B O 1
ATOM 5357 N N . ALA B 1 334 ? -2.576 42.375 12.461 1 98.75 334 ALA B N 1
ATOM 5358 C CA . ALA B 1 334 ? -1.478 43.312 12.484 1 98.75 334 ALA B CA 1
ATOM 5359 C C . ALA B 1 334 ? -0.227 42.75 11.828 1 98.75 334 ALA B C 1
ATOM 5361 O O . ALA B 1 334 ? 0.471 43.438 11.086 1 98.75 334 ALA B O 1
ATOM 5362 N N . VAL B 1 335 ? 0.04 41.5 12.125 1 98.75 335 VAL B N 1
ATOM 5363 C CA . VAL B 1 335 ? 1.206 40.844 11.547 1 98.75 335 VAL B CA 1
ATOM 5364 C C . VAL B 1 335 ? 1.079 40.812 10.023 1 98.75 335 VAL B C 1
ATOM 5366 O O . VAL B 1 335 ? 2.035 41.125 9.312 1 98.75 335 VAL B O 1
ATOM 5369 N N . CYS B 1 336 ? -0.032 40.469 9.555 1 98.12 336 CYS B N 1
ATOM 5370 C CA . CYS B 1 336 ? -0.256 40.469 8.117 1 98.12 336 CYS B CA 1
ATOM 5371 C C . CYS B 1 336 ? 0.009 41.844 7.508 1 98.12 336 CYS B C 1
ATOM 5373 O O . CYS B 1 336 ? 0.711 41.938 6.504 1 98.12 336 CYS B O 1
ATOM 5375 N N . SER B 1 337 ? -0.493 42.844 8.125 1 98.12 337 SER B N 1
ATOM 5376 C CA . SER B 1 337 ? -0.342 44.188 7.625 1 98.12 337 SER B CA 1
ATOM 5377 C C . SER B 1 337 ? 1.122 44.625 7.625 1 98.12 337 SER B C 1
ATOM 5379 O O . SER B 1 337 ? 1.602 4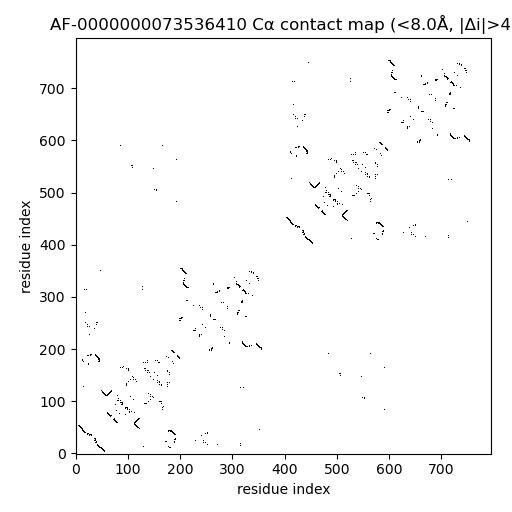5.219 6.648 1 98.12 337 SER B O 1
ATOM 5381 N N . ILE B 1 338 ? 1.774 44.344 8.672 1 98.56 338 ILE B N 1
ATOM 5382 C CA . ILE B 1 338 ? 3.168 44.75 8.836 1 98.56 338 ILE B CA 1
ATOM 5383 C C . ILE B 1 338 ? 4.031 44.062 7.785 1 98.56 338 ILE B C 1
ATOM 5385 O O . ILE B 1 338 ? 4.836 44.688 7.105 1 98.56 338 ILE B O 1
ATOM 5389 N N . LEU B 1 339 ? 3.842 42.75 7.652 1 98.06 339 LEU B N 1
ATOM 5390 C CA . LEU B 1 339 ? 4.676 41.969 6.727 1 98.06 339 LEU B CA 1
ATOM 5391 C C . LEU B 1 339 ? 4.379 42.375 5.285 1 98.06 339 LEU B C 1
ATOM 5393 O O . LEU B 1 339 ? 5.289 42.438 4.457 1 98.06 339 LEU B O 1
ATOM 5397 N N . GLN B 1 340 ? 3.16 42.656 5 1 96.31 340 GLN B N 1
ATOM 5398 C CA . GLN B 1 340 ? 2.812 43.094 3.656 1 96.31 340 GLN B CA 1
ATOM 5399 C C . GLN B 1 340 ? 3.449 44.438 3.342 1 96.31 340 GLN B C 1
ATOM 5401 O O . GLN B 1 340 ? 3.854 44.688 2.205 1 96.31 340 GLN B O 1
ATOM 5406 N N . ALA B 1 341 ? 3.49 45.281 4.293 1 97.31 341 ALA B N 1
ATOM 5407 C CA . ALA B 1 341 ? 4.082 46.594 4.117 1 97.31 341 ALA B CA 1
ATOM 5408 C C . ALA B 1 341 ? 5.602 46.5 4.004 1 97.31 341 ALA B C 1
ATOM 5410 O O . ALA B 1 341 ? 6.211 47.188 3.176 1 97.31 341 ALA B O 1
ATOM 5411 N N . ASP B 1 342 ? 6.184 45.688 4.824 1 97.88 342 ASP B N 1
ATOM 5412 C CA . ASP B 1 342 ? 7.637 45.656 4.934 1 97.88 342 ASP B CA 1
ATOM 5413 C C . ASP B 1 342 ? 8.25 44.75 3.889 1 97.88 342 ASP B C 1
ATOM 5415 O O . ASP B 1 342 ? 9.406 44.906 3.508 1 97.88 342 ASP B O 1
ATOM 5419 N N . PHE B 1 343 ? 7.496 43.719 3.525 1 96.88 343 PHE B N 1
ATOM 5420 C CA . PHE B 1 343 ? 7.938 42.75 2.525 1 96.88 343 PHE B CA 1
ATOM 5421 C C . PHE B 1 343 ? 6.902 42.625 1.416 1 96.88 343 PHE B C 1
ATOM 5423 O O . PHE B 1 343 ? 6.141 41.625 1.388 1 96.88 343 PHE B O 1
ATOM 5430 N N . SER B 1 344 ? 6.93 43.406 0.391 1 92.5 344 SER B N 1
ATOM 5431 C CA . SER B 1 344 ? 5.859 43.562 -0.585 1 92.5 344 SER B CA 1
ATOM 5432 C C . SER B 1 344 ? 5.719 42.344 -1.472 1 92.5 344 SER B C 1
ATOM 5434 O O . SER B 1 344 ? 4.648 42.094 -2.035 1 92.5 344 SER B O 1
ATOM 5436 N N . ALA B 1 345 ? 6.742 41.562 -1.579 1 92.88 345 ALA B N 1
ATOM 5437 C CA . ALA B 1 345 ? 6.691 40.406 -2.451 1 92.88 345 ALA B CA 1
ATOM 5438 C C . ALA B 1 345 ? 6.012 39.219 -1.752 1 92.88 345 ALA B C 1
ATOM 5440 O O . ALA B 1 345 ? 5.574 38.281 -2.406 1 92.88 345 ALA B O 1
ATOM 5441 N N . MET B 1 346 ? 5.926 39.344 -0.47 1 93.44 346 MET B N 1
ATOM 5442 C CA . MET B 1 346 ? 5.395 38.219 0.308 1 93.44 346 MET B CA 1
ATOM 5443 C C . MET B 1 346 ? 3.873 38.281 0.4 1 93.44 346 MET B C 1
ATOM 5445 O O . MET B 1 346 ? 3.289 39.375 0.242 1 93.44 346 MET B O 1
ATOM 5449 N N . THR B 1 347 ? 3.256 37.125 0.506 1 92 347 THR B N 1
ATOM 5450 C CA . THR B 1 347 ? 1.822 37.062 0.759 1 92 347 THR B CA 1
ATOM 5451 C C . THR B 1 347 ? 1.549 36.375 2.104 1 92 347 THR B C 1
ATOM 5453 O O . THR B 1 347 ? 2.207 35.406 2.463 1 92 347 THR B O 1
ATOM 5456 N N . CYS B 1 348 ? 0.578 36.969 2.828 1 94.06 348 CYS B N 1
ATOM 5457 C CA . CYS B 1 348 ? 0.208 36.438 4.145 1 94.06 348 CYS B CA 1
ATOM 5458 C C . CYS B 1 348 ? -1.178 35.812 4.113 1 94.06 348 CYS B C 1
ATOM 5460 O O . CYS B 1 348 ? -2.096 36.344 3.488 1 94.06 348 CYS B O 1
ATOM 5462 N N . LEU B 1 349 ? -1.294 34.656 4.688 1 92.38 349 LEU B N 1
ATOM 5463 C CA . LEU B 1 349 ? -2.57 33.969 4.84 1 92.38 349 LEU B CA 1
ATOM 5464 C C . LEU B 1 349 ? -2.895 33.719 6.312 1 92.38 349 LEU B C 1
ATOM 5466 O O . LEU B 1 349 ? -2.287 32.875 6.961 1 92.38 349 LEU B O 1
ATOM 5470 N N . PRO B 1 350 ? -3.889 34.531 6.84 1 94.62 350 PRO B N 1
ATOM 5471 C CA . PRO B 1 350 ? -4.328 34.219 8.203 1 94.62 350 PRO B CA 1
ATOM 5472 C C . PRO B 1 350 ? -5.035 32.875 8.312 1 94.62 350 PRO B C 1
ATOM 5474 O O . PRO B 1 350 ? -5.801 32.5 7.422 1 94.62 350 PRO B O 1
ATOM 5477 N N . PHE B 1 351 ? -4.691 32.125 9.367 1 91.94 351 PHE B N 1
ATOM 5478 C CA . PHE B 1 351 ? -5.184 30.781 9.609 1 91.94 351 PHE B CA 1
ATOM 5479 C C . PHE B 1 351 ? -5.422 30.547 11.102 1 91.94 351 PHE B C 1
ATOM 5481 O O . PHE B 1 351 ? -4.488 30.625 11.898 1 91.94 351 PHE B O 1
ATOM 5488 N N . THR B 1 352 ? -6.688 30.266 11.438 1 95 352 THR B N 1
ATOM 5489 C CA . THR B 1 352 ? -7.004 30.016 12.836 1 95 352 THR B CA 1
ATOM 5490 C C . THR B 1 352 ? -7.473 28.578 13.047 1 95 352 THR B C 1
ATOM 5492 O O . THR B 1 352 ? -8.336 28.094 12.32 1 95 352 THR B O 1
ATOM 5495 N N . VAL B 1 353 ? -6.895 27.891 13.977 1 94.81 353 VAL B N 1
ATOM 5496 C CA . VAL B 1 353 ? -7.344 26.562 14.398 1 94.81 353 VAL B CA 1
ATOM 5497 C C . VAL B 1 353 ? -8.281 26.703 15.594 1 94.81 353 VAL B C 1
ATOM 5499 O O . VAL B 1 353 ? -7.867 27.141 16.672 1 94.81 353 VAL B O 1
ATOM 5502 N N . PRO B 1 354 ? -9.492 26.328 15.43 1 93.44 354 PRO B N 1
ATOM 5503 C CA . PRO B 1 354 ? -10.422 26.469 16.547 1 93.44 354 PRO B CA 1
ATOM 5504 C C . PRO B 1 354 ? -10.141 25.484 17.688 1 93.44 354 PRO B C 1
ATOM 5506 O O . PRO B 1 354 ? -9.547 24.422 17.453 1 93.44 354 PRO B O 1
ATOM 5509 N N . ALA B 1 355 ? -10.531 25.906 18.859 1 94.19 355 ALA B N 1
ATOM 5510 C CA . ALA B 1 355 ? -10.445 24.969 19.984 1 94.19 355 ALA B CA 1
ATOM 5511 C C . ALA B 1 355 ? -11.312 23.734 19.75 1 94.19 355 ALA B C 1
ATOM 5513 O O . ALA B 1 355 ? -12.344 23.828 19.078 1 94.19 355 ALA B O 1
ATOM 5514 N N . THR B 1 356 ? -10.797 22.641 20.312 1 89 356 THR B N 1
ATOM 5515 C CA . THR B 1 356 ? -11.578 21.422 20.172 1 89 356 THR B CA 1
ATOM 5516 C C . THR B 1 356 ? -12.875 21.516 20.984 1 89 356 THR B C 1
ATOM 5518 O O . THR B 1 356 ? -12.875 22.031 22.109 1 89 356 THR B O 1
ATOM 5521 N N . GLY B 1 357 ? -13.953 21.016 20.578 1 73 357 GLY B N 1
ATOM 5522 C CA . GLY B 1 357 ? -15.258 21.078 21.219 1 73 357 GLY B CA 1
ATOM 5523 C C . GLY B 1 357 ? -15.953 22.406 21.031 1 73 357 GLY B C 1
ATOM 5524 O O . GLY B 1 357 ? -17.109 22.562 21.422 1 73 357 GLY B O 1
ATOM 5525 N N . SER B 1 358 ? -15.195 23.531 20.734 1 64.25 358 SER B N 1
ATOM 5526 C CA . SER B 1 358 ? -15.844 24.812 20.469 1 64.25 358 SER B CA 1
ATOM 5527 C C . SER B 1 358 ? -16.672 24.75 19.188 1 64.25 358 SER B C 1
ATOM 5529 O O . SER B 1 358 ? -16.141 24.422 18.109 1 64.25 358 SER B O 1
ATOM 5531 N N . SER B 1 359 ? -17.766 24.141 19.328 1 48 359 SER B N 1
ATOM 5532 C CA . SER B 1 359 ? -18.719 23.938 18.234 1 48 359 SER B CA 1
ATOM 5533 C C . SER B 1 359 ? -18.938 25.234 17.453 1 48 359 SER B C 1
ATOM 5535 O O . SER B 1 359 ? -19.953 25.891 17.609 1 48 359 SER B O 1
ATOM 5537 N N . ASN B 1 360 ? -18.109 26.125 17.25 1 38.75 360 ASN B N 1
ATOM 5538 C CA . ASN B 1 360 ? -18.797 27.172 16.5 1 38.75 360 ASN B CA 1
ATOM 5539 C C . ASN B 1 360 ? -19.594 26.594 15.336 1 38.75 360 ASN B C 1
ATOM 5541 O O . ASN B 1 360 ? -20.766 26.938 15.148 1 38.75 360 ASN B O 1
ATOM 5545 N N . GLY B 1 361 ? -19 26.562 14.141 1 31.75 361 GLY B N 1
ATOM 5546 C CA . GLY B 1 361 ? -19.656 26.641 12.844 1 31.75 361 GLY B CA 1
ATOM 5547 C C . GLY B 1 361 ? -20.547 25.469 12.547 1 31.75 361 GLY B C 1
ATOM 5548 O O . GLY B 1 361 ? -20.125 24.312 12.664 1 31.75 361 GLY B O 1
ATOM 5549 N N . LEU B 1 362 ? -21.859 25.781 12.719 1 31.42 362 LEU B N 1
ATOM 5550 C CA . LEU B 1 362 ? -23.062 25.188 12.172 1 31.42 362 LEU B CA 1
ATOM 5551 C C . LEU B 1 362 ? -22.828 24.703 10.742 1 31.42 362 LEU B C 1
ATOM 5553 O O . LEU B 1 362 ? -22.891 25.484 9.797 1 31.42 362 LEU B O 1
ATOM 5557 N N . HIS B 1 363 ? -21.812 24.438 10.031 1 30.22 363 HIS B N 1
ATOM 5558 C CA . HIS B 1 363 ? -22.531 24.016 8.836 1 30.22 363 HIS B CA 1
ATOM 5559 C C . HIS B 1 363 ? -23.547 22.922 9.172 1 30.22 363 HIS B C 1
ATOM 5561 O O . HIS B 1 363 ? -23.156 21.781 9.461 1 30.22 363 HIS B O 1
ATOM 5567 N N . THR B 1 364 ? -24.438 23.266 10.031 1 28.5 364 THR B N 1
ATOM 5568 C CA . THR B 1 364 ? -25.656 22.469 10.102 1 28.5 364 THR B CA 1
ATOM 5569 C C . THR B 1 364 ? -26.172 22.141 8.695 1 28.5 364 THR B C 1
ATOM 5571 O O . THR B 1 364 ? -26.656 23.016 7.988 1 28.5 364 THR B O 1
ATOM 5574 N N . GLY B 1 365 ? -25.516 21.578 7.82 1 26.48 365 GLY B N 1
ATOM 5575 C CA . GLY B 1 365 ? -26.422 21 6.844 1 26.48 365 GLY B CA 1
ATOM 5576 C C . GLY B 1 365 ? -27.625 20.344 7.477 1 26.48 365 GLY B C 1
ATOM 5577 O O . GLY B 1 365 ? -27.5 19.641 8.477 1 26.48 365 GLY B O 1
ATOM 5578 N N . SER B 1 366 ? -28.797 21.188 7.543 1 26 366 SER B N 1
ATOM 5579 C CA . SER B 1 366 ? -30.141 20.672 7.797 1 26 366 SER B CA 1
ATOM 5580 C C . SER B 1 366 ? -30.297 19.25 7.285 1 26 366 SER B C 1
ATOM 5582 O O . SER B 1 366 ? -30.234 19 6.078 1 26 366 SER B O 1
ATOM 5584 N N . SER B 1 367 ? -29.641 18.453 7.918 1 25.22 367 SER B N 1
ATOM 5585 C CA . SER B 1 367 ? -30.062 17.078 7.625 1 25.22 367 SER B CA 1
ATOM 5586 C C . SER B 1 367 ? -31.578 16.938 7.746 1 25.22 367 SER B C 1
ATOM 5588 O O . SER B 1 367 ? -32.125 17.078 8.836 1 25.22 367 SER B O 1
ATOM 5590 N N . SER B 1 368 ? -32.344 17.594 6.754 1 24.86 368 SER B N 1
ATOM 5591 C CA . SER B 1 368 ? -33.719 17.156 6.598 1 24.86 368 SER B CA 1
ATOM 5592 C C . SER B 1 368 ? -33.875 15.656 6.852 1 24.86 368 SER B C 1
ATOM 5594 O O . SER B 1 368 ? -33.031 14.867 6.422 1 24.86 368 SER B O 1
ATOM 5596 N N . SER B 1 369 ? -34.406 15.406 7.98 1 24.38 369 SER B N 1
ATOM 5597 C CA . SER B 1 369 ? -34.938 14.102 8.352 1 24.38 369 SER B CA 1
ATOM 5598 C C . SER B 1 369 ? -35.781 13.523 7.234 1 24.38 369 SER B C 1
ATOM 5600 O O . SER B 1 369 ? -36.75 12.797 7.496 1 24.38 369 SER B O 1
ATOM 5602 N N . SER B 1 370 ? -35.344 13.719 5.957 1 22.91 370 SER B N 1
ATOM 5603 C CA . SER B 1 370 ? -36.25 13.078 4.992 1 22.91 370 SER B CA 1
ATOM 5604 C C . SER B 1 370 ? -36.531 11.641 5.391 1 22.91 370 SER B C 1
ATOM 5606 O O . SER B 1 370 ? -35.656 10.898 5.785 1 22.91 370 SER B O 1
ATOM 5608 N N . THR B 1 371 ? -37.688 11.547 6.082 1 23.09 371 THR B N 1
ATOM 5609 C CA . THR B 1 371 ? -38.469 10.312 6.121 1 23.09 371 THR B CA 1
ATOM 5610 C C . THR B 1 371 ? -38.406 9.602 4.77 1 23.09 371 THR B C 1
ATOM 5612 O O . THR B 1 371 ? -38.906 10.125 3.77 1 23.09 371 THR B O 1
ATOM 5615 N N . ALA B 1 372 ? -37.312 9.039 4.516 1 22.52 372 ALA B N 1
ATOM 5616 C CA . ALA B 1 372 ? -37.219 8.156 3.354 1 22.52 372 ALA B CA 1
ATOM 5617 C C . ALA B 1 372 ? -38.406 7.234 3.266 1 22.52 372 ALA B C 1
ATOM 5619 O O . ALA B 1 372 ? -38.625 6.391 4.141 1 22.52 372 ALA B O 1
ATOM 5620 N N . ALA B 1 373 ? -39.594 7.746 2.91 1 22.25 373 ALA B N 1
ATOM 5621 C CA . ALA B 1 373 ? -40.531 6.793 2.328 1 22.25 373 ALA B CA 1
ATOM 5622 C C . ALA B 1 373 ? -39.812 5.758 1.474 1 22.25 373 ALA B C 1
ATOM 5624 O O . ALA B 1 373 ? -38.781 6.074 0.826 1 22.25 373 ALA B O 1
ATOM 5625 N N . ALA B 1 374 ? -40.094 4.465 1.705 1 22.12 374 ALA B N 1
ATOM 5626 C CA . ALA B 1 374 ? -39.812 3.227 0.988 1 22.12 374 ALA B CA 1
ATOM 5627 C C . ALA B 1 374 ? -39.875 3.438 -0.522 1 22.12 374 ALA B C 1
ATOM 5629 O O . ALA B 1 374 ? -40.969 3.621 -1.08 1 22.12 374 ALA B O 1
ATOM 5630 N N . ALA B 1 375 ? -39.125 4.379 -1.008 1 23.53 375 ALA B N 1
ATOM 5631 C CA . ALA B 1 375 ? -39.281 4.414 -2.461 1 23.53 375 ALA B CA 1
ATOM 5632 C C . ALA B 1 375 ? -39.281 3.002 -3.043 1 23.53 375 ALA B C 1
ATOM 5634 O O . ALA B 1 375 ? -38.438 2.174 -2.67 1 23.53 375 ALA B O 1
ATOM 5635 N N . GLY B 1 376 ? -40.469 2.613 -3.529 1 22.42 376 GLY B N 1
ATOM 5636 C CA . GLY B 1 376 ? -40.719 1.428 -4.324 1 22.42 376 GLY B CA 1
ATOM 5637 C C . GLY B 1 376 ? -39.625 1.077 -5.285 1 22.42 376 GLY B C 1
ATOM 5638 O O . GLY B 1 376 ? -38.969 1.966 -5.852 1 22.42 376 GLY B O 1
ATOM 5639 N N . LEU B 1 377 ? -38.906 0.076 -4.906 1 22.77 377 LEU B N 1
ATOM 5640 C CA . LEU B 1 377 ? -37.906 -0.669 -5.68 1 22.77 377 LEU B CA 1
ATOM 5641 C C . LEU B 1 377 ? -38.25 -0.635 -7.164 1 22.77 377 LEU B C 1
ATOM 5643 O O . LEU B 1 377 ? -39.344 -1.042 -7.566 1 22.77 377 LEU B O 1
ATOM 5647 N N . CYS B 1 378 ? -37.875 0.548 -7.793 1 22.03 378 CYS B N 1
ATOM 5648 C CA . CYS B 1 378 ? -38.031 0.557 -9.242 1 22.03 378 CYS B CA 1
ATOM 5649 C C . CYS B 1 378 ? -37.625 -0.784 -9.844 1 22.03 378 CYS B C 1
ATOM 5651 O O . CYS B 1 378 ? -36.5 -1.246 -9.648 1 22.03 378 CYS B O 1
ATOM 5653 N N . ALA B 1 379 ? -38.656 -1.696 -9.883 1 21.3 379 ALA B N 1
ATOM 5654 C CA . ALA B 1 379 ? -38.594 -3.002 -10.539 1 21.3 379 ALA B CA 1
ATOM 5655 C C . ALA B 1 379 ? -37.906 -2.908 -11.891 1 21.3 379 ALA B C 1
ATOM 5657 O O . ALA B 1 379 ? -38.312 -2.117 -12.75 1 21.3 379 ALA B O 1
ATOM 5658 N N . ASN B 1 380 ? -36.594 -2.838 -11.836 1 21.44 380 ASN B N 1
ATOM 5659 C CA . ASN B 1 380 ? -35.875 -2.961 -13.109 1 21.44 380 ASN B CA 1
ATOM 5660 C C . ASN B 1 380 ? -36.594 -3.934 -14.047 1 21.44 380 ASN B C 1
ATOM 5662 O O . ASN B 1 380 ? -36.906 -5.062 -13.664 1 21.44 380 ASN B O 1
ATOM 5666 N N . GLY B 1 381 ? -37.5 -3.379 -14.945 1 19.78 381 GLY B N 1
ATOM 5667 C CA . GLY B 1 381 ? -38.156 -4.082 -16.031 1 19.78 381 GLY B CA 1
ATOM 5668 C C . GLY B 1 381 ? -37.219 -5 -16.797 1 19.78 381 GLY B C 1
ATOM 5669 O O . GLY B 1 381 ? -36.031 -4.688 -16.984 1 19.78 381 GLY B O 1
ATOM 5670 N N . SER B 1 382 ? -37.438 -6.289 -16.641 1 19.2 382 SER B N 1
ATOM 5671 C CA . SER B 1 382 ? -36.875 -7.43 -17.328 1 19.2 382 SER B CA 1
ATOM 5672 C C . SER B 1 382 ? -36.875 -7.211 -18.844 1 19.2 382 SER B C 1
ATOM 5674 O O . SER B 1 382 ? -37.906 -7.113 -19.469 1 19.2 382 SER B O 1
ATOM 5676 N N . PRO B 1 383 ? -35.938 -6.285 -19.359 1 18.09 383 PRO B N 1
ATOM 5677 C CA . PRO B 1 383 ? -36.125 -6.207 -20.812 1 18.09 383 PRO B CA 1
ATOM 5678 C C . PRO B 1 383 ? -36.312 -7.578 -21.453 1 18.09 383 PRO B C 1
ATOM 5680 O O . PRO B 1 383 ? -35.875 -8.586 -20.891 1 18.09 383 PRO B O 1
ATOM 5683 N N . ALA B 1 384 ? -37.156 -7.613 -22.578 1 19.34 384 ALA B N 1
ATOM 5684 C CA . ALA B 1 384 ? -37.688 -8.602 -23.516 1 19.34 384 ALA B CA 1
ATOM 5685 C C . ALA B 1 384 ? -36.531 -9.352 -24.219 1 19.34 384 ALA B C 1
ATOM 5687 O O . ALA B 1 384 ? -35.438 -8.805 -24.391 1 19.34 384 ALA B O 1
ATOM 5688 N N . ALA B 1 385 ? -36.656 -10.648 -24.438 1 19.62 385 ALA B N 1
ATOM 5689 C CA . ALA B 1 385 ? -36.031 -11.805 -25.078 1 19.62 385 ALA B CA 1
ATOM 5690 C C . ALA B 1 385 ? -35.844 -11.57 -26.578 1 19.62 385 ALA B C 1
ATOM 5692 O O . ALA B 1 385 ? -36.688 -11.992 -27.375 1 19.62 385 ALA B O 1
ATOM 5693 N N . GLY B 1 386 ? -35.469 -10.219 -27.062 1 16.31 386 GLY B N 1
ATOM 5694 C CA . GLY B 1 386 ? -35.812 -10.258 -28.484 1 16.31 386 GLY B CA 1
ATOM 5695 C C . GLY B 1 386 ? -35.25 -11.477 -29.203 1 16.31 386 GLY B C 1
ATOM 5696 O O . GLY B 1 386 ? -34.5 -12.25 -28.625 1 16.31 386 GLY B O 1
ATOM 5697 N N . LYS B 1 387 ? -34.656 -11.125 -30.594 1 19.06 387 LYS B N 1
ATOM 5698 C CA . LYS B 1 387 ? -34.812 -11.586 -31.969 1 19.06 387 LYS B CA 1
ATOM 5699 C C . LYS B 1 387 ? -33.844 -12.719 -32.281 1 19.06 387 LYS B C 1
ATOM 5701 O O . LYS B 1 387 ? -32.625 -12.586 -32.062 1 19.06 387 LYS B O 1
ATOM 5706 N N . ALA B 1 388 ? -34.344 -13.93 -32.688 1 17.19 388 ALA B N 1
ATOM 5707 C CA . ALA B 1 388 ? -33.812 -15.219 -33.125 1 17.19 388 ALA B CA 1
ATOM 5708 C C . ALA B 1 388 ? -32.875 -15.039 -34.312 1 17.19 388 ALA B C 1
ATOM 5710 O O . ALA B 1 388 ? -31.766 -15.594 -34.312 1 17.19 388 ALA B O 1
ATOM 5711 N N . VAL B 1 389 ? -33.312 -14.656 -35.594 1 17.22 389 VAL B N 1
ATOM 5712 C CA . VAL B 1 389 ? -33.344 -15.688 -36.625 1 17.22 389 VAL B CA 1
ATOM 5713 C C . VAL B 1 389 ? -32 -15.75 -37.344 1 17.22 389 VAL B C 1
ATOM 5715 O O . VAL B 1 389 ? -31.422 -16.828 -37.469 1 17.22 389 VAL B O 1
ATOM 5718 N N . GLU B 1 390 ? -31.578 -14.781 -38.375 1 17.84 390 GLU B N 1
ATOM 5719 C CA . GLU B 1 390 ? -31.531 -15.133 -39.812 1 17.84 390 GLU B CA 1
ATOM 5720 C C . GLU B 1 390 ? -30.109 -15.484 -40.219 1 17.84 390 GLU B C 1
ATOM 5722 O O . GLU B 1 390 ? -29.156 -14.758 -39.906 1 17.84 390 GLU B O 1
ATOM 5727 N N . ALA B 1 391 ? -29.875 -16.859 -40.594 1 18.66 391 ALA B N 1
ATOM 5728 C CA . ALA B 1 391 ? -28.844 -17.625 -41.312 1 18.66 391 ALA B CA 1
ATOM 5729 C C . ALA B 1 391 ? -28.5 -16.969 -42.656 1 18.66 391 ALA B C 1
ATOM 5731 O O . ALA B 1 391 ? -29.328 -16.953 -43.562 1 18.66 391 ALA B O 1
ATOM 5732 N N . VAL B 1 392 ? -28.047 -15.766 -42.875 1 17.22 392 VAL B N 1
ATOM 5733 C CA . VAL B 1 392 ? -27.797 -15.383 -44.25 1 17.22 392 VAL B CA 1
ATOM 5734 C C . VAL B 1 392 ? -26.781 -16.328 -44.875 1 17.22 392 VAL B C 1
ATOM 5736 O O . VAL B 1 392 ? -25.641 -16.406 -44.438 1 17.22 392 VAL B O 1
ATOM 5739 N N . ALA B 1 393 ? -27.328 -17.562 -45.594 1 17.7 393 ALA B N 1
ATOM 5740 C CA . ALA B 1 393 ? -26.734 -18.469 -46.562 1 17.7 393 ALA B CA 1
ATOM 5741 C C . ALA B 1 393 ? -26.188 -17.688 -47.75 1 17.7 393 ALA B C 1
ATOM 5743 O O . ALA B 1 393 ? -26.953 -17.188 -48.562 1 17.7 393 ALA B O 1
ATOM 5744 N N . VAL B 1 394 ? -25.469 -16.656 -47.812 1 17.97 394 VAL B N 1
ATOM 5745 C CA . VAL B 1 394 ? -25.125 -16.188 -49.156 1 17.97 394 VAL B CA 1
ATOM 5746 C C . VAL B 1 394 ? -24.375 -17.297 -49.906 1 17.97 394 VAL B C 1
ATOM 5748 O O . VAL B 1 394 ? -23.281 -17.688 -49.5 1 17.97 394 VAL B O 1
ATOM 5751 N N . ALA B 1 395 ? -25.156 -18.344 -50.625 1 17.73 395 ALA B N 1
ATOM 5752 C CA . ALA B 1 395 ? -24.719 -19.141 -51.75 1 17.73 395 ALA B CA 1
ATOM 5753 C C . ALA B 1 395 ? -24.266 -18.266 -52.938 1 17.73 395 ALA B C 1
ATOM 5755 O O . ALA B 1 395 ? -25.062 -17.562 -53.531 1 17.73 395 ALA B O 1
ATOM 5756 N N . ALA B 1 396 ? -23.344 -17.453 -52.906 1 18.86 396 ALA B N 1
ATOM 5757 C CA . ALA B 1 396 ? -22.953 -17.062 -54.25 1 18.86 396 ALA B CA 1
ATOM 5758 C C . ALA B 1 396 ? -22.75 -18.297 -55.125 1 18.86 396 ALA B C 1
ATOM 5760 O O . ALA B 1 396 ? -21.875 -19.109 -54.875 1 18.86 396 ALA B O 1
ATOM 5761 N N . ALA B 1 397 ? -23.875 -18.953 -55.625 1 18.66 397 ALA B N 1
ATOM 5762 C CA . ALA B 1 397 ? -24.094 -19.812 -56.781 1 18.66 397 ALA B CA 1
ATOM 5763 C C . ALA B 1 397 ? -23.062 -19.547 -57.875 1 18.66 397 ALA B C 1
ATOM 5765 O O . ALA B 1 397 ? -22.406 -18.5 -57.875 1 18.66 397 ALA B O 1
ATOM 5766 N N . GLN B 1 398 ? -23.734 -19.766 -59.094 1 19.73 398 GLN B N 1
ATOM 5767 C CA . GLN B 1 398 ? -23.594 -19.781 -60.562 1 19.73 398 GLN B CA 1
ATOM 5768 C C . GLN B 1 398 ? -23.188 -18.406 -61.094 1 19.73 398 GLN B C 1
ATOM 5770 O O . GLN B 1 398 ? -23.734 -17.391 -60.688 1 19.73 398 GLN B O 1
#

=== Feature glossary ===
A reading guide for the features in this record.

Start from the sequence.

  · Sequence gives the chain of amino acids in standard one-letter code (A=alanine, C=cysteine, …, Y=tyrosine), read N→C. It is the only feature that is directly encoded by the gene; all structural features are derived from the folded form of this sequence.

Fold it, and you get atomic coordinates and the backbone conformation that goes with them.

  · The mmCIF table is the protein's shape written out atom by atom. For each backbone N, Cα, C, and carbonyl O, it records an (x, y, z) coordinate triple in Å plus the residue type, chain letter, and residue number.

  · Backbone dihedral angles. Every residue except chain termini has a φ (preceding-C → N → Cα → C) and a ψ (N → Cα → C → next-N). They are reported in degrees following the IUPAC sign convention. Secondary structure is essentially a statement about which (φ, ψ) basin each residue occupies.

  · DSSP 8-state secondary structure assigns each residue one of H (α-helix), G (3₁₀-helix), I (π-helix), E (extended β-strand), B (isolated β-bridge), T (hydrogen-bonded turn), S (bend), or '-' (coil). The assignment is computed from backbone hydrogen-bond geometry via the Kabsch–Sander algorithm.

  · P-SEA three-state annotation labels each residue as helix, strand, or coil based purely on the geometry of the Cα trace. It serves as a fallback when the full backbone (and thus DSSP) is unavailable.

Summarize the fold with a handful of shape descriptors and a per-residue structural alphabet.

  · Radius of gyration (Rg) is the root-mean-square distance of Cα atoms from their centroid — a single number for overall size and compactness. A globular domain of N residues has Rg ≈ 2.2·N^0.38 Å; an extended or disordered chain has a much larger Rg. The Cα contact count is the number of residue pairs whose Cα atoms are within 8 Å and are more than four positions apart in sequence — a standard proxy for tertiary packing density. The bounding box is the smallest axis-aligned box enclosing all Cα atoms.

  · Foldseek's 3Di representation compresses backbone geometry into a per-residue letter drawn from a learned twenty-state alphabet. It captures the tertiary interaction pattern around each residue — which residues are packed against it in space, regardless of where they are in sequence.

  · Accessible surface area quantifies burial. A residue with SASA near zero is packed into the hydrophobic core; one with SASA >100 Å² sits on the surface. Computed here via the Shrake–Rupley numerical algorithm with a 1.4 Å probe.

Ask how reliable the model is.

  · For AlphaFold models, the B-factor field carries pLDDT — the model's own estimate of local accuracy on a 0–100 scale. Regions with pLDDT<50 should be treated as essentially unmodeled; they often correspond to intrinsically disordered segments.

  · For experimental (PDB) structures, the B-factor (temperature factor) quantifies the positional spread of each atom in the crystal — a combination of thermal vibration and static disorder — in units of Å². High B-factors mark flexible loops or poorly resolved regions; low B-factors mark the rigid, well-ordered core.

  · PAE(i, j) answers: if I align the predicted and true structures on residue i, how far off (in Å) do I expect residue j to be? A block-diagonal PAE matrix with low values on the blocks and high values off-diagonal is the signature of a multi-domain protein with confidently predicted domains but uncertain inter-domain orientation.

Place it in context: what it resembles, what it is annotated as, and how it looks.

  · Structural nearest neighbors (via Foldseek easy-search vs the PDB). Reported per hit: target PDB id, E-value, and alignment TM-score. A TM-score above ~0.5 is the conventional threshold for 'same fold'.

  · Functional annotations link the protein to curated databases. InterPro entries identify conserved domains and families by matching the sequence against member-database signatures (Pfam, PROSITE, CDD, …). Gene Ontology (GO) terms describe molecular function, biological process, and cellular component in a controlled vocabulary. CATH places the structure in a hierarchical fold classification (Class/Architecture/Topology/Homologous-superfamily). The organism is the source species.

  · Plot images: a contact map (which residues are close in 3D, as an N×N binary image), a Ramachandran scatter (backbone torsion angles, revealing secondary-structure composition at a glance), and — for AlphaFold structures — a PAE heatmap (pairwise prediction confidence).

  · Structure images are PyMOL renders from six orthogonal camera directions. Cartoon representation draws helices as coils and strands as arrows; sticks shows the backbone as bonds; surface shows the solvent-excluded envelope. Rainbow coloring maps sequence position to hue (blue→red, N→C); chain coloring assigns a distinct color per polypeptide.